Protein 6C5C (pdb70)

GO terms:
  GO:0015801 aromatic amino acid transport (P, IMP)
  GO:0071466 cellular response to xenobiotic stimulus (P, IMP)
  GO:0009073 aromatic amino acid family biosynthetic process (P, IMP)

Solvent-accessible surface area: 32038 Å² total; per-residue (Å²): 58,89,98,181,43,17,89,81,1,67,13,110,71,150,100,26,1,1,0,1,25,34,0,2,35,19,0,0,93,33,0,5,77,83,10,57,11,56,4,0,0,0,0,1,23,69,94,17,36,200,13,107,29,18,50,119,0,20,93,32,0,144,78,30,5,72,125,135,69,96,171,20,90,33,25,70,58,62,12,61,43,34,68,124,35,10,43,58,74,17,18,19,40,0,2,53,39,0,19,124,64,48,3,73,177,49,0,0,0,0,1,0,2,17,15,40,3,9,18,0,0,0,2,0,0,10,1,0,37,50,25,6,62,1,0,11,0,4,6,26,3,33,2,0,1,27,34,6,7,21,8,93,3,0,2,11,12,133,95,19,108,52,55,4,0,15,124,40,97,11,70,17,4,0,0,0,0,6,4,2,82,68,27,88,40,86,71,5,24,11,0,0,0,0,2,0,3,4,2,0,1,108,40,73,144,11,0,55,53,0,54,120,12,9,174,99,0,46,70,21,5,76,53,208,181,57,84,6,115,62,0,94,75,62,3,23,80,2,1,11,14,3,0,95,10,16,0,43,3,28,41,26,140,128,91,23,19,78,38,0,13,63,0,0,18,19,0,0,69,0,3,35,49,26,0,38,104,65,2,36,48,0,3,0,0,0,2,0,0,8,44,0,0,35,0,0,94,96,68,69,40,4,61,94,112,5,10,50,60,0,27,154,4,0,78,34,0,36,4,9,37,47,32,81,46,148,92,4,60,136,80,2,30,110,62,46,151,160,19,100,52,98,67,5,20,122,63,3,31,88,65,56,116,70,100,40,84,2,1,7,0,55,116,11,15,68,0,78,100,77,101,17,29,147,17,54,105,146,30,0,30,128,16,31,135,62,163,89,126,89,28,43,91,1,66,13,73,75,143,101,27,1,1,0,2,34,38,4,1,52,24,0,0,125,36,0,3,70,83,10,56,10,55,3,0,0,0,0,1,22,44,82,18,32,174,18,105,40,19,53,85,0,13,82,31,0,109,79,33,6,79,121,126,70,97,167,20,92,31,23,58,56,61,9,66,44,36,78,124,35,9,42,58,74,16,17,19,41,0,3,57,41,0,16,132,54,25,2,20,146,30,0,0,0,0,1,0,2,15,16,38,2,10,19,0,0,0,2,0,0,10,1,0,36,47,25,5,64,0,0,11,0,4,5,29,0,32,2,0,2,27,32,6,5,22,8,100,3,0,2,15,11,134,101,18,107,50,60,3,0,14,121,39,99,12,69,19,5,0,0,1,0,8,3,2,72,68,27,86,39,86,73,4,23,10,0,0,0,1,2,0,4,4,2,0,0,102,39,74,143,9,0,52,55,0,55,108,3,7,171,98,0,46,74,23,4,80,52,208,180,46,84,1,109,70,5,87,58,49,1,6,83,1,0,5,18,3,0,95,7,23,0,33,2,12,24,38,32,122,182,106,88,26,13,68,51,0,13,64,0,0,16,27,0,0,90,2,4,30,53,18,0,34,98,63,2,36,48,0,3,0,0,0,2,0,0,9,39,0,0,34,0,0,90,98,65,68,42,4,58,92,119,10,10,60,67,0,24,158,3,0,85,38,0,38,6,8,33,46,33,81,50,174,120,2,60,168,75,2,33,123,47,52,166,123,19,105,56,102,51,5,19,150,98,23,97,120,118,6,135,2,1,6,0,48,115,10,16,74,0,73,103,80,100,11,25,111,5,34,86,147,31,0,34,131,15,24,141

Secondary structure (DSSP, 8-state):
--GGG-EEEEETTEEEEEEESS-HHHHHHHHHHHS--SEEEEEEEHHHHTSHHHHHHHHHHHHHHHHH-TT-EEEEEEE--SGGGSSHHHHHHHHHHHHHTT--TT-EEEEEESHHHHHHHHHHHHHBTT--EEEEEE-SHHIIIIITSS-EEEEEETTEEEEEEEE---SEEEEEGGGGGGS-HHHHHHHHHHHHHHHHHH-HHHHHHHHHHHHHHHHHHTSSS--GGGGHHHHHHHHHHHHHHHHHHHT---TTHHHHTTTTHHHHHHHHHHHTTTS-HHHHHHHHHHHHHHHHHHTT-S-HHHHHHHHHHHHHTT--SSTT-HHHHHHHGGGGGG--HHHHHHHHHHHTS---EEEEEEETTEEEEEEEEE--HHHHHHHH-/--S-S-EEEEETTEEEEEEESS-HHHHHHHHHHHS--SEEEEEEEHHHHTSHHHHHHHHHHHHHHHHH-TT-EEEEEEEPPSGGG-SHHHHHHHHHHHHHTT--TT-EEEEEESHHHHHHHHHHHHHBTT--EEEEEE-SHHIIIIITSS-EEEE--SS-TT-EEEE---SEEEEEGGGGGGS-HHHHHHHHHHHHHHHHHH-HHHHHHHHHHHHHHHHHHTSSS--GGGGHHHHHHHHHHHHHHHHHHHHHTTTSTTSGGGGGTTHHHHHHHHHHHTTTS-HHHHHHHHHHHHHHHHHHTT-S-HHHHHHHHHHHHHTT--SSTT-HHHHHHHGGGGGG--HHHHHHHT---EEEEEEEETTEEEEEEEEEE-HHHHHHHH-

Organism: Candida albicans (strain SC5314 / ATCC MYA-2876) (NCBI:txid237561)

CATH classification: 3.40.50.1970 (+1 more: 1.20.1090.10)

Structure (mmCIF, N/CA/C/O backbone):
data_6C5C
#
_entry.id   6C5C
#
_cell.length_a   50.678
_cell.length_b   92.060
_cell.length_c   88.915
_cell.angle_alpha   90.00
_cell.angle_beta   97.57
_cell.angle_gamma   90.00
#
_symmetry.space_group_name_H-M   'P 1 21 1'
#
loop_
_entity.id
_entity.type
_entity.pdbx_description
1 polymer '3-dehydroquinate synthase'
2 non-polymer NICOTINAMIDE-ADENINE-DINUCLEOTIDE
3 non-polymer 1,2-ETHANEDIOL
4 non-polymer 'CHLORIDE ION'
5 water water
#
loop_
_atom_site.group_PDB
_atom_site.id
_atom_site.type_symbol
_atom_site.label_atom_id
_atom_site.label_alt_id
_atom_site.label_comp_id
_atom_site.label_asym_id
_atom_site.label_entity_id
_atom_site.label_seq_id
_atom_site.pdbx_PDB_ins_code
_atom_site.Cartn_x
_atom_site.Cartn_y
_atom_site.Cartn_z
_atom_site.occupancy
_atom_site.B_iso_or_equiv
_atom_site.auth_seq_id
_atom_site.auth_comp_id
_atom_site.auth_asym_id
_atom_site.auth_atom_id
_atom_site.pdbx_PDB_model_num
ATOM 1 N N . SER A 1 1 ? -36.777 -8.375 -17.764 1.00 52.06 -2 SER A N 1
ATOM 2 C CA . SER A 1 1 ? -36.562 -9.808 -18.083 1.00 51.35 -2 SER A CA 1
ATOM 3 C C . SER A 1 1 ? -37.342 -10.708 -17.075 1.00 53.62 -2 SER A C 1
ATOM 4 O O . SER A 1 1 ? -37.716 -10.270 -15.955 1.00 55.87 -2 SER A O 1
ATOM 7 N N . ASN A 1 2 ? -37.643 -11.939 -17.509 1.00 53.36 -1 ASN A N 1
ATOM 8 C CA . ASN A 1 2 ? -38.254 -12.968 -16.664 1.00 52.19 -1 ASN A CA 1
ATOM 9 C C . ASN A 1 2 ? -37.568 -14.346 -16.893 1.00 50.66 -1 ASN A C 1
ATOM 10 O O . ASN A 1 2 ? -36.481 -14.412 -17.471 1.00 47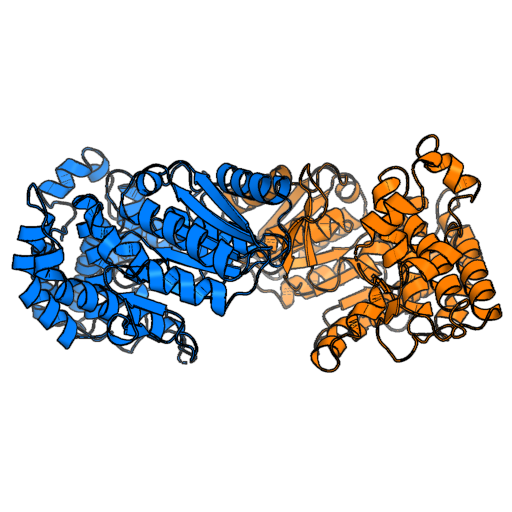.02 -1 ASN A O 1
ATOM 15 N N . ALA A 1 3 ? -38.212 -15.435 -16.438 1.00 52.28 0 ALA A N 1
ATOM 16 C CA . ALA A 1 3 ? -37.707 -16.827 -16.605 1.00 50.47 0 ALA A CA 1
ATOM 17 C C . ALA A 1 3 ? -37.350 -17.142 -18.066 1.00 49.15 0 ALA A C 1
ATOM 18 O O . ALA A 1 3 ? -36.330 -17.787 -18.335 1.00 46.22 0 ALA A O 1
ATOM 20 N N . MET A 1 4 ? -38.178 -16.643 -18.994 1.00 49.82 1 MET A N 1
ATOM 21 C CA . MET A 1 4 ? -38.005 -16.880 -20.430 1.00 51.09 1 MET A CA 1
ATOM 22 C C . MET A 1 4 ? -36.694 -16.274 -20.985 1.00 47.96 1 MET A C 1
ATOM 23 O O . MET A 1 4 ? -36.170 -16.738 -21.993 1.00 47.79 1 MET A O 1
ATOM 28 N N . SER A 1 5 ? -36.154 -15.259 -20.307 1.00 45.01 2 SER A N 1
ATOM 29 C CA . SER A 1 5 ? -34.978 -14.548 -20.754 1.00 42.56 2 SER A CA 1
ATOM 30 C C . SER A 1 5 ? -33.651 -15.254 -20.431 1.00 39.55 2 SER A C 1
ATOM 31 O O . SER A 1 5 ? -32.659 -14.822 -20.921 1.00 38.02 2 SER A O 1
ATOM 34 N N . ILE A 1 6 ? -33.670 -16.306 -19.628 1.00 39.28 3 ILE A N 1
ATOM 35 C CA . ILE A 1 6 ? -32.461 -16.793 -18.935 1.00 38.12 3 ILE A CA 1
ATOM 36 C C . ILE A 1 6 ? -32.195 -18.223 -19.324 1.00 37.92 3 ILE A C 1
ATOM 37 O O . ILE A 1 6 ? -33.090 -19.059 -19.229 1.00 39.16 3 ILE A O 1
ATOM 42 N N . GLU A 1 7 ? -30.975 -18.518 -19.764 1.00 37.01 4 GLU A N 1
ATOM 43 C CA . GLU A 1 7 ? -30.532 -19.906 -19.959 1.00 37.86 4 GLU A CA 1
ATOM 44 C C . GLU A 1 7 ? -29.566 -20.246 -18.891 1.00 36.12 4 GLU A C 1
ATOM 45 O O . GLU A 1 7 ? -28.573 -19.496 -18.690 1.00 33.49 4 GLU A O 1
ATOM 51 N N . LYS A 1 8 ? -29.762 -21.373 -18.210 1.00 36.02 5 LYS A N 1
ATOM 52 C CA . LYS A 1 8 ? -28.828 -21.707 -17.102 1.00 35.44 5 LYS A CA 1
ATOM 53 C C . LYS A 1 8 ? -27.893 -22.865 -17.436 1.00 35.20 5 LYS A C 1
ATOM 54 O O . LYS A 1 8 ? -28.270 -23.779 -18.163 1.00 36.15 5 LYS A O 1
ATOM 60 N N . VAL A 1 9 ? -26.701 -22.860 -16.867 1.00 34.12 6 VAL A N 1
ATOM 61 C CA . VAL A 1 9 ? -25.766 -23.929 -17.057 1.00 34.70 6 VAL A CA 1
ATOM 62 C C . VAL A 1 9 ? -25.324 -24.421 -15.674 1.00 34.70 6 VAL A C 1
ATOM 63 O O . VAL A 1 9 ? -24.991 -23.601 -14.815 1.00 32.53 6 VAL A O 1
ATOM 67 N N . PRO A 1 10 ? -25.298 -25.743 -15.468 1.00 36.85 7 PRO A N 1
ATOM 68 C CA . PRO A 1 10 ? -24.894 -26.219 -14.144 1.00 37.90 7 PRO A CA 1
ATOM 69 C C . PRO A 1 10 ? -23.382 -26.272 -13.969 1.00 37.90 7 PRO A C 1
ATOM 70 O O . PRO A 1 10 ? -22.670 -26.529 -14.927 1.00 38.32 7 PRO A O 1
ATOM 74 N N . ILE A 1 11 ? -22.953 -26.052 -12.735 1.00 37.19 8 ILE A N 1
ATOM 75 C CA . ILE A 1 11 ? -21.625 -26.293 -12.319 1.00 38.46 8 ILE A CA 1
ATOM 76 C C . ILE A 1 11 ? -21.710 -27.025 -10.966 1.00 38.71 8 ILE A C 1
ATOM 77 O O . ILE A 1 11 ? -22.417 -26.606 -10.019 1.00 36.92 8 ILE A O 1
ATOM 82 N N . LEU A 1 12 ? -21.041 -28.171 -10.916 1.00 41.10 9 LEU A N 1
ATOM 83 C CA . LEU A 1 12 ? -21.127 -29.115 -9.779 1.00 44.69 9 LEU A CA 1
ATOM 84 C C . LEU A 1 12 ? -22.560 -29.360 -9.319 1.00 46.24 9 LEU A C 1
ATOM 85 O O . LEU A 1 12 ? -22.879 -29.270 -8.135 1.00 49.42 9 LEU A O 1
ATOM 90 N N . GLY A 1 13 ? -23.433 -29.638 -10.281 1.00 45.56 10 GLY A N 1
ATOM 91 C CA . GLY A 1 13 ? -24.830 -29.919 -10.013 1.00 46.20 10 GLY A CA 1
ATOM 92 C C . GLY A 1 13 ? -25.737 -28.778 -9.573 1.00 44.66 10 GLY A C 1
ATOM 93 O O . GLY A 1 13 ? -26.859 -29.057 -9.191 1.00 47.05 10 GLY A O 1
ATOM 94 N N A LYS A 1 14 ? -25.299 -27.526 -9.633 0.50 41.41 11 LYS A N 1
ATOM 95 N N B LYS A 1 14 ? -25.280 -27.525 -9.645 0.50 41.25 11 LYS A N 1
ATOM 96 C CA A LYS A 1 14 ? -26.193 -26.401 -9.324 0.50 40.00 11 LYS A CA 1
ATOM 97 C CA B LYS A 1 14 ? -26.084 -26.339 -9.273 0.50 39.67 11 LYS A CA 1
ATOM 98 C C A LYS A 1 14 ? -26.117 -25.338 -10.400 0.50 37.47 11 LYS A C 1
ATOM 99 C C B LYS A 1 14 ? -26.102 -25.329 -10.411 0.50 37.33 11 LYS A C 1
ATOM 100 O O A LYS A 1 14 ? -25.037 -24.998 -10.876 0.50 35.57 11 LYS A O 1
ATOM 101 O O B LYS A 1 14 ? -25.045 -24.995 -10.938 0.50 35.46 11 LYS A O 1
ATOM 112 N N . GLU A 1 15 ? -27.270 -24.772 -10.730 1.00 36.85 12 GLU A N 1
ATOM 113 C CA . GLU A 1 15 ? -27.426 -23.833 -11.853 1.00 35.48 12 GLU A CA 1
ATOM 114 C C . GLU A 1 15 ? -27.027 -22.403 -11.553 1.00 33.81 12 GLU A C 1
ATOM 115 O O . GLU A 1 15 ? -27.858 -21.489 -11.519 1.00 34.19 12 GLU A O 1
ATOM 121 N N . THR A 1 16 ? -25.732 -22.172 -11.348 1.00 31.56 13 THR A N 1
ATOM 122 C CA . THR A 1 16 ? -25.261 -20.871 -10.959 1.00 30.11 13 THR A CA 1
ATOM 123 C C . THR A 1 16 ? -24.662 -20.027 -12.084 1.00 27.97 13 THR A C 1
ATOM 124 O O . THR A 1 16 ? -24.226 -18.917 -11.856 1.00 27.00 13 THR A O 1
ATOM 128 N N . ILE A 1 17 ? -24.618 -20.556 -13.292 1.00 27.56 14 ILE A N 1
ATOM 129 C CA . ILE A 1 17 ? -24.246 -19.801 -14.478 1.00 26.87 14 ILE A CA 1
ATOM 130 C C . ILE A 1 17 ? -25.486 -19.450 -15.288 1.00 27.32 14 ILE A C 1
ATOM 131 O O . ILE A 1 17 ? -26.200 -20.353 -15.776 1.00 28.79 14 ILE A O 1
ATOM 136 N N . HIS A 1 18 ? -25.762 -18.161 -15.424 1.00 26.99 15 HIS A N 1
ATOM 137 C CA . HIS A 1 18 ? -27.027 -17.668 -16.046 1.00 27.89 15 HIS A CA 1
ATOM 138 C C . HIS A 1 18 ? -26.624 -16.779 -17.226 1.00 28.26 15 HIS A C 1
ATOM 139 O O . HIS A 1 18 ? -25.809 -15.867 -17.056 1.00 27.77 15 HIS A O 1
ATOM 146 N N . VAL A 1 19 ? -27.256 -16.989 -18.393 1.00 29.36 16 VAL A N 1
ATOM 147 C CA . VAL A 1 19 ? -26.871 -16.333 -19.645 1.00 29.22 16 VAL A CA 1
ATOM 148 C C . VAL A 1 19 ? -28.119 -15.698 -20.215 1.00 30.33 16 VAL A C 1
ATOM 149 O O . VAL A 1 19 ? -29.142 -16.376 -20.298 1.00 31.73 16 VAL A O 1
ATOM 153 N N . GLY A 1 20 ? -28.014 -14.437 -20.635 1.00 29.75 17 GLY A N 1
ATOM 154 C CA . GLY A 1 20 ? -29.099 -13.777 -21.360 1.00 31.41 17 GLY A CA 1
ATOM 155 C C . GLY A 1 20 ? -28.595 -12.538 -22.073 1.00 31.36 17 GLY A C 1
ATOM 156 O O . GLY A 1 20 ? -27.364 -12.305 -22.178 1.00 30.74 17 GLY A O 1
ATOM 157 N N . TYR A 1 21 ? -29.533 -11.735 -22.569 1.00 32.66 18 TYR A N 1
ATOM 158 C CA . TYR A 1 21 ? -29.201 -10.498 -23.248 1.00 32.98 18 TYR A CA 1
ATOM 159 C C . TYR A 1 21 ? -30.109 -9.401 -22.649 1.00 33.83 18 TYR A C 1
ATOM 160 O O . TYR A 1 21 ? -31.280 -9.396 -22.907 1.00 33.55 18 TYR A O 1
ATOM 169 N N . GLY A 1 22 ? -29.547 -8.483 -21.869 1.00 32.87 19 GLY A N 1
ATOM 170 C CA . GLY A 1 22 ? -30.331 -7.398 -21.241 1.00 34.15 19 GLY A CA 1
ATOM 171 C C . GLY A 1 22 ? -31.051 -7.938 -20.027 1.00 34.20 19 GLY A C 1
ATOM 172 O O . GLY A 1 22 ? -32.282 -8.036 -19.985 1.00 34.56 19 GLY A O 1
ATOM 173 N N . ILE A 1 23 ? -30.240 -8.340 -19.069 1.00 33.13 20 ILE A N 1
ATOM 174 C CA . ILE A 1 23 ? -30.705 -9.020 -17.894 1.00 33.43 20 ILE A CA 1
ATOM 175 C C . ILE A 1 23 ? -30.242 -8.382 -16.592 1.00 32.60 20 ILE A C 1
ATOM 176 O O . ILE A 1 23 ? -30.213 -9.062 -15.549 1.00 32.09 20 ILE A O 1
ATOM 181 N N . ALA A 1 24 ? -29.895 -7.085 -16.598 1.00 32.38 21 ALA A N 1
ATOM 182 C CA . ALA A 1 24 ? -29.517 -6.442 -15.302 1.00 31.86 21 ALA A CA 1
ATOM 183 C C . ALA A 1 24 ? -30.535 -6.621 -14.149 1.00 32.43 21 ALA A C 1
ATOM 184 O O . ALA A 1 24 ? -30.161 -6.900 -13.034 1.00 32.94 21 ALA A O 1
ATOM 186 N N . ASP A 1 25 ? -31.806 -6.540 -14.435 1.00 33.41 22 ASP A N 1
ATOM 187 C CA . ASP A 1 25 ? -32.822 -6.730 -13.397 1.00 34.98 22 ASP A CA 1
ATOM 188 C C . ASP A 1 25 ? -32.810 -8.117 -12.767 1.00 34.07 22 ASP A C 1
ATOM 189 O O . ASP A 1 25 ? -33.020 -8.261 -11.567 1.00 33.89 22 ASP A O 1
ATOM 194 N N . HIS A 1 26 ? -32.554 -9.129 -13.591 1.00 33.25 23 HIS A N 1
ATOM 195 C CA . HIS A 1 26 ? -32.468 -10.494 -13.130 1.00 32.62 23 HIS A CA 1
ATOM 196 C C . HIS A 1 26 ? -31.274 -10.677 -12.187 1.00 31.42 23 HIS A C 1
ATOM 197 O O . HIS A 1 26 ? -31.406 -11.323 -11.167 1.00 31.22 23 HIS A O 1
ATOM 204 N N . ILE A 1 27 ? -30.127 -10.132 -12.593 1.00 30.14 24 ILE A N 1
ATOM 205 C CA . ILE A 1 27 ? -28.867 -10.208 -11.810 1.00 29.45 24 ILE A CA 1
ATOM 206 C C . ILE A 1 27 ? -29.085 -9.678 -10.395 1.00 30.05 24 ILE A C 1
ATOM 207 O O . ILE A 1 27 ? -28.778 -10.334 -9.409 1.00 30.09 24 ILE A O 1
ATOM 212 N N . VAL A 1 28 ? -29.719 -8.512 -10.361 1.00 31.13 25 VAL A N 1
ATOM 213 C CA . VAL A 1 28 ? -30.129 -7.809 -9.130 1.00 32.45 25 VAL A CA 1
ATOM 214 C C . VAL A 1 28 ? -31.076 -8.617 -8.274 1.00 33.74 25 VAL A C 1
ATOM 215 O O . VAL A 1 28 ? -30.792 -8.797 -7.102 1.00 34.53 25 VAL A O 1
ATOM 219 N N . ARG A 1 29 ? -32.222 -9.040 -8.835 1.00 33.71 26 ARG A N 1
ATOM 220 C CA . ARG A 1 29 ? -33.142 -9.895 -8.084 1.00 34.83 26 ARG A CA 1
ATOM 221 C C . ARG A 1 29 ? -32.449 -11.180 -7.534 1.00 33.80 26 ARG A C 1
ATOM 222 O O . ARG A 1 29 ? -32.661 -11.573 -6.355 1.00 34.14 26 ARG A O 1
ATOM 230 N N . GLU A 1 30 ? -31.724 -11.866 -8.420 1.00 31.82 27 GLU A N 1
ATOM 231 C CA . GLU A 1 30 ? -31.101 -13.158 -8.065 1.00 32.04 27 GLU A CA 1
ATOM 232 C C . GLU A 1 30 ? -30.099 -12.990 -6.904 1.00 31.40 27 GLU A C 1
ATOM 233 O O . GLU A 1 30 ? -30.115 -13.773 -5.965 1.00 31.67 27 GLU A O 1
ATOM 239 N N . VAL A 1 31 ? -29.307 -11.939 -6.949 1.00 31.15 28 VAL A N 1
ATOM 240 C CA . VAL A 1 31 ? -28.258 -11.708 -5.915 1.00 31.56 28 VAL A CA 1
ATOM 241 C C . VAL A 1 31 ? -28.887 -11.344 -4.581 1.00 34.16 28 VAL A C 1
ATOM 242 O O . VAL A 1 31 ? -28.627 -11.977 -3.557 1.00 34.92 28 VAL A O 1
ATOM 246 N N . ILE A 1 32 ? -29.752 -10.343 -4.605 1.00 35.73 29 ILE A N 1
ATOM 247 C CA . ILE A 1 32 ? -30.370 -9.803 -3.404 1.00 39.17 29 ILE A CA 1
ATOM 248 C C . ILE A 1 32 ? -31.250 -10.865 -2.700 1.00 41.18 29 ILE A C 1
ATOM 249 O O . ILE A 1 32 ? -31.319 -10.899 -1.445 1.00 44.09 29 ILE A O 1
ATOM 254 N N . ALA A 1 33 ? -31.904 -11.728 -3.484 1.00 40.58 30 ALA A N 1
ATOM 255 C CA . ALA A 1 33 ? -32.823 -12.744 -2.939 1.00 42.53 30 ALA A CA 1
ATOM 256 C C . ALA A 1 33 ? -32.080 -13.957 -2.350 1.00 42.21 30 ALA A C 1
ATOM 257 O O . ALA A 1 33 ? -32.471 -14.478 -1.311 1.00 44.18 30 ALA A O 1
ATOM 259 N N . ASN A 1 34 ? -31.031 -14.385 -3.032 1.00 39.81 31 ASN A N 1
ATOM 260 C CA . ASN A 1 34 ? -30.280 -15.594 -2.724 1.00 40.26 31 ASN A CA 1
ATOM 261 C C . ASN A 1 34 ? -29.060 -15.367 -1.837 1.00 39.15 31 ASN A C 1
ATOM 262 O O . ASN A 1 34 ? -28.691 -16.272 -1.109 1.00 40.33 31 ASN A O 1
ATOM 267 N N . LEU A 1 35 ? -28.458 -14.173 -1.901 1.00 37.16 32 LEU A N 1
ATOM 268 C CA . LEU A 1 35 ? -27.228 -13.856 -1.147 1.00 36.12 32 LEU A CA 1
ATOM 269 C C . LEU A 1 35 ? -27.500 -12.735 -0.166 1.00 36.99 32 LEU A C 1
ATOM 270 O O . LEU A 1 35 ? -27.173 -11.576 -0.421 1.00 36.25 32 LEU A O 1
ATOM 275 N N . ALA A 1 36 ? -28.094 -13.103 0.955 1.00 38.60 33 ALA A N 1
ATOM 276 C CA . ALA A 1 36 ? -28.536 -12.145 1.962 1.00 39.70 33 ALA A CA 1
ATOM 277 C C . ALA A 1 36 ? -27.292 -11.547 2.607 1.00 39.12 33 ALA A C 1
ATOM 278 O O . ALA A 1 36 ? -26.401 -12.281 3.023 1.00 38.95 33 ALA A O 1
ATOM 280 N N . SER A 1 37 ? -27.237 -10.216 2.655 1.00 38.62 34 SER A N 1
ATOM 281 C CA . SER A 1 37 ? -26.103 -9.488 3.209 1.00 38.08 34 SER A CA 1
ATOM 282 C C . SER A 1 37 ? -26.465 -8.053 3.655 1.00 39.20 34 SER A C 1
ATOM 283 O O . SER A 1 37 ? -27.424 -7.448 3.159 1.00 39.42 34 SER A O 1
ATOM 286 N N . SER A 1 38 ? -25.700 -7.519 4.604 1.00 39.58 35 SER A N 1
ATOM 287 C CA . SER A 1 38 ? -25.770 -6.100 4.944 1.00 40.69 35 SER A CA 1
ATOM 288 C C . SER A 1 38 ? -25.098 -5.218 3.884 1.00 39.36 35 SER A C 1
ATOM 289 O O . SER A 1 38 ? -25.371 -4.020 3.813 1.00 40.00 35 SER A O 1
ATOM 292 N N . THR A 1 39 ? -24.153 -5.786 3.112 1.00 37.15 36 THR A N 1
ATOM 293 C CA . THR A 1 39 ? -23.317 -4.986 2.245 1.00 35.63 36 THR A CA 1
ATOM 294 C C . THR A 1 39 ? -23.007 -5.671 0.914 1.00 34.05 36 THR A C 1
ATOM 295 O O . THR A 1 39 ? -22.375 -6.747 0.860 1.00 33.30 36 THR A O 1
ATOM 299 N N . TYR A 1 40 ? -23.425 -5.011 -0.179 1.00 33.21 37 TYR A N 1
ATOM 300 C CA . TYR A 1 40 ? -23.116 -5.439 -1.529 1.00 31.14 37 TYR A CA 1
ATOM 301 C C . TYR A 1 40 ? -22.156 -4.426 -2.102 1.00 31.26 37 TYR A C 1
ATOM 302 O O . TYR A 1 40 ? -22.315 -3.221 -1.887 1.00 32.45 37 TYR A O 1
ATOM 311 N N . VAL A 1 41 ? -21.121 -4.925 -2.776 1.00 30.49 38 VAL A N 1
ATOM 312 C CA . VAL A 1 41 ? -20.046 -4.083 -3.342 1.00 30.37 38 VAL A CA 1
ATOM 313 C C . VAL A 1 41 ? -19.913 -4.413 -4.813 1.00 29.66 38 VAL A C 1
ATOM 314 O O . VAL A 1 41 ? -19.579 -5.521 -5.175 1.00 29.78 38 VAL A O 1
ATOM 318 N N . ILE A 1 42 ? -20.120 -3.438 -5.668 1.00 29.23 39 ILE A N 1
ATOM 319 C CA . ILE A 1 42 ? -19.831 -3.609 -7.088 1.00 28.34 39 ILE A CA 1
ATOM 320 C C . ILE A 1 42 ? -18.475 -2.981 -7.445 1.00 28.63 39 ILE A C 1
ATOM 321 O O . ILE A 1 42 ? -18.283 -1.802 -7.241 1.00 29.25 39 ILE A O 1
ATOM 326 N N . VAL A 1 43 ? -17.575 -3.795 -8.006 1.00 28.42 40 VAL A N 1
ATOM 327 C CA . VAL A 1 43 ? -16.234 -3.355 -8.376 1.00 28.15 40 VAL A CA 1
ATOM 328 C C . VAL A 1 43 ? -16.098 -3.474 -9.884 1.00 28.28 40 VAL A C 1
ATOM 329 O O . VAL A 1 43 ? -16.516 -4.476 -10.490 1.00 27.23 40 VAL A O 1
ATOM 333 N N . THR A 1 44 ? -15.561 -2.432 -10.511 1.00 28.30 41 THR A N 1
ATOM 334 C CA . THR A 1 44 ? -15.396 -2.428 -11.962 1.00 28.59 41 THR A CA 1
ATOM 335 C C . THR A 1 44 ? -14.144 -1.631 -12.323 1.00 28.54 41 THR A C 1
ATOM 336 O O . THR A 1 44 ? -13.375 -1.277 -11.434 1.00 28.88 41 THR A O 1
ATOM 340 N N . ASP A 1 45 ? -13.919 -1.399 -13.614 1.00 28.74 42 ASP A N 1
ATOM 341 C CA . ASP A 1 45 ? -12.848 -0.521 -14.053 1.00 30.03 42 ASP A CA 1
ATOM 342 C C . ASP A 1 45 ? -13.371 0.709 -14.791 1.00 30.86 42 ASP A C 1
ATOM 343 O O . ASP A 1 45 ? -14.544 0.828 -15.048 1.00 29.91 42 ASP A O 1
ATOM 348 N N . THR A 1 46 ? -12.462 1.630 -15.066 1.00 31.50 43 THR A N 1
ATOM 349 C CA . THR A 1 46 ? -12.810 2.931 -15.654 1.00 33.65 43 THR A CA 1
ATOM 350 C C . THR A 1 46 ? -13.638 2.807 -16.953 1.00 34.16 43 THR A C 1
ATOM 351 O O . THR A 1 46 ? -14.588 3.581 -17.158 1.00 34.25 43 THR A O 1
ATOM 355 N N . ASN A 1 47 ? -13.246 1.857 -17.815 1.00 33.68 44 ASN A N 1
ATOM 356 C CA . ASN A 1 47 ? -13.871 1.741 -19.126 1.00 34.52 44 ASN A CA 1
ATOM 357 C C . ASN A 1 47 ? -15.317 1.275 -19.009 1.00 33.61 44 ASN A C 1
ATOM 358 O O . ASN A 1 47 ? -16.196 1.759 -19.745 1.00 34.46 44 ASN A O 1
ATOM 363 N N . MET A 1 48 ? -15.559 0.320 -18.120 1.00 31.92 45 MET A N 1
ATOM 364 C CA . MET A 1 48 ? -16.871 -0.267 -17.949 1.00 31.62 45 MET A CA 1
ATOM 365 C C . MET A 1 48 ? -17.783 0.697 -17.174 1.00 32.43 45 MET A C 1
ATOM 366 O O . MET A 1 48 ? -19.006 0.792 -17.482 1.00 32.22 45 MET A O 1
ATOM 371 N N . ALA A 1 49 ? -17.192 1.423 -16.219 1.00 32.12 46 ALA A N 1
ATOM 372 C CA . ALA A 1 49 ? -17.931 2.392 -15.389 1.00 32.92 46 ALA A CA 1
ATOM 373 C C . ALA A 1 49 ? -18.698 3.445 -16.161 1.00 34.87 46 ALA A C 1
ATOM 374 O O . ALA A 1 49 ? -19.722 3.971 -15.687 1.00 35.52 46 ALA A O 1
ATOM 376 N N . ARG A 1 50 ? -18.198 3.783 -17.326 1.00 35.64 47 ARG A N 1
ATOM 377 C CA . ARG A 1 50 ? -18.838 4.833 -18.079 1.00 38.15 47 ARG A CA 1
ATOM 378 C C . ARG A 1 50 ? -19.838 4.325 -19.126 1.00 37.32 47 ARG A C 1
ATOM 379 O O . ARG A 1 50 ? -20.376 5.137 -19.884 1.00 38.75 47 ARG A O 1
ATOM 387 N N . THR A 1 51 ? -20.122 3.017 -19.160 1.00 35.11 48 THR A N 1
ATOM 388 C CA . THR A 1 51 ? -21.043 2.488 -20.192 1.00 35.87 48 THR A CA 1
ATOM 389 C C . THR A 1 51 ? -22.493 2.561 -19.703 1.00 35.87 48 THR A C 1
ATOM 390 O O . THR A 1 51 ? -22.751 2.416 -18.505 1.00 34.58 48 THR A O 1
ATOM 394 N N . PRO A 1 52 ? -23.443 2.732 -20.644 1.00 37.06 49 PRO A N 1
ATOM 395 C CA . PRO A 1 52 ? -24.852 2.720 -20.213 1.00 37.62 49 PRO A CA 1
ATOM 396 C C . PRO A 1 52 ? -25.313 1.464 -19.442 1.00 36.12 49 PRO A C 1
ATOM 397 O O . PRO A 1 52 ? -26.045 1.582 -18.446 1.00 36.34 49 PRO A O 1
ATOM 401 N N . GLN A 1 53 ? -24.921 0.277 -19.890 1.00 35.35 50 GLN A N 1
ATOM 402 C CA . GLN A 1 53 ? -25.370 -0.959 -19.241 1.00 34.94 50 GLN A CA 1
ATOM 403 C C . GLN A 1 53 ? -24.823 -1.091 -17.800 1.00 33.85 50 GLN A C 1
ATOM 404 O O . GLN A 1 53 ? -25.490 -1.610 -16.897 1.00 33.55 50 GLN A O 1
ATOM 410 N N . TYR A 1 54 ? -23.608 -0.620 -17.569 1.00 33.16 51 TYR A N 1
ATOM 411 C CA . TYR A 1 54 ? -23.113 -0.563 -16.230 1.00 32.11 51 TYR A CA 1
ATOM 412 C C . TYR A 1 54 ? -24.027 0.305 -15.353 1.00 33.38 51 TYR A C 1
ATOM 413 O O . TYR A 1 54 ? -24.420 -0.115 -14.298 1.00 32.70 51 TYR A O 1
ATOM 422 N N . SER A 1 55 ? -24.383 1.502 -15.787 1.00 35.69 52 SER A N 1
ATOM 423 C CA . SER A 1 55 ? -25.274 2.348 -14.988 1.00 38.14 52 SER A CA 1
ATOM 424 C C . SER A 1 55 ? -26.630 1.715 -14.783 1.00 38.20 52 SER A C 1
ATOM 425 O O . SER A 1 55 ? -27.237 1.868 -13.729 1.00 38.34 52 SER A O 1
ATOM 428 N N . LYS A 1 56 ? -27.115 1.033 -15.803 1.00 38.20 53 LYS A N 1
ATOM 429 C CA . LYS A 1 56 ? -28.365 0.339 -15.672 1.00 38.66 53 LYS A CA 1
ATOM 430 C C . LYS A 1 56 ? -28.312 -0.688 -14.554 1.00 36.84 53 LYS A C 1
ATOM 431 O O . LYS A 1 56 ? -29.181 -0.699 -13.679 1.00 38.22 53 LYS A O 1
ATOM 437 N N . LEU A 1 57 ? -27.302 -1.545 -14.582 1.00 34.93 54 LEU A N 1
ATOM 438 C CA . LEU A 1 57 ? -27.069 -2.494 -13.521 1.00 33.88 54 LEU A CA 1
ATOM 439 C C . LEU A 1 57 ? -27.009 -1.816 -12.137 1.00 33.77 54 LEU A C 1
ATOM 440 O O . LEU A 1 57 ? -27.684 -2.256 -11.216 1.00 33.44 54 LEU A O 1
ATOM 445 N N . THR A 1 58 ? -26.194 -0.780 -11.976 1.00 33.84 55 THR A N 1
ATOM 446 C CA . THR A 1 58 ? -26.030 -0.174 -10.623 1.00 34.92 55 THR A CA 1
ATOM 447 C C . THR A 1 58 ? -27.277 0.598 -10.156 1.00 36.91 55 THR A C 1
ATOM 448 O O . THR A 1 58 ? -27.638 0.569 -8.976 1.00 37.77 55 THR A O 1
ATOM 452 N N . ASP A 1 59 ? -27.933 1.281 -11.073 1.00 38.79 56 ASP A N 1
ATOM 453 C CA . ASP A 1 59 ? -29.205 1.958 -10.750 1.00 41.55 56 ASP A CA 1
ATOM 454 C C . ASP A 1 59 ? -30.250 0.938 -10.282 1.00 41.10 56 ASP A C 1
ATOM 455 O O . ASP A 1 59 ? -30.915 1.120 -9.237 1.00 41.33 56 ASP A O 1
ATOM 460 N N . ASP A 1 60 ? -30.395 -0.119 -11.069 1.00 43.96 57 ASP A N 1
ATOM 461 C CA . ASP A 1 60 ? -31.313 -1.212 -10.750 1.00 45.12 57 ASP A CA 1
ATOM 462 C C . ASP A 1 60 ? -30.952 -1.835 -9.391 1.00 42.85 57 ASP A C 1
ATOM 463 O O . ASP A 1 60 ? -31.832 -2.027 -8.549 1.00 42.67 57 ASP A O 1
ATOM 468 N N . PHE A 1 61 ? -29.648 -2.098 -9.152 1.00 40.96 58 PHE A N 1
ATOM 469 C CA . PHE A 1 61 ? -29.218 -2.656 -7.879 1.00 39.63 58 PHE A CA 1
ATOM 470 C C . PHE A 1 61 ? -29.686 -1.774 -6.719 1.00 41.33 58 PHE A C 1
ATOM 471 O O . PHE A 1 61 ? -30.317 -2.263 -5.775 1.00 40.41 58 PHE A O 1
ATOM 479 N N . LYS A 1 62 ? -29.430 -0.470 -6.844 1.00 43.32 59 LYS A N 1
ATOM 480 C CA . LYS A 1 62 ? -29.762 0.524 -5.784 1.00 45.63 59 LYS A CA 1
ATOM 481 C C . LYS A 1 62 ? -31.245 0.573 -5.457 1.00 47.19 59 LYS A C 1
ATOM 482 O O . LYS A 1 62 ? -31.634 0.441 -4.292 1.00 47.96 59 LYS A O 1
ATOM 488 N N . THR A 1 63 ? -32.054 0.723 -6.498 1.00 46.98 60 THR A N 1
ATOM 489 C CA . THR A 1 63 ? -33.512 0.790 -6.397 1.00 48.84 60 THR A CA 1
ATOM 490 C C . THR A 1 63 ? -34.106 -0.446 -5.740 1.00 48.24 60 THR A C 1
ATOM 491 O O . THR A 1 63 ? -34.811 -0.324 -4.767 1.00 48.25 60 THR A O 1
ATOM 495 N N . ASN A 1 64 ? -33.772 -1.618 -6.259 1.00 47.08 61 ASN A N 1
ATOM 496 C CA . ASN A 1 64 ? -34.245 -2.877 -5.690 1.00 48.21 61 ASN A CA 1
ATOM 497 C C . ASN A 1 64 ? -33.784 -3.133 -4.256 1.00 46.60 61 ASN A C 1
ATOM 498 O O . ASN A 1 64 ? -34.566 -3.616 -3.440 1.00 46.23 61 ASN A O 1
ATOM 503 N N . LEU A 1 65 ? -32.556 -2.749 -3.940 1.00 44.05 62 LEU A N 1
ATOM 504 C CA . LEU A 1 65 ? -32.037 -2.994 -2.620 1.00 43.80 62 LEU A CA 1
ATOM 505 C C . LEU A 1 65 ? -32.722 -2.129 -1.587 1.00 46.34 62 LEU A C 1
ATOM 506 O O . LEU A 1 65 ? -33.076 -2.609 -0.517 1.00 47.47 62 LEU A O 1
ATOM 511 N N . SER A 1 66 ? -32.922 -0.858 -1.888 1.00 48.12 63 SER A N 1
ATOM 512 C CA . SER A 1 66 ? -33.558 0.020 -0.907 1.00 50.78 63 SER A CA 1
ATOM 513 C C . SER A 1 66 ? -35.028 -0.344 -0.690 1.00 53.25 63 SER A C 1
ATOM 514 O O . SER A 1 66 ? -35.565 -0.071 0.361 1.00 54.09 63 SER A O 1
ATOM 517 N N . GLU A 1 67 ? -35.654 -0.977 -1.683 1.00 53.91 64 GLU A N 1
ATOM 518 C CA . GLU A 1 67 ? -36.977 -1.579 -1.522 1.00 56.79 64 GLU A CA 1
ATOM 519 C C . GLU A 1 67 ? -36.947 -2.861 -0.697 1.00 55.63 64 GLU A C 1
ATOM 520 O O . GLU A 1 67 ? -37.714 -3.028 0.246 1.00 57.48 64 GLU A O 1
ATOM 526 N N . LYS A 1 68 ? -36.106 -3.792 -1.104 1.00 53.03 65 LYS A N 1
ATOM 527 C CA . LYS A 1 68 ? -36.154 -5.171 -0.603 1.00 52.82 65 LYS A CA 1
ATOM 528 C C . LYS A 1 68 ? -35.332 -5.414 0.644 1.00 51.26 65 LYS A C 1
ATOM 529 O O . LYS A 1 68 ? -35.699 -6.264 1.430 1.00 51.50 65 LYS A O 1
ATOM 535 N N . ARG A 1 69 ? -34.227 -4.682 0.808 1.00 48.99 66 ARG A N 1
ATOM 536 C CA . ARG A 1 69 ? -33.351 -4.774 1.983 1.00 48.19 66 ARG A CA 1
ATOM 537 C C . ARG A 1 69 ? -32.934 -3.349 2.412 1.00 48.08 66 ARG A C 1
ATOM 538 O O . ARG A 1 69 ? -31.770 -2.936 2.261 1.00 45.94 66 ARG A O 1
ATOM 546 N N . PRO A 1 70 ? -33.899 -2.572 2.938 1.00 50.93 67 PRO A N 1
ATOM 547 C CA . PRO A 1 70 ? -33.622 -1.156 3.252 1.00 51.87 67 PRO A CA 1
ATOM 548 C C . PRO A 1 70 ? -32.446 -0.904 4.196 1.00 51.40 67 PRO A C 1
ATOM 549 O O . PRO A 1 70 ? -31.843 0.171 4.112 1.00 51.73 67 PRO A O 1
ATOM 553 N N . GLU A 1 71 ? -32.129 -1.864 5.066 1.00 51.82 68 GLU A N 1
ATOM 554 C CA . GLU A 1 71 ? -31.002 -1.731 6.007 1.00 52.51 68 GLU A CA 1
ATOM 555 C C . GLU A 1 71 ? -29.639 -2.142 5.414 1.00 49.36 68 GLU A C 1
ATOM 556 O O . GLU A 1 71 ? -28.597 -1.915 6.034 1.00 48.55 68 GLU A O 1
ATOM 562 N N . SER A 1 72 ? -29.654 -2.739 4.220 1.00 46.58 69 SER A N 1
ATOM 563 C CA . SER A 1 72 ? -28.430 -3.029 3.499 1.00 44.01 69 SER A CA 1
ATOM 564 C C . SER A 1 72 ? -27.964 -1.851 2.690 1.00 42.89 69 SER A C 1
ATOM 565 O O . SER A 1 72 ? -28.692 -0.896 2.438 1.00 43.75 69 SER A O 1
ATOM 568 N N . ARG A 1 73 ? -26.725 -1.923 2.268 1.00 40.72 70 ARG A N 1
ATOM 569 C CA . ARG A 1 73 ? -26.202 -0.893 1.437 1.00 40.43 70 ARG A CA 1
ATOM 570 C C . ARG A 1 73 ? -25.487 -1.465 0.232 1.00 38.12 70 ARG A C 1
ATOM 571 O O . ARG A 1 73 ? -25.015 -2.631 0.233 1.00 36.56 70 ARG A O 1
ATOM 579 N N . LEU A 1 74 ? -25.413 -0.614 -0.788 1.00 37.50 71 LEU A N 1
ATOM 580 C CA . LEU A 1 74 ? -24.624 -0.861 -1.990 1.00 36.30 71 LEU A CA 1
ATOM 581 C C . LEU A 1 74 ? -23.445 0.118 -2.005 1.00 35.82 71 LEU A C 1
ATOM 582 O O . LEU A 1 74 ? -23.633 1.293 -1.916 1.00 35.68 71 LEU A O 1
ATOM 587 N N . LEU A 1 75 ? -22.243 -0.412 -2.086 1.00 34.76 72 LEU A N 1
ATOM 588 C CA . LEU A 1 75 ? -21.028 0.375 -2.328 1.00 35.15 72 LEU A CA 1
ATOM 589 C C . LEU A 1 75 ? -20.470 0.079 -3.723 1.00 33.40 72 LEU A C 1
ATOM 590 O O . LEU A 1 75 ? -20.721 -0.988 -4.307 1.00 32.26 72 LEU A O 1
ATOM 595 N N . THR A 1 76 ? -19.683 1.006 -4.229 1.00 33.33 73 THR A N 1
ATOM 596 C CA . THR A 1 76 ? -19.085 0.837 -5.540 1.00 33.25 73 THR A CA 1
ATOM 597 C C . THR A 1 76 ? -17.634 1.210 -5.426 1.00 32.98 73 THR A C 1
ATOM 598 O O . THR A 1 76 ? -17.280 2.065 -4.643 1.00 33.18 73 THR A O 1
ATOM 602 N N . TYR A 1 77 ? -16.789 0.550 -6.195 1.00 3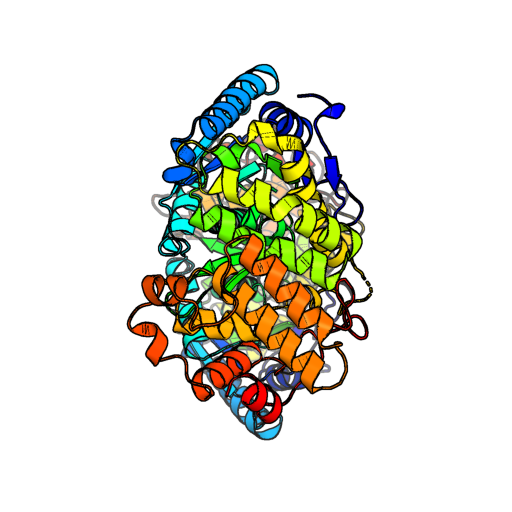2.06 74 TYR A N 1
ATOM 603 C CA . TYR A 1 77 ? -15.391 0.912 -6.251 1.00 32.19 74 TYR A CA 1
ATOM 604 C C . TYR A 1 77 ? -14.868 0.660 -7.673 1.00 31.45 74 TYR A C 1
ATOM 605 O O . TYR A 1 77 ? -15.281 -0.289 -8.330 1.00 29.50 74 TYR A O 1
ATOM 614 N N . CYS A 1 78 ? -13.981 1.538 -8.149 1.00 32.33 75 CYS A N 1
ATOM 615 C CA . CYS A 1 78 ? -13.481 1.501 -9.501 1.00 32.71 75 CYS A CA 1
ATOM 616 C C . CYS A 1 78 ? -11.963 1.464 -9.495 1.00 33.30 75 CYS A C 1
ATOM 617 O O . CYS A 1 78 ? -11.313 2.303 -8.858 1.00 33.13 75 CYS A O 1
ATOM 620 N N . VAL A 1 79 ? -11.411 0.534 -10.252 1.00 33.18 76 VAL A N 1
ATOM 621 C CA . VAL A 1 79 ? -9.958 0.472 -10.440 1.00 33.56 76 VAL A CA 1
ATOM 622 C C . VAL A 1 79 ? -9.644 0.879 -11.871 1.00 33.51 76 VAL A C 1
ATOM 623 O O . VAL A 1 79 ? -10.533 0.983 -12.733 1.00 32.55 76 VAL A O 1
ATOM 627 N N . SER A 1 80 ? -8.362 1.130 -12.110 1.00 33.50 77 SER A N 1
ATOM 628 C CA . SER A 1 80 ? -7.875 1.444 -13.468 1.00 34.69 77 SER A CA 1
ATOM 629 C C . SER A 1 80 ? -7.793 0.177 -14.342 1.00 33.02 77 SER A C 1
ATOM 630 O O . SER A 1 80 ? -7.356 -0.874 -13.855 1.00 31.64 77 SER A O 1
ATOM 633 N N . PRO A 1 81 ? -8.200 0.260 -15.623 1.00 34.11 78 PRO A N 1
ATOM 634 C CA . PRO A 1 81 ? -8.077 -0.902 -16.507 1.00 33.86 78 PRO A CA 1
ATOM 635 C C . PRO A 1 81 ? -6.644 -1.231 -16.860 1.00 34.34 78 PRO A C 1
ATOM 636 O O . PRO A 1 81 ? -5.747 -0.441 -16.595 1.00 34.72 78 PRO A O 1
ATOM 640 N N . GLY A 1 82 ? -6.454 -2.373 -17.512 1.00 33.86 79 GLY A N 1
ATOM 641 C CA . GLY A 1 82 ? -5.169 -2.783 -18.002 1.00 34.47 79 GLY A CA 1
ATOM 642 C C . GLY A 1 82 ? -4.582 -3.924 -17.197 1.00 33.26 79 GLY A C 1
ATOM 643 O O . GLY A 1 82 ? -4.696 -3.967 -15.994 1.00 32.90 79 GLY A O 1
ATOM 644 N N . GLU A 1 83 ? -3.886 -4.816 -17.879 1.00 34.51 80 GLU A N 1
ATOM 645 C CA . GLU A 1 83 ? -3.156 -5.897 -17.234 1.00 34.54 80 GLU A CA 1
ATOM 646 C C . GLU A 1 83 ? -2.084 -5.318 -16.305 1.00 34.41 80 GLU A C 1
ATOM 647 O O . GLU A 1 83 ? -1.734 -5.948 -15.282 1.00 32.71 80 GLU A O 1
ATOM 653 N N . ASN A 1 84 ? -1.553 -4.144 -16.656 1.00 34.70 81 ASN A N 1
ATOM 654 C CA . ASN A 1 84 ? -0.559 -3.488 -15.781 1.00 35.87 81 ASN A CA 1
ATOM 655 C C . ASN A 1 84 ? -1.103 -3.121 -14.406 1.00 34.19 81 ASN A C 1
ATOM 656 O O . ASN A 1 84 ? -0.316 -2.827 -13.516 1.00 34.91 81 ASN A O 1
ATOM 661 N N . ASN A 1 85 ? -2.422 -3.107 -14.221 1.00 32.89 82 ASN A N 1
ATOM 662 C CA . ASN A 1 85 ? -3.059 -2.859 -12.908 1.00 31.55 82 ASN A CA 1
ATOM 663 C C . ASN A 1 85 ? -3.594 -4.117 -12.223 1.00 29.81 82 ASN A C 1
ATOM 664 O O . ASN A 1 85 ? -4.283 -4.040 -11.195 1.00 28.72 82 ASN A O 1
ATOM 669 N N . LYS A 1 86 ? -3.293 -5.282 -12.788 1.00 28.55 83 LYS A N 1
ATOM 670 C CA . LYS A 1 86 ? -3.733 -6.536 -12.225 1.00 27.90 83 LYS A CA 1
ATOM 671 C C . LYS A 1 86 ? -2.619 -6.992 -11.269 1.00 27.57 83 LYS A C 1
ATOM 672 O O . LYS A 1 86 ? -1.870 -7.908 -11.584 1.00 27.03 83 LYS A O 1
ATOM 678 N N . ASN A 1 87 ? -2.544 -6.351 -10.129 1.00 27.13 84 ASN A N 1
ATOM 679 C CA . ASN A 1 87 ? -1.322 -6.420 -9.339 1.00 28.42 84 ASN A CA 1
ATOM 680 C C . ASN A 1 87 ? -1.647 -6.284 -7.837 1.00 28.24 84 ASN A C 1
ATOM 681 O O . ASN A 1 87 ? -2.795 -6.085 -7.416 1.00 27.03 84 ASN A O 1
ATOM 686 N N . ARG A 1 88 ? -0.610 -6.411 -7.046 1.00 28.47 85 ARG A N 1
ATOM 687 C CA . ARG A 1 88 ? -0.759 -6.317 -5.614 1.00 29.70 85 ARG A CA 1
ATOM 688 C C . ARG A 1 88 ? -1.262 -5.021 -5.080 1.00 30.65 85 ARG A C 1
ATOM 689 O O . ARG A 1 88 ? -1.983 -5.000 -4.118 1.00 30.56 85 ARG A O 1
ATOM 697 N N . ALA A 1 89 ? -0.856 -3.934 -5.706 1.00 31.82 86 ALA A N 1
ATOM 698 C CA . ALA A 1 89 ? -1.207 -2.607 -5.220 1.00 32.88 86 ALA A CA 1
ATOM 699 C C . ALA A 1 89 ? -2.709 -2.396 -5.427 1.00 31.39 86 ALA A C 1
ATOM 700 O O . ALA A 1 89 ? -3.409 -1.892 -4.523 1.00 30.67 86 ALA A O 1
ATOM 702 N N . THR A 1 90 ? -3.254 -2.855 -6.557 1.00 29.92 87 THR A N 1
ATOM 703 C CA . THR A 1 90 ? -4.678 -2.735 -6.770 1.00 29.29 87 THR A CA 1
ATOM 704 C C . THR A 1 90 ? -5.517 -3.610 -5.806 1.00 28.22 87 THR A C 1
ATOM 705 O O . THR A 1 90 ? -6.486 -3.162 -5.215 1.00 27.80 87 THR A O 1
ATOM 709 N N . LYS A 1 91 ? -5.128 -4.863 -5.659 1.00 28.28 88 LYS A N 1
ATOM 710 C CA . LYS A 1 91 ? -5.741 -5.770 -4.692 1.00 27.13 88 LYS A CA 1
ATOM 711 C C . LYS A 1 91 ? -5.791 -5.123 -3.310 1.00 27.42 88 LYS A C 1
ATOM 712 O O . LYS A 1 91 ? -6.832 -5.116 -2.696 1.00 27.46 88 LYS A O 1
ATOM 718 N N . ALA A 1 92 ? -4.674 -4.544 -2.855 1.00 27.84 89 ALA A N 1
ATOM 719 C CA . ALA A 1 92 ? -4.615 -3.850 -1.567 1.00 29.18 89 ALA A CA 1
ATOM 720 C C . ALA A 1 92 ? -5.495 -2.630 -1.486 1.00 29.78 89 ALA A C 1
ATOM 721 O O . ALA A 1 92 ? -6.116 -2.370 -0.442 1.00 30.04 89 ALA A O 1
ATOM 723 N N . ALA A 1 93 ? -5.536 -1.849 -2.561 1.00 30.14 90 ALA A N 1
ATOM 724 C CA . ALA A 1 93 ? -6.389 -0.692 -2.609 1.00 31.02 90 ALA A CA 1
ATOM 725 C C . ALA A 1 93 ? -7.852 -1.084 -2.470 1.00 30.09 90 ALA A C 1
ATOM 726 O O . ALA A 1 93 ? -8.629 -0.403 -1.766 1.00 31.04 90 ALA A O 1
ATOM 728 N N . VAL A 1 94 ? -8.248 -2.143 -3.153 1.00 29.24 91 VAL A N 1
ATOM 729 C CA . VAL A 1 94 ? -9.651 -2.586 -3.077 1.00 28.55 91 VAL A CA 1
ATOM 730 C C . VAL A 1 94 ? -9.956 -3.059 -1.636 1.00 29.48 91 VAL A C 1
ATOM 731 O O . VAL A 1 94 ? -10.971 -2.720 -1.039 1.00 30.16 91 VAL A O 1
ATOM 735 N N . GLU A 1 95 ? -9.038 -3.824 -1.059 1.00 29.71 92 GLU A N 1
ATOM 736 C CA . GLU A 1 95 ? -9.153 -4.297 0.344 1.00 30.32 92 GLU A CA 1
ATOM 737 C C . GLU A 1 95 ? -9.258 -3.161 1.336 1.00 31.68 92 GLU A C 1
ATOM 738 O O . GLU A 1 95 ? -10.132 -3.212 2.214 1.00 31.78 92 GLU A O 1
ATOM 744 N N . ASP A 1 96 ? -8.413 -2.136 1.179 1.00 32.27 93 ASP A N 1
ATOM 745 C CA . ASP A 1 96 ? -8.446 -0.964 2.068 1.00 34.22 93 ASP A CA 1
ATOM 746 C C . ASP A 1 96 ? -9.799 -0.231 1.989 1.00 33.97 93 ASP A C 1
ATOM 747 O O . ASP A 1 96 ? -10.332 0.190 2.995 1.00 34.87 93 ASP A O 1
ATOM 752 N N . PHE A 1 97 ? -10.350 -0.133 0.790 1.00 33.36 94 PHE A N 1
ATOM 753 C CA . PHE A 1 97 ? -11.664 0.454 0.619 1.00 33.53 94 PHE A CA 1
ATOM 754 C C . PHE A 1 97 ? -12.654 -0.364 1.450 1.00 33.77 94 PHE A C 1
ATOM 755 O O . PHE A 1 97 ? -13.346 0.192 2.286 1.00 34.81 94 PHE A O 1
ATOM 763 N N . LEU A 1 98 ? -12.651 -1.679 1.281 1.00 32.99 95 LEU A N 1
ATOM 764 C CA . LEU A 1 98 ? -13.607 -2.559 1.972 1.00 33.52 95 LEU A CA 1
ATOM 765 C C . LEU A 1 98 ? -13.515 -2.370 3.490 1.00 35.01 95 LEU A C 1
ATOM 766 O O . LEU A 1 98 ? -14.535 -2.245 4.192 1.00 36.18 95 LEU A O 1
ATOM 771 N N . LEU A 1 99 ? -12.291 -2.304 3.979 1.00 35.38 96 LEU A N 1
ATOM 772 C CA . LEU A 1 99 ? -12.030 -2.184 5.386 1.00 37.06 96 LEU A CA 1
ATOM 773 C C . LEU A 1 99 ? -12.421 -0.807 5.937 1.00 39.15 96 LEU A C 1
ATOM 774 O O . LEU A 1 99 ? -13.016 -0.697 7.013 1.00 40.11 96 LEU A O 1
ATOM 779 N N . GLN A 1 100 ? -12.073 0.233 5.194 1.00 39.89 97 GLN A N 1
ATOM 780 C CA . GLN A 1 100 ? -12.456 1.607 5.521 1.00 42.22 97 GLN A CA 1
ATOM 781 C C . GLN A 1 100 ? -13.983 1.752 5.601 1.00 41.03 97 GLN A C 1
ATOM 782 O O . GLN A 1 100 ? -14.475 2.456 6.443 1.00 41.66 97 GLN A O 1
ATOM 788 N N . GLN A 1 101 ? -14.718 1.035 4.763 1.00 38.22 98 GLN A N 1
ATOM 789 C CA . GLN A 1 101 ? -16.177 1.064 4.754 1.00 38.67 98 GL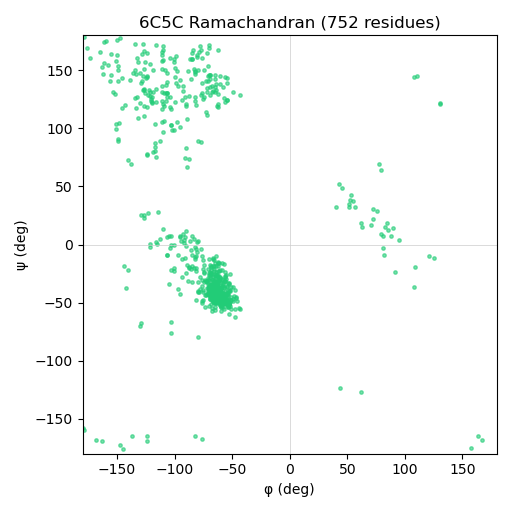N A CA 1
ATOM 790 C C . GLN A 1 101 ? -16.831 0.079 5.747 1.00 38.57 98 GLN A C 1
ATOM 791 O O . GLN A 1 101 ? -18.046 -0.091 5.729 1.00 38.63 98 GLN A O 1
ATOM 797 N N . GLY A 1 102 ? -16.031 -0.637 6.533 1.00 38.34 99 GLY A N 1
ATOM 798 C CA . GLY A 1 102 ? -16.550 -1.529 7.555 1.00 39.34 99 GLY A CA 1
ATOM 799 C C . GLY A 1 102 ? -17.125 -2.845 7.078 1.00 37.88 99 GLY A C 1
ATOM 800 O O . GLY A 1 102 ? -17.980 -3.434 7.749 1.00 38.90 99 GLY A O 1
ATOM 801 N N . CYS A 1 103 ? -16.630 -3.343 5.962 1.00 35.95 100 CYS A N 1
ATOM 802 C CA . CYS A 1 103 ? -17.118 -4.597 5.397 1.00 35.39 100 CYS A CA 1
ATOM 803 C C . CYS A 1 103 ? -16.626 -5.786 6.243 1.00 35.79 100 CYS A C 1
ATOM 804 O O . CYS A 1 103 ? -15.488 -5.794 6.726 1.00 35.25 100 CYS A O 1
ATOM 807 N N . THR A 1 104 ? -17.506 -6.766 6.418 1.00 35.68 101 THR A N 1
ATOM 808 C CA . THR A 1 104 ? -17.275 -7.915 7.301 1.00 37.22 101 THR A CA 1
ATOM 809 C C . THR A 1 104 ? -17.438 -9.228 6.494 1.00 36.52 101 THR A C 1
ATOM 810 O O . THR A 1 104 ? -17.490 -9.183 5.262 1.00 34.79 101 THR A O 1
ATOM 814 N N . ARG A 1 105 ? -17.582 -10.377 7.152 1.00 37.90 102 ARG A N 1
ATOM 815 C CA . ARG A 1 105 ? -17.639 -11.638 6.417 1.00 38.03 102 ARG A CA 1
ATOM 816 C C . ARG A 1 105 ? -18.901 -11.859 5.577 1.00 37.42 102 ARG A C 1
ATOM 817 O O . ARG A 1 105 ? -18.885 -12.723 4.706 1.00 35.79 102 ARG A O 1
ATOM 825 N N . ASP A 1 106 ? -19.975 -11.118 5.835 1.00 37.19 103 ASP A N 1
ATOM 826 C CA . ASP A 1 106 ? -21.191 -11.260 5.013 1.00 37.05 103 ASP A CA 1
ATOM 827 C C . ASP A 1 106 ? -21.158 -10.514 3.672 1.00 34.34 103 ASP A C 1
ATOM 828 O O . ASP A 1 106 ? -22.112 -10.623 2.872 1.00 34.32 103 ASP A O 1
ATOM 833 N N . THR A 1 107 ? -20.120 -9.727 3.441 1.00 32.93 104 THR A N 1
ATOM 834 C CA . THR A 1 107 ? -20.019 -8.905 2.258 1.00 31.74 104 THR A CA 1
ATOM 835 C C . THR A 1 107 ? -20.176 -9.763 0.992 1.00 30.85 104 THR A C 1
ATOM 836 O O . THR A 1 107 ? -19.647 -10.873 0.883 1.00 30.63 104 THR A O 1
ATOM 840 N N . VAL A 1 108 ? -20.915 -9.224 0.032 1.00 31.39 105 VAL A N 1
ATOM 841 C CA . VAL A 1 108 ? -21.102 -9.859 -1.255 1.00 30.37 105 VAL A CA 1
ATOM 842 C C . VAL A 1 108 ? -20.477 -8.924 -2.277 1.00 29.24 105 VAL A C 1
ATOM 843 O O . VAL A 1 108 ? -20.906 -7.759 -2.418 1.00 29.06 105 VAL A O 1
ATOM 847 N N . ILE A 1 109 ? -19.506 -9.441 -3.038 1.00 27.72 106 ILE A N 1
ATOM 848 C CA . ILE A 1 109 ? -18.801 -8.633 -4.033 1.00 27.30 106 ILE A CA 1
ATOM 849 C C . ILE A 1 109 ? -19.165 -9.078 -5.441 1.00 26.97 106 ILE A C 1
ATOM 850 O O . ILE A 1 109 ? -19.140 -10.258 -5.750 1.00 25.77 106 ILE A O 1
ATOM 855 N N . LEU A 1 110 ? -19.502 -8.118 -6.283 1.00 27.62 107 LEU A N 1
ATOM 856 C CA . LEU A 1 110 ? -19.763 -8.353 -7.693 1.00 27.49 107 LEU A CA 1
ATOM 857 C C . LEU A 1 110 ? -18.570 -7.783 -8.501 1.00 26.84 107 LEU A C 1
ATOM 858 O O . LEU A 1 110 ? -18.266 -6.598 -8.407 1.00 28.10 107 LEU A O 1
ATOM 863 N N . ALA A 1 111 ? -17.947 -8.627 -9.313 1.00 25.93 108 ALA A N 1
ATOM 864 C CA . ALA A 1 111 ? -16.813 -8.267 -10.162 1.00 24.78 108 ALA A CA 1
ATOM 865 C C . ALA A 1 111 ? -17.329 -8.054 -11.560 1.00 25.01 108 ALA A C 1
ATOM 866 O O . ALA A 1 111 ? -17.671 -9.055 -12.247 1.00 26.30 108 ALA A O 1
ATOM 868 N N . VAL A 1 112 ? -17.552 -6.782 -11.930 1.00 25.56 109 VAL A N 1
ATOM 869 C CA . VAL A 1 112 ? -18.161 -6.408 -13.199 1.00 25.70 109 VAL A CA 1
ATOM 870 C C . VAL A 1 112 ? -17.068 -5.911 -14.155 1.00 25.50 109 VAL A C 1
ATOM 871 O O . VAL A 1 112 ? -16.526 -4.842 -13.979 1.00 26.79 109 VAL A O 1
ATOM 875 N N . GLY A 1 113 ? -16.674 -6.747 -15.098 1.00 25.31 110 GLY A N 1
ATOM 876 C CA . GLY A 1 113 ? -15.575 -6.404 -15.996 1.00 25.66 110 GLY A CA 1
ATOM 877 C C . GLY A 1 113 ? -15.069 -7.586 -16.779 1.00 24.61 110 GLY A C 1
ATOM 878 O O . GLY A 1 113 ? -15.699 -8.600 -16.809 1.00 24.71 110 GLY A O 1
ATOM 879 N N . GLY A 1 114 ? -13.926 -7.408 -17.436 1.00 24.68 111 GLY A N 1
ATOM 880 C CA . GLY A 1 114 ? -13.291 -8.472 -18.183 1.00 24.65 111 GLY A CA 1
ATOM 881 C C . GLY A 1 114 ? -12.601 -9.456 -17.227 1.00 24.27 111 GLY A C 1
ATOM 882 O O . GLY A 1 114 ? -12.803 -9.427 -15.996 1.00 24.62 111 GLY A O 1
ATOM 883 N N . GLY A 1 115 ? -11.784 -10.315 -17.808 1.00 24.83 112 GLY A N 1
ATOM 884 C CA . GLY A 1 115 ? -11.026 -11.288 -17.035 1.00 24.28 112 GLY A CA 1
ATOM 885 C C . GLY A 1 115 ? -10.030 -10.677 -16.049 1.00 24.62 112 GLY A C 1
ATOM 886 O O . GLY A 1 115 ? -9.750 -11.296 -15.021 1.00 24.07 112 GLY A O 1
ATOM 887 N N . VAL A 1 116 ? -9.543 -9.482 -16.311 1.00 25.12 113 VAL A N 1
ATOM 888 C CA . VAL A 1 116 ? -8.631 -8.847 -15.351 1.00 26.44 113 VAL A CA 1
ATOM 889 C C . VAL A 1 116 ? -9.404 -8.595 -14.051 1.00 26.05 113 VAL A C 1
ATOM 890 O O . VAL A 1 116 ? -8.923 -8.946 -12.941 1.00 24.60 113 VAL A O 1
ATOM 894 N N . ILE A 1 117 ? -10.613 -8.037 -14.195 1.00 25.80 114 ILE A N 1
ATOM 895 C CA . ILE A 1 117 ? -11.471 -7.756 -13.028 1.00 26.17 114 ILE A CA 1
ATOM 896 C C . ILE A 1 117 ? -11.911 -9.064 -12.368 1.00 25.31 114 ILE A C 1
ATOM 897 O O . ILE A 1 117 ? -11.870 -9.193 -11.129 1.00 24.41 114 ILE A O 1
ATOM 902 N N . GLY A 1 118 ? -12.412 -10.006 -13.201 1.00 25.03 115 GLY A N 1
ATOM 903 C CA . GLY A 1 118 ? -12.891 -11.281 -12.716 1.00 24.78 115 GLY A CA 1
ATOM 904 C C . GLY A 1 118 ? -11.823 -11.998 -11.865 1.00 24.64 115 GLY A C 1
ATOM 905 O O . GLY A 1 118 ? -12.091 -12.437 -10.733 1.00 24.43 115 GLY A O 1
ATOM 906 N N . ASP A 1 119 ? -10.634 -12.167 -12.426 1.00 24.44 116 ASP A N 1
ATOM 907 C CA . ASP A 1 119 ? -9.592 -12.819 -11.680 1.00 24.75 116 ASP A CA 1
ATOM 908 C C . ASP A 1 119 ? -9.192 -12.019 -10.432 1.00 24.25 116 ASP A C 1
ATOM 909 O O . ASP A 1 119 ? -8.992 -12.622 -9.343 1.00 23.69 116 ASP A O 1
ATOM 914 N N . MET A 1 120 ? -8.981 -10.706 -10.590 1.00 24.33 117 MET A N 1
ATOM 915 C CA . MET A 1 120 ? -8.380 -9.911 -9.493 1.00 24.86 117 MET A CA 1
ATOM 916 C C . MET A 1 120 ? -9.353 -9.672 -8.363 1.00 25.00 117 MET A C 1
ATOM 917 O O . MET A 1 120 ? -9.020 -9.880 -7.230 1.00 24.07 117 MET A O 1
ATOM 922 N N . ILE A 1 121 ? -10.603 -9.326 -8.691 1.00 24.27 118 ILE A N 1
ATOM 923 C CA . ILE A 1 121 ? -11.623 -9.121 -7.688 1.00 24.03 118 ILE A CA 1
ATOM 924 C C . ILE A 1 121 ? -12.070 -10.465 -7.100 1.00 23.50 118 ILE A C 1
ATOM 925 O O . ILE A 1 121 ? -12.328 -10.609 -5.885 1.00 24.29 118 ILE A O 1
ATOM 930 N N . GLY A 1 122 ? -12.031 -11.509 -7.903 1.00 22.76 119 GLY A N 1
ATOM 931 C CA . GLY A 1 122 ? -12.214 -12.817 -7.342 1.00 23.07 119 GLY A CA 1
ATOM 932 C C . GLY A 1 122 ? -11.208 -13.149 -6.257 1.00 23.27 119 GLY A C 1
ATOM 933 O O . GLY A 1 122 ? -11.584 -13.728 -5.224 1.00 24.16 119 GLY A O 1
ATOM 934 N N . PHE A 1 123 ? -9.951 -12.774 -6.490 1.00 23.38 120 PHE A N 1
ATOM 935 C CA . PHE A 1 123 ? -8.880 -13.029 -5.502 1.00 23.54 120 PHE A CA 1
ATOM 936 C C . PHE A 1 123 ? -9.060 -12.131 -4.250 1.00 24.34 120 PHE A C 1
ATOM 937 O O . PHE A 1 123 ? -8.883 -12.601 -3.125 1.00 23.95 120 PHE A O 1
ATOM 945 N N . VAL A 1 124 ? -9.452 -10.859 -4.437 1.00 24.06 121 VAL A N 1
ATOM 946 C CA . VAL A 1 124 ? -9.811 -10.014 -3.334 1.00 24.39 121 VAL A CA 1
ATOM 947 C C . VAL A 1 124 ? -10.876 -10.732 -2.467 1.00 24.79 121 VAL A C 1
ATOM 948 O O . VAL A 1 124 ? -10.753 -10.780 -1.234 1.00 24.22 121 VAL A O 1
ATOM 952 N N . ALA A 1 125 ? -11.958 -11.228 -3.103 1.00 23.69 122 ALA A N 1
ATOM 953 C CA . ALA A 1 125 ? -12.963 -11.960 -2.331 1.00 24.51 122 ALA A CA 1
ATOM 954 C C . ALA A 1 125 ? -12.408 -13.183 -1.645 1.00 24.56 122 ALA A C 1
ATOM 955 O O . ALA A 1 125 ? -12.770 -13.460 -0.508 1.00 26.15 122 ALA A O 1
ATOM 957 N N . ALA A 1 126 ? -11.512 -13.912 -2.317 1.00 24.11 123 ALA A N 1
ATOM 958 C CA . ALA A 1 126 ? -10.973 -15.180 -1.747 1.00 23.65 123 ALA A CA 1
ATOM 959 C C . ALA A 1 126 ? -10.254 -14.996 -0.416 1.00 23.60 123 ALA A C 1
ATOM 960 O O . ALA A 1 126 ? -10.340 -15.869 0.438 1.00 22.44 123 ALA A O 1
ATOM 962 N N . THR A 1 127 ? -9.601 -13.845 -0.258 1.00 23.42 124 THR A N 1
ATOM 963 C CA . THR A 1 127 ? -8.772 -13.625 0.915 1.00 24.77 124 THR A CA 1
ATOM 964 C C . THR A 1 127 ? -9.394 -12.658 1.920 1.00 25.65 124 THR A C 1
ATOM 965 O O . THR A 1 127 ? -8.824 -12.450 3.015 1.00 26.35 124 THR A O 1
ATOM 969 N N . PHE A 1 128 ? -10.495 -12.003 1.549 1.00 25.39 125 PHE A N 1
ATOM 970 C CA . PHE A 1 128 ? -11.031 -10.959 2.422 1.00 27.12 125 PHE A CA 1
ATOM 971 C C . PHE A 1 128 ? -11.673 -11.628 3.630 1.00 28.98 125 PHE A C 1
ATOM 972 O O . PHE A 1 128 ? -12.631 -12.376 3.475 1.00 28.50 125 PHE A O 1
ATOM 980 N N . MET A 1 129 ? -11.097 -11.406 4.800 1.00 30.19 126 MET A N 1
ATOM 981 C CA . MET A 1 129 ? -11.469 -12.131 6.040 1.00 33.26 126 MET A CA 1
ATOM 982 C C . MET A 1 129 ? -11.462 -13.635 5.879 1.00 31.69 126 MET A C 1
ATOM 983 O O . MET A 1 129 ? -12.288 -14.362 6.460 1.00 31.21 126 MET A O 1
ATOM 988 N N . ARG A 1 130 ? -10.510 -14.085 5.050 1.00 29.88 127 ARG A N 1
ATOM 989 C CA . ARG A 1 130 ? -10.375 -15.497 4.669 1.00 29.98 127 ARG A CA 1
ATOM 990 C C . ARG A 1 130 ? -11.453 -16.036 3.760 1.00 29.55 127 ARG A C 1
ATOM 991 O O . ARG A 1 130 ? -11.544 -17.255 3.560 1.00 29.48 127 ARG A O 1
ATOM 999 N N . GLY A 1 131 ? -12.212 -15.150 3.121 1.00 28.63 128 GLY A N 1
ATOM 1000 C CA . GLY A 1 131 ? -13.132 -15.561 2.086 1.00 28.44 128 GLY A CA 1
ATOM 1001 C C . GLY A 1 131 ? -14.536 -15.000 2.265 1.00 28.56 128 GLY A C 1
ATOM 1002 O O . GLY A 1 131 ? -15.178 -15.247 3.304 1.00 30.13 128 GLY A O 1
ATOM 1003 N N . VAL A 1 132 ? -14.987 -14.265 1.262 1.00 27.49 129 VAL A N 1
ATOM 1004 C CA . VAL A 1 132 ? -16.381 -13.816 1.128 1.00 27.94 129 VAL A CA 1
ATOM 1005 C C . VAL A 1 132 ? -16.919 -14.161 -0.237 1.00 27.34 129 VAL A C 1
ATOM 1006 O O . VAL A 1 132 ? -16.164 -14.444 -1.212 1.00 26.79 129 VAL A O 1
ATOM 1010 N N . ARG A 1 133 ? -18.246 -14.098 -0.309 1.00 27.93 130 ARG A N 1
ATOM 1011 C CA . ARG A 1 133 ? -18.996 -14.478 -1.501 1.00 28.14 130 ARG A CA 1
ATOM 1012 C C . ARG A 1 133 ? -18.727 -13.537 -2.648 1.00 26.71 130 ARG A C 1
ATOM 1013 O O . ARG A 1 133 ? -18.782 -12.335 -2.463 1.00 28.10 130 ARG A O 1
ATOM 1021 N N . VAL A 1 134 ? -18.445 -14.093 -3.815 1.00 26.03 131 VAL A N 1
ATOM 1022 C CA . VAL A 1 134 ? -18.216 -13.317 -5.026 1.00 26.07 131 VAL A CA 1
ATOM 1023 C C . VAL A 1 134 ? -19.153 -13.737 -6.155 1.00 25.99 131 VAL A C 1
ATOM 1024 O O . VAL A 1 134 ? -19.532 -14.907 -6.232 1.00 25.87 131 VAL A O 1
ATOM 1028 N N . VAL A 1 135 ? -19.568 -12.750 -6.930 1.00 25.97 132 VAL A N 1
ATOM 1029 C CA . VAL A 1 135 ? -20.440 -12.919 -8.106 1.00 26.47 132 VAL A CA 1
ATOM 1030 C C . VAL A 1 135 ? -19.640 -12.399 -9.312 1.00 25.74 132 VAL A C 1
ATOM 1031 O O . VAL A 1 135 ? -19.178 -11.256 -9.310 1.00 25.20 132 VAL A O 1
ATOM 1035 N N . GLN A 1 136 ? -19.430 -13.258 -10.295 1.00 25.52 133 GLN A N 1
ATOM 1036 C CA . GLN A 1 136 ? -18.762 -12.845 -11.537 1.00 25.07 133 GLN A CA 1
ATOM 1037 C C . GLN A 1 136 ? -19.810 -12.294 -12.514 1.00 25.12 133 GLN A C 1
ATOM 1038 O O . GLN A 1 136 ? -20.803 -12.956 -12.793 1.00 25.28 133 GLN A O 1
ATOM 1044 N N . VAL A 1 137 ? -19.539 -11.101 -13.001 1.00 24.49 134 VAL A N 1
ATOM 1045 C CA . VAL A 1 137 ? -20.314 -10.442 -14.014 1.00 25.60 134 VAL A CA 1
ATOM 1046 C C . VAL A 1 137 ? -19.370 -10.099 -15.180 1.00 25.28 134 VAL A C 1
ATOM 1047 O O . VAL A 1 137 ? -18.954 -8.930 -15.347 1.00 25.38 134 VAL A O 1
ATOM 1051 N N . PRO A 1 138 ? -19.033 -11.117 -16.010 1.00 25.75 135 PRO A N 1
ATOM 1052 C CA . PRO A 1 138 ? -18.073 -10.880 -17.077 1.00 25.12 135 PRO A CA 1
ATOM 1053 C C . PRO A 1 138 ? -18.648 -9.990 -18.203 1.00 26.06 135 PRO A C 1
ATOM 1054 O O . PRO A 1 138 ? -19.794 -10.157 -18.588 1.00 26.07 135 PRO A O 1
ATOM 1058 N N . THR A 1 139 ? -17.820 -9.102 -18.727 1.00 25.83 136 THR A N 1
ATOM 1059 C CA . THR A 1 139 ? -18.202 -8.126 -19.726 1.00 26.18 136 THR A CA 1
ATOM 1060 C C . THR A 1 139 ? -17.408 -8.218 -21.023 1.00 26.71 136 THR A C 1
ATOM 1061 O O . THR A 1 139 ? -17.687 -7.467 -21.959 1.00 28.81 136 THR A O 1
ATOM 1065 N N . THR A 1 140 ? -16.472 -9.154 -21.144 1.00 25.84 137 THR A N 1
ATOM 1066 C CA . THR A 1 140 ? -15.883 -9.419 -22.450 1.00 26.69 137 THR A CA 1
ATOM 1067 C C . THR A 1 140 ? -16.336 -10.785 -22.905 1.00 26.58 137 THR A C 1
ATOM 1068 O O . THR A 1 140 ? -16.786 -11.570 -22.101 1.00 26.69 137 THR A O 1
ATOM 1072 N N . LEU A 1 141 ? -16.210 -11.075 -24.191 1.00 27.54 138 LEU A N 1
ATOM 1073 C CA . LEU A 1 141 ? -16.594 -12.411 -24.707 1.00 27.71 138 LEU A CA 1
ATOM 1074 C C . LEU A 1 141 ? -15.735 -13.479 -24.026 1.00 27.65 138 LEU A C 1
ATOM 1075 O O . LEU A 1 141 ? -16.254 -14.519 -23.553 1.00 27.29 138 LEU A O 1
ATOM 1080 N N . LEU A 1 142 ? -14.430 -13.222 -23.995 1.00 27.72 139 LEU A N 1
ATOM 1081 C CA . LEU A 1 142 ? -13.479 -14.123 -23.352 1.00 28.19 139 LEU A CA 1
ATOM 1082 C C . LEU A 1 142 ? -13.897 -14.408 -21.909 1.00 26.80 139 LEU A C 1
ATOM 1083 O O . LEU A 1 142 ? -13.894 -15.572 -21.474 1.00 26.80 139 LEU A O 1
ATOM 1088 N N . ALA A 1 143 ? -14.251 -13.375 -21.158 1.00 26.22 140 ALA A N 1
ATOM 1089 C CA . ALA A 1 143 ? -14.609 -13.586 -19.773 1.00 25.39 140 ALA A CA 1
ATOM 1090 C C . ALA A 1 143 ? -15.939 -14.337 -19.632 1.00 25.24 140 ALA A C 1
ATOM 1091 O O . ALA A 1 143 ? -16.064 -15.229 -18.748 1.00 24.67 140 ALA A O 1
ATOM 1093 N N . MET A 1 144 ? -16.893 -14.060 -20.542 1.00 25.78 141 MET A N 1
ATOM 1094 C CA . MET A 1 144 ? -18.194 -14.745 -20.497 1.00 26.06 141 MET A CA 1
ATOM 1095 C C . MET A 1 144 ? -18.118 -16.212 -20.763 1.00 27.10 141 MET A C 1
ATOM 1096 O O . MET A 1 144 ? -18.934 -16.974 -20.224 1.00 28.08 141 MET A O 1
ATOM 1101 N N . VAL A 1 145 ? -17.168 -16.658 -21.584 1.00 26.67 142 VAL A N 1
ATOM 1102 C CA . VAL A 1 145 ? -17.141 -18.069 -21.938 1.00 27.57 142 VAL A CA 1
ATOM 1103 C C . VAL A 1 145 ? -16.081 -18.885 -21.215 1.00 27.71 142 VAL A C 1
ATOM 1104 O O . VAL A 1 145 ? -16.242 -20.092 -21.134 1.00 28.00 142 VAL A O 1
ATOM 1108 N N . ASP A 1 146 ? -15.013 -18.248 -20.700 1.00 27.15 143 ASP A N 1
ATOM 1109 C CA . ASP A 1 146 ? -13.891 -18.966 -20.162 1.00 28.44 143 ASP A CA 1
ATOM 1110 C C . ASP A 1 146 ? -13.512 -18.453 -18.777 1.00 27.04 143 ASP A C 1
ATOM 1111 O O . ASP A 1 146 ? -13.749 -19.152 -17.822 1.00 26.22 143 ASP A O 1
ATOM 1116 N N . SER A 1 147 ? -12.959 -17.251 -18.661 1.00 26.61 144 SER A N 1
ATOM 1117 C CA . SER A 1 147 ? -12.305 -16.825 -17.423 1.00 25.71 144 SER A CA 1
ATOM 1118 C C . SER A 1 147 ? -13.219 -16.701 -16.219 1.00 25.24 144 SER A C 1
ATOM 1119 O O . SER A 1 147 ? -12.782 -16.957 -15.100 1.00 23.79 144 SER A O 1
ATOM 1122 N N . SER A 1 148 ? -14.505 -16.344 -16.403 1.00 24.25 145 SER A N 1
ATOM 1123 C CA . SER A 1 148 ? -15.402 -16.219 -15.263 1.00 24.16 145 SER A CA 1
ATOM 1124 C C . SER A 1 148 ? -15.749 -17.545 -14.553 1.00 24.33 145 SER A C 1
ATOM 1125 O O . SER A 1 148 ? -16.297 -17.504 -13.428 1.00 23.21 145 SER A O 1
ATOM 1128 N N . VAL A 1 149 ? -15.551 -18.672 -15.260 1.00 25.25 146 VAL A N 1
ATOM 1129 C CA . VAL A 1 149 ? -15.939 -19.980 -14.823 1.00 26.04 146 VAL A CA 1
ATOM 1130 C C . VAL A 1 149 ? -14.747 -20.814 -14.407 1.00 26.58 146 VAL A C 1
ATOM 1131 O O . VAL A 1 149 ? -13.748 -20.929 -15.132 1.00 27.48 146 VAL A O 1
ATOM 1135 N N . GLY A 1 150 ? -14.865 -21.402 -13.231 1.00 27.14 147 GLY A N 1
ATOM 1136 C CA . GLY A 1 150 ? -13.888 -22.384 -12.723 1.00 28.22 147 GLY A CA 1
ATOM 1137 C C . GLY A 1 150 ? -13.206 -22.068 -11.421 1.00 27.97 147 GLY A C 1
ATOM 1138 O O . GLY A 1 150 ? -12.503 -22.911 -10.884 1.00 28.87 147 GLY A O 1
ATOM 1139 N N . GLY A 1 151 ? -13.384 -20.862 -10.939 1.00 27.47 148 GLY A N 1
ATOM 1140 C CA . GLY A 1 151 ? -12.915 -20.466 -9.627 1.00 26.96 148 GLY A CA 1
ATOM 1141 C C . GLY A 1 151 ? -11.422 -20.127 -9.551 1.00 26.92 148 GLY A C 1
ATOM 1142 O O . GLY A 1 151 ? -10.896 -19.994 -8.452 1.00 26.98 148 GLY A O 1
ATOM 1143 N N . LYS A 1 152 ? -10.732 -20.046 -10.674 1.00 26.32 149 LYS A N 1
ATOM 1144 C CA . LYS A 1 152 ? -9.332 -19.653 -10.624 1.00 26.98 149 LYS A CA 1
ATOM 1145 C C . LYS A 1 152 ? -9.252 -18.152 -10.540 1.00 25.69 149 LYS A C 1
ATOM 1146 O O . LYS A 1 152 ? -9.731 -17.446 -11.443 1.00 25.22 149 LYS A O 1
ATOM 1152 N N . THR A 1 153 ? -8.588 -17.651 -9.511 1.00 24.89 150 THR A N 1
ATOM 1153 C CA . THR A 1 153 ? -8.367 -16.240 -9.271 1.00 23.95 150 THR A CA 1
ATOM 1154 C C . THR A 1 153 ? -6.836 -16.009 -9.075 1.00 23.84 150 THR A C 1
ATOM 1155 O O . THR A 1 153 ? -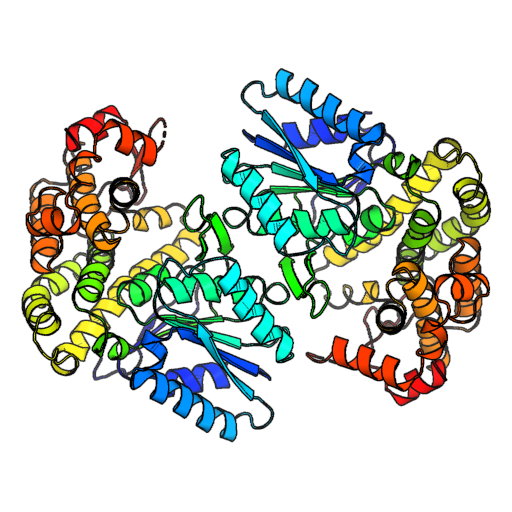6.158 -16.919 -8.698 1.00 22.85 150 THR A O 1
ATOM 1159 N N . ALA A 1 154 ? -6.358 -14.816 -9.429 1.00 23.50 151 ALA A N 1
ATOM 1160 C CA . ALA A 1 154 ? -4.940 -14.457 -9.418 1.00 24.62 151 ALA A CA 1
ATOM 1161 C C . ALA A 1 154 ? -4.726 -12.989 -9.724 1.00 24.84 151 ALA A C 1
ATOM 1162 O O . ALA A 1 154 ? -5.628 -12.309 -10.235 1.00 24.52 151 ALA A O 1
ATOM 1164 N N . ILE A 1 155 ? -3.541 -12.517 -9.345 1.00 25.55 152 ILE A N 1
ATOM 1165 C CA . ILE A 1 155 ? -2.958 -11.267 -9.848 1.00 27.02 152 ILE A CA 1
ATOM 1166 C C . ILE A 1 155 ? -1.557 -11.566 -10.369 1.00 28.06 152 ILE A C 1
ATOM 1167 O O . ILE A 1 155 ? -1.090 -12.697 -10.253 1.00 27.81 152 ILE A O 1
ATOM 1172 N N . ASP A 1 156 ? -0.928 -10.580 -11.011 1.00 29.18 153 ASP A N 1
ATOM 1173 C CA . ASP A 1 156 ? 0.334 -10.741 -11.667 1.00 31.82 153 ASP A CA 1
ATOM 1174 C C . ASP A 1 156 ? 1.400 -10.115 -10.792 1.00 32.52 153 ASP A C 1
ATOM 1175 O O . ASP A 1 156 ? 1.081 -9.345 -9.902 1.00 32.88 153 ASP A O 1
ATOM 1180 N N . THR A 1 157 ? 2.635 -10.501 -11.020 1.00 34.08 154 THR A N 1
ATOM 1181 C CA . THR A 1 157 ? 3.769 -9.828 -10.380 1.00 35.95 154 THR A CA 1
ATOM 1182 C C . THR A 1 157 ? 4.705 -9.432 -11.512 1.00 37.56 154 THR A C 1
ATOM 1183 O O . THR A 1 157 ? 4.559 -9.930 -12.635 1.00 36.76 154 THR A O 1
ATOM 1187 N N . PRO A 1 158 ? 5.687 -8.551 -11.228 1.00 40.03 155 PRO A N 1
ATOM 1188 C CA . PRO A 1 158 ? 6.690 -8.247 -12.268 1.00 42.74 155 PRO A CA 1
ATOM 1189 C C . PRO A 1 158 ? 7.426 -9.475 -12.842 1.00 44.23 155 PRO A C 1
ATOM 1190 O O . PRO A 1 158 ? 7.855 -9.422 -13.977 1.00 46.44 155 PRO A O 1
ATOM 1194 N N . LEU A 1 159 ? 7.552 -10.570 -12.090 1.00 44.13 156 LEU A N 1
ATOM 1195 C CA . LEU A 1 159 ? 8.161 -11.818 -12.643 1.00 46.31 156 LEU A CA 1
ATOM 1196 C C . LEU A 1 159 ? 7.235 -12.742 -13.474 1.00 45.61 156 LEU A C 1
ATOM 1197 O O . LEU A 1 159 ? 7.724 -13.688 -14.141 1.00 47.76 156 LEU A O 1
ATOM 1202 N N . GLY A 1 160 ? 5.940 -12.471 -13.451 1.00 42.77 157 GLY A N 1
ATOM 1203 C CA . GLY A 1 160 ? 5.026 -13.119 -14.390 1.00 42.28 157 GLY A CA 1
ATOM 1204 C C . GLY A 1 160 ? 3.599 -13.149 -13.924 1.00 39.35 157 GLY A C 1
ATOM 1205 O O . GLY A 1 160 ? 3.265 -12.687 -12.834 1.00 38.28 157 GLY A O 1
ATOM 1206 N N . LYS A 1 161 ? 2.794 -13.826 -14.726 1.00 39.45 158 LYS A N 1
ATOM 1207 C CA . LYS A 1 161 ? 1.390 -13.668 -14.660 1.00 38.87 158 LYS A CA 1
ATOM 1208 C C . LYS A 1 161 ? 0.760 -14.791 -13.866 1.00 36.41 158 LYS A C 1
ATOM 1209 O O . LYS A 1 161 ? 1.242 -15.915 -13.911 1.00 35.18 158 LYS A O 1
ATOM 1215 N N . ASN A 1 162 ? -0.291 -14.430 -13.123 1.00 35.29 159 ASN A N 1
ATOM 1216 C CA . ASN A 1 162 ? -1.144 -15.336 -12.416 1.00 34.82 159 ASN A CA 1
ATOM 1217 C C . ASN A 1 162 ? -0.423 -16.294 -11.447 1.00 34.66 159 ASN A C 1
ATOM 1218 O O . ASN A 1 162 ? -0.804 -17.433 -11.256 1.00 36.44 159 ASN A O 1
ATOM 1223 N N . PHE A 1 163 ? 0.600 -15.778 -10.802 1.00 33.95 160 PHE A N 1
ATOM 1224 C CA . PHE A 1 163 ? 1.451 -16.563 -9.903 1.00 34.80 160 PHE A CA 1
ATOM 1225 C C . PHE A 1 163 ? 0.929 -16.552 -8.447 1.00 32.10 160 PHE A C 1
ATOM 1226 O O . PHE A 1 163 ? 1.361 -17.399 -7.645 1.00 33.37 160 PHE A O 1
ATOM 1234 N N . ILE A 1 164 ? 0.171 -15.538 -8.086 1.00 29.00 161 ILE A N 1
ATOM 1235 C CA . ILE A 1 164 ? -0.351 -15.379 -6.734 1.00 27.62 161 ILE A CA 1
ATOM 1236 C C . ILE A 1 164 ? -1.854 -15.364 -6.874 1.00 26.82 161 ILE A C 1
ATOM 1237 O O . ILE A 1 164 ? -2.404 -14.542 -7.639 1.00 26.86 161 ILE A O 1
ATOM 1242 N N . GLY A 1 165 ? -2.530 -16.277 -6.173 1.00 26.04 162 GLY A N 1
ATOM 1243 C CA . GLY A 1 165 ? -3.975 -16.395 -6.307 1.00 24.52 162 GLY A CA 1
ATOM 1244 C C . GLY A 1 165 ? -4.610 -17.446 -5.427 1.00 24.42 162 GLY A C 1
ATOM 1245 O O . GLY A 1 165 ? -4.005 -17.956 -4.487 1.00 24.12 162 GLY A O 1
ATOM 1246 N N . ALA A 1 166 ? -5.811 -17.869 -5.814 1.00 23.08 163 ALA A N 1
ATOM 1247 C CA . ALA A 1 166 ? -6.570 -18.769 -5.003 1.00 23.54 163 ALA A CA 1
ATOM 1248 C C . ALA A 1 166 ? -7.689 -19.402 -5.864 1.00 23.85 163 ALA A C 1
ATOM 1249 O O . ALA A 1 166 ? -8.167 -18.787 -6.818 1.00 23.59 163 ALA A O 1
ATOM 1251 N N . PHE A 1 167 ? -8.089 -20.593 -5.465 1.00 25.09 164 PHE A N 1
ATOM 1252 C CA . PHE A 1 167 ? -9.242 -21.244 -6.041 1.00 26.49 164 PHE A CA 1
ATOM 1253 C C . PHE A 1 167 ? -10.425 -20.775 -5.153 1.00 26.40 164 PHE A C 1
ATOM 1254 O O . PHE A 1 167 ? -10.414 -20.941 -3.914 1.00 25.29 164 PHE A O 1
ATOM 1262 N N . HIS A 1 168 ? -11.391 -20.140 -5.771 1.00 25.54 165 HIS A N 1
ATOM 1263 C CA . HIS A 1 168 ? -12.488 -19.541 -5.034 1.00 26.32 165 HIS A CA 1
ATOM 1264 C C . HIS A 1 168 ? -13.681 -19.555 -5.951 1.00 25.64 165 HIS A C 1
ATOM 1265 O O . HIS A 1 168 ? -13.809 -18.669 -6.836 1.00 25.48 165 HIS A O 1
ATOM 1272 N N . GLN A 1 169 ? -14.545 -20.528 -5.764 1.00 25.79 166 GLN A N 1
ATOM 1273 C CA . GLN A 1 169 ? -15.750 -20.689 -6.654 1.00 26.73 166 GLN A CA 1
ATOM 1274 C C . GLN A 1 169 ? -16.687 -19.535 -6.443 1.00 26.09 166 GLN A C 1
ATOM 1275 O O . GLN A 1 169 ? -16.982 -19.206 -5.306 1.00 26.20 166 GLN A O 1
ATOM 1281 N N . PRO A 1 170 ? -17.153 -18.904 -7.526 1.00 25.29 167 PRO A N 1
ATOM 1282 C CA . PRO A 1 170 ? -18.158 -17.864 -7.380 1.00 25.99 167 PRO A CA 1
ATOM 1283 C C . PRO A 1 170 ? -19.546 -18.415 -7.071 1.00 26.65 167 PRO A C 1
ATOM 1284 O O . PRO A 1 170 ? -19.835 -19.548 -7.448 1.00 27.06 167 PRO A O 1
ATOM 1288 N N . GLU A 1 171 ? -20.363 -17.647 -6.349 1.00 27.77 168 GLU A N 1
ATOM 1289 C CA . GLU A 1 171 ? -21.751 -18.041 -6.046 1.00 29.32 168 GLU A CA 1
ATOM 1290 C C . GLU A 1 171 ? -22.564 -18.099 -7.323 1.00 28.88 168 GLU A C 1
ATOM 1291 O O . GLU A 1 171 ? -23.475 -18.947 -7.469 1.00 31.21 168 GLU A O 1
ATOM 1297 N N . TYR A 1 172 ? -22.272 -17.166 -8.220 1.00 27.22 169 TYR A N 1
ATOM 1298 C CA . TYR A 1 172 ? -22.958 -17.041 -9.483 1.00 27.25 169 TYR A CA 1
ATOM 1299 C C . TYR A 1 172 ? -22.032 -16.486 -10.524 1.00 25.50 169 TYR A C 1
ATOM 1300 O O . TYR A 1 172 ? -21.128 -15.711 -10.233 1.00 24.70 169 TYR A O 1
ATOM 1309 N N . VAL A 1 173 ? -22.279 -16.877 -11.752 1.00 24.80 170 VAL A N 1
ATOM 1310 C CA . VAL A 1 173 ? -21.725 -16.181 -12.908 1.00 24.53 170 VAL A CA 1
ATOM 1311 C C . VAL A 1 173 ? -22.897 -15.677 -13.749 1.00 24.97 170 VAL A C 1
ATOM 1312 O O . VAL A 1 173 ? -23.725 -16.521 -14.126 1.00 26.67 170 VAL A O 1
ATOM 1316 N N . PHE A 1 174 ? -22.995 -14.364 -14.006 1.00 24.68 171 PHE A N 1
ATOM 1317 C CA . PHE A 1 174 ? -24.081 -13.838 -14.895 1.00 25.49 171 PHE A CA 1
ATOM 1318 C C . PHE A 1 174 ? -23.441 -13.332 -16.189 1.00 25.09 171 PHE A C 1
ATOM 1319 O O . PHE A 1 174 ? -22.582 -12.413 -16.144 1.00 25.55 171 PHE A O 1
ATOM 1327 N N . CYS A 1 175 ? -23.774 -13.945 -17.321 1.00 26.72 172 CYS A N 1
ATOM 1328 C CA . CYS A 1 175 ? -23.300 -13.473 -18.608 1.00 26.52 172 CYS A CA 1
ATOM 1329 C C . CYS A 1 175 ? -24.369 -12.699 -19.352 1.00 27.89 172 CYS A C 1
ATOM 1330 O O . CYS A 1 175 ? -25.262 -13.321 -19.934 1.00 28.39 172 CYS A O 1
ATOM 1333 N N . ASP A 1 176 ? -24.309 -11.373 -19.268 1.00 27.81 173 ASP A N 1
ATOM 1334 C CA . ASP A 1 176 ? -25.253 -10.517 -19.933 1.00 29.46 173 ASP A CA 1
ATOM 1335 C C . ASP A 1 176 ? -24.607 -10.053 -21.220 1.00 29.52 173 ASP A C 1
ATOM 1336 O O . ASP A 1 176 ? -23.735 -9.194 -21.220 1.00 28.45 173 ASP A O 1
ATOM 1341 N N . VAL A 1 177 ? -25.079 -10.626 -22.315 1.00 30.48 174 VAL A N 1
ATOM 1342 C CA . VAL A 1 177 ? -24.510 -10.430 -23.627 1.00 31.38 174 VAL A CA 1
ATOM 1343 C C . VAL A 1 177 ? -24.645 -8.989 -24.119 1.00 32.05 174 VAL A C 1
ATOM 1344 O O . VAL A 1 177 ? -23.910 -8.573 -25.018 1.00 32.83 174 VAL A O 1
ATOM 1348 N N . SER A 1 178 ? -25.515 -8.201 -23.488 1.00 32.04 175 SER A N 1
ATOM 1349 C CA . SER A 1 178 ? -25.679 -6.813 -23.848 1.00 32.61 175 SER A CA 1
ATOM 1350 C C . SER A 1 178 ? -24.452 -5.977 -23.514 1.00 31.62 175 SER A C 1
ATOM 1351 O O . SER A 1 178 ? -24.250 -4.955 -24.129 1.00 31.71 175 SER A O 1
ATOM 1354 N N . PHE A 1 179 ? -23.649 -6.387 -22.547 1.00 29.85 176 PHE A N 1
ATOM 1355 C CA . PHE A 1 179 ? -22.380 -5.684 -22.296 1.00 29.79 176 PHE A CA 1
ATOM 1356 C C . PHE A 1 179 ? -21.458 -5.612 -23.533 1.00 30.27 176 PHE A C 1
ATOM 1357 O O . PHE A 1 179 ? -20.577 -4.707 -23.640 1.00 30.49 176 PHE A O 1
ATOM 1365 N N . LEU A 1 180 ? -21.597 -6.601 -24.416 1.00 30.95 177 LEU A N 1
ATOM 1366 C CA . LEU A 1 180 ? -20.794 -6.673 -25.654 1.00 31.98 177 LEU A CA 1
ATOM 1367 C C . LEU A 1 180 ? -21.091 -5.500 -26.593 1.00 33.44 177 LEU A C 1
ATOM 1368 O O . LEU A 1 180 ? -20.331 -5.273 -27.530 1.00 34.47 177 LEU A O 1
ATOM 1373 N N . GLU A 1 181 ? -22.127 -4.704 -26.307 1.00 33.49 178 GLU A N 1
ATOM 1374 C CA . GLU A 1 181 ? -22.458 -3.569 -27.199 1.00 35.68 178 GLU A CA 1
ATOM 1375 C C . GLU A 1 181 ? -21.394 -2.487 -27.221 1.00 35.55 178 GLU A C 1
ATOM 1376 O O . GLU A 1 181 ? -21.286 -1.778 -28.197 1.00 36.45 178 GLU A O 1
ATOM 1382 N N . THR A 1 182 ? -20.580 -2.412 -26.175 1.00 33.55 179 THR A N 1
ATOM 1383 C CA . THR A 1 182 ? -19.535 -1.398 -26.066 1.00 34.11 179 THR A CA 1
ATOM 1384 C C . THR A 1 182 ? -18.108 -1.993 -26.134 1.00 33.28 179 THR A C 1
ATOM 1385 O O . THR A 1 182 ? -17.141 -1.255 -25.981 1.00 33.35 179 THR A O 1
ATOM 1389 N N . LEU A 1 183 ? -17.985 -3.303 -26.376 1.00 32.24 180 LEU A N 1
ATOM 1390 C CA . LEU A 1 183 ? -16.670 -3.966 -26.424 1.00 32.28 180 LEU A CA 1
ATOM 1391 C C . LEU A 1 183 ? -15.994 -3.614 -27.733 1.00 33.85 180 LEU A C 1
ATOM 1392 O O . LEU A 1 183 ? -16.578 -3.839 -28.785 1.00 34.27 180 LEU A O 1
ATOM 1397 N N . PRO A 1 184 ? -14.756 -3.068 -27.690 1.00 35.24 181 PRO A N 1
ATOM 1398 C CA . PRO A 1 184 ? -14.062 -2.817 -28.970 1.00 36.59 181 PRO A CA 1
ATOM 1399 C C . PRO A 1 184 ? -13.963 -4.086 -29.843 1.00 36.15 181 PRO A C 1
ATOM 1400 O O . PRO A 1 184 ? -13.811 -5.190 -29.304 1.00 35.12 181 PRO A O 1
ATOM 1404 N N . ALA A 1 185 ? -14.080 -3.931 -31.156 1.00 37.05 182 ALA A N 1
ATOM 1405 C CA . ALA A 1 185 ? -14.029 -5.055 -32.105 1.00 36.96 182 ALA A CA 1
ATOM 1406 C C . ALA A 1 185 ? -12.857 -6.009 -31.892 1.00 35.55 182 ALA A C 1
ATOM 1407 O O . ALA A 1 185 ? -13.019 -7.218 -31.987 1.00 33.62 182 ALA A O 1
ATOM 1409 N N . ARG A 1 186 ? -11.660 -5.463 -31.674 1.00 36.02 183 ARG A N 1
ATOM 1410 C CA . ARG A 1 186 ? -10.487 -6.335 -31.550 1.00 35.63 183 ARG A CA 1
ATOM 1411 C C . ARG A 1 186 ? -10.658 -7.294 -30.357 1.00 33.56 183 ARG A C 1
ATOM 1412 O O . ARG A 1 186 ? -10.361 -8.483 -30.464 1.00 32.63 183 ARG A O 1
ATOM 1420 N N . GLN A 1 187 ? -11.185 -6.796 -29.254 1.00 33.45 184 GLN A N 1
ATOM 1421 C CA . GLN A 1 187 ? -11.438 -7.650 -28.055 1.00 32.48 184 GLN A CA 1
ATOM 1422 C C . GLN A 1 187 ? -12.578 -8.653 -28.294 1.00 31.78 184 GLN A C 1
ATOM 1423 O O . GLN A 1 187 ? -12.509 -9.787 -27.847 1.00 30.65 184 GLN A O 1
ATOM 1429 N N . PHE A 1 188 ? -13.617 -8.210 -29.001 1.00 32.56 185 PHE A N 1
ATOM 1430 C CA . PHE A 1 188 ? -14.754 -9.053 -29.331 1.00 32.23 185 PHE A CA 1
ATOM 1431 C C . PHE A 1 188 ? -14.253 -10.248 -30.156 1.00 32.02 185 PHE A C 1
ATOM 1432 O O . PHE A 1 188 ? -14.524 -11.401 -29.833 1.00 32.51 185 PHE A O 1
ATOM 1440 N N . ILE A 1 189 ? -13.488 -9.978 -31.182 1.00 32.44 186 ILE A N 1
ATOM 1441 C CA . ILE A 1 189 ? -12.872 -11.013 -32.007 1.00 33.10 186 ILE A CA 1
ATOM 1442 C C . ILE A 1 189 ? -11.918 -11.933 -31.208 1.00 32.08 186 ILE A C 1
ATOM 1443 O O . ILE A 1 189 ? -11.904 -13.151 -31.406 1.00 32.54 186 ILE A O 1
ATOM 1448 N N . ASN A 1 190 ? -11.149 -11.337 -30.300 1.00 31.60 187 ASN A N 1
ATOM 1449 C CA . ASN A 1 190 ? -10.192 -12.038 -29.426 1.00 31.02 187 ASN A CA 1
ATOM 1450 C C . ASN A 1 190 ? -10.894 -13.179 -28.668 1.00 30.07 187 ASN A C 1
ATOM 1451 O O . ASN A 1 190 ? -10.404 -14.303 -28.611 1.00 29.24 187 ASN A O 1
ATOM 1456 N N . GLY A 1 191 ? -12.083 -12.886 -28.167 1.00 30.28 188 GLY A N 1
ATOM 1457 C CA . GLY A 1 191 ? -12.881 -13.841 -27.420 1.00 29.58 188 GLY A CA 1
ATOM 1458 C C . GLY A 1 191 ? -13.326 -15.042 -28.208 1.00 29.61 188 GLY A C 1
ATOM 1459 O O . GLY A 1 191 ? -13.547 -16.103 -27.643 1.00 28.69 188 GLY A O 1
ATOM 1460 N N . MET A 1 192 ? -13.482 -14.868 -29.525 1.00 30.88 189 MET A N 1
ATOM 1461 C CA . MET A 1 192 ? -13.841 -15.964 -30.406 1.00 31.34 189 MET A CA 1
ATOM 1462 C C . MET A 1 192 ? -12.805 -17.094 -30.440 1.00 31.31 189 MET A C 1
ATOM 1463 O O . MET A 1 192 ? -13.159 -18.212 -30.790 1.00 31.98 189 MET A O 1
ATOM 1468 N N . ALA A 1 193 ? -11.564 -16.867 -30.007 1.00 30.86 190 ALA A N 1
ATOM 1469 C CA . ALA A 1 193 ? -10.606 -17.987 -30.013 1.00 30.69 190 ALA A CA 1
ATOM 1470 C C . ALA A 1 193 ? -11.109 -19.108 -29.093 1.00 30.06 190 ALA A C 1
ATOM 1471 O O . ALA A 1 193 ? -11.128 -20.263 -29.480 1.00 31.24 190 ALA A O 1
ATOM 1473 N N . GLU A 1 194 ? -11.536 -18.779 -27.884 1.00 30.05 191 GLU A N 1
ATOM 1474 C CA . GLU A 1 194 ? -11.978 -19.784 -26.914 1.00 30.18 191 GLU A CA 1
ATOM 1475 C C . GLU A 1 194 ? -13.326 -20.446 -27.330 1.00 30.04 191 GLU A C 1
ATOM 1476 O O . GLU A 1 194 ? -13.599 -21.601 -27.010 1.00 29.55 191 GLU A O 1
ATOM 1482 N N . VAL A 1 195 ? -14.158 -19.672 -28.021 1.00 29.98 192 VAL A N 1
ATOM 1483 C CA . VAL A 1 195 ? -15.442 -20.162 -28.523 1.00 30.13 192 VAL A CA 1
ATOM 1484 C C . VAL A 1 195 ? -15.212 -21.212 -29.598 1.00 30.43 192 VAL A C 1
ATOM 1485 O O . VAL A 1 195 ? -15.779 -22.301 -29.537 1.00 31.85 192 VAL A O 1
ATOM 1489 N N . VAL A 1 196 ? -14.358 -20.899 -30.555 1.00 30.49 193 VAL A N 1
ATOM 1490 C CA . VAL A 1 196 ? -13.957 -21.890 -31.553 1.00 31.15 193 VAL A CA 1
ATOM 1491 C C . VAL A 1 196 ? -13.267 -23.097 -30.883 1.00 31.31 193 VAL A C 1
ATOM 1492 O O . VAL A 1 196 ? -13.559 -24.247 -31.220 1.00 31.95 193 VAL A O 1
ATOM 1496 N N . LYS A 1 197 ? -12.417 -22.837 -29.894 1.00 30.76 194 LYS A N 1
ATOM 1497 C CA . LYS A 1 197 ? -11.732 -23.910 -29.177 1.00 30.46 194 LYS A CA 1
ATOM 1498 C C . LYS A 1 197 ? -12.721 -24.883 -28.535 1.00 30.50 194 LYS A C 1
ATOM 1499 O O . LYS A 1 197 ? -12.584 -26.103 -28.678 1.00 30.02 194 LYS A O 1
ATOM 1505 N N . THR A 1 198 ? -13.738 -24.371 -27.851 1.00 30.28 195 THR A N 1
ATOM 1506 C CA . THR A 1 198 ? -14.689 -25.296 -27.155 1.00 30.79 195 THR A CA 1
ATOM 1507 C C . THR A 1 198 ? -15.483 -26.144 -28.114 1.00 31.77 195 THR A C 1
ATOM 1508 O O . THR A 1 198 ? -15.766 -27.324 -27.840 1.00 33.08 195 THR A O 1
ATOM 1512 N N . ALA A 1 199 ? -15.807 -25.578 -29.269 1.00 32.01 196 ALA A N 1
ATOM 1513 C CA . ALA A 1 199 ? -16.561 -26.319 -30.261 1.00 32.54 196 ALA A CA 1
ATOM 1514 C C . ALA A 1 199 ? -15.639 -27.383 -30.865 1.00 32.92 196 ALA A C 1
ATOM 1515 O O . ALA A 1 199 ? -16.019 -28.557 -31.010 1.00 33.38 196 ALA A O 1
ATOM 1517 N N . ALA A 1 200 ? -14.402 -26.984 -31.137 1.00 32.59 197 ALA A N 1
ATOM 1518 C CA . ALA A 1 200 ? -13.417 -27.890 -31.727 1.00 33.21 197 ALA A CA 1
ATOM 1519 C C . ALA A 1 200 ? -13.055 -29.107 -30.847 1.00 33.59 197 ALA A C 1
ATOM 1520 O O . ALA A 1 200 ? -12.836 -30.218 -31.367 1.00 33.95 197 ALA A O 1
ATOM 1522 N N . ILE A 1 201 ? -12.993 -28.914 -29.533 1.00 32.83 198 ILE A N 1
ATOM 1523 C CA . ILE A 1 201 ? -12.681 -30.023 -28.618 1.00 33.56 198 ILE A CA 1
ATOM 1524 C C . ILE A 1 201 ? -13.893 -30.906 -28.251 1.00 34.82 198 ILE A C 1
ATOM 1525 O O . ILE A 1 201 ? -13.707 -32.051 -27.803 1.00 36.17 198 ILE A O 1
ATOM 1530 N N . TRP A 1 202 ? -15.115 -30.404 -28.413 1.00 35.01 199 TRP A N 1
ATOM 1531 C CA . TRP A 1 202 ? -16.257 -31.057 -27.827 1.00 36.53 199 TRP A CA 1
ATOM 1532 C C . TRP A 1 202 ? -17.570 -31.144 -28.617 1.00 36.96 199 TRP A C 1
ATOM 1533 O O . TRP A 1 202 ? -18.386 -31.987 -28.291 1.00 38.45 199 TRP A O 1
ATOM 1544 N N . ASN A 1 203 ? -17.805 -30.286 -29.600 1.00 36.19 200 ASN A N 1
ATOM 1545 C CA . ASN A 1 203 ? -19.166 -30.122 -30.152 1.00 36.84 200 ASN A CA 1
ATOM 1546 C C . ASN A 1 203 ? -19.121 -29.734 -31.632 1.00 37.68 200 ASN A C 1
ATOM 1547 O O . ASN A 1 203 ? -19.109 -28.531 -31.968 1.00 37.00 200 ASN A O 1
ATOM 1552 N N . GLU A 1 204 ? -19.101 -30.757 -32.497 1.00 39.20 201 GLU A N 1
ATOM 1553 C CA . GLU A 1 204 ? -19.010 -30.553 -33.932 1.00 40.28 201 GLU A CA 1
ATOM 1554 C C . GLU A 1 204 ? -20.279 -29.872 -34.465 1.00 40.90 201 GLU A C 1
ATOM 1555 O O . GLU A 1 204 ? -20.193 -29.077 -35.384 1.00 40.07 201 GLU A O 1
ATOM 1561 N N . GLU A 1 205 ? -21.445 -30.165 -33.889 1.00 42.86 202 GLU A N 1
ATOM 1562 C CA . GLU A 1 205 ? -22.698 -29.474 -34.286 1.00 44.25 202 GLU A CA 1
ATOM 1563 C C . GLU A 1 205 ? -22.575 -27.957 -34.042 1.00 42.22 202 GLU A C 1
ATOM 1564 O O . GLU A 1 205 ? -22.974 -27.164 -34.895 1.00 42.71 202 GLU A O 1
ATOM 1570 N N . GLU A 1 206 ? -21.998 -27.550 -32.902 1.00 39.71 203 GLU A N 1
ATOM 1571 C CA . GLU A 1 206 ? -21.845 -26.148 -32.614 1.00 38.10 203 GLU A CA 1
ATOM 1572 C C . GLU A 1 206 ? -20.818 -25.560 -33.557 1.00 37.21 203 GLU A C 1
ATOM 1573 O O . GLU A 1 206 ? -20.957 -24.436 -33.989 1.00 36.78 203 GLU A O 1
ATOM 1579 N N . PHE A 1 207 ? -19.772 -26.320 -33.876 1.00 36.96 204 PHE A N 1
ATOM 1580 C CA . PHE A 1 207 ? -18.769 -25.857 -34.833 1.00 36.63 204 PHE A CA 1
ATOM 1581 C C . PHE A 1 207 ? -19.467 -25.543 -36.170 1.00 38.16 204 PHE A C 1
ATOM 1582 O O . PHE A 1 207 ? -19.168 -24.523 -36.809 1.00 38.33 204 PHE A O 1
ATOM 1590 N N . THR A 1 208 ? -20.398 -26.406 -36.581 1.00 38.94 205 THR A N 1
ATOM 1591 C CA . THR A 1 208 ? -21.143 -26.173 -37.841 1.00 40.65 205 THR A CA 1
ATOM 1592 C C . THR A 1 208 ? -21.946 -24.850 -37.740 1.00 40.78 205 THR A C 1
ATOM 1593 O O . THR A 1 208 ? -21.880 -23.994 -38.664 1.00 41.49 205 THR A O 1
ATOM 1597 N N . ARG A 1 209 ? -22.649 -24.667 -36.618 1.00 39.60 206 ARG A N 1
ATOM 1598 C CA . ARG A 1 209 ? -23.392 -23.440 -36.381 1.00 40.10 206 ARG A CA 1
ATOM 1599 C C . ARG A 1 209 ? -22.490 -22.217 -36.449 1.00 38.92 206 ARG A C 1
ATOM 1600 O O . ARG A 1 209 ? -22.836 -21.216 -37.059 1.00 39.37 206 ARG A O 1
ATOM 1608 N N . LEU A 1 210 ? -21.318 -22.293 -35.823 1.00 37.01 207 LEU A N 1
ATOM 1609 C CA . LEU A 1 210 ? -20.375 -21.202 -35.868 1.00 36.53 207 LEU A CA 1
ATOM 1610 C C . LEU A 1 210 ? -19.859 -20.897 -37.276 1.00 37.75 207 LEU A C 1
ATOM 1611 O O . LEU A 1 210 ? -19.736 -19.746 -37.634 1.00 37.69 207 LEU A O 1
ATOM 1616 N N . GLU A 1 211 ? -19.603 -21.920 -38.087 1.00 39.46 208 GLU A N 1
ATOM 1617 C CA . GLU A 1 211 ? -19.289 -21.712 -39.500 1.00 41.36 208 GLU A CA 1
ATOM 1618 C C . GLU A 1 211 ? -20.394 -20.914 -40.232 1.00 44.07 208 GLU A C 1
ATOM 1619 O O . GLU A 1 211 ? -20.096 -19.915 -40.905 1.00 44.80 208 GLU A O 1
ATOM 1625 N N . ASN A 1 212 ? -21.648 -21.329 -40.049 1.00 45.55 209 ASN A N 1
ATOM 1626 C CA . ASN A 1 212 ? -22.804 -20.685 -40.696 1.00 48.38 209 ASN A CA 1
ATOM 1627 C C . ASN A 1 212 ? -23.033 -19.257 -40.192 1.00 47.67 209 ASN A C 1
ATOM 1628 O O . ASN A 1 212 ? -23.517 -18.420 -40.929 1.00 48.55 209 ASN A O 1
ATOM 1633 N N . PHE A 1 213 ? -22.632 -18.975 -38.950 1.00 44.69 210 PHE A N 1
ATOM 1634 C CA . PHE A 1 213 ? -22.839 -17.663 -38.327 1.00 44.55 210 PHE A CA 1
ATOM 1635 C C . PHE A 1 213 ? -21.705 -16.681 -38.638 1.00 44.49 210 PHE A C 1
ATOM 1636 O O . PHE A 1 213 ? -21.872 -15.474 -38.472 1.00 44.63 210 PHE A O 1
ATOM 1644 N N . SER A 1 214 ? -20.542 -17.190 -39.060 1.00 44.14 211 SER A N 1
ATOM 1645 C CA . SER A 1 214 ? -19.304 -16.394 -39.120 1.00 43.70 211 SER A CA 1
ATOM 1646 C C . SER A 1 214 ? -19.380 -15.110 -39.986 1.00 46.11 211 SER A C 1
ATOM 1647 O O . SER A 1 214 ? -19.030 -14.024 -39.523 1.00 45.44 211 SER A O 1
ATOM 1650 N N . LYS A 1 215 ? -19.853 -15.237 -41.219 1.00 49.25 212 LYS A N 1
ATOM 1651 C CA . LYS A 1 215 ? -19.944 -14.088 -42.165 1.00 52.29 212 LYS A CA 1
ATOM 1652 C C . LYS A 1 215 ? -20.696 -12.922 -41.544 1.00 52.51 212 LYS A C 1
ATOM 1653 O O . LYS A 1 215 ? -20.203 -11.784 -41.526 1.00 51.95 212 LYS A O 1
ATOM 1659 N N . LYS A 1 216 ? -21.871 -13.255 -41.003 1.00 52.57 213 LYS A N 1
ATOM 1660 C CA . LYS A 1 216 ? -22.776 -12.296 -40.383 1.00 52.82 213 LYS A CA 1
ATOM 1661 C C . LYS A 1 216 ? -22.192 -11.692 -39.100 1.00 49.90 213 LYS A C 1
ATOM 1662 O O . LYS A 1 216 ? -22.213 -10.466 -38.899 1.00 49.86 213 LYS A O 1
ATOM 1668 N N . PHE A 1 217 ? -21.652 -12.554 -38.242 1.00 46.64 214 PHE A N 1
ATOM 1669 C CA . PHE A 1 217 ? -21.042 -12.094 -37.013 1.00 44.29 214 PHE A CA 1
ATOM 1670 C C . PHE A 1 217 ? -19.971 -11.060 -37.341 1.00 44.22 214 PHE A C 1
ATOM 1671 O O . PHE A 1 217 ? -19.961 -9.967 -36.755 1.00 43.64 214 PHE A O 1
ATOM 1679 N N . LEU A 1 218 ? -19.067 -11.414 -38.261 1.00 44.91 215 LEU A N 1
ATOM 1680 C CA . LEU A 1 218 ? -17.935 -10.543 -38.583 1.00 45.65 215 LEU A CA 1
ATOM 1681 C C . LEU A 1 218 ? -18.405 -9.253 -39.236 1.00 47.58 215 LEU A C 1
ATOM 1682 O O . LEU A 1 218 ? -17.886 -8.198 -38.915 1.00 47.11 215 LEU A O 1
ATOM 1687 N N . SER A 1 219 ? -19.397 -9.292 -40.122 1.00 50.68 216 SER A N 1
ATOM 1688 C CA . SER A 1 219 ? -19.798 -8.026 -40.782 1.00 53.29 216 SER A CA 1
ATOM 1689 C C . SER A 1 219 ? -20.418 -7.070 -39.747 1.00 52.16 216 SER A C 1
ATOM 1690 O O . SER A 1 219 ? -20.189 -5.866 -39.819 1.00 53.46 216 SER A O 1
ATOM 1693 N N . VAL A 1 220 ? -21.154 -7.610 -38.772 1.00 49.71 217 VAL A N 1
ATOM 1694 C CA . VAL A 1 220 ? -21.793 -6.796 -37.715 1.00 48.95 217 VAL A CA 1
ATOM 1695 C C . VAL A 1 220 ? -20.729 -6.191 -36.787 1.00 47.69 217 VAL A C 1
ATOM 1696 O O . VAL A 1 220 ? -20.709 -4.985 -36.572 1.00 48.95 217 VAL A O 1
ATOM 1700 N N . VAL A 1 221 ? -19.832 -7.038 -36.282 1.00 45.80 218 VAL A N 1
ATOM 1701 C CA . VAL A 1 221 ? -18.839 -6.639 -35.258 1.00 44.66 218 VAL A CA 1
ATOM 1702 C C . VAL A 1 221 ? -17.817 -5.633 -35.804 1.00 46.47 218 VAL A C 1
ATOM 1703 O O . VAL A 1 221 ? -17.347 -4.769 -35.066 1.00 46.90 218 VAL A O 1
ATOM 1707 N N . THR A 1 222 ? -17.454 -5.754 -37.073 1.00 48.00 219 THR A N 1
ATOM 1708 C CA . THR A 1 222 ? -16.475 -4.845 -37.670 1.00 50.24 219 THR A CA 1
ATOM 1709 C C . THR A 1 222 ? -17.090 -3.654 -38.391 1.00 53.59 219 THR A C 1
ATOM 1710 O O . THR A 1 222 ? -16.346 -2.878 -38.979 1.00 56.24 219 THR A O 1
ATOM 1714 N N . SER A 1 223 ? -18.415 -3.497 -38.376 1.00 54.70 220 SER A N 1
ATOM 1715 C CA . SER A 1 223 ? -19.044 -2.264 -38.927 1.00 58.09 220 SER A CA 1
ATOM 1716 C C . SER A 1 223 ? -18.763 -1.033 -38.046 1.00 58.75 220 SER A C 1
ATOM 1717 O O . SER A 1 223 ? -18.250 -1.158 -36.927 1.00 55.31 220 SER A O 1
ATOM 1720 N N . LYS A 1 224 ? -19.083 0.150 -38.563 1.00 62.94 221 LYS A N 1
ATOM 1721 C CA . LYS A 1 224 ? -18.869 1.414 -37.827 1.00 64.71 221 LYS A CA 1
ATOM 1722 C C . LYS A 1 224 ? -19.779 1.518 -36.636 1.00 63.34 221 LYS A C 1
ATOM 1723 O O . LYS A 1 224 ? -19.336 1.877 -35.552 1.00 63.22 221 LYS A O 1
ATOM 1729 N N . LYS A 1 225 ? -21.060 1.222 -36.863 1.00 72.07 222 LYS A N 1
ATOM 1730 C CA . LYS A 1 225 ? -22.089 1.201 -35.826 1.00 70.54 222 LYS A CA 1
ATOM 1731 C C . LYS A 1 225 ? -22.633 -0.218 -35.695 1.00 66.18 222 LYS A C 1
ATOM 1732 O O . LYS A 1 225 ? -23.649 -0.551 -36.307 1.00 66.95 222 LYS A O 1
ATOM 1738 N N . PRO A 1 226 ? -21.955 -1.070 -34.915 1.00 61.71 223 PRO A N 1
ATOM 1739 C CA . PRO A 1 226 ? -22.480 -2.432 -34.748 1.00 58.27 223 PRO A CA 1
ATOM 1740 C C . PRO A 1 226 ? -23.897 -2.468 -34.181 1.00 57.37 223 PRO A C 1
ATOM 1741 O O . PRO A 1 226 ? -24.183 -1.746 -33.243 1.00 58.97 223 PRO A O 1
ATOM 1745 N N . ASP A 1 227 ? -24.755 -3.304 -34.758 1.00 55.35 224 ASP A N 1
ATOM 1746 C CA . ASP A 1 227 ? -26.113 -3.512 -34.283 1.00 54.98 224 ASP A CA 1
ATOM 1747 C C . ASP A 1 227 ? -26.156 -4.945 -33.767 1.00 51.47 224 ASP A C 1
ATOM 1748 O O . ASP A 1 227 ? -26.451 -5.895 -34.518 1.00 50.33 224 ASP A O 1
ATOM 1753 N N . LEU A 1 228 ? -25.825 -5.125 -32.484 1.00 49.29 225 LEU A N 1
ATOM 1754 C CA . LEU A 1 228 ? -25.797 -6.482 -31.924 1.00 46.99 225 LEU A CA 1
ATOM 1755 C C . LEU A 1 228 ? -27.158 -7.113 -31.704 1.00 48.48 225 LEU A C 1
ATOM 1756 O O . LEU A 1 228 ? -27.260 -8.335 -31.787 1.00 46.71 225 LEU A O 1
ATOM 1761 N N . GLN A 1 229 ? -28.171 -6.297 -31.409 1.00 52.29 226 GLN A N 1
ATOM 1762 C CA . GLN A 1 229 ? -29.563 -6.761 -31.309 1.00 55.18 226 GLN A CA 1
ATOM 1763 C C . GLN A 1 229 ? -30.057 -7.546 -32.539 1.00 55.88 226 GLN A C 1
ATOM 1764 O O . GLN A 1 229 ? -30.844 -8.469 -32.392 1.00 57.12 226 GLN A O 1
ATOM 1770 N N . SER A 1 230 ? -29.589 -7.207 -33.732 1.00 55.89 227 SER A N 1
ATOM 1771 C CA . SER A 1 230 ? -29.964 -7.977 -34.914 1.00 57.33 227 SER A CA 1
ATOM 1772 C C . SER A 1 230 ? -29.426 -9.431 -34.934 1.00 55.63 227 SER A C 1
ATOM 1773 O O . SER A 1 230 ? -29.953 -10.243 -35.698 1.00 57.16 227 SER A O 1
ATOM 1776 N N . ILE A 1 231 ? -28.392 -9.741 -34.126 1.00 51.04 228 ILE A N 1
ATOM 1777 C CA . ILE A 1 231 ? -27.854 -11.115 -33.989 1.00 49.65 228 ILE A CA 1
ATOM 1778 C C . ILE A 1 231 ? -27.887 -11.601 -32.525 1.00 47.71 228 ILE A C 1
ATOM 1779 O O . ILE A 1 231 ? -27.097 -12.466 -32.119 1.00 45.33 228 ILE A O 1
ATOM 1784 N N . LYS A 1 232 ? -28.833 -11.059 -31.765 1.00 49.16 229 LYS A N 1
ATOM 1785 C CA . LYS A 1 232 ? -28.974 -11.295 -30.332 1.00 49.12 229 LYS A CA 1
ATOM 1786 C C . LYS A 1 232 ? -29.011 -12.779 -29.993 1.00 47.96 229 LYS A C 1
ATOM 1787 O O . LYS A 1 232 ? -28.157 -13.286 -29.265 1.00 44.98 229 LYS A O 1
ATOM 1793 N N . ALA A 1 233 ? -29.990 -13.461 -30.557 1.00 49.91 230 ALA A N 1
ATOM 1794 C CA . ALA A 1 233 ? -30.199 -14.879 -30.331 1.00 50.04 230 ALA A CA 1
ATOM 1795 C C . ALA A 1 233 ? -28.951 -15.725 -30.637 1.00 46.95 230 ALA A C 1
ATOM 1796 O O . ALA A 1 233 ? -28.605 -16.647 -29.882 1.00 45.62 230 ALA A O 1
ATOM 1798 N N . GLU A 1 234 ? -28.270 -15.389 -31.725 1.00 46.27 231 GLU A N 1
ATOM 1799 C CA . GLU A 1 234 ? -27.130 -16.169 -32.169 1.00 45.05 231 GLU A CA 1
ATOM 1800 C C . GLU A 1 234 ? -25.900 -15.890 -31.294 1.00 41.44 231 GLU A C 1
ATOM 1801 O O . GLU A 1 234 ? -25.074 -16.785 -31.116 1.00 39.80 231 GLU A O 1
ATOM 1807 N N . LEU A 1 235 ? -25.803 -14.668 -30.751 1.00 40.14 232 LEU A N 1
ATOM 1808 C CA . LEU A 1 235 ? -24.749 -14.342 -29.792 1.00 37.79 232 LEU A CA 1
ATOM 1809 C C . LEU A 1 235 ? -24.972 -15.031 -28.455 1.00 36.42 232 LEU A C 1
ATOM 1810 O O . LEU A 1 235 ? -24.006 -15.519 -27.856 1.00 34.50 232 LEU A O 1
ATOM 1815 N N . VAL A 1 236 ? -26.205 -15.072 -27.973 1.00 36.68 233 VAL A N 1
ATOM 1816 C CA . VAL A 1 236 ? -26.507 -15.766 -26.733 1.00 36.37 233 VAL A CA 1
ATOM 1817 C C . VAL A 1 236 ? -26.139 -17.238 -26.866 1.00 36.13 233 VAL A C 1
ATOM 1818 O O . VAL A 1 236 ? -25.528 -17.803 -25.976 1.00 34.08 233 VAL A O 1
ATOM 1822 N N . LYS A 1 237 ? -26.482 -17.838 -28.001 1.00 38.77 234 LYS A N 1
ATOM 1823 C CA . LYS A 1 237 ? -26.196 -19.242 -28.267 1.00 39.94 234 LYS A CA 1
ATOM 1824 C C . LYS A 1 237 ? -24.692 -19.482 -28.292 1.00 37.50 234 LYS A C 1
ATOM 1825 O O . LYS A 1 237 ? -24.222 -20.515 -27.768 1.00 36.34 234 LYS A O 1
ATOM 1831 N N . THR A 1 238 ? -23.967 -18.538 -28.909 1.00 35.80 235 THR A N 1
ATOM 1832 C CA . THR A 1 238 ? -22.527 -18.558 -28.972 1.00 35.29 235 THR A CA 1
ATOM 1833 C C . THR A 1 238 ? -21.902 -18.628 -27.573 1.00 33.03 235 THR A C 1
ATOM 1834 O O . THR A 1 238 ? -21.104 -19.502 -27.333 1.00 34.16 235 THR A O 1
ATOM 1838 N N . VAL A 1 239 ? -22.333 -17.756 -26.671 1.00 32.14 236 VAL A N 1
ATOM 1839 C CA . VAL A 1 239 ? -21.871 -17.724 -25.314 1.00 31.34 236 VAL A CA 1
ATOM 1840 C C . VAL A 1 239 ? -22.242 -19.002 -24.575 1.00 31.12 236 VAL A C 1
ATOM 1841 O O . VAL A 1 239 ? -21.372 -19.700 -24.020 1.00 29.25 236 VAL A O 1
ATOM 1845 N N . LEU A 1 240 ? -23.516 -19.345 -24.677 1.00 31.47 237 LEU A N 1
ATOM 1846 C CA . LEU A 1 240 ? -24.092 -20.473 -23.984 1.00 31.85 237 LEU A CA 1
ATOM 1847 C C . LEU A 1 240 ? -23.362 -21.750 -24.335 1.00 31.71 237 LEU A C 1
ATOM 1848 O O . LEU A 1 240 ? -23.067 -22.543 -23.441 1.00 30.94 237 LEU A O 1
ATOM 1853 N N . GLU A 1 241 ? -23.134 -22.017 -25.638 1.00 32.03 238 GLU A N 1
ATOM 1854 C CA . GLU A 1 241 ? -22.535 -23.300 -25.989 1.00 33.10 238 GLU A CA 1
ATOM 1855 C C . GLU A 1 241 ? -21.069 -23.417 -25.687 1.00 31.63 238 GLU A C 1
ATOM 1856 O O . GLU A 1 241 ? -20.577 -24.543 -25.572 1.00 33.07 238 GLU A O 1
ATOM 1862 N N . SER A 1 242 ? -20.346 -22.303 -25.625 1.00 30.41 239 SER A N 1
ATOM 1863 C CA . SER A 1 242 ? -18.938 -22.352 -25.209 1.00 29.79 239 SER A CA 1
ATOM 1864 C C . SER A 1 242 ? -18.834 -22.550 -23.684 1.00 29.35 239 SER A C 1
ATOM 1865 O O . SER A 1 242 ? -18.049 -23.390 -23.190 1.00 29.93 239 SER A O 1
ATOM 1868 N N . VAL A 1 243 ? -19.599 -21.760 -22.935 1.00 28.87 240 VAL A N 1
ATOM 1869 C CA . VAL A 1 243 ? -19.567 -21.838 -21.444 1.00 29.35 240 VAL A CA 1
ATOM 1870 C C . VAL A 1 243 ? -20.126 -23.185 -20.968 1.00 30.22 240 VAL A C 1
ATOM 1871 O O . VAL A 1 243 ? -19.655 -23.739 -19.975 1.00 29.43 240 VAL A O 1
ATOM 1875 N N . ARG A 1 244 ? -21.066 -23.772 -21.723 1.00 31.16 241 ARG A N 1
ATOM 1876 C CA . ARG A 1 244 ? -21.492 -25.139 -21.411 1.00 33.38 241 ARG A CA 1
ATOM 1877 C C . ARG A 1 244 ? -20.334 -26.173 -21.338 1.00 33.12 241 ARG A C 1
ATOM 1878 O O . ARG A 1 244 ? -20.305 -27.074 -20.464 1.00 33.68 241 ARG A O 1
ATOM 1886 N N . VAL A 1 245 ? -19.407 -26.045 -22.282 1.00 31.58 242 VAL A N 1
ATOM 1887 C CA . VAL A 1 245 ? -18.323 -26.994 -22.448 1.00 32.20 242 VAL A CA 1
ATOM 1888 C C . VAL A 1 245 ? -17.363 -26.752 -21.295 1.00 31.59 242 VAL A C 1
ATOM 1889 O O . VAL A 1 245 ? -16.964 -27.704 -20.647 1.00 33.24 242 VAL A O 1
ATOM 1893 N N . LYS A 1 246 ? -17.072 -25.492 -20.974 1.00 30.22 243 LYS A N 1
ATOM 1894 C CA . LYS A 1 246 ? -16.179 -25.179 -19.849 1.00 30.05 243 LYS A CA 1
ATOM 1895 C C . LYS A 1 246 ? -16.774 -25.696 -18.543 1.00 30.67 243 LYS A C 1
ATOM 1896 O O . LYS A 1 246 ? -16.092 -26.381 -17.775 1.00 31.33 243 LYS A O 1
ATOM 1902 N N . ALA A 1 247 ? -18.042 -25.404 -18.314 1.00 30.30 244 ALA A N 1
ATOM 1903 C CA . ALA A 1 247 ? -18.700 -25.855 -17.114 1.00 32.02 244 ALA A CA 1
ATOM 1904 C C . ALA A 1 247 ? -18.768 -27.376 -16.963 1.00 33.80 244 ALA A C 1
ATOM 1905 O O . ALA A 1 247 ? -18.579 -27.888 -15.855 1.00 34.57 244 ALA A O 1
ATOM 1907 N N . GLY A 1 248 ? -18.996 -28.095 -18.055 1.00 34.21 245 GLY A N 1
ATOM 1908 C CA . GLY A 1 248 ? -19.075 -29.551 -18.000 1.00 36.66 245 GLY A CA 1
ATOM 1909 C C . GLY A 1 248 ? -17.736 -30.155 -17.623 1.00 37.31 245 GLY A C 1
ATOM 1910 O O . GLY A 1 248 ? -17.677 -31.119 -16.874 1.00 38.59 245 GLY A O 1
ATOM 1911 N N . VAL A 1 249 ? -16.667 -29.568 -18.139 1.00 36.13 246 VAL A N 1
ATOM 1912 C CA . VAL A 1 249 ? -15.313 -30.031 -17.843 1.00 37.76 246 VAL A CA 1
ATOM 1913 C C . VAL A 1 249 ? -14.963 -29.741 -16.377 1.00 36.86 246 VAL A C 1
ATOM 1914 O O . VAL A 1 249 ? -14.499 -30.649 -15.670 1.00 39.68 246 VAL A O 1
ATOM 1918 N N . VAL A 1 250 ? -15.234 -28.539 -15.898 1.00 52.09 247 VAL A N 1
ATOM 1919 C CA . VAL A 1 250 ? -15.017 -28.223 -14.500 1.00 51.96 247 VAL A CA 1
ATOM 1920 C C . VAL A 1 250 ? -15.805 -29.137 -13.532 1.00 52.64 247 VAL A C 1
ATOM 1921 O O . VAL A 1 250 ? -15.332 -29.436 -12.437 1.00 52.77 247 VAL A O 1
ATOM 1925 N N . SER A 1 251 ? -17.002 -29.552 -13.944 1.00 52.90 248 SER A N 1
ATOM 1926 C CA . SER A 1 251 ? -17.872 -30.431 -13.147 1.00 54.40 248 SER A CA 1
ATOM 1927 C C . SER A 1 251 ? -17.475 -31.909 -13.102 1.00 56.64 248 SER A C 1
ATOM 1928 O O . SER A 1 251 ? -18.042 -32.653 -12.329 1.00 58.05 248 SER A O 1
ATOM 1931 N N . SER A 1 252 ? -16.526 -32.325 -13.930 1.00 57.94 249 SER A N 1
ATOM 1932 C CA . SER A 1 252 ? -16.024 -33.709 -13.965 1.00 61.32 249 SER A CA 1
ATOM 1933 C C . SER A 1 252 ? -15.354 -34.141 -12.631 1.00 63.32 249 SER A C 1
ATOM 1934 O O . SER A 1 252 ? -14.967 -33.295 -11.791 1.00 62.23 249 SER A O 1
ATOM 1937 N N . ASP A 1 253 ? -15.115 -35.451 -12.519 1.00 67.04 250 ASP A N 1
ATOM 1938 C CA . ASP A 1 253 ? -14.887 -36.178 -11.234 1.00 69.65 250 ASP A CA 1
ATOM 1939 C C . ASP A 1 253 ? -13.467 -36.029 -10.661 1.00 70.50 250 ASP A C 1
ATOM 1940 O O . ASP A 1 253 ? -12.798 -35.009 -10.897 1.00 68.93 250 ASP A O 1
ATOM 1945 N N . GLU A 1 256 ? -12.763 -39.263 -13.867 1.00 85.01 253 GLU A N 1
ATOM 1946 C CA . GLU A 1 256 ? -12.690 -38.461 -15.103 1.00 82.36 253 GLU A CA 1
ATOM 1947 C C . GLU A 1 256 ? -11.929 -37.107 -15.028 1.00 77.76 253 GLU A C 1
ATOM 1948 O O . GLU A 1 256 ? -12.261 -36.165 -15.754 1.00 74.54 253 GLU A O 1
ATOM 1954 N N . ALA A 1 257 ? -10.895 -37.018 -14.185 1.00 78.03 254 ALA A N 1
ATOM 1955 C CA . ALA A 1 257 ? -9.855 -35.965 -14.325 1.00 75.53 254 ALA A CA 1
ATOM 1956 C C . ALA A 1 257 ? -8.999 -36.287 -15.576 1.00 76.51 254 ALA A C 1
ATOM 1957 O O . ALA A 1 257 ? -8.908 -37.452 -15.976 1.00 80.93 254 ALA A O 1
ATOM 1959 N N . GLY A 1 258 ? -8.387 -35.281 -16.200 1.00 72.75 255 GLY A N 1
ATOM 1960 C CA . GLY A 1 258 ? -7.825 -35.452 -17.549 1.00 72.63 255 GLY A CA 1
ATOM 1961 C C . GLY A 1 258 ? -8.671 -34.722 -18.594 1.00 68.24 255 GLY A C 1
ATOM 1962 O O . GLY A 1 258 ? -8.131 -34.170 -19.557 1.00 67.07 255 GLY A O 1
ATOM 1963 N N . LEU A 1 259 ? -9.994 -34.707 -18.426 1.00 65.53 256 LEU A N 1
ATOM 1964 C CA . LEU A 1 259 ? -10.837 -33.849 -19.261 1.00 62.06 256 LEU A CA 1
ATOM 1965 C C . LEU A 1 259 ? -10.435 -32.382 -19.121 1.00 58.22 256 LEU A C 1
ATOM 1966 O O . LEU A 1 259 ? -10.455 -31.660 -20.107 1.00 55.99 256 LEU A O 1
ATOM 1971 N N A ARG A 1 260 ? -10.063 -31.959 -17.911 0.50 57.67 257 ARG A N 1
ATOM 1972 N N B ARG A 1 260 ? -10.087 -31.970 -17.900 0.50 57.53 257 ARG A N 1
ATOM 1973 C CA A ARG A 1 260 ? -9.655 -30.575 -17.655 0.50 55.69 257 ARG A CA 1
ATOM 1974 C CA B ARG A 1 260 ? -9.604 -30.620 -17.603 0.50 55.60 257 ARG A CA 1
ATOM 1975 C C A ARG A 1 260 ? -8.570 -30.080 -18.616 0.50 55.74 257 ARG A C 1
ATOM 1976 C C B ARG A 1 260 ? -8.575 -30.097 -18.605 0.50 55.63 257 ARG A C 1
ATOM 1977 O O A ARG A 1 260 ? -8.604 -28.935 -19.029 0.50 52.95 257 ARG A O 1
ATOM 1978 O O B ARG A 1 260 ? -8.650 -28.959 -19.032 0.50 52.81 257 ARG A O 1
ATOM 1993 N N . ASN A 1 261 ? -7.635 -30.955 -18.993 1.00 36.04 258 ASN A N 1
ATOM 1994 C CA . ASN A 1 261 ? -6.568 -30.568 -19.895 1.00 36.28 258 ASN A CA 1
ATOM 1995 C C . ASN A 1 261 ? -7.050 -30.294 -21.303 1.00 34.65 258 ASN A C 1
ATOM 1996 O O . ASN A 1 261 ? -6.385 -29.546 -22.011 1.00 33.91 258 ASN A O 1
ATOM 2001 N N . LEU A 1 262 ? -8.208 -30.826 -21.713 1.00 34.10 259 LEU A N 1
ATOM 2002 C CA . LEU A 1 262 ? -8.714 -30.594 -23.081 1.00 33.52 259 LEU A CA 1
ATOM 2003 C C . LEU A 1 262 ? -9.009 -29.130 -23.341 1.00 32.00 259 LEU A C 1
ATOM 2004 O O . LEU A 1 262 ? -8.900 -28.664 -24.459 1.00 31.44 259 LEU A O 1
ATOM 2009 N N . LEU A 1 263 ? -9.328 -28.400 -22.282 1.00 31.82 260 LEU A N 1
ATOM 2010 C CA . LEU A 1 263 ? -9.468 -26.945 -22.328 1.00 32.04 260 LEU A CA 1
ATOM 2011 C C . LEU A 1 263 ? -8.188 -26.191 -22.719 1.00 31.42 260 LEU A C 1
ATOM 2012 O O . LEU A 1 263 ? -8.259 -25.020 -23.079 1.00 31.72 260 LEU A O 1
ATOM 2017 N N . ASN A 1 264 ? -7.034 -26.858 -22.665 1.00 31.83 261 ASN A N 1
ATOM 2018 C CA . AS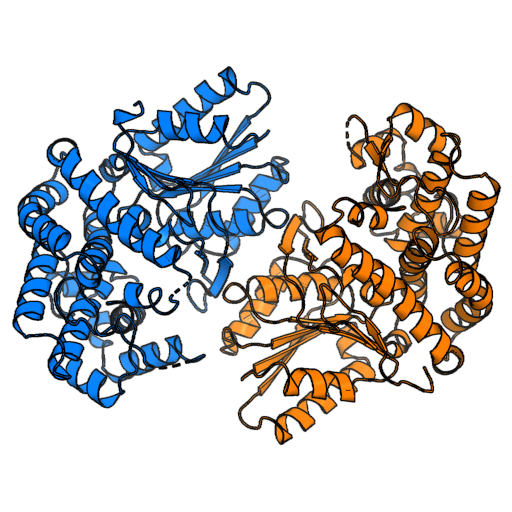N A 1 264 ? -5.773 -26.276 -23.052 1.00 31.62 261 ASN A CA 1
ATOM 2019 C C . ASN A 1 264 ? -5.472 -26.362 -24.553 1.00 31.27 261 ASN A C 1
ATOM 2020 O O . ASN A 1 264 ? -4.367 -25.975 -24.980 1.00 31.07 261 ASN A O 1
ATOM 2025 N N . PHE A 1 265 ? -6.435 -26.823 -25.373 1.00 31.30 262 PHE A N 1
ATOM 2026 C CA . PHE A 1 265 ? -6.211 -26.908 -26.797 1.00 31.28 262 PHE A CA 1
ATOM 2027 C C . PHE A 1 265 ? -5.831 -25.495 -27.348 1.00 31.15 262 PHE A C 1
ATOM 2028 O O . PHE A 1 265 ? -6.519 -24.498 -27.109 1.00 29.00 262 PHE A O 1
ATOM 2036 N N . GLY A 1 266 ? -4.704 -25.424 -28.044 1.00 31.03 263 GLY A N 1
ATOM 2037 C CA . GLY A 1 266 ? -4.252 -24.160 -28.604 1.00 31.76 263 GLY A CA 1
ATOM 2038 C C . GLY A 1 266 ? -3.323 -23.397 -27.660 1.00 32.32 263 GLY A C 1
ATOM 2039 O O . GLY A 1 266 ? -2.538 -22.536 -28.108 1.00 31.98 263 GLY A O 1
ATOM 2040 N N . HIS A 1 267 ? -3.447 -23.685 -26.370 1.00 32.09 264 HIS A N 1
ATOM 2041 C CA . HIS A 1 267 ? -2.715 -22.969 -25.330 1.00 33.29 264 HIS A CA 1
ATOM 2042 C C . HIS A 1 267 ? -1.264 -23.446 -25.136 1.00 34.10 264 HIS A C 1
ATOM 2043 O O . HIS A 1 267 ? -0.467 -22.686 -24.616 1.00 34.98 264 HIS A O 1
ATOM 2050 N N . THR A 1 268 ? -0.890 -24.668 -25.507 1.00 35.11 265 THR A N 1
ATOM 2051 C CA . THR A 1 268 ? 0.505 -25.104 -25.314 1.00 36.14 265 THR A CA 1
ATOM 2052 C C . THR A 1 268 ? 1.426 -24.255 -26.195 1.00 36.08 265 THR A C 1
ATOM 2053 O O . THR A 1 268 ? 2.353 -23.561 -25.704 1.00 36.14 265 THR A O 1
ATOM 2057 N N . ILE A 1 269 ? 1.139 -24.261 -27.491 1.00 34.54 266 ILE A N 1
ATOM 2058 C CA . ILE A 1 269 ? 1.898 -23.433 -28.430 1.00 34.48 266 ILE A CA 1
ATOM 2059 C C . ILE A 1 269 ? 1.478 -21.959 -28.313 1.00 34.10 266 ILE A C 1
ATOM 2060 O O . ILE A 1 269 ? 2.309 -21.068 -28.358 1.00 34.05 266 ILE A O 1
ATOM 2065 N N . GLY A 1 270 ? 0.183 -21.705 -28.128 1.00 32.77 267 GLY A N 1
ATOM 2066 C CA . GLY A 1 270 ? -0.302 -20.340 -28.026 1.00 33.13 267 GLY A CA 1
ATOM 2067 C C . GLY A 1 270 ? 0.293 -19.499 -26.897 1.00 34.17 267 GLY A C 1
ATOM 2068 O O . GLY A 1 270 ? 0.633 -18.333 -27.118 1.00 34.31 267 GLY A O 1
ATOM 2069 N N . HIS A 1 271 ? 0.462 -20.088 -25.712 1.00 35.48 268 HIS A N 1
ATOM 2070 C CA . HIS A 1 271 ? 1.037 -19.341 -24.575 1.00 37.75 268 HIS A CA 1
ATOM 2071 C C . HIS A 1 271 ? 2.527 -19.018 -24.824 1.00 38.50 268 HIS A C 1
ATOM 2072 O O . HIS A 1 271 ? 3.033 -17.985 -24.375 1.00 39.70 268 HIS A O 1
ATOM 2079 N N . ALA A 1 272 ? 3.238 -19.924 -25.498 1.00 37.82 269 ALA A N 1
ATOM 2080 C CA . ALA A 1 272 ? 4.610 -19.689 -25.878 1.00 38.76 269 ALA A CA 1
ATOM 2081 C C . ALA A 1 272 ? 4.721 -18.481 -26.859 1.00 39.36 269 ALA A C 1
ATOM 2082 O O . ALA A 1 272 ? 5.560 -17.578 -26.680 1.00 39.80 269 ALA A O 1
ATOM 2084 N N . ILE A 1 273 ? 3.839 -18.464 -27.866 1.00 38.41 270 ILE A N 1
ATOM 2085 C CA . ILE A 1 273 ? 3.784 -17.351 -28.833 1.00 39.32 270 ILE A CA 1
ATOM 2086 C C . ILE A 1 273 ? 3.450 -16.035 -28.124 1.00 39.43 270 ILE A C 1
ATOM 2087 O O . ILE A 1 273 ? 4.124 -15.022 -28.343 1.00 40.28 270 ILE A O 1
ATOM 2092 N N . GLU A 1 274 ? 2.443 -16.073 -27.247 1.00 38.92 271 GLU A N 1
ATOM 2093 C CA . GLU A 1 274 ? 2.059 -14.919 -26.462 1.00 39.45 271 GLU A CA 1
ATOM 2094 C C . GLU A 1 274 ? 3.167 -14.361 -25.559 1.00 39.98 271 GLU A C 1
ATOM 2095 O O . GLU A 1 274 ? 3.268 -13.164 -25.386 1.00 39.78 271 GLU A O 1
ATOM 2101 N N . ALA A 1 275 ? 3.980 -15.225 -24.983 1.00 39.81 272 ALA A N 1
ATOM 2102 C CA . ALA A 1 275 ? 5.063 -14.760 -24.105 1.00 41.15 272 ALA A CA 1
ATOM 2103 C C . ALA A 1 275 ? 6.070 -13.906 -24.876 1.00 42.49 272 ALA A C 1
ATOM 2104 O O . ALA A 1 275 ? 6.653 -12.982 -24.293 1.00 43.20 272 ALA A O 1
ATOM 2106 N N . VAL A 1 276 ? 6.300 -14.244 -26.148 1.00 42.20 273 VAL A N 1
ATOM 2107 C CA . VAL A 1 276 ? 7.230 -13.470 -26.972 1.00 44.24 273 VAL A CA 1
ATOM 2108 C C . VAL A 1 276 ? 6.571 -12.198 -27.493 1.00 44.32 273 VAL A C 1
ATOM 2109 O O . VAL A 1 276 ? 7.217 -11.160 -27.525 1.00 46.00 273 VAL A O 1
ATOM 2113 N N . LEU A 1 277 ? 5.302 -12.297 -27.903 1.00 42.88 274 LEU A N 1
ATOM 2114 C CA . LEU A 1 277 ? 4.602 -11.233 -28.612 1.00 43.16 274 LEU A CA 1
ATOM 2115 C C . LEU A 1 277 ? 3.708 -10.322 -27.783 1.00 43.42 274 LEU A C 1
ATOM 2116 O O . LEU A 1 277 ? 3.251 -9.298 -28.300 1.00 43.62 274 LEU A O 1
ATOM 2121 N N . THR A 1 278 ? 3.472 -10.656 -26.505 1.00 43.56 275 THR A N 1
ATOM 2122 C CA . THR A 1 278 ? 2.710 -9.784 -25.596 1.00 43.31 275 THR A CA 1
ATOM 2123 C C . THR A 1 278 ? 3.533 -8.531 -25.276 1.00 44.51 275 THR A C 1
ATOM 2124 O O . THR A 1 278 ? 4.764 -8.615 -25.231 1.00 45.25 275 THR A O 1
ATOM 2128 N N . PRO A 1 279 ? 2.914 -7.358 -25.086 1.00 44.69 276 PRO A N 1
ATOM 2129 C CA . PRO A 1 279 ? 1.462 -7.117 -25.140 1.00 43.26 276 PRO A CA 1
ATOM 2130 C C . PRO A 1 279 ? 0.862 -6.721 -26.523 1.00 42.79 276 PRO A C 1
ATOM 2131 O O . PRO A 1 279 ? -0.344 -6.531 -26.637 1.00 41.18 276 PRO A O 1
ATOM 2135 N N . GLU A 1 280 ? 1.674 -6.604 -27.555 1.00 43.04 277 GLU A N 1
ATOM 2136 C CA . GLU A 1 280 ? 1.160 -6.222 -28.862 1.00 43.54 277 GLU A CA 1
ATOM 2137 C C . GLU A 1 280 ? 0.162 -7.249 -29.452 1.00 41.58 277 GLU A C 1
ATOM 2138 O O . GLU A 1 280 ? -0.726 -6.872 -30.200 1.00 41.40 277 GLU A O 1
ATOM 2144 N N . ALA A 1 281 ? 0.359 -8.528 -29.158 1.00 39.83 278 ALA A N 1
ATOM 2145 C CA . ALA A 1 281 ? -0.584 -9.561 -29.542 1.00 38.44 278 ALA A CA 1
ATOM 2146 C C . ALA A 1 281 ? -1.461 -9.892 -28.349 1.00 37.48 278 ALA A C 1
ATOM 2147 O O . ALA A 1 281 ? -0.949 -10.049 -27.234 1.00 37.46 278 ALA A O 1
ATOM 2149 N N . LEU A 1 282 ? -2.752 -10.077 -28.607 1.00 36.58 279 LEU A N 1
ATOM 2150 C CA . LEU A 1 282 ? -3.656 -10.523 -27.561 1.00 36.21 279 LEU A CA 1
ATOM 2151 C C . LEU A 1 282 ? -3.631 -12.047 -27.435 1.00 34.84 279 LEU A C 1
ATOM 2152 O O . LEU A 1 282 ? -3.207 -12.772 -28.351 1.00 33.50 279 LEU A O 1
ATOM 2157 N N . HIS A 1 283 ? -4.081 -12.511 -26.271 1.00 34.90 280 HIS A N 1
ATOM 2158 C CA . HIS A 1 283 ? -4.128 -13.933 -25.931 1.00 34.84 280 HIS A CA 1
ATOM 2159 C C . HIS A 1 283 ? -4.904 -14.829 -26.919 1.00 33.57 280 HIS A C 1
ATOM 2160 O O . HIS A 1 283 ? -4.405 -15.858 -27.366 1.00 32.90 280 HIS A O 1
ATOM 2167 N N . GLY A 1 284 ? -6.131 -14.440 -27.239 1.00 32.84 281 GLY A N 1
ATOM 2168 C CA . GLY A 1 284 ? -6.946 -15.186 -28.228 1.00 32.89 281 GLY A CA 1
ATOM 2169 C C . GLY A 1 284 ? -6.354 -15.210 -29.639 1.00 33.24 281 GLY A C 1
ATOM 2170 O O . GLY A 1 284 ? -6.438 -16.209 -30.367 1.00 33.27 281 GLY A O 1
ATOM 2171 N N . GLU A 1 285 ? -5.708 -14.122 -30.033 1.00 33.62 282 GLU A N 1
ATOM 2172 C CA . GLU A 1 285 ? -5.013 -14.109 -31.298 1.00 33.73 282 GLU A CA 1
ATOM 2173 C C . GLU A 1 285 ? -3.885 -15.168 -31.326 1.00 33.31 282 GLU A C 1
ATOM 2174 O O . GLU A 1 285 ? -3.733 -15.869 -32.324 1.00 32.66 282 GLU A O 1
ATOM 2180 N N . CYS A 1 286 ? -3.123 -15.278 -30.226 1.00 32.65 283 CYS A N 1
ATOM 2181 C CA . CYS A 1 286 ? -2.068 -16.291 -30.124 1.00 32.79 283 CYS A CA 1
ATOM 2182 C C . CYS A 1 286 ? -2.646 -17.721 -30.002 1.00 31.96 283 CYS A C 1
ATOM 2183 O O . CYS A 1 286 ? -2.074 -18.663 -30.549 1.00 31.32 283 CYS A O 1
ATOM 2186 N N . VAL A 1 287 ? -3.772 -17.867 -29.290 1.00 31.35 284 VAL A N 1
ATOM 2187 C CA . VAL A 1 287 ? -4.399 -19.167 -29.120 1.00 30.94 284 VAL A CA 1
ATOM 2188 C C . VAL A 1 287 ? -4.951 -19.642 -30.459 1.00 31.11 284 VAL A C 1
ATOM 2189 O O . VAL A 1 287 ? -4.980 -20.833 -30.700 1.00 31.23 284 VAL A O 1
ATOM 2193 N N . SER A 1 288 ? -5.454 -18.730 -31.291 1.00 31.01 285 SER A N 1
ATOM 2194 C CA . SER A 1 288 ? -5.908 -19.102 -32.635 1.00 31.03 285 SER A CA 1
ATOM 2195 C C . SER A 1 288 ? -4.805 -19.772 -33.446 1.00 30.91 285 SER A C 1
ATOM 2196 O O . SER A 1 288 ? -4.970 -20.860 -33.980 1.00 30.46 285 SER A O 1
ATOM 2199 N N . ILE A 1 289 ? -3.659 -19.120 -33.473 1.00 31.45 286 ILE A N 1
ATOM 2200 C CA . ILE A 1 289 ? -2.485 -19.631 -34.163 1.00 32.98 286 ILE A CA 1
ATOM 2201 C C . ILE A 1 289 ? -2.039 -20.939 -33.520 1.00 33.35 286 ILE A C 1
ATOM 2202 O O . ILE A 1 289 ? -1.597 -21.897 -34.215 1.00 33.90 286 ILE A O 1
ATOM 2207 N N . GLY A 1 290 ? -2.105 -20.959 -32.190 1.00 32.83 287 GLY A N 1
ATOM 2208 C CA . GLY A 1 290 ? -1.700 -22.115 -31.405 1.00 33.26 287 GLY A CA 1
ATOM 2209 C C . GLY A 1 290 ? -2.526 -23.345 -31.738 1.00 32.82 287 GLY A C 1
ATOM 2210 O O . GLY A 1 290 ? -1.975 -24.434 -31.882 1.00 32.54 287 GLY A O 1
ATOM 2211 N N . MET A 1 291 ? -3.820 -23.137 -31.898 1.00 32.18 288 MET A N 1
ATOM 2212 C CA . MET A 1 291 ? -4.769 -24.221 -32.262 1.00 32.54 288 MET A CA 1
ATOM 2213 C C . MET A 1 291 ? -4.423 -24.813 -33.607 1.00 33.47 288 MET A C 1
ATOM 2214 O O . MET A 1 291 ? -4.436 -26.017 -33.756 1.00 33.87 288 MET A O 1
ATOM 2219 N N . ILE A 1 292 ? -4.106 -23.945 -34.571 1.00 34.16 289 ILE A N 1
ATOM 2220 C CA . ILE A 1 292 ? -3.664 -24.372 -35.887 1.00 35.14 289 ILE A CA 1
ATOM 2221 C C . ILE A 1 292 ? -2.395 -25.206 -35.794 1.00 36.04 289 ILE A C 1
ATOM 2222 O O . ILE A 1 292 ? -2.360 -26.315 -36.340 1.00 36.21 289 ILE A O 1
ATOM 2227 N N . LYS A 1 293 ? -1.372 -24.729 -35.093 1.00 36.25 290 LYS A N 1
ATOM 2228 C CA . LYS A 1 293 ? -0.141 -25.503 -34.995 1.00 38.00 290 LYS A CA 1
ATOM 2229 C C . LYS A 1 293 ? -0.342 -26.809 -34.256 1.00 37.30 290 LYS A C 1
ATOM 2230 O O . LYS A 1 293 ? 0.275 -27.808 -34.633 1.00 37.95 290 LYS A O 1
ATOM 2236 N N . GLU A 1 294 ? -1.183 -26.823 -33.211 1.00 35.79 291 GLU A N 1
ATOM 2237 C CA . GLU A 1 294 ? -1.415 -28.072 -32.463 1.00 36.10 291 GLU A CA 1
ATOM 2238 C C . GLU A 1 294 ? -2.209 -29.064 -33.311 1.00 36.04 291 GLU A C 1
ATOM 2239 O O . GLU A 1 294 ? -1.958 -30.272 -33.243 1.00 36.20 291 GLU A O 1
ATOM 2245 N N . ALA A 1 295 ? -3.154 -28.550 -34.105 1.00 35.71 292 ALA A N 1
ATOM 2246 C CA . ALA A 1 295 ? -3.866 -29.370 -35.089 1.00 36.86 292 ALA A CA 1
ATOM 2247 C C . ALA A 1 295 ? -2.908 -29.977 -36.146 1.00 38.43 292 ALA A C 1
ATOM 2248 O O . ALA A 1 295 ? -2.983 -31.185 -36.447 1.00 39.07 292 ALA A O 1
ATOM 2250 N N . GLU A 1 296 ? -1.992 -29.159 -36.664 1.00 39.14 293 GLU A N 1
ATOM 2251 C CA . GLU A 1 296 ? -0.969 -29.653 -37.600 1.00 41.05 293 GLU A CA 1
ATOM 2252 C C . GLU A 1 296 ? -0.111 -30.737 -36.962 1.00 41.68 293 GLU A C 1
ATOM 2253 O O . GLU A 1 296 ? 0.231 -31.712 -37.620 1.00 41.96 293 GLU A O 1
ATOM 2259 N N . LEU A 1 297 ? 0.191 -30.567 -35.670 1.00 40.47 294 LEU A N 1
ATOM 2260 C CA . LEU A 1 297 ? 0.918 -31.580 -34.890 1.00 41.54 294 LEU A CA 1
ATOM 2261 C C . LEU A 1 297 ? 0.163 -32.917 -34.804 1.00 41.55 294 LEU A C 1
ATOM 2262 O O . LEU A 1 297 ? 0.751 -33.994 -35.035 1.00 42.16 294 LEU A O 1
ATOM 2267 N N . SER A 1 298 ? -1.117 -32.853 -34.468 1.00 40.49 295 SER A N 1
ATOM 2268 C CA . SER A 1 298 ? -1.942 -34.049 -34.419 1.00 41.23 295 SER A CA 1
ATOM 2269 C C . SER A 1 298 ? -1.996 -34.714 -35.809 1.00 43.13 295 SER A C 1
ATOM 2270 O O . SER A 1 298 ? -1.878 -35.925 -35.936 1.00 44.11 295 SER A O 1
ATOM 2273 N N . ARG A 1 299 ? -2.159 -33.906 -36.848 1.00 43.77 296 ARG A N 1
ATOM 2274 C CA . ARG A 1 299 ? -2.152 -34.413 -38.217 1.00 45.15 296 ARG A CA 1
ATOM 2275 C C . ARG A 1 299 ? -0.812 -35.064 -38.545 1.00 46.34 296 ARG A C 1
ATOM 2276 O O . ARG A 1 299 ? -0.800 -36.185 -39.028 1.00 47.99 296 ARG A O 1
ATOM 2284 N N . TYR A 1 300 ? 0.297 -34.390 -38.241 1.00 45.69 297 TYR A N 1
ATOM 2285 C CA . TYR A 1 300 ? 1.638 -34.982 -38.397 1.00 47.10 297 TYR A CA 1
ATOM 2286 C C . TYR A 1 300 ? 1.810 -36.325 -37.683 1.00 47.63 297 TYR A C 1
ATOM 2287 O O . TYR A 1 300 ? 2.441 -37.208 -38.216 1.00 48.99 297 TYR A O 1
ATOM 2296 N N . LEU A 1 301 ? 1.253 -36.466 -36.491 1.00 46.27 298 LEU A N 1
ATOM 2297 C CA . LEU A 1 301 ? 1.307 -37.719 -35.752 1.00 47.61 298 LEU A CA 1
ATOM 2298 C C . LEU A 1 301 ? 0.300 -38.784 -36.207 1.00 48.53 298 LEU A C 1
ATOM 2299 O O . LEU A 1 301 ? 0.228 -39.851 -35.590 1.00 49.48 298 LEU A O 1
ATOM 2304 N N . GLY A 1 302 ? -0.484 -38.512 -37.251 1.00 48.43 299 GLY A N 1
ATOM 2305 C CA . GLY A 1 302 ? -1.305 -39.541 -37.886 1.00 49.70 299 GLY A CA 1
ATOM 2306 C C . GLY A 1 302 ? -2.687 -39.682 -37.292 1.00 48.74 299 GLY A C 1
ATOM 2307 O O . GLY A 1 302 ? -3.394 -40.621 -37.583 1.00 49.26 299 GLY A O 1
ATOM 2308 N N . ILE A 1 303 ? -3.087 -38.694 -36.500 1.00 47.91 300 ILE A N 1
ATOM 2309 C CA . ILE A 1 303 ? -4.299 -38.755 -35.715 1.00 47.36 300 ILE A CA 1
ATOM 2310 C C . ILE A 1 303 ? -5.315 -37.898 -36.448 1.00 46.79 300 ILE A C 1
ATOM 2311 O O . ILE A 1 303 ? -6.246 -38.422 -36.991 1.00 49.00 300 ILE A O 1
ATOM 2316 N N . LEU A 1 304 ? -5.104 -36.596 -36.523 1.00 44.94 301 LEU A N 1
ATOM 2317 C CA . LEU A 1 304 ? -6.095 -35.700 -37.102 1.00 43.86 301 LEU A CA 1
ATOM 2318 C C . LEU A 1 304 ? -6.101 -35.769 -38.636 1.00 45.19 301 LEU A C 1
ATOM 2319 O O . LEU A 1 304 ? -5.052 -35.650 -39.230 1.00 46.12 301 LEU A O 1
ATOM 2324 N N . PRO A 1 305 ? -7.275 -35.963 -39.280 1.00 45.61 302 PRO A N 1
ATOM 2325 C CA . PRO A 1 305 ? -7.236 -35.937 -40.763 1.00 47.51 302 PRO A CA 1
ATOM 2326 C C . PRO A 1 305 ? -6.984 -34.512 -41.314 1.00 46.57 302 PRO A C 1
ATOM 2327 O O . PRO A 1 305 ? -7.465 -33.548 -40.728 1.00 44.88 302 PRO A O 1
ATOM 2331 N N . PRO A 1 306 ? -6.242 -34.388 -42.434 1.00 48.14 303 PRO A N 1
ATOM 2332 C CA . PRO A 1 306 ? -5.864 -33.098 -43.048 1.00 47.71 303 PRO A CA 1
ATOM 2333 C C . PRO A 1 306 ? -7.012 -32.141 -43.229 1.00 46.88 303 PRO A C 1
ATOM 2334 O O . PRO A 1 306 ? -6.838 -30.934 -43.004 1.00 45.60 303 PRO A O 1
ATOM 2338 N N . VAL A 1 307 ? -8.183 -32.673 -43.566 1.00 47.90 304 VAL A N 1
ATOM 2339 C CA . VAL A 1 307 ? -9.386 -31.853 -43.796 1.00 47.89 304 VAL A CA 1
ATOM 2340 C C . VAL A 1 307 ? -9.806 -31.065 -42.564 1.00 45.58 304 VAL A C 1
ATOM 2341 O O . VAL A 1 307 ? -10.352 -29.943 -42.669 1.00 45.04 304 VAL A O 1
ATOM 2345 N N . ALA A 1 308 ? -9.530 -31.606 -41.383 1.00 44.53 305 ALA A N 1
ATOM 2346 C CA . ALA A 1 308 ? -9.854 -30.889 -40.156 1.00 42.06 305 ALA A CA 1
ATOM 2347 C C . ALA A 1 308 ? -9.031 -29.621 -40.013 1.00 40.91 305 ALA A C 1
ATOM 2348 O O . ALA A 1 308 ? -9.532 -28.591 -39.505 1.00 38.60 305 ALA A O 1
ATOM 2350 N N . VAL A 1 309 ? -7.764 -29.692 -40.434 1.00 41.39 306 VAL A N 1
ATOM 2351 C CA . VAL A 1 309 ? -6.887 -28.539 -40.297 1.00 40.87 306 VAL A CA 1
ATOM 2352 C C . VAL A 1 309 ? -7.385 -27.438 -41.247 1.00 41.33 306 VAL A C 1
ATOM 2353 O O . VAL A 1 309 ? -7.483 -26.266 -40.849 1.00 40.93 306 VAL A O 1
ATOM 2357 N N . ALA A 1 310 ? -7.761 -27.819 -42.459 1.00 42.32 307 ALA A N 1
ATOM 2358 C CA . ALA A 1 310 ? -8.319 -26.857 -43.417 1.00 42.86 307 ALA A CA 1
ATOM 2359 C C . ALA A 1 310 ? -9.594 -26.223 -42.836 1.00 41.41 307 ALA A C 1
ATOM 2360 O O . ALA A 1 310 ? -9.772 -25.014 -42.858 1.00 40.13 307 ALA A O 1
ATOM 2362 N N . ARG A 1 311 ? -10.449 -27.065 -42.279 1.00 41.14 308 ARG A N 1
ATOM 2363 C CA . ARG A 1 311 ? -11.739 -26.612 -41.761 1.00 40.69 308 ARG A CA 1
ATOM 2364 C C . ARG A 1 311 ? -11.596 -25.623 -40.601 1.00 39.16 308 ARG A C 1
ATOM 2365 O O . ARG A 1 311 ? -12.251 -24.583 -40.574 1.00 39.37 308 ARG A O 1
ATOM 2373 N N . LEU A 1 312 ? -10.760 -25.993 -39.640 1.00 37.84 309 LEU A N 1
ATOM 2374 C CA . LEU A 1 312 ? -10.481 -25.181 -38.470 1.00 37.34 309 LEU A CA 1
ATOM 2375 C C . LEU A 1 312 ? -9.968 -23.815 -38.915 1.00 37.81 309 LEU A C 1
ATOM 2376 O O . LEU A 1 312 ? -10.487 -22.797 -38.461 1.00 37.89 309 LEU A O 1
ATOM 2381 N N . SER A 1 313 ? -8.998 -23.841 -39.846 1.00 38.73 310 SER A N 1
ATOM 2382 C CA . SER A 1 313 ? -8.337 -22.635 -40.354 1.00 38.86 310 SER A CA 1
ATOM 2383 C C . SER A 1 313 ? -9.296 -21.704 -41.019 1.00 38.50 310 SER A C 1
ATOM 2384 O O . SER A 1 313 ? -9.204 -20.488 -40.801 1.00 38.67 310 SER A O 1
ATOM 2387 N N . LYS A 1 314 ? -10.227 -22.251 -41.801 1.00 39.11 311 LYS A N 1
ATOM 2388 C CA . LYS A 1 314 ? -11.249 -21.417 -42.445 1.00 39.50 311 LYS A CA 1
ATOM 2389 C C . LYS A 1 314 ? -12.160 -20.753 -41.425 1.00 38.50 311 LYS A C 1
ATOM 2390 O O . LYS A 1 314 ? -12.545 -19.585 -41.577 1.00 38.96 311 LYS A O 1
ATOM 2396 N N . CYS A 1 315 ? -12.559 -21.509 -40.415 1.00 37.61 312 CYS A N 1
ATOM 2397 C CA . CYS A 1 315 ? -13.499 -20.984 -39.439 1.00 37.12 312 CYS A CA 1
ATOM 2398 C C . CYS A 1 315 ? -12.844 -19.854 -38.614 1.00 36.30 312 CYS A C 1
ATOM 2399 O O . CYS A 1 315 ? -13.453 -18.802 -38.408 1.00 36.38 312 CYS A O 1
ATOM 2402 N N . LEU A 1 316 ? -11.607 -20.070 -38.167 1.00 35.41 313 LEU A N 1
ATOM 2403 C CA . LEU A 1 316 ? -10.886 -19.039 -37.430 1.00 34.77 313 LEU A CA 1
ATOM 2404 C C . LEU A 1 316 ? -10.724 -17.725 -38.207 1.00 35.62 313 LEU A C 1
ATOM 2405 O O . LEU A 1 316 ? -11.053 -16.663 -37.681 1.00 35.48 313 LEU A O 1
ATOM 2410 N N . VAL A 1 317 ? -10.303 -17.789 -39.463 1.00 36.39 314 VAL A N 1
ATOM 2411 C CA . VAL A 1 317 ? -10.195 -16.603 -40.277 1.00 37.85 314 VAL A CA 1
ATOM 2412 C C . VAL A 1 317 ? -11.540 -15.930 -40.553 1.00 38.69 314 VAL A C 1
ATOM 2413 O O . VAL A 1 317 ? -11.594 -14.713 -40.731 1.00 39.54 314 VAL A O 1
ATOM 2417 N N . ALA A 1 318 ? -12.622 -16.696 -40.630 1.00 38.56 315 ALA A N 1
ATOM 2418 C CA . ALA A 1 318 ? -13.945 -16.116 -40.884 1.00 38.92 315 ALA A CA 1
ATOM 2419 C C . ALA A 1 318 ? -14.441 -15.292 -39.687 1.00 38.09 315 ALA A C 1
ATOM 2420 O O . ALA A 1 318 ? -15.360 -14.461 -39.835 1.00 37.67 315 ALA A O 1
ATOM 2422 N N . TYR A 1 319 ? -13.897 -15.607 -38.499 1.00 36.47 316 TYR A N 1
ATOM 2423 C CA . TYR A 1 319 ? -14.101 -14.824 -37.273 1.00 36.20 316 TYR A CA 1
ATOM 2424 C C . TYR A 1 319 ? -13.016 -13.756 -37.029 1.00 36.62 316 TYR A C 1
ATOM 2425 O O . TYR A 1 319 ? -13.020 -13.113 -35.967 1.00 36.15 316 TYR A O 1
ATOM 2434 N N . GLY A 1 320 ? -12.129 -13.513 -38.010 1.00 37.20 317 GLY A N 1
ATOM 2435 C CA . GLY A 1 320 ? -11.217 -12.374 -37.938 1.00 37.47 317 GLY A CA 1
ATOM 2436 C C . GLY A 1 320 ? -9.937 -12.618 -37.170 1.00 36.94 317 GLY A C 1
ATOM 2437 O O . GLY A 1 320 ? -9.176 -11.678 -36.894 1.00 37.33 317 GLY A O 1
ATOM 2438 N N . LEU A 1 321 ? -9.686 -13.884 -36.882 1.00 36.17 318 LEU A N 1
ATOM 2439 C CA . LEU A 1 321 ? -8.533 -14.330 -36.127 1.00 35.88 318 LEU A CA 1
ATOM 2440 C C . LEU A 1 321 ? -7.429 -14.817 -37.066 1.00 37.41 318 LEU A C 1
ATOM 2441 O O . LEU A 1 321 ? -7.713 -15.335 -38.136 1.00 37.84 318 LEU A O 1
ATOM 2446 N N . PRO A 1 322 ? -6.154 -14.668 -36.661 1.00 38.03 319 PRO A N 1
ATOM 2447 C CA . PRO A 1 322 ? -5.026 -15.079 -37.527 1.00 38.95 319 PRO A CA 1
ATOM 2448 C C . PRO A 1 322 ? -4.767 -16.571 -37.392 1.00 38.64 319 PRO A C 1
ATOM 2449 O O . PRO A 1 322 ? -5.044 -17.159 -36.329 1.00 37.26 319 PRO A O 1
ATOM 2453 N N . VAL A 1 323 ? -4.251 -17.180 -38.454 1.00 39.43 320 VAL A N 1
ATOM 2454 C CA . VAL A 1 323 ? -3.890 -18.593 -38.415 1.00 39.20 320 VAL A CA 1
ATOM 2455 C C . VAL A 1 323 ? -2.405 -18.874 -38.595 1.00 40.10 320 VAL A C 1
ATOM 2456 O O . VAL A 1 323 ? -1.988 -20.043 -38.554 1.00 39.13 320 VAL A O 1
ATOM 2460 N N . SER A 1 324 ? -1.601 -17.813 -38.713 1.00 40.19 321 SER A N 1
ATOM 2461 C CA . SER A 1 324 ? -0.168 -17.949 -38.706 1.00 41.42 321 SER A CA 1
ATOM 2462 C C . SER A 1 324 ? 0.448 -16.658 -38.133 1.00 41.27 321 SER A C 1
ATOM 2463 O O . SER A 1 324 ? -0.167 -15.596 -38.174 1.00 41.23 321 SER A O 1
ATOM 2466 N N . ILE A 1 325 ? 1.670 -16.756 -37.645 1.00 41.88 322 ILE A N 1
ATOM 2467 C CA . ILE A 1 325 ? 2.409 -15.555 -37.197 1.00 43.32 322 ILE A CA 1
ATOM 2468 C C . ILE A 1 325 ? 2.771 -14.582 -38.337 1.00 45.42 322 ILE A C 1
ATOM 2469 O O . ILE A 1 325 ? 3.199 -13.474 -38.068 1.00 45.81 322 ILE A O 1
ATOM 2474 N N . ASP A 1 326 ? 2.609 -15.005 -39.598 1.00 46.94 323 ASP A N 1
ATOM 2475 C CA . ASP A 1 326 ? 2.857 -14.156 -40.749 1.00 49.38 323 ASP A CA 1
ATOM 2476 C C . ASP A 1 326 ? 1.584 -13.646 -41.425 1.00 49.53 323 ASP A C 1
ATOM 2477 O O . ASP A 1 326 ? 1.672 -13.045 -42.489 1.00 49.70 323 ASP A O 1
ATOM 2482 N N . ASP A 1 327 ? 0.415 -13.893 -40.812 1.00 48.17 324 ASP A N 1
ATOM 2483 C CA . ASP A 1 327 ? -0.807 -13.143 -41.134 1.00 48.58 324 ASP A CA 1
ATOM 2484 C C . ASP A 1 327 ? -0.500 -11.633 -41.275 1.00 49.53 324 ASP A C 1
ATOM 2485 O O . ASP A 1 327 ? 0.120 -11.019 -40.393 1.00 48.58 324 ASP A O 1
ATOM 2490 N N . LYS A 1 328 ? -0.944 -11.050 -42.388 1.00 58.03 325 LYS A N 1
ATOM 2491 C CA . LYS A 1 328 ? -0.656 -9.641 -42.733 1.00 59.99 325 LYS A CA 1
ATOM 2492 C C . LYS A 1 328 ? -1.017 -8.679 -41.595 1.00 58.38 325 LYS A C 1
ATOM 2493 O O . LYS A 1 328 ? -0.172 -7.887 -41.154 1.00 58.43 325 LYS A O 1
ATOM 2499 N N . GLU A 1 329 ? -2.254 -8.762 -41.108 1.00 57.09 326 GLU A N 1
ATOM 2500 C CA . GLU A 1 329 ? -2.726 -7.836 -40.073 1.00 56.85 326 GLU A CA 1
ATOM 2501 C C . GLU A 1 329 ? -2.076 -8.084 -38.720 1.00 53.70 326 GLU A C 1
ATOM 2502 O O . GLU A 1 329 ? -1.880 -7.145 -37.947 1.00 54.00 326 GLU A O 1
ATOM 2508 N N . PHE A 1 330 ? -1.731 -9.339 -38.451 1.00 50.81 327 PHE A N 1
ATOM 2509 C CA . PHE A 1 330 ? -1.046 -9.702 -37.214 1.00 48.54 327 PHE A CA 1
ATOM 2510 C C . PHE A 1 330 ? 0.346 -9.102 -37.156 1.00 49.29 327 PHE A C 1
ATOM 2511 O O . PHE A 1 330 ? 0.755 -8.590 -36.105 1.00 48.90 327 PHE A O 1
ATOM 2519 N N . LEU A 1 331 ? 1.067 -9.154 -38.286 1.00 50.66 328 LEU A N 1
ATOM 2520 C CA . LEU A 1 331 ? 2.390 -8.536 -38.379 1.00 52.23 328 LEU A CA 1
ATOM 2521 C C . LEU A 1 331 ? 2.340 -7.026 -38.090 1.00 54.64 328 LEU A C 1
ATOM 2522 O O . LEU A 1 331 ? 3.281 -6.475 -37.503 1.00 56.09 328 LEU A O 1
ATOM 2527 N N . LYS A 1 332 ? 1.267 -6.353 -38.508 1.00 56.30 329 LYS A N 1
ATOM 2528 C CA . LYS A 1 332 ? 1.102 -4.912 -38.197 1.00 59.06 329 LYS A CA 1
ATOM 2529 C C . LYS A 1 332 ? 0.953 -4.690 -36.706 1.00 57.89 329 LYS A C 1
ATOM 2530 O O . LYS A 1 332 ? 1.569 -3.811 -36.162 1.00 59.17 329 LYS A O 1
ATOM 2536 N N . LYS A 1 333 ? 0.141 -5.510 -36.040 1.00 55.98 330 LYS A N 1
ATOM 2537 C CA . LYS A 1 333 ? -0.017 -5.383 -34.589 1.00 55.23 330 LYS A CA 1
ATOM 2538 C C . LYS A 1 333 ? 1.303 -5.628 -33.842 1.00 54.41 330 LYS A C 1
ATOM 2539 O O . LYS A 1 333 ? 1.665 -4.828 -32.986 1.00 55.80 330 LYS A O 1
ATOM 2545 N N . VAL A 1 334 ? 2.042 -6.686 -34.200 1.00 52.51 331 VAL A N 1
ATOM 2546 C CA . VAL A 1 334 ? 3.271 -7.070 -33.437 1.00 52.76 331 VAL A CA 1
ATOM 2547 C C . VAL A 1 334 ? 4.568 -6.348 -33.812 1.00 55.43 331 VAL A C 1
ATOM 2548 O O . VAL A 1 334 ? 5.448 -6.165 -32.953 1.00 57.33 331 VAL A O 1
ATOM 2552 N N . GLY A 1 335 ? 4.710 -5.981 -35.086 1.00 56.90 332 GLY A N 1
ATOM 2553 C CA . GLY A 1 335 ? 5.853 -5.190 -35.544 1.00 60.47 332 GLY A CA 1
ATOM 2554 C C . GLY A 1 335 ? 7.193 -5.895 -35.344 1.00 60.93 332 GLY A C 1
ATOM 2555 O O . GLY A 1 335 ? 7.361 -7.053 -35.771 1.00 59.45 332 GLY A O 1
ATOM 2556 N N . PRO A 1 336 ? 8.149 -5.222 -34.681 1.00 63.71 333 PRO A N 1
ATOM 2557 C CA . PRO A 1 336 ? 9.489 -5.812 -34.568 1.00 65.16 333 PRO A CA 1
ATOM 2558 C C . PRO A 1 336 ? 9.580 -7.075 -33.679 1.00 62.13 333 PRO A C 1
ATOM 2559 O O . PRO A 1 336 ? 10.525 -7.848 -33.806 1.00 62.42 333 PRO A O 1
ATOM 2563 N N . LYS A 1 337 ? 8.598 -7.316 -32.813 1.00 59.62 334 LYS A N 1
ATOM 2564 C CA . LYS A 1 337 ? 8.618 -8.541 -31.995 1.00 57.39 334 LYS A CA 1
ATOM 2565 C C . LYS A 1 337 ? 8.483 -9.835 -32.787 1.00 55.01 334 LYS A C 1
ATOM 2566 O O . LYS A 1 337 ? 8.972 -10.876 -32.338 1.00 54.63 334 LYS A O 1
ATOM 2572 N N . ARG A 1 338 ? 7.873 -9.775 -33.971 1.00 53.94 335 ARG A N 1
ATOM 2573 C CA . ARG A 1 338 ? 7.793 -10.945 -34.829 1.00 53.11 335 ARG A CA 1
ATOM 2574 C C . ARG A 1 338 ? 9.159 -11.664 -34.989 1.00 56.05 335 ARG A C 1
ATOM 2575 O O . ARG A 1 338 ? 9.228 -12.903 -35.009 1.00 54.98 335 ARG A O 1
ATOM 2583 N N . HIS A 1 339 ? 10.236 -10.885 -35.104 1.00 60.04 336 HIS A N 1
ATOM 2584 C CA . HIS A 1 339 ? 11.542 -11.434 -35.472 1.00 63.99 336 HIS A CA 1
ATOM 2585 C C . HIS A 1 339 ? 12.220 -12.189 -34.322 1.00 64.17 336 HIS A C 1
ATOM 2586 O O . HIS A 1 339 ? 13.156 -12.942 -34.550 1.00 66.52 336 HIS A O 1
ATOM 2593 N N . TYR A 1 340 ? 11.695 -12.023 -33.109 1.00 62.34 337 TYR A N 1
ATOM 2594 C CA . TYR A 1 340 ? 12.073 -12.836 -31.946 1.00 62.43 337 TYR A CA 1
ATOM 2595 C C . TYR A 1 340 ? 11.310 -14.176 -31.780 1.00 59.25 337 TYR A C 1
ATOM 2596 O O . TYR A 1 340 ? 11.646 -14.959 -30.912 1.00 59.54 337 TYR A O 1
ATOM 2605 N N . VAL A 1 341 ? 10.318 -14.463 -32.622 1.00 56.48 338 VAL A N 1
ATOM 2606 C CA . VAL A 1 341 ? 9.670 -15.789 -32.603 1.00 55.04 338 VAL A CA 1
ATOM 2607 C C . VAL A 1 341 ? 10.540 -16.816 -33.345 1.00 57.37 338 VAL A C 1
ATOM 2608 O O . VAL A 1 341 ? 10.422 -16.985 -34.570 1.00 57.85 338 VAL A O 1
ATOM 2612 N N . GLU A 1 342 ? 11.442 -17.452 -32.592 1.00 60.02 339 GLU A N 1
ATOM 2613 C CA . GLU A 1 342 ? 12.305 -18.540 -33.078 1.00 62.80 339 GLU A CA 1
ATOM 2614 C C . GLU A 1 342 ? 11.829 -19.828 -32.368 1.00 62.14 339 GLU A C 1
ATOM 2615 O O . GLU A 1 342 ? 11.138 -19.772 -31.378 1.00 60.65 339 GLU A O 1
ATOM 2621 N N . ILE A 1 343 ? 12.259 -20.976 -32.851 1.00 54.26 340 ILE A N 1
ATOM 2622 C CA . ILE A 1 343 ? 11.791 -22.277 -32.382 1.00 52.85 340 ILE A CA 1
ATOM 2623 C C . ILE A 1 343 ? 12.310 -22.553 -30.979 1.00 52.07 340 ILE A C 1
ATOM 2624 O O . ILE A 1 343 ? 11.590 -23.119 -30.155 1.00 50.33 340 ILE A O 1
ATOM 2629 N N . ASP A 1 344 ? 13.555 -22.160 -30.694 1.00 52.94 341 ASP A N 1
ATOM 2630 C CA . ASP A 1 344 ? 14.147 -22.447 -29.381 1.00 53.00 341 ASP A CA 1
ATOM 2631 C C . ASP A 1 344 ? 13.534 -21.728 -28.188 1.00 50.25 341 ASP A C 1
ATOM 2632 O O . ASP A 1 344 ? 13.470 -22.297 -27.102 1.00 49.62 341 ASP A O 1
ATOM 2637 N N . ILE A 1 345 ? 13.120 -20.486 -28.372 1.00 49.31 342 ILE A N 1
ATOM 2638 C CA . ILE A 1 345 ? 12.482 -19.742 -27.289 1.00 48.03 342 ILE A CA 1
ATOM 2639 C C . ILE A 1 345 ? 11.041 -20.272 -27.074 1.00 45.05 342 ILE A C 1
ATOM 2640 O O . ILE A 1 345 ? 10.532 -20.276 -25.940 1.00 43.94 342 ILE A O 1
ATOM 2645 N N . LEU A 1 346 ? 10.387 -20.720 -28.140 1.00 44.04 343 LEU A N 1
ATOM 2646 C CA . LEU A 1 346 ? 9.041 -21.315 -27.990 1.00 42.63 343 LEU A CA 1
ATOM 2647 C C . LEU A 1 346 ? 9.147 -22.609 -27.169 1.00 42.06 343 LEU A C 1
ATOM 2648 O O . LEU A 1 346 ? 8.415 -22.805 -26.190 1.00 40.05 343 LEU A O 1
ATOM 2653 N N . LEU A 1 347 ? 10.094 -23.466 -27.567 1.00 43.00 344 LEU A N 1
ATOM 2654 C CA . LEU A 1 347 ? 10.389 -24.699 -26.834 1.00 43.75 344 LEU A CA 1
ATOM 2655 C C . LEU A 1 347 ? 10.751 -24.391 -25.369 1.00 43.38 344 LEU A C 1
ATOM 2656 O O . LEU A 1 347 ? 10.244 -25.065 -24.458 1.00 43.52 344 LEU A O 1
ATOM 2661 N N . LYS A 1 348 ? 11.567 -23.361 -25.132 1.00 43.21 345 LYS A N 1
ATOM 2662 C CA . LYS A 1 348 ? 11.996 -23.036 -23.762 1.00 43.56 345 LYS A CA 1
ATOM 2663 C C . LYS A 1 348 ? 10.789 -22.658 -22.911 1.00 42.01 345 LYS A C 1
ATOM 2664 O O . LYS A 1 348 ? 10.612 -23.144 -21.801 1.00 41.74 345 LYS A O 1
ATOM 2670 N N . LYS A 1 349 ? 9.934 -21.810 -23.464 1.00 41.08 346 LYS A N 1
ATOM 2671 C CA . LYS A 1 349 ? 8.706 -21.417 -22.771 1.00 40.46 346 LYS A CA 1
ATOM 2672 C C . LYS A 1 349 ? 7.745 -22.588 -22.537 1.00 40.03 346 LYS A C 1
ATOM 2673 O O . LYS A 1 349 ? 7.194 -22.696 -21.452 1.00 40.23 346 LYS A O 1
ATOM 2679 N N . MET A 1 350 ? 7.524 -23.452 -23.523 1.00 40.00 347 MET A N 1
ATOM 2680 C CA . MET A 1 350 ? 6.607 -24.583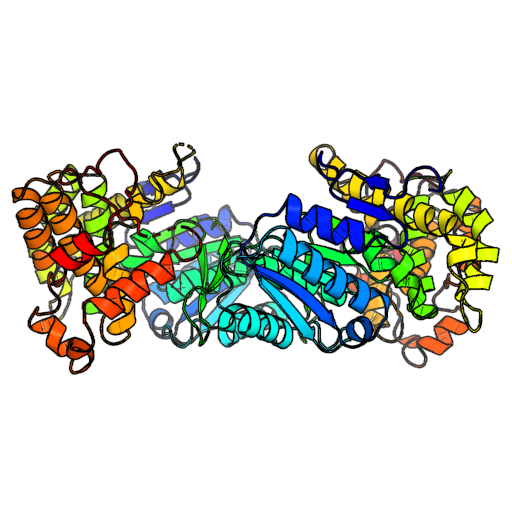 -23.338 1.00 41.14 347 MET A CA 1
ATOM 2681 C C . MET A 1 350 ? 7.121 -25.495 -22.209 1.00 42.66 347 MET A C 1
ATOM 2682 O O . MET A 1 350 ? 6.357 -26.005 -21.384 1.00 42.79 347 MET A O 1
ATOM 2687 N N . ALA A 1 351 ? 8.435 -25.663 -22.169 1.00 44.00 348 ALA A N 1
ATOM 2688 C CA . ALA A 1 351 ? 9.108 -26.447 -21.110 1.00 46.42 348 ALA A CA 1
ATOM 2689 C C . ALA A 1 351 ? 9.031 -25.802 -19.707 1.00 47.96 348 ALA A C 1
ATOM 2690 O O . ALA A 1 351 ? 8.830 -26.520 -18.703 1.00 49.39 348 ALA A O 1
ATOM 2692 N N . ILE A 1 352 ? 9.245 -24.478 -19.640 1.00 48.27 349 ILE A N 1
ATOM 2693 C CA . ILE A 1 352 ? 9.103 -23.672 -18.371 1.00 50.09 349 ILE A CA 1
ATOM 2694 C C . ILE A 1 352 ? 7.672 -23.794 -17.832 1.00 50.12 349 ILE A C 1
ATOM 2695 O O . ILE A 1 352 ? 7.466 -23.908 -16.634 1.00 50.78 349 ILE A O 1
ATOM 2700 N N . ASP A 1 353 ? 6.687 -23.737 -18.729 1.00 49.76 350 ASP A N 1
ATOM 2701 C CA . ASP A 1 353 ? 5.260 -23.891 -18.336 1.00 51.98 350 ASP A CA 1
ATOM 2702 C C . ASP A 1 353 ? 4.896 -25.278 -17.716 1.00 53.93 350 ASP A C 1
ATOM 2703 O O . ASP A 1 353 ? 3.919 -25.370 -16.975 1.00 55.86 350 ASP A O 1
ATOM 2708 N N . LYS A 1 354 ? 5.696 -26.314 -18.015 1.00 54.80 351 LYS A N 1
ATOM 2709 C CA . LYS A 1 354 ? 5.605 -27.675 -17.454 1.00 57.78 351 LYS A CA 1
ATOM 2710 C C . LYS A 1 354 ? 6.825 -28.080 -16.571 1.00 59.28 351 LYS A C 1
ATOM 2711 O O . LYS A 1 354 ? 7.153 -29.292 -16.469 1.00 61.09 351 LYS A O 1
ATOM 2717 N N . LYS A 1 355 ? 7.498 -27.111 -15.936 1.00 58.44 352 LYS A N 1
ATOM 2718 C CA . LYS A 1 355 ? 8.707 -27.413 -15.124 1.00 61.54 352 LYS A CA 1
ATOM 2719 C C . LYS A 1 355 ? 8.381 -28.276 -13.900 1.00 65.73 352 LYS A C 1
ATOM 2720 O O . LYS A 1 355 ? 9.247 -29.024 -13.390 1.00 67.84 352 LYS A O 1
ATOM 2726 N N . ASN A 1 356 ? 7.143 -28.162 -13.415 1.00 66.74 353 ASN A N 1
ATOM 2727 C CA . ASN A 1 356 ? 6.645 -29.105 -12.403 1.00 71.38 353 ASN A CA 1
ATOM 2728 C C . ASN A 1 356 ? 6.588 -30.572 -12.922 1.00 74.47 353 ASN A C 1
ATOM 2729 O O . ASN A 1 356 ? 7.045 -31.504 -12.232 1.00 77.36 353 ASN A O 1
ATOM 2734 N N . ASP A 1 357 ? 6.050 -30.744 -14.141 1.00 74.42 354 ASP A N 1
ATOM 2735 C CA . ASP A 1 357 ? 5.448 -32.014 -14.596 1.00 78.36 354 ASP A CA 1
ATOM 2736 C C . ASP A 1 357 ? 5.712 -32.345 -16.064 1.00 77.19 354 ASP A C 1
ATOM 2737 O O . ASP A 1 357 ? 5.755 -33.522 -16.429 1.00 80.52 354 ASP A O 1
ATOM 2742 N N . ILE A 1 361 ? 6.531 -31.981 -21.857 1.00 58.99 358 ILE A N 1
ATOM 2743 C CA . ILE A 1 361 ? 5.614 -31.122 -22.636 1.00 56.79 358 ILE A CA 1
ATOM 2744 C C . ILE A 1 361 ? 4.361 -31.835 -23.145 1.00 58.75 358 ILE A C 1
ATOM 2745 O O . ILE A 1 361 ? 4.417 -32.608 -24.087 1.00 59.99 358 ILE A O 1
ATOM 2750 N N . ARG A 1 362 ? 3.217 -31.525 -22.554 1.00 59.27 359 ARG A N 1
ATOM 2751 C CA . ARG A 1 362 ? 1.963 -32.134 -22.956 1.00 62.42 359 ARG A CA 1
ATOM 2752 C C . ARG A 1 362 ? 1.133 -31.228 -23.859 1.00 60.84 359 ARG A C 1
ATOM 2753 O O . ARG A 1 362 ? 1.281 -30.019 -23.870 1.00 57.17 359 ARG A O 1
ATOM 2761 N N . CYS A 1 363 ? 0.254 -31.853 -24.625 1.00 44.95 360 CYS A N 1
ATOM 2762 C CA . CYS A 1 363 ? -0.472 -31.179 -25.665 1.00 43.65 360 CYS A CA 1
ATOM 2763 C C . CYS A 1 363 ? -1.793 -31.898 -25.987 1.00 41.83 360 CYS A C 1
ATOM 2764 O O . CYS A 1 363 ? -1.833 -33.137 -26.049 1.00 41.39 360 CYS A O 1
ATOM 2767 N N . VAL A 1 364 ? -2.855 -31.132 -26.230 1.00 39.34 361 VAL A N 1
ATOM 2768 C CA . VAL A 1 364 ? -4.087 -31.705 -26.724 1.00 39.17 361 VAL A CA 1
ATOM 2769 C C . VAL A 1 364 ? -3.914 -32.119 -28.181 1.00 39.32 361 VAL A C 1
ATOM 2770 O O . VAL A 1 364 ? -3.400 -31.343 -28.987 1.00 39.85 361 VAL A O 1
ATOM 2774 N N . LEU A 1 365 ? -4.377 -33.318 -28.520 1.00 39.23 362 LEU A N 1
ATOM 2775 C CA . LEU A 1 365 ? -4.302 -33.836 -29.887 1.00 39.66 362 LEU A CA 1
ATOM 2776 C C . LEU A 1 365 ? -5.718 -34.051 -30.412 1.00 39.57 362 LEU A C 1
ATOM 2777 O O . LEU A 1 365 ? -6.435 -34.958 -29.979 1.00 39.74 362 LEU A O 1
ATOM 2782 N N . LEU A 1 366 ? -6.146 -33.143 -31.268 1.00 38.92 363 LEU A N 1
ATOM 2783 C CA . LEU A 1 366 ? -7.457 -33.226 -31.841 1.00 39.66 363 LEU A CA 1
ATOM 2784 C C . LEU A 1 366 ? -7.572 -34.480 -32.720 1.00 41.20 363 LEU A C 1
ATOM 2785 O O . LEU A 1 366 ? -6.658 -34.792 -33.462 1.00 41.83 363 LEU A O 1
ATOM 2790 N N . GLU A 1 367 ? -8.678 -35.212 -32.604 1.00 42.10 364 GLU A N 1
ATOM 2791 C CA . GLU A 1 367 ? -8.936 -36.417 -33.400 1.00 43.87 364 GLU A CA 1
ATOM 2792 C C . GLU A 1 367 ? -9.816 -36.131 -34.613 1.00 44.01 364 GLU A C 1
ATOM 2793 O O . GLU A 1 367 ? -9.668 -36.737 -35.668 1.00 44.77 364 GLU A O 1
ATOM 2799 N N . LYS A 1 368 ? -10.789 -35.261 -34.419 1.00 42.74 365 LYS A N 1
ATOM 2800 C CA . LYS A 1 368 ? -11.539 -34.657 -35.508 1.00 43.68 365 LYS A CA 1
ATOM 2801 C C . LYS A 1 368 ? -12.194 -33.409 -34.930 1.00 41.62 365 LYS A C 1
ATOM 2802 O O . LYS A 1 368 ? -12.090 -33.151 -33.731 1.00 40.07 365 LYS A O 1
ATOM 2808 N N . ILE A 1 369 ? -12.839 -32.620 -35.769 1.00 41.20 366 ILE A N 1
ATOM 2809 C CA . ILE A 1 369 ? -13.583 -31.495 -35.257 1.00 40.06 366 ILE A CA 1
ATOM 2810 C C . ILE A 1 369 ? -14.586 -32.015 -34.238 1.00 39.64 366 ILE A C 1
ATOM 2811 O O . ILE A 1 369 ? -15.356 -32.882 -34.544 1.00 40.40 366 ILE A O 1
ATOM 2816 N N . GLY A 1 370 ? -14.515 -31.507 -33.011 1.00 38.31 367 GLY A N 1
ATOM 2817 C CA . GLY A 1 370 ? -15.420 -31.915 -31.956 1.00 38.97 367 GLY A CA 1
ATOM 2818 C C . GLY A 1 370 ? -15.068 -33.117 -31.081 1.00 39.41 367 GLY A C 1
ATOM 2819 O O . GLY A 1 370 ? -15.873 -33.534 -30.267 1.00 38.94 367 GLY A O 1
ATOM 2820 N N . LYS A 1 371 ? -13.858 -33.641 -31.243 1.00 40.01 368 LYS A N 1
ATOM 2821 C CA . LYS A 1 371 ? -13.400 -34.775 -30.486 1.00 41.89 368 LYS A CA 1
ATOM 2822 C C . LYS A 1 371 ? -11.862 -34.758 -30.316 1.00 40.62 368 LYS A C 1
ATOM 2823 O O . LYS A 1 371 ? -11.126 -34.603 -31.295 1.00 40.86 368 LYS A O 1
ATOM 2829 N N . CYS A 1 372 ? -11.409 -34.914 -29.074 1.00 39.87 369 CYS A N 1
ATOM 2830 C CA . CYS A 1 372 ? -9.987 -35.063 -28.720 1.00 38.90 369 CYS A CA 1
ATOM 2831 C C . CYS A 1 372 ? -9.584 -36.521 -28.543 1.00 39.79 369 CYS A C 1
ATOM 2832 O O . CYS A 1 372 ? -10.265 -37.321 -27.874 1.00 40.51 369 CYS A O 1
ATOM 2835 N N . TYR A 1 373 ? -8.424 -36.857 -29.089 1.00 39.69 370 TYR A N 1
ATOM 2836 C CA . TYR A 1 373 ? -7.942 -38.239 -29.079 1.00 41.10 370 TYR A CA 1
ATOM 2837 C C . TYR A 1 373 ? -7.713 -38.735 -27.649 1.00 41.82 370 TYR A C 1
ATOM 2838 O O . TYR A 1 373 ? -6.915 -38.148 -26.902 1.00 40.55 370 TYR A O 1
ATOM 2847 N N . GLN A 1 374 ? -8.470 -39.788 -27.311 1.00 43.44 371 GLN A N 1
ATOM 2848 C CA . GLN A 1 374 ? -8.472 -40.455 -26.011 1.00 45.25 371 GLN A CA 1
ATOM 2849 C C . GLN A 1 374 ? -8.920 -39.598 -24.839 1.00 44.97 371 GLN A C 1
ATOM 2850 O O . GLN A 1 374 ? -8.709 -39.980 -23.693 1.00 45.79 371 GLN A O 1
ATOM 2856 N N . LEU A 1 375 ? -9.542 -38.454 -25.115 1.00 43.59 372 LEU A N 1
ATOM 2857 C CA . LEU A 1 375 ? -10.081 -37.590 -24.066 1.00 43.69 372 LEU A CA 1
ATOM 2858 C C . LEU A 1 375 ? -9.060 -37.135 -23.019 1.00 43.37 372 LEU A C 1
ATOM 2859 O O . LEU A 1 375 ? -9.382 -36.962 -21.846 1.00 45.00 372 LEU A O 1
ATOM 2864 N N . LYS A 1 376 ? -7.829 -36.968 -23.445 1.00 42.44 373 LYS A N 1
ATOM 2865 C CA . LYS A 1 376 ? -6.764 -36.532 -22.574 1.00 42.72 373 LYS A CA 1
ATOM 2866 C C . LYS A 1 376 ? -5.698 -35.876 -23.430 1.00 41.67 373 LYS A C 1
ATOM 2867 O O . LYS A 1 376 ? -5.704 -36.035 -24.651 1.00 42.02 373 LYS A O 1
ATOM 2873 N N . ALA A 1 377 ? -4.814 -35.141 -22.773 1.00 41.47 374 ALA A N 1
ATOM 2874 C CA . ALA A 1 377 ? -3.608 -34.565 -23.382 1.00 41.23 374 ALA A CA 1
ATOM 2875 C C . ALA A 1 377 ? -2.538 -35.668 -23.504 1.00 42.43 374 ALA A C 1
ATOM 2876 O O . ALA A 1 377 ? -2.668 -36.751 -22.894 1.00 43.12 374 ALA A O 1
ATOM 2878 N N . HIS A 1 378 ? -1.503 -35.402 -24.298 1.00 41.66 375 HIS A N 1
ATOM 2879 C CA . HIS A 1 378 ? -0.519 -36.412 -24.645 1.00 43.26 375 HIS A CA 1
ATOM 2880 C C . HIS A 1 378 ? 0.850 -35.770 -24.593 1.00 44.14 375 HIS A C 1
ATOM 2881 O O . HIS A 1 378 ? 0.999 -34.596 -24.972 1.00 43.05 375 HIS A O 1
ATOM 2888 N N . GLN A 1 379 ? 1.838 -36.522 -24.106 1.00 46.25 376 GLN A N 1
ATOM 2889 C CA . GLN A 1 379 ? 3.228 -36.072 -24.164 1.00 47.84 376 GLN A CA 1
ATOM 2890 C C . GLN A 1 379 ? 3.690 -36.048 -25.626 1.00 47.78 376 GLN A C 1
ATOM 2891 O O . GLN A 1 379 ? 3.406 -36.986 -26.395 1.00 48.71 376 GLN A O 1
ATOM 2897 N N . VAL A 1 380 ? 4.383 -34.983 -26.011 1.00 46.94 377 VAL A N 1
ATOM 2898 C CA . VAL A 1 380 ? 4.940 -34.842 -27.359 1.00 47.51 377 VAL A CA 1
ATOM 2899 C C . VAL A 1 380 ? 6.390 -34.335 -27.251 1.00 48.85 377 VAL A C 1
ATOM 2900 O O . VAL A 1 380 ? 6.726 -33.623 -26.316 1.00 49.10 377 VAL A O 1
ATOM 2904 N N . SER A 1 381 ? 7.231 -34.698 -28.213 1.00 50.38 378 SER A N 1
ATOM 2905 C CA . SER A 1 381 ? 8.678 -34.455 -28.114 1.00 52.48 378 SER A CA 1
ATOM 2906 C C . SER A 1 381 ? 9.043 -33.060 -28.594 1.00 52.96 378 SER A C 1
ATOM 2907 O O . SER A 1 381 ? 8.281 -32.441 -29.329 1.00 51.65 378 SER A O 1
ATOM 2910 N N . LYS A 1 382 ? 10.219 -32.582 -28.173 1.00 54.89 379 LYS A N 1
ATOM 2911 C CA . LYS A 1 382 ? 10.759 -31.319 -28.676 1.00 55.75 379 LYS A CA 1
ATOM 2912 C C . LYS A 1 382 ? 11.032 -31.396 -30.179 1.00 56.14 379 LYS A C 1
ATOM 2913 O O . LYS A 1 382 ? 10.881 -30.394 -30.859 1.00 55.78 379 LYS A O 1
ATOM 2919 N N . GLN A 1 383 ? 11.421 -32.573 -30.685 1.00 56.49 380 GLN A N 1
ATOM 2920 C CA . GLN A 1 383 ? 11.622 -32.786 -32.133 1.00 57.40 380 GLN A CA 1
ATOM 2921 C C . GLN A 1 383 ? 10.344 -32.584 -32.964 1.00 54.98 380 GLN A C 1
ATOM 2922 O O . GLN A 1 383 ? 10.367 -31.910 -33.990 1.00 54.84 380 GLN A O 1
ATOM 2928 N N . ASP A 1 384 ? 9.248 -33.203 -32.533 1.00 52.96 381 ASP A N 1
ATOM 2929 C CA . ASP A 1 384 ? 7.993 -33.140 -33.277 1.00 51.30 381 ASP A CA 1
ATOM 2930 C C . ASP A 1 384 ? 7.385 -31.728 -33.207 1.00 49.96 381 ASP A C 1
ATOM 2931 O O . ASP A 1 384 ? 6.832 -31.251 -34.208 1.00 49.42 381 ASP A O 1
ATOM 2936 N N . LEU A 1 385 ? 7.482 -31.068 -32.041 1.00 49.12 382 LEU A N 1
ATOM 2937 C CA . LEU A 1 385 ? 7.073 -29.664 -31.952 1.00 48.43 382 LEU A CA 1
ATOM 2938 C C . LEU A 1 385 ? 7.923 -28.783 -32.863 1.00 49.97 382 LEU A C 1
ATOM 2939 O O . LEU A 1 385 ? 7.401 -27.929 -33.592 1.00 49.14 382 LEU A O 1
ATOM 2944 N N . SER A 1 386 ? 9.234 -29.018 -32.824 1.00 51.85 383 SER A N 1
ATOM 2945 C CA . SER A 1 386 ? 10.161 -28.326 -33.704 1.00 54.27 383 SER A CA 1
ATOM 2946 C C . SER A 1 386 ? 9.833 -28.549 -35.181 1.00 54.68 383 SER A C 1
ATOM 2947 O O . SER A 1 386 ? 9.798 -27.600 -35.959 1.00 54.81 383 SER A O 1
ATOM 2950 N N . PHE A 1 387 ? 9.542 -29.790 -35.547 1.00 54.87 384 PHE A N 1
ATOM 2951 C CA . PHE A 1 387 ? 9.126 -30.100 -36.915 1.00 56.26 384 PHE A CA 1
ATOM 2952 C C . PHE A 1 387 ? 7.941 -29.227 -37.386 1.00 55.12 384 PHE A C 1
ATOM 2953 O O . PHE A 1 387 ? 7.992 -28.594 -38.434 1.00 55.96 384 PHE A O 1
ATOM 2961 N N . VAL A 1 388 ? 6.892 -29.177 -36.579 1.00 53.09 385 VAL A N 1
ATOM 2962 C CA . VAL A 1 388 ? 5.690 -28.402 -36.900 1.00 52.12 385 VAL A CA 1
ATOM 2963 C C . VAL A 1 388 ? 5.906 -26.886 -36.849 1.00 52.44 385 VAL A C 1
ATOM 2964 O O . VAL A 1 388 ? 5.201 -26.150 -37.540 1.00 52.18 385 VAL A O 1
ATOM 2968 N N . LEU A 1 389 ? 6.836 -26.410 -36.018 1.00 52.50 386 LEU A N 1
ATOM 2969 C CA . LEU A 1 389 ? 7.080 -24.955 -35.882 1.00 53.97 386 LEU A CA 1
ATOM 2970 C C . LEU A 1 389 ? 8.186 -24.415 -36.785 1.00 57.05 386 LEU A C 1
ATOM 2971 O O . LEU A 1 389 ? 8.315 -23.201 -36.944 1.00 58.34 386 LEU A O 1
ATOM 2976 N N . THR A 1 390 ? 8.964 -25.307 -37.383 1.00 58.66 387 THR A N 1
ATOM 2977 C CA . THR A 1 390 ? 10.104 -24.903 -38.207 1.00 62.60 387 THR A CA 1
ATOM 2978 C C . THR A 1 390 ? 9.592 -24.390 -39.529 1.00 63.75 387 THR A C 1
ATOM 2979 O O . THR A 1 390 ? 8.533 -24.773 -40.004 1.00 62.97 387 THR A O 1
ATOM 2984 N N . SER B 1 1 ? 8.137 -38.323 25.717 1.00 66.10 -2 SER B N 1
ATOM 2985 C CA . SER B 1 1 ? 8.599 -39.094 26.945 1.00 67.39 -2 SER B CA 1
ATOM 2986 C C . SER B 1 1 ? 9.997 -39.717 26.790 1.00 67.92 -2 SER B C 1
ATOM 2987 O O . SER B 1 1 ? 10.571 -39.751 25.680 1.00 68.27 -2 SER B O 1
ATOM 2990 N N . ASN B 1 2 ? 10.538 -40.213 27.906 1.00 69.00 -1 ASN B N 1
ATOM 2991 C CA . ASN B 1 2 ? 11.724 -41.097 27.873 1.00 68.95 -1 ASN B CA 1
ATOM 2992 C C . ASN B 1 2 ? 11.525 -42.207 26.810 1.00 66.35 -1 ASN B C 1
ATOM 2993 O O . ASN B 1 2 ? 12.261 -42.246 25.801 1.00 66.89 -1 ASN B O 1
ATOM 2998 N N . ALA B 1 3 ? 10.494 -43.038 27.044 1.00 63.93 0 ALA B N 1
ATOM 2999 C CA . ALA B 1 3 ? 10.029 -44.162 26.167 1.00 61.76 0 ALA B CA 1
ATOM 3000 C C . ALA B 1 3 ? 9.627 -43.829 24.696 1.00 58.70 0 ALA B C 1
ATOM 3001 O O . ALA B 1 3 ? 9.523 -44.745 23.883 1.00 58.36 0 ALA B O 1
ATOM 3003 N N . MET B 1 4 ? 9.374 -42.563 24.357 1.00 55.21 1 MET B N 1
ATOM 3004 C CA . MET B 1 4 ? 8.932 -42.195 22.997 1.00 51.91 1 MET B CA 1
ATOM 3005 C C . MET B 1 4 ? 9.443 -40.813 22.641 1.00 49.78 1 MET B C 1
ATOM 3006 O O . MET B 1 4 ? 8.924 -39.806 23.114 1.00 50.06 1 MET B O 1
ATOM 3011 N N . SER B 1 5 ? 10.464 -40.763 21.800 1.00 48.61 2 SER B N 1
ATOM 3012 C CA . SER B 1 5 ? 11.071 -39.489 21.461 1.00 48.62 2 SER B CA 1
ATOM 3013 C C . SER B 1 5 ? 10.094 -38.538 20.721 1.00 45.78 2 SER B C 1
ATOM 3014 O O . SER B 1 5 ? 10.242 -37.326 20.806 1.00 46.15 2 SER B O 1
ATOM 3017 N N . ILE B 1 6 ? 9.106 -39.096 20.034 1.00 42.60 3 ILE B N 1
ATOM 3018 C CA . ILE B 1 6 ? 8.147 -38.308 19.276 1.00 41.27 3 ILE B CA 1
ATOM 3019 C C . ILE B 1 6 ? 6.772 -38.810 19.695 1.00 39.30 3 ILE B C 1
ATOM 3020 O O . ILE B 1 6 ? 6.489 -39.997 19.559 1.00 38.50 3 ILE B O 1
ATOM 3025 N N . GLU B 1 7 ? 5.924 -37.916 20.212 1.00 38.73 4 GLU B N 1
ATOM 3026 C CA . GLU B 1 7 ? 4.515 -38.233 20.412 1.00 38.63 4 GLU B CA 1
ATOM 3027 C C . GLU B 1 7 ? 3.612 -37.516 19.406 1.00 36.30 4 GLU B C 1
ATOM 3028 O O . GLU B 1 7 ? 3.838 -36.370 19.117 1.00 35.58 4 GLU B O 1
ATOM 3034 N N . LYS B 1 8 ? 2.631 -38.224 18.863 1.00 34.65 5 LYS B N 1
ATOM 3035 C CA . LYS B 1 8 ? 1.802 -37.714 17.758 1.00 33.75 5 LYS B CA 1
ATOM 3036 C C . LYS B 1 8 ? 0.367 -37.435 18.207 1.00 33.58 5 LYS B C 1
ATOM 3037 O O . LYS B 1 8 ? -0.145 -38.081 19.104 1.00 33.00 5 LYS B O 1
ATOM 3043 N N . VAL B 1 9 ? -0.295 -36.481 17.558 1.00 33.56 6 VAL B N 1
ATOM 3044 C CA . VAL B 1 9 ? -1.670 -36.174 17.831 1.00 33.88 6 VAL B CA 1
ATOM 3045 C C . VAL B 1 9 ? -2.387 -36.185 16.474 1.00 33.66 6 VAL B C 1
ATOM 3046 O O . VAL B 1 9 ? -1.864 -35.630 15.494 1.00 32.61 6 VAL B O 1
ATOM 3050 N N . PRO B 1 10 ? -3.598 -36.752 16.423 1.00 34.90 7 PRO B N 1
ATOM 3051 C CA . PRO B 1 10 ? -4.305 -36.787 15.154 1.00 35.11 7 PRO B CA 1
ATOM 3052 C C . PRO B 1 10 ? -5.003 -35.492 14.894 1.00 35.48 7 PRO B C 1
ATOM 3053 O O . PRO B 1 10 ? -5.509 -34.846 15.831 1.00 35.50 7 PRO B O 1
ATOM 3057 N N . ILE B 1 11 ? -5.069 -35.134 13.624 1.00 35.76 8 ILE B N 1
ATOM 3058 C CA . ILE B 1 11 ? -5.917 -34.083 13.195 1.00 38.14 8 ILE B CA 1
ATOM 3059 C C . ILE B 1 11 ? -6.657 -34.593 11.972 1.00 38.34 8 ILE B C 1
ATOM 3060 O O . ILE B 1 11 ? -6.058 -35.133 11.003 1.00 36.84 8 ILE B O 1
ATOM 3065 N N . LEU B 1 12 ? -7.982 -34.484 12.028 1.00 40.50 9 LEU B N 1
ATOM 3066 C CA . LEU B 1 12 ? -8.864 -35.039 10.968 1.00 41.64 9 LEU B CA 1
ATOM 3067 C C . LEU B 1 12 ? -8.427 -36.442 10.501 1.00 41.20 9 LEU B C 1
ATOM 3068 O O . LEU B 1 12 ? -8.174 -36.668 9.331 1.00 42.53 9 LEU B O 1
ATOM 3073 N N . GLY B 1 13 ? -8.241 -37.354 11.442 1.00 40.64 10 GLY B N 1
ATOM 3074 C CA . GLY B 1 13 ? -7.878 -38.724 11.134 1.00 40.85 10 GLY B CA 1
ATOM 3075 C C . GLY B 1 13 ? -6.418 -39.051 10.826 1.00 40.56 10 GLY B C 1
ATOM 3076 O O . GLY B 1 13 ? -6.106 -40.218 10.606 1.00 40.30 10 GLY B O 1
ATOM 3077 N N . LYS B 1 14 ? -5.521 -38.055 10.789 1.00 39.08 11 LYS B N 1
ATOM 3078 C CA . LYS B 1 14 ? -4.143 -38.292 10.412 1.00 39.61 11 LYS B CA 1
ATOM 3079 C C . LYS B 1 14 ? -3.185 -37.713 11.460 1.00 38.25 11 LYS B C 1
ATOM 3080 O O . LYS B 1 14 ? -3.416 -36.616 11.964 1.00 37.34 11 LYS B O 1
ATOM 3086 N N . GLU B 1 15 ? -2.116 -38.444 11.738 1.00 36.33 12 GLU B N 1
ATOM 3087 C CA . GLU B 1 15 ? -1.166 -38.117 12.816 1.00 36.85 12 GLU B CA 1
ATOM 3088 C C . GLU B 1 15 ? -0.053 -37.208 12.358 1.00 34.42 12 GLU B C 1
ATOM 3089 O O . GLU B 1 15 ? 1.124 -37.583 12.351 1.00 36.91 12 GLU B O 1
ATOM 3095 N N . THR B 1 16 ? -0.415 -35.994 12.019 1.00 32.63 13 THR B N 1
ATOM 3096 C CA . THR B 1 16 ? 0.527 -35.077 11.413 1.00 31.62 13 THR B CA 1
ATOM 3097 C C . THR B 1 16 ? 0.997 -33.951 12.347 1.00 30.26 13 THR B C 1
ATOM 3098 O O . THR B 1 16 ? 1.765 -33.089 11.923 1.00 27.47 13 THR B O 1
ATOM 3102 N N . ILE B 1 17 ? 0.588 -34.034 13.628 1.00 29.81 14 ILE B N 1
ATOM 3103 C CA . ILE B 1 17 ? 1.139 -33.175 14.675 1.00 28.88 14 ILE B CA 1
ATOM 3104 C C . ILE B 1 17 ? 2.102 -33.999 15.494 1.00 29.18 14 ILE B C 1
ATOM 3105 O O . ILE B 1 17 ? 1.678 -35.011 16.065 1.00 29.93 14 ILE B O 1
ATOM 3110 N N . HIS B 1 18 ? 3.382 -33.612 15.520 1.00 28.69 15 HIS B N 1
ATOM 3111 C CA . HIS B 1 18 ? 4.441 -34.424 16.161 1.00 29.74 15 HIS B CA 1
ATOM 3112 C C . HIS B 1 18 ? 5.081 -33.589 17.218 1.00 30.24 15 HIS B C 1
ATOM 3113 O O . HIS B 1 18 ? 5.428 -32.463 16.937 1.00 29.35 15 HIS B O 1
ATOM 3120 N N . VAL B 1 19 ? 5.244 -34.132 18.424 1.00 31.15 16 VAL B N 1
ATOM 3121 C CA . VAL B 1 19 ? 5.787 -33.364 19.563 1.00 32.07 16 VAL B CA 1
ATOM 3122 C C . VAL B 1 19 ? 6.966 -34.109 20.165 1.00 33.80 16 VAL B C 1
ATOM 3123 O O . VAL B 1 19 ? 6.905 -35.313 20.361 1.00 34.88 16 VAL B O 1
ATOM 3127 N N . GLY B 1 20 ? 8.067 -33.391 20.409 1.00 34.71 17 GLY B N 1
ATOM 3128 C CA . GLY B 1 20 ? 9.202 -33.938 21.166 1.00 35.75 17 GLY B CA 1
ATOM 3129 C C . GLY B 1 20 ? 10.195 -32.852 21.553 1.00 36.27 17 GLY B C 1
ATOM 3130 O O . GLY B 1 20 ? 9.887 -31.676 21.447 1.00 35.52 17 GLY B O 1
ATOM 3131 N N . TY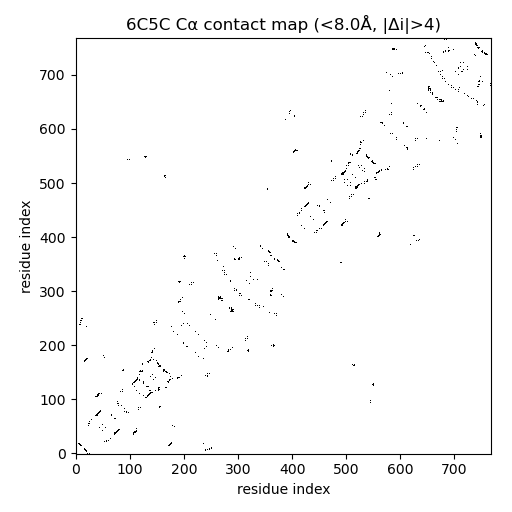R B 1 21 ? 11.378 -33.266 22.022 1.00 37.14 18 TYR B N 1
ATOM 3132 C CA . TYR B 1 21 ? 12.417 -32.356 22.489 1.00 38.07 18 TYR B CA 1
ATOM 3133 C C . TYR B 1 21 ? 13.708 -32.668 21.770 1.00 38.56 18 TYR B C 1
ATOM 3134 O O . TYR B 1 21 ? 14.305 -33.705 22.017 1.00 38.85 18 TYR B O 1
ATOM 3143 N N . GLY B 1 22 ? 14.159 -31.780 20.886 1.00 38.34 19 GLY B N 1
ATOM 3144 C CA . GLY B 1 22 ? 15.417 -31.995 20.159 1.00 39.52 19 GLY B CA 1
ATOM 3145 C C . GLY B 1 22 ? 15.169 -32.992 19.049 1.00 38.71 19 GLY B C 1
ATOM 3146 O O . GLY B 1 22 ? 15.665 -34.107 19.092 1.00 39.22 19 GLY B O 1
ATOM 3147 N N . ILE B 1 23 ? 14.410 -32.559 18.048 1.00 37.01 20 ILE B N 1
ATOM 3148 C CA . ILE B 1 23 ? 13.895 -33.443 17.020 1.00 36.56 20 ILE B CA 1
ATOM 3149 C C . ILE B 1 23 ? 14.174 -32.922 15.627 1.00 36.00 20 ILE B C 1
ATOM 3150 O O . ILE B 1 23 ? 13.499 -33.322 14.682 1.00 34.44 20 ILE B O 1
ATOM 3155 N N . ALA B 1 24 ? 15.224 -32.111 15.458 1.00 37.20 21 ALA B N 1
ATOM 3156 C CA . ALA B 1 24 ? 15.505 -31.568 14.104 1.00 37.35 21 ALA B CA 1
ATOM 3157 C C . ALA B 1 24 ? 15.670 -32.689 13.062 1.00 37.99 21 ALA B C 1
ATOM 3158 O O . ALA B 1 24 ? 15.068 -32.666 11.970 1.00 36.12 21 ALA B O 1
ATOM 3160 N N . ASP B 1 25 ? 16.469 -33.680 13.467 1.00 40.23 22 ASP B N 1
ATOM 3161 C CA . ASP B 1 25 ? 16.670 -34.942 12.740 1.00 42.23 22 ASP B CA 1
ATOM 3162 C C . ASP B 1 25 ? 15.382 -35.556 12.181 1.00 39.07 22 ASP B C 1
ATOM 3163 O O . ASP B 1 25 ? 15.264 -35.831 10.974 1.00 38.58 22 ASP B O 1
ATOM 3168 N N . HIS B 1 26 ? 14.426 -35.759 13.082 1.00 37.36 23 HIS B N 1
ATOM 3169 C CA . HIS B 1 26 ? 13.136 -36.347 12.746 1.00 36.21 23 HIS B CA 1
ATOM 3170 C C . HIS B 1 26 ? 12.352 -35.450 11.817 1.00 34.81 23 HIS B C 1
ATOM 3171 O O . HIS B 1 26 ? 11.721 -35.930 10.837 1.00 34.94 23 HIS B O 1
ATOM 3178 N N . ILE B 1 27 ? 12.364 -34.157 12.120 1.00 34.15 24 ILE B N 1
ATOM 3179 C CA . ILE B 1 27 ? 11.647 -33.193 11.264 1.00 33.19 24 ILE B CA 1
ATOM 3180 C C . ILE B 1 27 ? 12.095 -33.334 9.808 1.00 33.34 24 ILE B C 1
ATOM 3181 O O . ILE B 1 27 ? 11.290 -33.499 8.864 1.00 32.69 24 ILE B O 1
ATOM 3186 N N . VAL B 1 28 ? 13.403 -33.252 9.634 1.00 35.10 25 VAL B N 1
ATOM 3187 C CA . VAL B 1 28 ? 14.032 -33.325 8.348 1.00 36.34 25 VAL B CA 1
ATOM 3188 C C . VAL B 1 28 ? 13.703 -34.639 7.634 1.00 36.31 25 VAL B C 1
ATOM 3189 O O . VAL B 1 28 ? 13.286 -34.606 6.501 1.00 35.89 25 VAL B O 1
ATOM 3193 N N . ARG B 1 29 ? 13.866 -35.791 8.280 1.00 36.58 26 ARG B N 1
ATOM 3194 C CA . ARG B 1 29 ? 13.590 -37.087 7.597 1.00 37.47 26 ARG B CA 1
ATOM 3195 C C . ARG B 1 29 ? 12.130 -37.248 7.199 1.00 36.18 26 ARG B C 1
ATOM 3196 O O . ARG B 1 29 ? 11.821 -37.787 6.147 1.00 35.47 26 ARG B O 1
ATOM 3204 N N . GLU B 1 30 ? 11.238 -36.806 8.077 1.00 36.06 27 GLU B N 1
ATOM 3205 C CA . GLU B 1 30 ? 9.799 -36.954 7.854 1.00 35.74 27 GLU B CA 1
ATOM 3206 C C . GLU B 1 30 ? 9.346 -36.130 6.639 1.00 34.03 27 GLU B C 1
ATOM 3207 O O . GLU B 1 30 ? 8.675 -36.656 5.725 1.00 34.16 27 GLU B O 1
ATOM 3213 N N . VAL B 1 31 ? 9.782 -34.871 6.604 1.00 32.42 28 VAL B N 1
ATOM 3214 C CA . VAL B 1 31 ? 9.517 -33.968 5.504 1.00 31.59 28 VAL B CA 1
ATOM 3215 C C . VAL B 1 31 ? 10.057 -34.478 4.165 1.00 32.57 28 VAL B C 1
ATOM 3216 O O . VAL B 1 31 ? 9.292 -34.566 3.169 1.00 31.71 28 VAL B O 1
ATOM 3220 N N . ILE B 1 32 ? 11.353 -34.803 4.130 1.00 33.34 29 ILE B N 1
ATOM 3221 C CA . ILE B 1 32 ? 11.974 -35.233 2.890 1.00 34.77 29 ILE B CA 1
ATOM 3222 C C . ILE B 1 32 ? 11.367 -36.551 2.417 1.00 36.06 29 ILE B C 1
ATOM 3223 O O . ILE B 1 32 ? 11.106 -36.731 1.216 1.00 36.90 29 ILE B O 1
ATOM 3228 N N . ALA B 1 33 ? 11.119 -37.482 3.332 1.00 36.56 30 ALA B N 1
ATOM 3229 C CA . ALA B 1 33 ? 10.568 -38.776 2.933 1.00 38.19 30 ALA B CA 1
ATOM 3230 C C . ALA B 1 33 ? 9.126 -38.718 2.428 1.00 36.94 30 ALA B C 1
ATOM 3231 O O . ALA B 1 33 ? 8.793 -39.388 1.465 1.00 37.64 30 ALA B O 1
ATOM 3233 N N . ASN B 1 34 ? 8.296 -37.921 3.071 1.00 35.38 31 ASN B N 1
ATOM 3234 C CA . ASN B 1 34 ? 6.851 -37.958 2.814 1.00 34.74 31 ASN B CA 1
ATOM 3235 C C . ASN B 1 34 ? 6.328 -36.855 1.892 1.00 33.59 31 ASN B C 1
ATOM 3236 O O . ASN B 1 34 ? 5.222 -36.996 1.332 1.00 32.76 31 ASN B O 1
ATOM 3241 N N . LEU B 1 35 ? 7.085 -35.761 1.751 1.00 31.74 32 LEU B N 1
ATOM 3242 C CA . LEU B 1 35 ? 6.678 -34.628 0.936 1.00 31.18 32 LEU B CA 1
ATOM 3243 C C . LEU B 1 35 ? 7.725 -34.475 -0.173 1.00 31.20 32 LEU B C 1
ATOM 3244 O O . LEU B 1 35 ? 8.621 -33.655 -0.079 1.00 30.68 32 LEU B O 1
ATOM 3249 N N . ALA B 1 36 ? 7.603 -35.313 -1.201 1.00 32.45 33 ALA B N 1
ATOM 3250 C CA . ALA B 1 36 ? 8.552 -35.319 -2.324 1.00 33.22 33 ALA B CA 1
ATOM 3251 C C . ALA B 1 36 ? 8.477 -34.004 -3.075 1.00 32.52 33 ALA B C 1
ATOM 3252 O O . ALA B 1 36 ? 7.391 -33.563 -3.456 1.00 30.58 33 ALA B O 1
ATOM 3254 N N . SER B 1 37 ? 9.631 -33.399 -3.330 1.00 33.29 34 SER B N 1
ATOM 3255 C CA . SER B 1 37 ? 9.681 -32.081 -3.958 1.00 33.37 34 SER B CA 1
ATOM 3256 C C . SER B 1 37 ? 11.030 -31.756 -4.553 1.00 34.57 34 SER B C 1
ATOM 3257 O O . SER B 1 37 ? 12.029 -32.155 -4.009 1.00 35.70 34 SER B O 1
ATOM 3260 N N . SER B 1 38 ? 11.036 -30.993 -5.658 1.00 34.85 35 SER B N 1
ATOM 3261 C CA . SER B 1 38 ? 12.257 -30.419 -6.216 1.00 36.10 35 SER B CA 1
ATOM 3262 C C . SER B 1 38 ? 12.874 -29.327 -5.334 1.00 36.03 35 SER B C 1
ATOM 3263 O O . SER B 1 38 ? 14.115 -29.119 -5.385 1.00 37.74 35 SER B O 1
ATOM 3266 N N . THR B 1 39 ? 12.040 -28.669 -4.511 1.00 34.62 36 THR B N 1
ATOM 3267 C CA . THR B 1 39 ? 12.426 -27.478 -3.787 1.00 34.08 36 THR B CA 1
ATOM 3268 C C . THR B 1 39 ? 11.768 -27.377 -2.399 1.00 33.41 36 THR B C 1
ATOM 3269 O O . THR B 1 39 ? 10.531 -27.242 -2.255 1.00 30.81 36 THR B O 1
ATOM 3273 N N . TYR B 1 40 ? 12.625 -27.389 -1.382 1.00 33.89 37 TYR B N 1
ATOM 3274 C CA . TYR B 1 40 ? 12.184 -27.144 0.009 1.00 32.76 37 TYR B CA 1
ATOM 3275 C C . TYR B 1 40 ? 12.655 -25.744 0.436 1.00 32.88 37 TYR B C 1
ATOM 3276 O O . TYR B 1 40 ? 13.793 -25.330 0.108 1.00 33.71 37 TYR B O 1
ATOM 3285 N N . VAL B 1 41 ? 11.809 -25.020 1.165 1.00 31.51 38 VAL B N 1
ATOM 3286 C CA . VAL B 1 41 ? 12.150 -23.652 1.541 1.00 32.03 38 VAL B CA 1
ATOM 3287 C C . VAL B 1 41 ? 11.864 -23.463 3.005 1.00 31.87 38 VAL B C 1
ATOM 3288 O O . VAL B 1 41 ? 10.711 -23.567 3.439 1.00 30.83 38 VAL B O 1
ATOM 3292 N N . ILE B 1 42 ? 12.909 -23.182 3.770 1.00 33.59 39 ILE B N 1
ATOM 3293 C CA . ILE B 1 42 ? 12.761 -22.796 5.177 1.00 33.29 39 ILE B CA 1
ATOM 3294 C C . ILE B 1 42 ? 12.705 -21.265 5.285 1.00 33.48 39 ILE B C 1
ATOM 3295 O O . ILE B 1 42 ? 13.578 -20.555 4.783 1.00 34.28 39 ILE B O 1
ATOM 3300 N N . VAL B 1 43 ? 11.634 -20.782 5.903 1.00 33.10 40 VAL B N 1
ATOM 3301 C CA . VAL B 1 43 ? 11.403 -19.355 6.140 1.00 34.39 40 VAL B CA 1
ATOM 3302 C C . VAL B 1 43 ? 11.311 -19.053 7.619 1.00 34.29 40 VAL B C 1
ATOM 3303 O O . VAL B 1 43 ? 10.595 -19.713 8.363 1.00 33.04 40 VAL B O 1
ATOM 3307 N N . THR B 1 44 ? 12.051 -18.046 8.044 1.00 35.78 41 THR B N 1
ATOM 3308 C CA . THR B 1 44 ? 12.123 -17.691 9.469 1.00 35.87 41 THR B CA 1
ATOM 3309 C C . THR B 1 44 ? 12.248 -16.179 9.643 1.00 36.76 41 THR B C 1
ATOM 3310 O O . THR B 1 44 ? 12.235 -15.429 8.664 1.00 36.60 41 THR B O 1
ATOM 3314 N N . ASP B 1 45 ? 12.408 -15.737 10.886 1.00 38.20 42 ASP B N 1
ATOM 3315 C CA . ASP B 1 45 ? 12.783 -14.364 11.177 1.00 40.31 42 ASP B CA 1
ATOM 3316 C C . ASP B 1 45 ? 14.239 -14.257 11.730 1.00 42.51 42 ASP B C 1
ATOM 3317 O O . ASP B 1 45 ? 14.874 -15.260 12.020 1.00 40.72 42 ASP B O 1
ATOM 3322 N N . THR B 1 46 ? 14.730 -13.032 11.844 1.00 45.29 43 THR B N 1
ATOM 3323 C CA . THR B 1 46 ? 16.115 -12.760 12.337 1.00 49.21 43 THR B CA 1
ATOM 3324 C C . THR B 1 46 ? 16.483 -13.314 13.708 1.00 49.95 43 THR B C 1
ATOM 3325 O O . THR B 1 46 ? 17.629 -13.760 13.934 1.00 52.85 43 THR B O 1
ATOM 3329 N N . ASN B 1 47 ? 15.555 -13.161 14.649 1.00 49.50 44 ASN B N 1
ATOM 3330 C CA . ASN B 1 47 ? 15.731 -13.686 16.011 1.00 50.16 44 ASN B CA 1
ATOM 3331 C C . ASN B 1 47 ? 15.900 -15.186 15.959 1.00 48.96 44 ASN B C 1
ATOM 3332 O O . ASN B 1 47 ? 16.850 -15.732 16.530 1.00 49.58 44 ASN B O 1
ATOM 3337 N N . MET B 1 48 ? 14.972 -15.878 15.289 1.00 46.04 45 MET B N 1
ATOM 3338 C CA . MET B 1 48 ? 15.064 -17.331 15.194 1.00 45.03 45 MET B CA 1
ATOM 3339 C C . MET B 1 48 ? 16.303 -17.774 14.388 1.00 45.63 45 MET B C 1
ATOM 3340 O O . MET B 1 48 ? 16.995 -18.729 14.776 1.00 46.12 45 MET B O 1
ATOM 3345 N N . ALA B 1 49 ? 16.632 -17.026 13.334 1.00 45.75 46 ALA B N 1
ATOM 3346 C CA . ALA B 1 49 ? 17.779 -17.327 12.477 1.00 47.09 46 ALA B CA 1
ATOM 3347 C C . ALA B 1 49 ? 19.125 -17.420 13.234 1.00 49.97 46 ALA B C 1
ATOM 3348 O O . ALA B 1 49 ? 19.983 -18.178 12.804 1.00 49.60 46 ALA B O 1
ATOM 3350 N N . ARG B 1 50 ? 19.258 -16.646 14.313 1.00 54.49 47 ARG B N 1
ATOM 3351 C CA . ARG B 1 50 ? 20.485 -16.603 15.160 1.00 58.72 47 ARG B CA 1
ATOM 3352 C C . ARG B 1 50 ? 20.628 -17.698 16.206 1.00 58.32 47 ARG B C 1
ATOM 3353 O O . ARG B 1 50 ? 21.690 -17.818 16.814 1.00 60.08 47 ARG B O 1
ATOM 3361 N N . THR B 1 51 ? 19.562 -18.456 16.470 1.00 54.89 48 THR B N 1
ATOM 3362 C CA . THR B 1 51 ? 19.597 -19.467 17.518 1.00 55.39 48 THR B CA 1
ATOM 3363 C C . THR B 1 51 ? 20.302 -20.742 17.030 1.00 55.33 48 THR B C 1
ATOM 3364 O O . THR B 1 51 ? 20.302 -21.041 15.854 1.00 53.69 48 THR B O 1
ATOM 3368 N N . PRO B 1 52 ? 20.950 -21.474 17.939 1.00 57.17 49 PRO B N 1
ATOM 3369 C CA . PRO B 1 52 ? 21.617 -22.740 17.569 1.00 57.78 49 PRO B CA 1
ATOM 3370 C C . PRO B 1 52 ? 20.693 -23.845 17.047 1.00 54.95 49 PRO B C 1
ATOM 3371 O O . PRO B 1 52 ? 21.046 -24.594 16.116 1.00 54.20 49 PRO B O 1
ATOM 3375 N N . GLN B 1 53 ? 19.526 -23.969 17.657 1.00 54.00 50 GLN B N 1
ATOM 3376 C CA . GLN B 1 53 ? 18.540 -24.955 17.174 1.00 51.51 50 GLN B CA 1
ATOM 3377 C C . GLN B 1 53 ? 18.096 -24.729 15.718 1.00 49.10 50 GLN B C 1
ATOM 3378 O O . GLN B 1 53 ? 17.929 -25.709 14.969 1.00 47.39 50 GLN B O 1
ATOM 3384 N N . TYR B 1 54 ? 17.949 -23.466 15.300 1.00 48.46 51 TYR B N 1
ATOM 3385 C CA . TYR B 1 54 ? 17.636 -23.179 13.906 1.00 47.38 51 TYR B CA 1
ATOM 3386 C C . TYR B 1 54 ? 18.747 -23.667 12.957 1.00 48.63 51 TYR B C 1
ATOM 3387 O O . TYR B 1 54 ? 18.460 -24.265 11.915 1.00 47.11 51 TYR B O 1
ATOM 3396 N N . SER B 1 55 ? 20.003 -23.392 13.301 1.00 52.44 52 SER B N 1
ATOM 3397 C CA . SER B 1 55 ? 21.141 -23.824 12.473 1.00 54.77 52 SER B CA 1
ATOM 3398 C C . SER B 1 55 ? 21.252 -25.326 12.375 1.00 55.36 52 SER B C 1
ATOM 3399 O O . SER B 1 55 ? 21.635 -25.852 11.333 1.00 55.53 52 SER B O 1
ATOM 3402 N N . LYS B 1 56 ? 20.951 -26.001 13.486 1.00 56.19 53 LYS B N 1
ATOM 3403 C CA . LYS B 1 56 ? 20.930 -27.463 13.551 1.00 56.19 53 LYS B CA 1
ATOM 3404 C C . LYS B 1 56 ? 19.904 -28.003 12.550 1.00 52.20 53 LYS B C 1
ATOM 3405 O O . LYS B 1 56 ? 20.190 -28.929 11.797 1.00 51.98 53 LYS B O 1
ATOM 3411 N N . LEU B 1 57 ? 18.709 -27.403 12.520 1.00 48.75 54 LEU B N 1
ATOM 3412 C CA . LEU B 1 57 ? 17.676 -27.818 11.593 1.00 45.54 54 LEU B CA 1
ATOM 3413 C C . LEU B 1 57 ? 18.084 -27.690 10.123 1.00 45.46 54 LEU B C 1
ATOM 3414 O O . LEU B 1 57 ? 17.918 -28.645 9.336 1.00 44.40 54 LEU B O 1
ATOM 3419 N N . THR B 1 58 ? 18.620 -26.521 9.753 1.00 45.83 55 THR B N 1
ATOM 3420 C CA . THR B 1 58 ? 18.984 -26.259 8.350 1.00 46.10 55 THR B CA 1
ATOM 3421 C C . THR B 1 58 ? 20.154 -27.113 7.908 1.00 48.72 55 THR B C 1
ATOM 3422 O O . THR B 1 58 ? 20.164 -27.649 6.823 1.00 48.99 55 THR B O 1
ATOM 3426 N N . ASP B 1 59 ? 21.133 -27.251 8.780 1.00 51.15 56 ASP B N 1
ATOM 3427 C CA . ASP B 1 59 ? 22.252 -28.177 8.577 1.00 54.36 56 ASP B CA 1
ATOM 3428 C C . ASP B 1 59 ? 21.779 -29.594 8.359 1.00 53.21 56 ASP B C 1
ATOM 3429 O O . ASP B 1 59 ? 22.255 -30.275 7.445 1.00 54.15 56 ASP B O 1
ATOM 3434 N N . ASP B 1 60 ? 20.912 -30.065 9.263 1.00 51.08 57 ASP B N 1
ATOM 3435 C CA . ASP B 1 60 ? 20.367 -31.406 9.156 1.00 50.85 57 ASP B CA 1
ATOM 3436 C C . ASP B 1 60 ? 19.587 -31.477 7.847 1.00 47.61 57 ASP B C 1
ATOM 3437 O O . ASP B 1 60 ? 19.689 -32.473 7.128 1.00 47.35 57 ASP B O 1
ATOM 3442 N N . PHE B 1 61 ? 18.795 -30.435 7.543 1.00 44.73 58 PHE B N 1
ATOM 3443 C CA . PHE B 1 61 ? 18.002 -30.474 6.333 1.00 42.92 58 PHE B CA 1
ATOM 3444 C C . PHE B 1 61 ? 18.887 -30.605 5.095 1.00 44.77 58 PHE B C 1
ATOM 3445 O O . PHE B 1 61 ? 18.719 -31.517 4.308 1.00 44.34 58 PHE B O 1
ATOM 3453 N N . LYS B 1 62 ? 19.874 -29.726 4.994 1.00 48.57 59 LYS B N 1
ATOM 3454 C CA . LYS B 1 62 ? 20.912 -29.758 3.932 1.00 51.83 59 LYS B CA 1
ATOM 3455 C C . LYS B 1 62 ? 21.550 -31.122 3.704 1.00 53.40 59 LYS B C 1
ATOM 3456 O O . LYS B 1 62 ? 21.586 -31.616 2.576 1.00 53.66 59 LYS B O 1
ATOM 3462 N N . THR B 1 63 ? 22.097 -31.711 4.772 1.00 54.04 60 THR B N 1
ATOM 3463 C CA . THR B 1 63 ? 22.806 -32.978 4.670 1.00 55.57 60 THR B CA 1
ATOM 3464 C C . THR B 1 63 ? 21.923 -34.141 4.225 1.00 54.32 60 THR B C 1
ATOM 3465 O O . THR B 1 63 ? 22.332 -34.936 3.365 1.00 55.09 60 THR B O 1
ATOM 3469 N N . ASN B 1 64 ? 20.722 -34.244 4.797 1.00 51.79 61 ASN B N 1
ATOM 3470 C CA . ASN B 1 64 ? 19.834 -35.340 4.459 1.00 51.27 61 ASN B CA 1
ATOM 3471 C C . ASN B 1 64 ? 19.324 -35.188 3.042 1.00 49.23 61 ASN B C 1
ATOM 3472 O O . ASN B 1 64 ? 19.231 -36.177 2.296 1.00 49.94 61 ASN B O 1
ATOM 3477 N N . LEU B 1 65 ? 19.006 -33.954 2.662 1.00 46.69 62 LEU B N 1
ATOM 3478 C CA . LEU B 1 65 ? 18.548 -33.701 1.306 1.00 45.57 62 LEU B CA 1
ATOM 3479 C C . LEU B 1 65 ? 19.601 -34.065 0.242 1.00 47.86 62 LEU B C 1
ATOM 3480 O O . LEU B 1 65 ? 19.281 -34.714 -0.758 1.00 47.37 62 LEU B O 1
ATOM 3485 N N . SER B 1 66 ? 20.862 -33.695 0.495 1.00 50.69 63 SER B N 1
ATOM 3486 C CA . SER B 1 66 ? 21.988 -34.117 -0.330 1.00 54.17 63 SER B CA 1
ATOM 3487 C C . SER B 1 66 ? 22.081 -35.618 -0.479 1.00 55.15 63 SER B C 1
ATOM 3488 O O . SER B 1 66 ? 22.462 -36.083 -1.530 1.00 56.38 63 SER B O 1
ATOM 3491 N N . GLU B 1 67 ? 21.757 -36.378 0.554 1.00 54.96 64 GLU B N 1
ATOM 3492 C CA . GLU B 1 67 ? 21.806 -37.841 0.442 1.00 57.16 64 GLU B CA 1
ATOM 3493 C C . GLU B 1 67 ? 20.580 -38.442 -0.229 1.00 54.82 64 GLU B C 1
ATOM 3494 O O . GLU B 1 67 ? 20.713 -39.274 -1.145 1.00 56.26 64 GLU B O 1
ATOM 3500 N N . LYS B 1 68 ? 19.405 -37.998 0.220 1.00 50.60 65 LYS B N 1
ATOM 3501 C CA . LYS B 1 68 ? 18.124 -38.586 -0.155 1.00 48.97 65 LYS B CA 1
ATOM 3502 C C . LYS B 1 68 ? 17.577 -38.159 -1.535 1.00 46.93 65 LYS B C 1
ATOM 3503 O O . LYS B 1 68 ? 17.000 -38.974 -2.279 1.00 46.36 65 LYS B O 1
ATOM 3509 N N . ARG B 1 69 ? 17.748 -36.884 -1.844 1.00 45.16 66 ARG B N 1
ATOM 3510 C CA . ARG B 1 69 ? 17.168 -36.272 -3.053 1.00 44.50 66 ARG B CA 1
ATOM 3511 C C . ARG B 1 69 ? 18.208 -35.316 -3.636 1.00 45.96 66 ARG B C 1
ATOM 3512 O O . ARG B 1 69 ? 18.095 -34.090 -3.507 1.00 44.30 66 ARG B O 1
ATOM 3520 N N . PRO B 1 70 ? 19.265 -35.888 -4.236 1.00 49.52 67 PRO B N 1
ATOM 3521 C CA . PRO B 1 70 ? 20.311 -35.079 -4.835 1.00 51.65 67 PRO B CA 1
ATOM 3522 C C . PRO B 1 70 ? 19.859 -34.018 -5.831 1.00 51.22 67 PRO B C 1
ATOM 3523 O O . PRO B 1 70 ? 20.484 -32.978 -5.879 1.00 51.62 67 PRO B O 1
ATOM 3527 N N . GLU B 1 71 ? 18.792 -34.266 -6.605 1.00 51.48 68 GLU B N 1
ATOM 3528 C CA . GLU B 1 71 ? 18.308 -33.286 -7.616 1.00 51.83 68 GLU B CA 1
ATOM 3529 C C . GLU B 1 71 ? 17.560 -32.118 -6.972 1.00 48.59 68 GLU B C 1
ATOM 3530 O O . GLU B 1 71 ? 17.397 -31.060 -7.584 1.00 47.84 68 GLU B O 1
ATOM 3536 N N . SER B 1 72 ? 17.077 -32.321 -5.752 1.00 45.28 69 SER B N 1
ATOM 3537 C CA . SER B 1 72 ? 16.286 -31.302 -5.055 1.00 42.40 69 SER B CA 1
ATOM 3538 C C . SER B 1 72 ? 17.184 -30.275 -4.434 1.00 42.19 69 SER B C 1
ATOM 3539 O O . SER B 1 72 ? 18.350 -30.541 -4.244 1.00 42.96 69 SER B O 1
ATOM 3542 N N . ARG B 1 73 ? 16.610 -29.132 -4.087 1.00 40.43 70 ARG B N 1
ATOM 3543 C CA . ARG B 1 73 ? 17.304 -27.961 -3.544 1.00 41.67 70 ARG B CA 1
ATOM 3544 C C . ARG B 1 73 ? 16.668 -27.594 -2.220 1.00 39.93 70 ARG B C 1
ATOM 3545 O O . ARG B 1 73 ? 15.433 -27.717 -2.050 1.00 37.25 70 ARG B O 1
ATOM 3553 N N . LEU B 1 74 ? 17.494 -27.113 -1.289 1.00 40.72 71 LEU B N 1
ATOM 3554 C CA . LEU B 1 74 ? 17.009 -26.423 -0.076 1.00 39.67 71 LEU B CA 1
ATOM 3555 C C . LEU B 1 74 ? 17.289 -24.943 -0.227 1.00 40.13 71 LEU B C 1
ATOM 3556 O O . LEU B 1 74 ? 18.436 -24.585 -0.507 1.00 41.65 71 LEU B O 1
ATOM 3561 N N . LEU B 1 75 ? 16.282 -24.105 0.013 1.00 38.33 72 LEU B N 1
ATOM 3562 C CA . LEU B 1 75 ? 16.386 -22.623 0.001 1.00 39.01 72 LEU B CA 1
ATOM 3563 C C . LEU B 1 75 ? 16.020 -22.096 1.416 1.00 38.98 72 LEU B C 1
ATOM 3564 O O . LEU B 1 75 ? 15.238 -22.720 2.129 1.00 37.67 72 LEU B O 1
ATOM 3569 N N . THR B 1 76 ? 16.592 -20.967 1.818 1.00 40.54 73 THR B N 1
ATOM 3570 C CA . THR B 1 76 ? 16.274 -20.364 3.089 1.00 40.22 73 THR B CA 1
ATOM 3571 C C . THR B 1 76 ? 16.120 -18.874 2.866 1.00 40.74 73 THR B C 1
ATOM 3572 O O . THR B 1 76 ? 16.688 -18.313 1.958 1.00 41.57 73 THR B O 1
ATOM 3576 N N . TYR B 1 77 ? 15.236 -18.272 3.642 1.00 40.56 74 TYR B N 1
ATOM 3577 C CA . TYR B 1 77 ? 14.914 -16.876 3.535 1.00 42.13 74 TYR B CA 1
ATOM 3578 C C . TYR B 1 77 ? 14.546 -16.391 4.929 1.00 41.81 74 TYR B C 1
ATOM 3579 O O . TYR B 1 77 ? 13.854 -17.099 5.682 1.00 40.99 74 TYR B O 1
ATOM 3588 N N . CYS B 1 78 ? 14.980 -15.182 5.262 1.00 42.50 75 CYS B N 1
ATOM 3589 C CA . CYS B 1 78 ? 14.733 -14.569 6.542 1.00 43.57 75 CYS B CA 1
ATOM 3590 C C . CYS B 1 78 ? 14.024 -13.221 6.418 1.00 44.29 75 CYS B C 1
ATOM 3591 O O . CYS B 1 78 ? 14.435 -12.350 5.623 1.00 45.05 75 CYS B O 1
ATOM 3594 N N . VAL B 1 79 ? 12.926 -13.064 7.159 1.00 44.15 76 VAL B N 1
ATOM 3595 C CA . VAL B 1 79 ? 12.241 -11.764 7.277 1.00 45.70 76 VAL B CA 1
ATOM 3596 C C . VAL B 1 79 ? 12.718 -11.152 8.588 1.00 47.77 76 VAL B C 1
ATOM 3597 O O . VAL B 1 79 ? 13.180 -11.861 9.460 1.00 46.67 76 VAL B O 1
ATOM 3601 N N . SER B 1 80 ? 12.534 -9.848 8.729 1.00 49.59 77 SER B N 1
ATOM 3602 C CA . SER B 1 80 ? 12.602 -9.184 10.044 1.00 51.55 77 SER B CA 1
ATOM 3603 C C . SER B 1 80 ? 11.490 -9.599 11.051 1.00 50.53 77 SER B C 1
ATOM 3604 O O . SER B 1 80 ? 10.317 -9.806 10.660 1.00 48.69 77 SER B O 1
ATOM 3607 N N . PRO B 1 81 ? 11.822 -9.641 12.352 1.00 50.86 78 PRO B N 1
ATOM 3608 C CA . PRO B 1 81 ? 10.837 -10.027 13.378 1.00 50.30 78 PRO B CA 1
ATOM 3609 C C . PRO B 1 81 ? 9.823 -8.927 13.744 1.00 51.63 78 PRO B C 1
ATOM 3610 O O . PRO B 1 81 ? 10.020 -7.767 13.370 1.00 52.99 78 PRO B O 1
ATOM 3614 N N . GLY B 1 82 ? 8.755 -9.295 14.462 1.00 51.06 79 GLY B N 1
ATOM 3615 C CA . GLY B 1 82 ? 7.778 -8.326 15.015 1.00 53.10 79 GLY B CA 1
ATOM 3616 C C . GLY B 1 82 ? 6.412 -8.397 14.316 1.00 52.78 79 GLY B C 1
ATOM 3617 O O . GLY B 1 82 ? 6.363 -8.637 13.113 1.00 51.46 79 GLY B O 1
ATOM 3618 N N . GLU B 1 83 ? 5.326 -8.186 15.074 1.00 54.00 80 GLU B N 1
ATOM 3619 C CA . GLU B 1 83 ? 3.947 -8.024 14.537 1.00 55.21 80 GLU B CA 1
ATOM 3620 C C . GLU B 1 83 ? 3.884 -6.904 13.458 1.00 56.12 80 GLU B C 1
ATOM 3621 O O . GLU B 1 83 ? 3.090 -6.991 12.520 1.00 54.86 80 GLU B O 1
ATOM 3627 N N . ASN B 1 84 ? 4.712 -5.858 13.614 1.00 46.91 81 ASN B N 1
ATOM 3628 C CA . ASN B 1 84 ? 4.783 -4.749 12.625 1.00 48.02 81 ASN B CA 1
ATOM 3629 C C . ASN B 1 84 ? 5.230 -5.179 11.230 1.00 45.58 81 ASN B C 1
ATOM 3630 O O . ASN B 1 84 ? 4.907 -4.512 10.273 1.00 47.54 81 ASN B O 1
ATOM 3635 N N . ASN B 1 85 ? 5.925 -6.303 11.100 1.00 43.69 82 ASN B N 1
ATOM 3636 C CA . ASN B 1 85 ? 6.248 -6.882 9.802 1.00 41.70 82 ASN B CA 1
ATOM 3637 C C . ASN B 1 85 ? 5.272 -7.978 9.287 1.00 37.71 82 ASN B C 1
ATOM 3638 O O . ASN B 1 85 ? 5.553 -8.617 8.289 1.00 35.60 82 ASN B O 1
ATOM 3643 N N . LYS B 1 86 ? 4.162 -8.192 9.982 1.00 37.05 83 LYS B N 1
ATOM 3644 C CA . LYS B 1 86 ? 3.155 -9.198 9.599 1.00 35.03 83 LYS B CA 1
ATOM 3645 C C . LYS B 1 86 ? 2.225 -8.496 8.645 1.00 34.24 83 LYS B C 1
ATOM 3646 O O . LYS B 1 86 ? 1.136 -8.099 9.029 1.00 35.29 83 LYS B O 1
ATOM 3652 N N . ASN B 1 87 ? 2.694 -8.261 7.438 1.00 34.29 84 ASN B N 1
ATOM 3653 C CA . ASN B 1 87 ? 2.005 -7.341 6.517 1.00 34.67 84 ASN B CA 1
ATOM 3654 C C . ASN B 1 87 ? 2.126 -7.714 5.030 1.00 33.59 84 ASN B C 1
ATOM 3655 O O . ASN B 1 87 ? 2.806 -8.668 4.654 1.00 32.01 84 ASN B O 1
ATOM 3660 N N . ARG B 1 88 ? 1.473 -6.924 4.177 1.00 34.38 85 ARG B N 1
ATOM 3661 C CA . ARG B 1 88 ? 1.499 -7.198 2.738 1.00 33.83 85 ARG B CA 1
ATOM 3662 C C . ARG B 1 88 ? 2.854 -7.098 2.144 1.00 34.37 85 ARG B C 1
ATOM 3663 O O . ARG B 1 88 ? 3.185 -7.869 1.270 1.00 33.62 85 ARG B O 1
ATOM 3671 N N . ALA B 1 89 ? 3.669 -6.155 2.623 1.00 36.57 86 ALA B N 1
ATOM 3672 C CA . ALA B 1 89 ? 5.027 -5.970 2.030 1.00 37.50 86 ALA B CA 1
ATOM 3673 C C . ALA B 1 89 ? 5.877 -7.183 2.272 1.00 36.09 86 ALA B C 1
ATOM 3674 O O . ALA B 1 89 ? 6.575 -7.635 1.369 1.00 35.93 86 ALA B O 1
ATOM 3676 N N . THR B 1 90 ? 5.808 -7.733 3.483 1.00 35.65 87 THR B N 1
ATOM 3677 C CA . THR B 1 90 ? 6.580 -8.923 3.813 1.00 34.68 87 THR B CA 1
ATOM 3678 C C . THR B 1 90 ? 6.086 -10.133 3.060 1.00 32.32 87 THR B C 1
ATOM 3679 O O . THR B 1 90 ? 6.878 -10.871 2.485 1.00 31.42 87 THR B O 1
ATOM 3683 N N . LYS B 1 91 ? 4.765 -10.316 2.995 1.00 31.37 88 LYS B N 1
ATOM 3684 C CA . LYS B 1 91 ? 4.252 -11.379 2.196 1.00 29.84 88 LYS B CA 1
ATOM 3685 C C . LYS B 1 91 ? 4.775 -11.296 0.761 1.00 30.04 88 LYS B C 1
ATOM 3686 O O . LYS B 1 91 ? 5.215 -12.309 0.189 1.00 29.70 88 LYS B O 1
ATOM 3692 N N . ALA B 1 92 ? 4.700 -10.111 0.192 1.00 30.77 89 ALA B N 1
ATOM 3693 C CA . ALA B 1 92 ? 5.150 -9.903 -1.209 1.00 31.78 89 ALA B CA 1
ATOM 3694 C C . ALA B 1 92 ? 6.654 -10.149 -1.392 1.00 32.60 89 ALA B C 1
ATOM 3695 O O . ALA B 1 92 ? 7.108 -10.684 -2.413 1.00 32.18 89 ALA B O 1
ATOM 3697 N N . ALA B 1 93 ? 7.426 -9.802 -0.368 1.00 33.50 90 ALA B N 1
ATOM 3698 C CA . ALA B 1 93 ? 8.884 -10.017 -0.414 1.00 34.78 90 ALA B CA 1
ATOM 3699 C C . ALA B 1 93 ? 9.187 -11.511 -0.409 1.00 33.76 90 ALA B C 1
ATOM 3700 O O . ALA B 1 93 ? 10.019 -11.970 -1.202 1.00 33.11 90 ALA B O 1
ATOM 3702 N N . VAL B 1 94 ? 8.457 -12.296 0.401 1.00 32.33 91 VAL B N 1
ATOM 3703 C CA . VAL B 1 94 ? 8.696 -13.722 0.420 1.00 31.89 91 VAL B CA 1
ATOM 3704 C C . VAL B 1 94 ? 8.327 -14.328 -0.933 1.00 30.95 91 VAL B C 1
ATOM 3705 O O . VAL B 1 94 ? 9.046 -15.175 -1.458 1.00 30.74 91 VAL B O 1
ATOM 3709 N N . GLU B 1 95 ? 7.194 -13.892 -1.480 1.00 29.78 92 GLU B N 1
ATOM 3710 C CA . GLU B 1 95 ? 6.756 -14.380 -2.790 1.00 29.49 92 GLU B CA 1
ATOM 3711 C C . GLU B 1 95 ? 7.777 -14.076 -3.907 1.00 29.89 92 GLU B C 1
ATOM 3712 O O . GLU B 1 95 ? 8.040 -14.949 -4.749 1.00 29.52 92 GLU B O 1
ATOM 3718 N N . ASP B 1 96 ? 8.315 -12.856 -3.876 1.00 30.50 93 ASP B N 1
ATOM 3719 C CA . ASP B 1 96 ? 9.246 -12.358 -4.926 1.00 32.38 93 ASP B CA 1
ATOM 3720 C C . ASP B 1 96 ? 10.537 -13.213 -4.872 1.00 32.96 93 ASP B C 1
ATOM 3721 O O . ASP B 1 96 ? 11.134 -13.563 -5.900 1.00 33.42 93 ASP B O 1
ATOM 3726 N N . PHE B 1 97 ? 10.933 -13.574 -3.663 1.00 32.72 94 PHE B N 1
ATOM 3727 C CA . PHE B 1 97 ? 12.013 -14.557 -3.457 1.00 33.57 94 PHE B CA 1
ATOM 3728 C C . PHE B 1 97 ? 11.709 -15.931 -4.066 1.00 32.70 94 PHE B C 1
ATOM 3729 O O . PHE B 1 97 ? 12.527 -16.446 -4.819 1.00 33.33 94 PHE B O 1
ATOM 3737 N N . LEU B 1 98 ? 10.533 -16.482 -3.768 1.00 31.41 95 LEU B N 1
ATOM 3738 C CA . LEU B 1 98 ? 10.140 -17.800 -4.302 1.00 30.79 95 LEU B CA 1
ATOM 3739 C C . LEU B 1 98 ? 10.097 -17.765 -5.842 1.00 30.43 95 LEU B C 1
ATOM 3740 O O . LEU B 1 98 ? 10.583 -18.682 -6.502 1.00 29.43 95 LEU B O 1
ATOM 3745 N N . LEU B 1 99 ? 9.571 -16.670 -6.405 1.00 30.36 96 LEU B N 1
ATOM 3746 C CA . LEU B 1 99 ? 9.482 -16.539 -7.863 1.00 31.23 96 LEU B CA 1
ATOM 3747 C C . LEU B 1 99 ? 10.844 -16.386 -8.531 1.00 32.41 96 LEU B C 1
ATOM 3748 O O . LEU B 1 99 ? 11.122 -17.005 -9.549 1.00 32.62 96 LEU B O 1
ATOM 3753 N N . GLN B 1 100 ? 11.696 -15.543 -7.975 1.00 33.53 97 GLN B N 1
ATOM 3754 C CA . GLN B 1 100 ? 13.071 -15.411 -8.489 1.00 35.25 97 GLN B CA 1
ATOM 3755 C C . GLN B 1 100 ? 13.800 -16.754 -8.538 1.00 35.89 97 GLN B C 1
ATOM 3756 O O . GLN B 1 100 ? 14.604 -17.003 -9.417 1.00 37.44 97 GLN B O 1
ATOM 3762 N N . GLN B 1 101 ? 13.513 -17.591 -7.557 1.00 36.06 98 GLN B N 1
ATOM 3763 C CA . GLN B 1 101 ? 14.105 -18.913 -7.436 1.00 37.38 98 GLN B CA 1
ATOM 3764 C C . GLN B 1 101 ? 13.446 -19.990 -8.310 1.00 36.45 98 GLN B C 1
ATOM 3765 O O . GLN B 1 101 ? 13.899 -21.161 -8.303 1.00 36.07 98 GLN B O 1
ATOM 3771 N N . GLY B 1 102 ? 12.356 -19.620 -9.018 1.00 35.03 99 GLY B N 1
ATOM 3772 C CA . GLY B 1 102 ? 11.724 -20.540 -9.934 1.00 34.10 99 GLY B CA 1
ATOM 3773 C C . GLY B 1 102 ? 10.979 -21.628 -9.180 1.00 32.36 99 GLY B C 1
ATOM 3774 O O . GLY B 1 102 ? 10.849 -22.728 -9.694 1.00 33.15 99 GLY B O 1
ATOM 3775 N N . CYS B 1 103 ? 10.466 -21.315 -7.990 1.00 30.81 100 CYS B N 1
ATOM 3776 C CA . CYS B 1 103 ? 9.629 -22.248 -7.234 1.00 30.51 100 CYS B CA 1
ATOM 3777 C C . CYS B 1 103 ? 8.354 -22.486 -8.022 1.00 30.23 100 CYS B C 1
ATOM 3778 O O . CYS B 1 103 ? 7.817 -21.545 -8.611 1.00 30.45 100 CYS B O 1
ATOM 3781 N N . THR B 1 104 ? 7.871 -23.719 -7.985 1.00 30.96 101 THR B N 1
ATOM 3782 C CA . THR B 1 104 ? 6.646 -24.110 -8.689 1.00 30.82 101 THR B CA 1
ATOM 3783 C C . THR B 1 104 ? 5.648 -24.727 -7.697 1.00 30.89 101 THR B C 1
ATOM 3784 O O . THR B 1 104 ? 5.858 -24.691 -6.458 1.00 29.84 101 THR B O 1
ATOM 3788 N N . ARG B 1 105 ? 4.580 -25.326 -8.227 1.00 30.80 102 ARG B N 1
ATOM 3789 C CA . ARG B 1 105 ? 3.562 -25.917 -7.392 1.00 31.49 102 ARG B CA 1
ATOM 3790 C C . ARG B 1 105 ? 4.021 -27.023 -6.443 1.00 30.54 102 ARG B C 1
ATOM 3791 O O . ARG B 1 105 ? 3.347 -27.273 -5.473 1.00 28.76 102 ARG B O 1
ATOM 3799 N N . ASP B 1 106 ? 5.162 -27.668 -6.734 1.00 30.26 103 ASP B N 1
ATOM 3800 C CA . ASP B 1 106 ? 5.632 -28.743 -5.877 1.00 30.47 103 ASP B CA 1
ATOM 3801 C C . ASP B 1 106 ? 6.399 -28.244 -4.650 1.00 29.23 103 ASP B C 1
ATOM 3802 O O . ASP B 1 106 ? 6.820 -29.062 -3.814 1.00 29.27 103 ASP B O 1
ATOM 3807 N N . THR B 1 107 ? 6.596 -26.925 -4.527 1.00 29.08 104 THR B N 1
ATOM 3808 C CA . THR B 1 107 ? 7.463 -26.368 -3.447 1.00 28.77 104 THR B CA 1
ATOM 3809 C C . THR B 1 107 ? 6.887 -26.745 -2.088 1.00 27.98 104 THR B C 1
ATOM 3810 O O . THR B 1 107 ? 5.657 -26.715 -1.891 1.00 26.61 104 THR B O 1
ATOM 3814 N N . VAL B 1 108 ? 7.770 -27.131 -1.159 1.00 28.35 105 VAL B N 1
ATOM 3815 C CA . VAL B 1 108 ? 7.392 -27.369 0.207 1.00 28.40 105 VAL B CA 1
ATOM 3816 C C . VAL B 1 108 ? 7.989 -26.279 1.078 1.00 28.31 105 VAL B C 1
ATOM 3817 O O . VAL B 1 108 ? 9.210 -26.101 1.057 1.00 29.71 105 VAL B O 1
ATOM 3821 N N . ILE B 1 109 ? 7.168 -25.524 1.785 1.00 27.66 106 ILE B N 1
ATOM 3822 C CA . ILE B 1 109 ? 7.604 -24.394 2.626 1.00 28.73 106 ILE B CA 1
ATOM 3823 C C . ILE B 1 109 ? 7.507 -24.776 4.098 1.00 29.23 106 ILE B C 1
ATOM 3824 O O . ILE B 1 109 ? 6.466 -25.287 4.560 1.00 28.06 106 ILE B O 1
ATOM 3829 N N . LEU B 1 110 ? 8.616 -24.597 4.839 1.00 28.51 107 LEU B N 1
ATOM 3830 C CA . LEU B 1 110 ? 8.605 -24.786 6.291 1.00 29.06 107 LEU B CA 1
ATOM 3831 C C . LEU B 1 110 ? 8.603 -23.409 6.961 1.00 29.58 107 LEU B C 1
ATOM 3832 O O . LEU B 1 110 ? 9.447 -22.562 6.663 1.00 32.32 107 LEU B O 1
ATOM 3837 N N . ALA B 1 111 ? 7.653 -23.190 7.852 1.00 29.23 108 ALA B N 1
ATOM 3838 C CA . ALA B 1 111 ? 7.468 -21.905 8.565 1.00 29.03 108 ALA B CA 1
ATOM 3839 C C . ALA B 1 111 ? 8.014 -22.103 9.962 1.00 30.25 108 ALA B C 1
ATOM 3840 O O . ALA B 1 111 ? 7.372 -22.735 10.811 1.00 29.75 108 ALA B O 1
ATOM 3842 N N . VAL B 1 112 ? 9.212 -21.577 10.201 1.00 30.65 109 VAL B N 1
ATOM 3843 C CA . VAL B 1 112 ? 9.941 -21.817 11.452 1.00 31.58 109 VAL B CA 1
ATOM 3844 C C . VAL B 1 112 ? 9.923 -20.512 12.241 1.00 31.11 109 VAL B C 1
ATOM 3845 O O . VAL B 1 112 ? 10.614 -19.528 11.869 1.00 32.11 109 VAL B O 1
ATOM 3849 N N . GLY B 1 113 ? 9.124 -20.467 13.282 1.00 30.05 110 GLY B N 1
ATOM 3850 C CA . GLY B 1 113 ? 9.010 -19.220 14.091 1.00 31.37 110 GLY B CA 1
ATOM 3851 C C . GLY B 1 113 ? 7.778 -19.232 14.963 1.00 30.77 110 GLY B C 1
ATOM 3852 O O . GLY B 1 113 ? 7.142 -20.270 15.098 1.00 30.05 110 GLY B O 1
ATOM 3853 N N . GLY B 1 114 ? 7.395 -18.074 15.490 1.00 31.67 111 GLY B N 1
ATOM 3854 C CA . GLY B 1 114 ? 6.187 -17.962 16.325 1.00 31.74 111 GLY B CA 1
ATOM 3855 C C . GLY B 1 114 ? 4.949 -17.829 15.467 1.00 30.58 111 GLY B C 1
ATOM 3856 O O . GLY B 1 114 ? 4.999 -18.125 14.299 1.00 30.56 111 GLY B O 1
ATOM 3857 N N . GLY B 1 115 ? 3.832 -17.415 16.059 1.00 31.06 112 GLY B N 1
ATOM 3858 C CA . GLY B 1 115 ? 2.575 -17.252 15.336 1.00 30.14 112 GLY B CA 1
ATOM 3859 C C . GLY B 1 115 ? 2.637 -16.247 14.215 1.00 30.11 112 GLY B C 1
ATOM 3860 O O . GLY B 1 115 ? 1.902 -16.397 13.232 1.00 29.17 112 GLY B O 1
ATOM 3861 N N . VAL B 1 116 ? 3.512 -15.223 14.334 1.00 30.81 113 VAL B N 1
ATOM 3862 C CA . VAL B 1 116 ? 3.642 -14.259 13.266 1.00 31.90 113 VAL B CA 1
ATOM 3863 C C . VAL B 1 116 ? 4.061 -14.959 11.975 1.00 30.52 113 VAL B C 1
ATOM 3864 O O . VAL B 1 116 ? 3.397 -14.828 10.939 1.00 28.17 113 VAL B O 1
ATOM 3868 N N . ILE B 1 117 ? 5.151 -15.697 12.080 1.00 30.38 114 ILE B N 1
ATOM 3869 C CA . ILE B 1 117 ? 5.677 -16.485 10.994 1.00 29.74 114 ILE B CA 1
ATOM 3870 C C . ILE B 1 117 ? 4.707 -17.551 10.567 1.00 28.27 114 ILE B C 1
ATOM 3871 O O . ILE B 1 117 ? 4.531 -17.740 9.365 1.00 27.11 114 ILE B O 1
ATOM 3876 N N . GLY B 1 118 ? 4.105 -18.253 11.521 1.00 28.19 115 GLY B N 1
ATOM 3877 C CA . GLY B 1 118 ? 3.215 -19.350 11.205 1.00 27.02 115 GLY B CA 1
ATOM 3878 C C . GLY B 1 118 ? 2.010 -18.885 10.377 1.00 26.29 115 GLY B C 1
ATOM 3879 O O . GLY B 1 118 ? 1.731 -19.436 9.312 1.00 25.48 115 GLY B O 1
ATOM 3880 N N . ASP B 1 119 ? 1.373 -17.811 10.829 1.00 27.07 116 ASP B N 1
ATOM 3881 C CA . ASP B 1 119 ? 0.249 -17.205 10.123 1.00 27.32 116 ASP B CA 1
ATOM 3882 C C . ASP B 1 119 ? 0.685 -16.637 8.762 1.00 27.09 116 ASP B C 1
ATOM 3883 O O . ASP B 1 119 ? 0.048 -16.904 7.743 1.00 25.53 116 ASP B O 1
ATOM 3888 N N . MET B 1 120 ? 1.755 -15.842 8.763 1.00 27.94 117 MET B N 1
ATOM 3889 C CA . MET B 1 120 ? 2.153 -15.110 7.537 1.00 28.29 117 MET B CA 1
ATOM 3890 C C . MET B 1 120 ? 2.701 -16.004 6.410 1.00 27.45 117 MET B C 1
ATOM 3891 O O . MET B 1 120 ? 2.367 -15.852 5.225 1.00 26.44 117 MET B O 1
ATOM 3896 N N . ILE B 1 121 ? 3.560 -16.915 6.778 1.00 26.49 118 ILE B N 1
ATOM 3897 C CA . ILE B 1 121 ? 4.142 -17.856 5.826 1.00 26.74 118 ILE B CA 1
ATOM 3898 C C . ILE B 1 121 ? 3.149 -18.960 5.490 1.00 25.13 118 ILE B C 1
ATOM 3899 O O . ILE B 1 121 ? 3.126 -19.489 4.352 1.00 27.01 118 ILE B O 1
ATOM 3904 N N . GLY B 1 122 ? 2.258 -19.274 6.403 1.00 24.40 119 GLY B N 1
ATOM 3905 C CA . GLY B 1 122 ? 1.108 -20.114 6.045 1.00 23.87 119 GLY B CA 1
ATOM 3906 C C . GLY B 1 122 ? 0.284 -19.488 4.916 1.00 23.77 119 GLY B C 1
ATOM 3907 O O . GLY B 1 122 ? -0.147 -20.169 3.974 1.00 23.68 119 GLY B O 1
ATOM 3908 N N . PHE B 1 123 ? 0.069 -18.190 5.022 1.00 24.13 120 PHE B N 1
ATOM 3909 C CA . PHE B 1 123 ? -0.666 -17.421 4.023 1.00 24.45 120 PHE B CA 1
ATOM 3910 C C . PHE B 1 123 ? 0.105 -17.301 2.697 1.00 24.73 120 PHE B C 1
ATOM 3911 O O . PHE B 1 123 ? -0.465 -17.453 1.636 1.00 23.73 120 PHE B O 1
ATOM 3919 N N . VAL B 1 124 ? 1.418 -17.063 2.766 1.00 24.70 121 VAL B N 1
ATOM 3920 C CA . VAL B 1 124 ? 2.233 -17.166 1.577 1.00 25.07 121 VAL B CA 1
ATOM 3921 C C . VAL B 1 124 ? 2.020 -18.518 0.890 1.00 25.10 121 VAL B C 1
ATOM 3922 O O . VAL B 1 124 ? 1.829 -18.542 -0.329 1.00 27.16 121 VAL B O 1
ATOM 3926 N N . ALA B 1 125 ? 2.107 -19.629 1.626 1.00 24.20 122 ALA B N 1
ATOM 3927 C CA . ALA B 1 125 ? 1.948 -20.938 1.008 1.00 24.08 122 ALA B CA 1
ATOM 3928 C C . ALA B 1 125 ? 0.518 -21.109 0.433 1.00 23.88 122 ALA B C 1
ATOM 3929 O O . ALA B 1 125 ? 0.354 -21.683 -0.641 1.00 24.90 122 ALA B O 1
ATOM 3931 N N . ALA B 1 126 ? -0.466 -20.531 1.106 1.00 23.51 123 ALA B N 1
ATOM 3932 C CA . ALA B 1 126 ? -1.842 -20.658 0.690 1.00 23.85 123 ALA B CA 1
ATOM 3933 C C . ALA B 1 126 ? -2.132 -20.061 -0.705 1.00 24.16 123 ALA B C 1
ATOM 3934 O O . ALA B 1 126 ? -2.948 -20.596 -1.396 1.00 24.14 123 ALA B O 1
ATOM 3936 N N . THR B 1 127 ? -1.514 -18.945 -1.055 1.00 23.79 124 THR B N 1
ATOM 3937 C CA . THR B 1 127 ? -1.717 -18.298 -2.319 1.00 24.79 124 THR B CA 1
ATOM 3938 C C . THR B 1 127 ? -0.594 -18.470 -3.346 1.00 24.74 124 THR B C 1
ATOM 3939 O O . THR B 1 127 ? -0.786 -18.061 -4.492 1.00 24.45 124 THR B O 1
ATOM 3943 N N . PHE B 1 128 ? 0.511 -19.148 -2.998 1.00 24.66 125 PHE B N 1
ATOM 3944 C CA . PHE B 1 128 ? 1.611 -19.310 -3.935 1.00 25.44 125 PHE B CA 1
ATOM 3945 C C . PHE B 1 128 ? 1.187 -20.300 -5.016 1.00 25.69 125 PHE B C 1
ATOM 3946 O O . PHE B 1 128 ? 0.955 -21.435 -4.701 1.00 25.56 125 PHE B O 1
ATOM 3954 N N . MET B 1 129 ? 1.018 -19.816 -6.245 1.00 26.37 126 MET B N 1
ATOM 3955 C CA . MET B 1 129 ? 0.479 -20.576 -7.368 1.00 28.80 126 MET B CA 1
ATOM 3956 C C . MET B 1 129 ? -0.857 -21.250 -6.994 1.00 27.30 126 MET B C 1
ATOM 3957 O O . MET B 1 129 ? -1.155 -22.336 -7.450 1.00 27.76 126 MET B O 1
ATOM 3962 N N . ARG B 1 130 ? -1.595 -20.553 -6.120 1.00 26.29 127 ARG B N 1
ATOM 3963 C CA . ARG B 1 130 ? -2.908 -20.938 -5.604 1.00 25.83 127 ARG B CA 1
ATOM 3964 C C . ARG B 1 130 ? -2.851 -22.073 -4.624 1.00 25.86 127 ARG B C 1
ATOM 3965 O O . ARG B 1 130 ? -3.871 -22.629 -4.258 1.00 25.98 127 ARG B O 1
ATOM 3973 N N . GLY B 1 131 ? -1.670 -22.292 -4.005 1.00 25.41 128 GLY B N 1
ATOM 3974 C CA . GLY B 1 131 ? -1.572 -23.245 -2.940 1.00 25.69 128 GLY B CA 1
ATOM 3975 C C . GLY B 1 131 ? -0.406 -24.243 -3.115 1.00 26.04 128 GLY B C 1
ATOM 3976 O O . GLY B 1 131 ? -0.365 -25.066 -4.093 1.00 26.55 128 GLY B O 1
ATOM 3977 N N . VAL B 1 132 ? 0.483 -24.221 -2.126 1.00 26.04 129 VAL B N 1
ATOM 3978 C CA . VAL B 1 132 ? 1.540 -25.223 -2.004 1.00 26.64 129 VAL B CA 1
ATOM 3979 C C . VAL B 1 132 ? 1.622 -25.760 -0.585 1.00 25.88 129 VAL B C 1
ATOM 3980 O O . VAL B 1 132 ? 1.193 -25.136 0.367 1.00 25.70 129 VAL B O 1
ATOM 3984 N N . ARG B 1 133 ? 2.241 -26.911 -0.437 1.00 26.34 130 ARG B N 1
ATOM 3985 C CA . ARG B 1 133 ? 2.365 -27.573 0.851 1.00 26.04 130 ARG B CA 1
ATOM 3986 C C . ARG B 1 133 ? 3.184 -26.770 1.860 1.00 25.69 130 ARG B C 1
ATOM 3987 O O . ARG B 1 133 ? 4.278 -26.238 1.507 1.00 26.48 130 ARG B O 1
ATOM 3995 N N . VAL B 1 134 ? 2.670 -26.634 3.083 1.00 25.01 131 VAL B N 1
ATOM 3996 C CA . VAL B 1 134 ? 3.379 -25.917 4.170 1.00 25.66 131 VAL B CA 1
ATOM 3997 C C . VAL B 1 134 ? 3.435 -26.828 5.369 1.00 26.01 131 VAL B C 1
ATOM 3998 O O . VAL B 1 134 ? 2.535 -27.691 5.578 1.00 25.36 131 VAL B O 1
ATOM 4002 N N . VAL B 1 135 ? 4.555 -26.714 6.080 1.00 26.00 132 VAL B N 1
ATOM 4003 C CA . VAL B 1 135 ? 4.830 -27.414 7.291 1.00 26.74 132 VAL B CA 1
ATOM 4004 C C . VAL B 1 135 ? 5.032 -26.354 8.367 1.00 26.32 132 VAL B C 1
ATOM 4005 O O . VAL B 1 135 ? 5.874 -25.437 8.189 1.00 28.10 132 VAL B O 1
ATOM 4009 N N . GLN B 1 136 ? 4.302 -26.479 9.462 1.00 25.30 133 GLN B N 1
ATOM 4010 C CA . GLN B 1 136 ? 4.391 -25.505 10.555 1.00 25.30 133 GLN B CA 1
ATOM 4011 C C . GLN B 1 136 ? 5.475 -26.030 11.501 1.00 25.70 133 GLN B C 1
ATOM 4012 O O . GLN B 1 136 ? 5.392 -27.185 11.941 1.00 25.25 133 GLN B O 1
ATOM 4018 N N . VAL B 1 137 ? 6.438 -25.174 11.802 1.00 26.03 134 VAL B N 1
ATOM 4019 C CA . VAL B 1 137 ? 7.493 -25.505 12.797 1.00 28.00 134 VAL B CA 1
ATOM 4020 C C . VAL B 1 137 ? 7.474 -24.397 13.896 1.00 28.49 134 VAL B C 1
ATOM 4021 O O . VAL B 1 137 ? 8.336 -23.504 13.909 1.00 28.82 134 VAL B O 1
ATOM 4025 N N . PRO B 1 138 ? 6.478 -24.469 14.807 1.00 27.69 135 PRO B N 1
ATOM 4026 C CA . PRO B 1 138 ? 6.331 -23.400 15.792 1.00 28.80 135 PRO B CA 1
ATOM 4027 C C . PRO B 1 138 ? 7.435 -23.350 16.817 1.00 30.35 135 PRO B C 1
ATOM 4028 O O . PRO B 1 138 ? 7.835 -24.386 17.317 1.00 30.02 135 PRO B O 1
ATOM 4032 N N . THR B 1 139 ? 7.830 -22.146 17.187 1.00 31.30 136 THR B N 1
ATOM 4033 C CA . THR B 1 139 ? 8.959 -21.959 18.074 1.00 33.16 136 THR B CA 1
ATOM 4034 C C . THR B 1 139 ? 8.628 -21.199 19.365 1.00 33.81 136 THR B C 1
ATOM 4035 O O . THR B 1 139 ? 9.521 -21.012 20.171 1.00 35.17 136 THR B O 1
ATOM 4039 N N . THR B 1 140 ? 7.377 -20.743 19.554 1.00 32.86 137 THR B N 1
ATOM 4040 C CA . THR B 1 140 ? 6.914 -20.147 20.808 1.00 34.03 137 THR B CA 1
ATOM 4041 C C . THR B 1 140 ? 5.954 -21.103 21.451 1.00 33.19 137 THR B C 1
ATOM 4042 O O . THR B 1 140 ? 5.379 -21.931 20.766 1.00 32.47 137 THR B O 1
ATOM 4046 N N . LEU B 1 141 ? 5.730 -20.997 22.758 1.00 33.85 138 LEU B N 1
ATOM 4047 C CA . LEU B 1 141 ? 4.743 -21.879 23.424 1.00 33.61 138 LEU B CA 1
ATOM 4048 C C . LEU B 1 141 ? 3.315 -21.714 22.837 1.00 32.80 138 LEU B C 1
ATOM 4049 O O . LEU B 1 141 ? 2.637 -22.706 22.530 1.00 31.1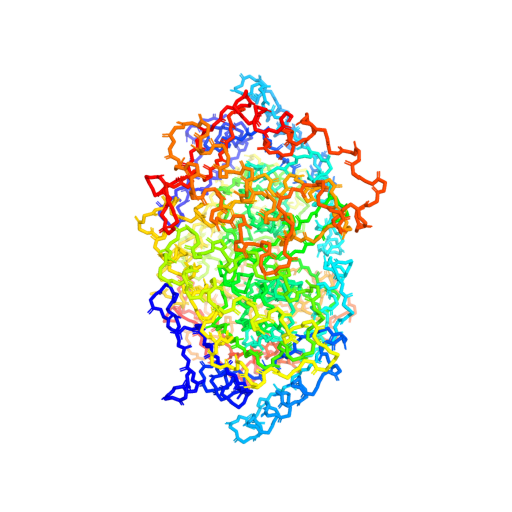1 138 LEU B O 1
ATOM 4054 N N . LEU B 1 142 ? 2.886 -20.465 22.721 1.00 34.13 139 LEU B N 1
ATOM 4055 C CA . LEU B 1 142 ? 1.602 -20.127 22.082 1.00 34.97 139 LEU B CA 1
ATOM 4056 C C . LEU B 1 142 ? 1.475 -20.822 20.715 1.00 32.67 139 LEU B C 1
ATOM 4057 O O . LEU B 1 142 ? 0.428 -21.378 20.392 1.00 32.52 139 LEU B O 1
ATOM 4062 N N . ALA B 1 143 ? 2.519 -20.746 19.895 1.00 31.54 140 ALA B N 1
ATOM 4063 C CA . ALA B 1 143 ? 2.418 -21.248 18.529 1.00 30.45 140 ALA B CA 1
ATOM 4064 C C . ALA B 1 143 ? 2.366 -22.787 18.532 1.00 29.32 140 ALA B C 1
ATOM 4065 O O . ALA B 1 143 ? 1.612 -23.399 17.776 1.00 28.04 140 ALA B O 1
ATOM 4067 N N . MET B 1 144 ? 3.170 -23.388 19.407 1.00 30.09 141 MET B N 1
ATOM 4068 C CA . MET B 1 144 ? 3.147 -24.835 19.610 1.00 29.73 141 MET B CA 1
ATOM 4069 C C . MET B 1 144 ? 1.816 -25.439 20.018 1.00 29.59 141 MET B C 1
ATOM 4070 O O . MET B 1 144 ? 1.532 -26.557 19.586 1.00 30.33 141 MET B O 1
ATOM 4075 N N . VAL B 1 145 ? 1.041 -24.755 20.849 1.00 29.59 142 VAL B N 1
ATOM 4076 C CA . VAL B 1 145 ? -0.210 -25.333 21.352 1.00 30.31 142 VAL B CA 1
ATOM 4077 C C . VAL B 1 145 ? -1.462 -24.831 20.643 1.00 30.50 142 VAL B C 1
ATOM 4078 O O . VAL B 1 145 ? -2.474 -25.495 20.696 1.00 30.41 142 VAL B O 1
ATOM 4082 N N . ASP B 1 146 ? -1.387 -23.658 20.025 1.00 30.84 143 ASP B N 1
ATOM 4083 C CA . ASP B 1 146 ? -2.557 -23.040 19.465 1.00 31.74 143 ASP B CA 1
ATOM 4084 C C . ASP B 1 146 ? -2.407 -22.600 18.036 1.00 30.34 143 ASP B C 1
ATOM 4085 O O . ASP B 1 146 ? -3.101 -23.149 17.175 1.00 29.17 143 ASP B O 1
ATOM 4090 N N . SER B 1 147 ? -1.579 -21.599 17.744 1.00 29.63 144 SER B N 1
ATOM 4091 C CA . SER B 1 147 ? -1.682 -20.956 16.416 1.00 29.21 144 SER B CA 1
ATOM 4092 C C . SER B 1 147 ? -1.230 -21.841 15.266 1.00 27.48 144 SER B C 1
ATOM 4093 O O . SER B 1 147 ? -1.685 -21.647 14.138 1.00 27.29 144 SER B O 1
ATOM 4096 N N . SER B 1 148 ? -0.347 -22.795 15.512 1.00 26.82 145 SER B N 1
ATOM 4097 C CA . SER B 1 148 ? 0.144 -23.646 14.445 1.00 26.20 145 SER B CA 1
ATOM 4098 C C . SER B 1 148 ? -0.892 -24.628 13.915 1.00 26.11 145 SER B C 1
ATOM 4099 O O . SER B 1 148 ? -0.675 -25.187 12.826 1.00 26.68 145 SER B O 1
ATOM 4102 N N . VAL B 1 149 ? -1.914 -24.915 14.703 1.00 26.81 146 VAL B N 1
ATOM 4103 C CA . VAL B 1 149 ? -2.899 -25.925 14.416 1.00 26.92 146 VAL B CA 1
ATOM 4104 C C . VAL B 1 149 ? -4.252 -25.270 14.063 1.00 27.87 146 VAL B C 1
ATOM 4105 O O . VAL B 1 149 ? -4.765 -24.420 14.788 1.00 30.04 146 VAL B O 1
ATOM 4109 N N . GLY B 1 150 ? -4.821 -25.704 12.957 1.00 26.87 147 GLY B N 1
ATOM 4110 C CA . GLY B 1 150 ? -6.194 -25.327 12.571 1.00 28.17 147 GLY B CA 1
ATOM 4111 C C . GLY B 1 150 ? -6.305 -24.706 11.187 1.00 28.23 147 GLY B C 1
ATOM 4112 O O . GLY B 1 150 ? -7.427 -24.501 10.676 1.00 30.25 147 GLY B O 1
ATOM 4113 N N . GLY B 1 151 ? -5.165 -24.367 10.602 1.00 26.88 148 GLY B N 1
ATOM 4114 C CA . GLY B 1 151 ? -5.146 -23.851 9.258 1.00 27.89 148 GLY B CA 1
ATOM 4115 C C . GLY B 1 151 ? -5.478 -22.375 9.039 1.00 27.75 148 GLY B C 1
ATOM 4116 O O . GLY B 1 151 ? -5.499 -21.938 7.894 1.00 26.78 148 GLY B O 1
ATOM 4117 N N . LYS B 1 152 ? -5.630 -21.590 10.100 1.00 28.74 149 LYS B N 1
ATOM 4118 C CA . LYS B 1 152 ? -5.921 -20.174 9.949 1.00 29.89 149 LYS B CA 1
ATOM 4119 C C . LYS B 1 152 ? -4.618 -19.453 9.683 1.00 29.11 149 LYS B C 1
ATOM 4120 O O . LYS B 1 152 ? -3.645 -19.565 10.475 1.00 29.38 149 LYS B O 1
ATOM 4126 N N . THR B 1 153 ? -4.568 -18.799 8.532 1.00 27.32 150 THR B N 1
ATOM 4127 C CA . THR B 1 153 ? -3.474 -17.954 8.123 1.00 26.42 150 THR B CA 1
ATOM 4128 C C . THR B 1 153 ? -3.983 -16.520 7.857 1.00 27.37 150 THR B C 1
ATOM 4129 O O . THR B 1 153 ? -5.157 -16.277 7.509 1.00 27.30 150 THR B O 1
ATOM 4133 N N . ALA B 1 154 ? -3.086 -15.553 7.981 1.00 27.55 151 ALA B N 1
ATOM 4134 C CA . ALA B 1 154 ? -3.436 -14.171 7.764 1.00 28.97 151 ALA B CA 1
ATOM 4135 C C . ALA B 1 154 ? -2.245 -13.258 7.867 1.00 29.79 151 ALA B C 1
ATOM 4136 O O . ALA B 1 154 ? -1.164 -13.636 8.405 1.00 30.18 151 ALA B O 1
ATOM 4138 N N . ILE B 1 155 ? -2.494 -12.019 7.442 1.00 30.75 152 ILE B N 1
ATOM 4139 C CA . ILE B 1 155 ? -1.614 -10.874 7.785 1.00 31.26 152 ILE B CA 1
ATOM 4140 C C . ILE B 1 155 ? -2.445 -9.709 8.223 1.00 32.76 152 ILE B C 1
ATOM 4141 O O . ILE B 1 155 ? -3.671 -9.774 8.168 1.00 32.11 152 ILE B O 1
ATOM 4146 N N . ASP B 1 156 ? -1.785 -8.651 8.716 1.00 35.03 153 ASP B N 1
ATOM 4147 C CA . ASP B 1 156 ? -2.456 -7.443 9.203 1.00 38.07 153 ASP B CA 1
ATOM 4148 C C . ASP B 1 156 ? -2.389 -6.374 8.178 1.00 38.78 153 ASP B C 1
ATOM 4149 O O . ASP B 1 156 ? -1.577 -6.440 7.290 1.00 38.62 153 ASP B O 1
ATOM 4154 N N . THR B 1 157 ? -3.291 -5.405 8.296 1.00 41.09 154 THR B N 1
ATOM 4155 C CA . THR B 1 157 ? -3.264 -4.169 7.541 1.00 42.64 154 THR B CA 1
ATOM 4156 C C . THR B 1 157 ? -3.261 -3.023 8.562 1.00 45.71 154 THR B C 1
ATOM 4157 O O . THR B 1 157 ? -3.553 -3.244 9.738 1.00 45.43 154 THR B O 1
ATOM 4161 N N . PRO B 1 158 ? -2.930 -1.815 8.117 1.00 48.37 155 PRO B N 1
ATOM 4162 C CA . PRO B 1 158 ? -2.977 -0.679 9.056 1.00 52.18 155 PRO B CA 1
ATOM 4163 C C . PRO B 1 158 ? -4.353 -0.476 9.735 1.00 54.83 155 PRO B C 1
ATOM 4164 O O . PRO B 1 158 ? -4.408 0.103 10.812 1.00 56.86 155 PRO B O 1
ATOM 4168 N N . LEU B 1 159 ? -5.451 -0.957 9.121 1.00 55.13 156 LEU B N 1
ATOM 4169 C CA . LEU B 1 159 ? -6.780 -0.901 9.773 1.00 57.48 156 LEU B CA 1
ATOM 4170 C C . LEU B 1 159 ? -7.039 -1.992 10.822 1.00 57.02 156 LEU B C 1
ATOM 4171 O O . LEU B 1 159 ? -7.685 -1.730 11.813 1.00 60.25 156 LEU B O 1
ATOM 4176 N N . GLY B 1 160 ? -6.501 -3.187 10.676 1.00 54.43 157 GLY B N 1
ATOM 4177 C CA . GLY B 1 160 ? -6.610 -4.142 11.788 1.00 54.00 157 GLY B CA 1
ATOM 4178 C C . GLY B 1 160 ? -5.948 -5.461 11.549 1.00 50.60 157 GLY B C 1
ATOM 4179 O O . GLY B 1 160 ? -5.428 -5.705 10.482 1.00 50.55 157 GLY B O 1
ATOM 4180 N N . LYS B 1 161 ? -6.012 -6.328 12.547 1.00 50.39 158 LYS B N 1
ATOM 4181 C CA . LYS B 1 161 ? -5.269 -7.566 12.557 1.00 48.48 158 LYS B CA 1
ATOM 4182 C C . LYS B 1 161 ? -5.993 -8.709 11.837 1.00 45.08 158 LYS B C 1
ATOM 4183 O O . LYS B 1 161 ? -7.211 -8.829 11.904 1.00 45.16 158 LYS B O 1
ATOM 4189 N N . ASN B 1 162 ? -5.213 -9.514 11.139 1.00 41.93 159 ASN B N 1
ATOM 4190 C CA . ASN B 1 162 ? -5.669 -10.754 10.532 1.00 40.16 159 ASN B CA 1
ATOM 4191 C C . ASN B 1 162 ? -6.932 -10.566 9.639 1.00 39.29 159 ASN B C 1
ATOM 4192 O O . ASN B 1 162 ? -7.808 -11.402 9.653 1.00 39.29 159 ASN B O 1
ATOM 4197 N N . PHE B 1 163 ? -7.009 -9.464 8.908 1.00 38.94 160 PHE B N 1
ATOM 4198 C CA . PHE B 1 163 ? -8.151 -9.191 8.033 1.00 38.69 160 PHE B CA 1
ATOM 4199 C C . PHE B 1 163 ? -8.048 -9.809 6.626 1.00 35.87 160 PHE B C 1
ATOM 4200 O O . PHE B 1 163 ? -9.072 -9.900 5.917 1.00 36.53 160 PHE B O 1
ATOM 4208 N N . ILE B 1 164 ? -6.842 -10.119 6.205 1.00 33.05 161 ILE B N 1
ATOM 4209 C CA . ILE B 1 164 ? -6.585 -10.719 4.894 1.00 31.14 161 ILE B CA 1
ATOM 4210 C C . ILE B 1 164 ? -5.908 -12.036 5.136 1.00 29.33 161 ILE B C 1
ATOM 4211 O O . ILE B 1 164 ? -4.874 -12.107 5.829 1.00 28.44 161 ILE B O 1
ATOM 4216 N N . GLY B 1 165 ? -6.464 -13.112 4.594 1.00 27.29 162 GLY B N 1
ATOM 4217 C CA . GLY B 1 165 ? -5.858 -14.394 4.808 1.00 26.51 162 GLY B CA 1
ATOM 4218 C C . GLY B 1 165 ? -6.567 -15.545 4.145 1.00 26.26 162 GLY B C 1
ATOM 4219 O O . GLY B 1 165 ? -7.324 -15.315 3.242 1.00 26.09 162 GLY B O 1
ATOM 4220 N N . ALA B 1 166 ? -6.347 -16.757 4.643 1.00 26.04 163 ALA B N 1
ATOM 4221 C CA . ALA B 1 166 ? -6.878 -17.978 4.026 1.00 25.85 163 ALA B CA 1
ATOM 4222 C C . ALA B 1 166 ? -6.869 -19.127 4.997 1.00 26.40 163 ALA B C 1
ATOM 4223 O O . ALA B 1 166 ? -5.994 -19.226 5.867 1.00 25.96 163 ALA B O 1
ATOM 4225 N N . PHE B 1 167 ? -7.743 -20.071 4.718 1.00 25.47 164 PHE B N 1
ATOM 4226 C CA . PHE B 1 167 ? -7.712 -21.370 5.405 1.00 26.69 164 PHE B CA 1
ATOM 4227 C C . PHE B 1 167 ? -6.831 -22.304 4.628 1.00 26.08 164 PHE B C 1
ATOM 4228 O O . PHE B 1 167 ? -7.024 -22.481 3.438 1.00 25.51 164 PHE B O 1
ATOM 4236 N N . HIS B 1 168 ? -5.764 -22.784 5.241 1.00 24.56 165 HIS B N 1
ATOM 4237 C CA . HIS B 1 168 ? -4.803 -23.618 4.504 1.00 25.02 165 HIS B CA 1
ATOM 4238 C C . HIS B 1 168 ? -4.139 -24.585 5.502 1.00 25.46 165 HIS B C 1
ATOM 4239 O O . HIS B 1 168 ? -3.328 -24.150 6.340 1.00 23.23 165 HIS B O 1
ATOM 4246 N N . GLN B 1 169 ? -4.569 -25.849 5.463 1.00 25.08 166 GLN B N 1
ATOM 4247 C CA . GLN B 1 169 ? -4.130 -26.851 6.452 1.00 25.70 166 GLN B CA 1
ATOM 4248 C C . GLN B 1 169 ? -2.649 -27.225 6.189 1.00 25.37 166 GLN B C 1
ATOM 4249 O O . GLN B 1 169 ? -2.263 -27.487 5.064 1.00 25.60 166 GLN B O 1
ATOM 4255 N N . PRO B 1 170 ? -1.817 -27.222 7.241 1.00 25.38 167 PRO B N 1
ATOM 4256 C CA . PRO B 1 170 ? -0.482 -27.713 7.080 1.00 25.35 167 PRO B CA 1
ATOM 4257 C C . PRO B 1 170 ? -0.435 -29.216 6.867 1.00 25.15 167 PRO B C 1
ATOM 4258 O O . PRO B 1 170 ? -1.253 -29.984 7.423 1.00 24.76 167 PRO B O 1
ATOM 4262 N N . GLU B 1 171 ? 0.527 -29.649 6.066 1.00 25.38 168 GLU B N 1
ATOM 4263 C CA . GLU B 1 171 ? 0.833 -31.077 5.912 1.00 26.28 168 GLU B CA 1
ATOM 4264 C C . GLU B 1 171 ? 1.332 -31.688 7.205 1.00 26.49 168 GLU B C 1
ATOM 4265 O O . GLU B 1 171 ? 1.058 -32.865 7.470 1.00 26.42 168 GLU B O 1
ATOM 4271 N N . TYR B 1 172 ? 2.089 -30.892 7.985 1.00 25.64 169 TYR B N 1
ATOM 4272 C CA . TYR B 1 172 ? 2.582 -31.307 9.263 1.00 26.13 169 TYR B CA 1
ATOM 4273 C C . TYR B 1 172 ? 2.707 -30.133 10.214 1.00 25.67 169 TYR B C 1
ATOM 4274 O O . TYR B 1 172 ? 2.929 -29.012 9.769 1.00 25.43 169 TYR B O 1
ATOM 4283 N N . VAL B 1 173 ? 2.615 -30.420 11.514 1.00 25.70 170 VAL B N 1
ATOM 4284 C CA . VAL B 1 173 ? 3.004 -29.489 12.561 1.00 26.06 170 VAL B CA 1
ATOM 4285 C C . VAL B 1 173 ? 4.045 -30.221 13.435 1.00 26.29 170 VAL B C 1
ATOM 4286 O O . VAL B 1 173 ? 3.747 -31.276 14.021 1.00 27.02 170 VAL B O 1
ATOM 4290 N N . PHE B 1 174 ? 5.242 -29.684 13.484 1.00 26.89 171 PHE B N 1
ATOM 4291 C CA . PHE B 1 174 ? 6.309 -30.208 14.366 1.00 27.64 171 PHE B CA 1
ATOM 4292 C C . PHE B 1 174 ? 6.601 -29.242 15.526 1.00 28.26 171 PHE B C 1
ATOM 4293 O O . PHE B 1 174 ? 7.018 -28.094 15.296 1.00 28.37 171 PHE B O 1
ATOM 4301 N N . CYS B 1 175 ? 6.407 -29.714 16.761 1.00 28.48 172 CYS B N 1
ATOM 4302 C CA . CYS B 1 175 ? 6.618 -28.931 17.979 1.00 29.58 172 CYS B CA 1
ATOM 4303 C C . CYS B 1 175 ? 7.825 -29.499 18.661 1.00 30.20 172 CYS B C 1
ATOM 4304 O O . CYS B 1 175 ? 7.731 -30.530 19.351 1.00 30.08 172 CYS B O 1
ATOM 4307 N N . ASP B 1 176 ? 8.939 -28.846 18.393 1.00 32.81 173 ASP B N 1
ATOM 4308 C CA . ASP B 1 176 ? 10.239 -29.194 18.985 1.00 34.54 173 ASP B CA 1
ATOM 4309 C C . ASP B 1 176 ? 10.388 -28.288 20.178 1.00 35.30 173 ASP B C 1
ATOM 4310 O O . ASP B 1 176 ? 10.726 -27.125 20.062 1.00 35.18 173 ASP B O 1
ATOM 4315 N N . VAL B 1 177 ? 10.130 -28.849 21.338 1.00 37.03 174 VAL B N 1
ATOM 4316 C CA . VAL B 1 177 ? 10.145 -28.113 22.604 1.00 37.60 174 VAL B CA 1
ATOM 4317 C C . VAL B 1 177 ? 11.499 -27.493 22.941 1.00 38.61 174 VAL B C 1
ATOM 4318 O O . VAL B 1 177 ? 11.556 -26.513 23.647 1.00 39.39 174 VAL B O 1
ATOM 4322 N N . SER B 1 178 ? 12.582 -28.004 22.369 1.00 38.75 175 SER B N 1
ATOM 4323 C CA . SER B 1 178 ? 13.904 -27.455 22.624 1.00 39.32 175 SER B CA 1
ATOM 4324 C C . SER B 1 178 ? 14.082 -26.014 22.088 1.00 38.47 175 SER B C 1
ATOM 4325 O O . SER B 1 178 ? 14.954 -25.260 22.561 1.00 38.88 175 SER B O 1
ATOM 4328 N N . PHE B 1 179 ? 13.249 -25.601 21.135 1.00 36.14 176 PHE B N 1
ATOM 4329 C CA . PHE B 1 179 ? 13.230 -24.203 20.688 1.00 35.42 176 PHE B CA 1
ATOM 4330 C C . PHE B 1 179 ? 12.921 -23.244 21.825 1.00 35.64 176 PHE B C 1
ATOM 4331 O O . PHE B 1 179 ? 13.346 -22.113 21.764 1.00 36.35 176 PHE B O 1
ATOM 4339 N N . LEU B 1 180 ? 12.157 -23.684 22.827 1.00 35.33 177 LEU B N 1
ATOM 4340 C CA . LEU B 1 180 ? 11.794 -22.839 23.965 1.00 36.86 177 LEU B CA 1
ATOM 4341 C C . LEU B 1 180 ? 12.997 -22.456 24.856 1.00 39.22 177 LEU B C 1
ATOM 4342 O O . LEU B 1 180 ? 12.907 -21.535 25.726 1.00 39.53 177 LEU B O 1
ATOM 4347 N N . GLU B 1 181 ? 14.113 -23.124 24.642 1.00 40.46 178 GLU B N 1
ATOM 4348 C CA . GLU B 1 181 ? 15.354 -22.738 25.369 1.00 43.59 178 GLU B CA 1
ATOM 4349 C C . GLU B 1 181 ? 15.767 -21.262 25.178 1.00 44.66 178 GLU B C 1
ATOM 4350 O O . GLU B 1 181 ? 16.395 -20.675 26.065 1.00 46.36 178 GLU B O 1
ATOM 4356 N N . THR B 1 182 ? 15.463 -20.674 24.019 1.00 43.51 179 THR B N 1
ATOM 4357 C CA . THR B 1 182 ? 15.854 -19.273 23.737 1.00 44.51 179 THR B CA 1
ATOM 4358 C C . THR B 1 182 ? 14.676 -18.285 23.865 1.00 44.20 179 THR B C 1
ATOM 4359 O O . THR B 1 182 ? 14.830 -17.087 23.660 1.00 44.55 179 THR B O 1
ATOM 4363 N N . LEU B 1 183 ? 13.492 -18.786 24.186 1.00 42.46 180 LEU B N 1
ATOM 4364 C CA . LEU B 1 183 ? 12.316 -17.924 24.245 1.00 42.69 180 LEU B CA 1
ATOM 4365 C C . LEU B 1 183 ? 12.341 -17.050 25.503 1.00 44.31 180 LEU B C 1
ATOM 4366 O O . LEU B 1 183 ? 12.492 -17.582 26.629 1.00 43.83 180 LEU B O 1
ATOM 4371 N N . PRO B 1 184 ? 12.194 -15.717 25.329 1.00 45.05 181 PRO B N 1
ATOM 4372 C CA . PRO B 1 184 ? 12.111 -14.825 26.502 1.00 46.75 181 PRO B CA 1
ATOM 4373 C C . PRO B 1 184 ? 10.988 -15.187 27.476 1.00 45.90 181 PRO B C 1
ATOM 4374 O O . PRO B 1 184 ? 9.868 -15.610 27.063 1.00 44.15 181 PRO B O 1
ATOM 4378 N N . ALA B 1 185 ? 11.279 -14.989 28.753 1.00 46.91 182 ALA B N 1
ATOM 4379 C CA . ALA B 1 185 ? 10.415 -15.465 29.830 1.00 46.36 182 ALA B CA 1
ATOM 4380 C C . ALA B 1 185 ? 8.979 -14.992 29.714 1.00 44.97 182 ALA B C 1
ATOM 4381 O O . ALA B 1 185 ? 8.056 -15.783 29.955 1.00 43.06 182 ALA B O 1
ATOM 4383 N N . ARG B 1 186 ? 8.803 -13.707 29.377 1.00 45.48 183 ARG B N 1
ATOM 4384 C CA . ARG B 1 186 ? 7.477 -13.119 29.314 1.00 45.46 183 ARG B CA 1
ATOM 4385 C C . ARG B 1 186 ? 6.646 -13.870 28.223 1.00 42.60 183 ARG B C 1
ATOM 4386 O O . ARG B 1 186 ? 5.466 -14.118 28.428 1.00 40.69 183 ARG B O 1
ATOM 4394 N N . GLN B 1 187 ? 7.294 -14.210 27.100 1.00 42.11 184 GLN B N 1
ATOM 4395 C CA . GLN B 1 187 ? 6.618 -14.897 25.989 1.00 40.65 184 GLN B CA 1
ATOM 4396 C C . GLN B 1 187 ? 6.258 -16.329 26.371 1.00 39.61 184 GLN B C 1
ATOM 4397 O O . GLN B 1 187 ? 5.192 -16.843 26.010 1.00 38.58 184 GLN B O 1
ATOM 4403 N N . PHE B 1 188 ? 7.119 -16.938 27.167 1.00 40.63 185 PHE B N 1
ATOM 4404 C CA . PHE B 1 188 ? 6.932 -18.280 27.665 1.00 39.97 185 PHE B CA 1
ATOM 4405 C C . PHE B 1 188 ? 5.696 -18.341 28.586 1.00 40.01 185 PHE B C 1
ATOM 4406 O O . PHE B 1 188 ? 4.781 -19.179 28.383 1.00 38.61 185 PHE B O 1
ATOM 4414 N N . ILE B 1 189 ? 5.635 -17.409 29.546 1.00 41.61 186 ILE B N 1
ATOM 4415 C CA . ILE B 1 189 ? 4.480 -17.255 30.434 1.00 41.63 186 ILE B CA 1
ATOM 4416 C C . ILE B 1 189 ? 3.177 -16.944 29.645 1.00 40.46 186 ILE B C 1
ATOM 4417 O O . ILE B 1 189 ? 2.132 -17.502 29.958 1.00 39.53 186 ILE B O 1
ATOM 4422 N N . ASN B 1 190 ? 3.259 -16.040 28.654 1.00 39.98 187 ASN B N 1
ATOM 4423 C CA . ASN B 1 190 ? 2.136 -15.651 27.772 1.00 39.09 187 ASN B CA 1
ATOM 4424 C C . ASN B 1 190 ? 1.465 -16.915 27.228 1.00 37.00 187 ASN B C 1
ATOM 4425 O O . ASN B 1 190 ? 0.233 -17.032 27.279 1.00 36.26 187 ASN B O 1
ATOM 4430 N N . GLY B 1 191 ? 2.282 -17.833 26.720 1.00 35.55 188 GLY B N 1
ATOM 4431 C CA . GLY B 1 191 ? 1.835 -19.078 26.128 1.00 34.22 188 GLY B CA 1
ATOM 4432 C C . GLY B 1 191 ? 1.063 -19.995 27.056 1.00 34.08 188 GLY B C 1
ATOM 4433 O O . GLY B 1 191 ? 0.260 -20.810 26.611 1.00 32.07 188 GLY B O 1
ATOM 4434 N N . MET B 1 192 ? 1.345 -19.908 28.356 1.00 35.41 189 MET B N 1
ATOM 4435 C CA . MET B 1 192 ? 0.622 -20.707 29.346 1.00 35.97 189 MET B CA 1
ATOM 4436 C C . MET B 1 192 ? -0.846 -20.357 29.491 1.00 35.99 189 MET B C 1
ATOM 4437 O O . MET B 1 192 ? -1.624 -21.172 29.979 1.00 36.63 189 MET B O 1
ATOM 4442 N N . ALA B 1 193 ? -1.257 -19.185 29.030 1.00 36.65 190 ALA B N 1
ATOM 4443 C CA . ALA B 1 193 ? -2.666 -18.853 29.095 1.00 36.82 190 ALA B CA 1
ATOM 4444 C C . ALA B 1 193 ? -3.499 -19.851 28.275 1.00 35.72 190 ALA B C 1
ATOM 4445 O O . ALA B 1 193 ? -4.532 -20.338 28.757 1.00 34.76 190 ALA B O 1
ATOM 4447 N N . GLU B 1 194 ? -3.033 -20.200 27.077 1.00 35.46 191 GLU B N 1
ATOM 4448 C CA . GLU B 1 194 ? -3.786 -21.139 26.227 1.00 35.29 191 GLU B CA 1
ATOM 4449 C C . GLU B 1 194 ? -3.721 -22.573 26.781 1.00 34.25 191 GLU B C 1
ATOM 4450 O O . GLU B 1 194 ? -4.659 -23.367 26.599 1.00 33.70 191 GLU B O 1
ATOM 4456 N N . VAL B 1 195 ? -2.598 -22.894 27.403 1.00 33.76 192 VAL B N 1
ATOM 4457 C CA . VAL B 1 195 ? -2.393 -24.202 28.067 1.00 33.52 192 VAL B CA 1
ATOM 4458 C C . VAL B 1 195 ? -3.373 -24.390 29.217 1.00 33.86 192 VAL B C 1
ATOM 4459 O O . VAL B 1 195 ? -4.073 -25.426 29.292 1.00 33.84 192 VAL B O 1
ATOM 4463 N N . VAL B 1 196 ? -3.453 -23.382 30.091 1.00 34.01 193 VAL B N 1
ATOM 4464 C CA . VAL B 1 196 ? -4.447 -23.415 31.177 1.00 34.47 193 VAL B CA 1
ATOM 4465 C C . VAL B 1 196 ? -5.872 -23.481 30.625 1.00 34.27 193 VAL B C 1
ATOM 4466 O O . VAL B 1 196 ? -6.672 -24.267 31.133 1.00 33.72 193 VAL B O 1
ATOM 4470 N N . LYS B 1 197 ? -6.164 -22.710 29.555 1.00 33.53 194 LYS B N 1
ATOM 4471 C CA . LYS B 1 197 ? -7.490 -22.727 28.886 1.00 33.22 194 LYS B CA 1
ATOM 4472 C C . LYS B 1 197 ? -7.924 -24.119 28.422 1.00 32.57 194 LYS B C 1
ATOM 4473 O O . LYS B 1 197 ? -9.039 -24.567 28.725 1.00 32.41 194 LYS B O 1
ATOM 4479 N N . THR B 1 198 ? -7.042 -24.803 27.700 1.00 31.90 195 THR B N 1
ATOM 4480 C CA . THR B 1 198 ? -7.376 -26.104 27.179 1.00 31.62 195 THR B CA 1
ATOM 4481 C C . THR B 1 198 ? -7.626 -27.096 28.304 1.00 32.43 195 THR B C 1
ATOM 4482 O O . THR B 1 198 ? -8.543 -27.892 28.229 1.00 33.03 195 THR B O 1
ATOM 4486 N N . ALA B 1 199 ? -6.824 -27.057 29.357 1.00 32.61 196 ALA B N 1
ATOM 4487 C CA . ALA B 1 199 ? -7.121 -27.911 30.497 1.00 33.19 196 ALA B CA 1
ATOM 4488 C C . ALA B 1 199 ? -8.469 -27.496 31.140 1.00 33.73 196 ALA B C 1
ATOM 4489 O O . ALA B 1 199 ? -9.322 -28.358 31.462 1.00 34.07 196 ALA B O 1
ATOM 4491 N N . ALA B 1 200 ? -8.662 -26.204 31.359 1.00 33.40 197 ALA B N 1
ATOM 4492 C CA . ALA B 1 200 ? -9.944 -25.741 31.941 1.00 34.60 197 ALA B CA 1
ATOM 4493 C C . ALA B 1 200 ? -11.207 -26.136 31.132 1.00 35.01 197 ALA B C 1
ATOM 4494 O O . ALA B 1 200 ? -12.262 -26.415 31.701 1.00 35.89 197 ALA B O 1
ATOM 4496 N N . ILE B 1 201 ? -11.133 -26.132 29.819 1.00 34.58 198 ILE B N 1
ATOM 4497 C CA . ILE B 1 201 ? -12.356 -26.438 29.026 1.00 35.07 198 ILE B CA 1
ATOM 4498 C C . ILE B 1 201 ? -12.574 -27.944 28.820 1.00 36.39 198 ILE B C 1
ATOM 4499 O O . ILE B 1 201 ? -13.681 -28.343 28.489 1.00 37.91 198 ILE B O 1
ATOM 4504 N N . TRP B 1 202 ? -11.529 -28.769 29.012 1.00 36.88 199 TRP B N 1
ATOM 4505 C CA . TRP B 1 202 ? -11.569 -30.161 28.571 1.00 37.83 199 TRP B CA 1
ATOM 4506 C C . TRP B 1 202 ? -10.872 -31.263 29.418 1.00 37.73 199 TRP B C 1
ATOM 4507 O O . TRP B 1 202 ? -11.152 -32.446 29.215 1.00 38.44 199 TRP B O 1
ATOM 4518 N N . ASN B 1 203 ? -9.952 -30.919 30.308 1.00 36.66 200 ASN B N 1
ATOM 4519 C CA . ASN B 1 203 ? -9.141 -31.956 30.940 1.00 37.12 200 ASN B CA 1
ATOM 4520 C C . ASN B 1 203 ? -8.725 -31.554 32.362 1.00 37.30 200 ASN B C 1
ATOM 4521 O O . ASN B 1 203 ? -7.667 -30.964 32.575 1.00 36.82 200 ASN B O 1
ATOM 4526 N N . GLU B 1 204 ? -9.554 -31.932 33.339 1.00 38.64 201 GLU B N 1
ATOM 4527 C CA . GLU B 1 204 ? -9.264 -31.664 34.761 1.00 39.46 201 GLU B CA 1
ATOM 4528 C C . GLU B 1 204 ? -7.981 -32.354 35.276 1.00 40.43 201 GLU B C 1
ATOM 4529 O O . GLU B 1 204 ? -7.233 -31.764 36.068 1.00 40.88 201 GLU B O 1
ATOM 4535 N N A GLU B 1 205 ? -7.720 -33.576 34.799 0.50 40.60 202 GLU B N 1
ATOM 4536 N N B GLU B 1 205 ? -7.709 -33.566 34.807 0.50 40.58 202 GLU B N 1
ATOM 4537 C CA A GLU B 1 205 ? -6.532 -34.339 35.196 0.50 41.36 202 GLU B CA 1
ATOM 4538 C CA B GLU B 1 205 ? -6.541 -34.294 35.269 0.50 41.37 202 GLU B CA 1
ATOM 4539 C C A GLU B 1 205 ? -5.256 -33.592 34.814 0.50 40.14 202 GLU B C 1
ATOM 4540 C C B GLU B 1 205 ? -5.243 -33.601 34.815 0.50 40.13 202 GLU B C 1
ATOM 4541 O O A GLU B 1 205 ? -4.294 -33.494 35.618 0.50 39.82 202 GLU B O 1
ATOM 4542 O O B GLU B 1 205 ? -4.250 -33.541 35.584 0.50 39.78 202 GLU B O 1
ATOM 4553 N N . GLU B 1 206 ? -5.262 -33.033 33.598 1.00 38.21 203 GLU B N 1
ATOM 4554 C CA . GLU B 1 206 ? -4.135 -32.229 33.118 1.00 37.38 203 GLU B CA 1
ATOM 4555 C C . GLU B 1 206 ? -4.067 -30.920 33.911 1.00 36.66 203 GLU B C 1
ATOM 4556 O O . GLU B 1 206 ? -2.949 -30.446 34.243 1.00 36.16 203 GLU B O 1
ATOM 4562 N N . PHE B 1 207 ? -5.243 -30.366 34.243 1.00 36.17 204 PHE B N 1
ATOM 4563 C CA . PHE B 1 207 ? -5.313 -29.179 35.072 1.00 36.74 204 PHE B CA 1
ATOM 4564 C C . PHE B 1 207 ? -4.593 -29.413 36.416 1.00 37.78 204 PHE B C 1
ATOM 4565 O O . PHE B 1 207 ? -3.824 -28.575 36.849 1.00 38.56 204 PHE B O 1
ATOM 4573 N N . THR B 1 208 ? -4.813 -30.570 37.025 1.00 38.75 205 THR B N 1
ATOM 4574 C CA . THR B 1 208 ? -4.138 -30.944 38.260 1.00 39.93 205 THR B CA 1
ATOM 4575 C C . THR B 1 208 ? -2.632 -31.055 38.087 1.00 40.22 205 THR B C 1
ATOM 4576 O O . THR B 1 208 ? -1.865 -30.559 38.929 1.00 40.97 205 THR B O 1
ATOM 4580 N N . ARG B 1 209 ? -2.199 -31.729 37.031 1.00 39.36 206 ARG B N 1
ATOM 4581 C CA . ARG B 1 209 ? -0.762 -31.827 36.740 1.00 40.31 206 ARG B CA 1
ATOM 4582 C C . ARG B 1 209 ? -0.143 -30.429 36.547 1.00 39.34 206 ARG B C 1
ATOM 4583 O O . ARG B 1 209 ? 0.919 -30.148 37.088 1.00 40.39 206 ARG B O 1
ATOM 4591 N N . LEU B 1 210 ? -0.817 -29.545 35.824 1.00 38.34 207 LEU B N 1
ATOM 4592 C CA . LEU B 1 210 ? -0.348 -28.168 35.661 1.00 38.30 207 LEU B CA 1
ATOM 4593 C C . LEU B 1 210 ? -0.192 -27.424 36.998 1.00 40.28 207 LEU B C 1
ATOM 4594 O O . LEU B 1 210 ? 0.807 -26.740 37.227 1.00 41.37 207 LEU B O 1
ATOM 4599 N N . GLU B 1 211 ? -1.175 -27.554 37.884 1.00 41.04 208 GLU B N 1
ATOM 4600 C CA . GLU B 1 211 ? -1.060 -26.977 39.217 1.00 43.73 208 GLU B CA 1
ATOM 4601 C C . GLU B 1 211 ? 0.218 -27.494 39.934 1.00 45.62 208 GLU B C 1
ATOM 4602 O O . GLU B 1 211 ? 0.970 -26.707 40.499 1.00 46.53 208 GLU B O 1
ATOM 4608 N N . ASN B 1 212 ? 0.478 -28.797 39.844 1.00 46.51 209 ASN B N 1
ATOM 4609 C CA . ASN B 1 212 ? 1.621 -29.422 40.551 1.00 49.28 209 ASN B CA 1
ATOM 4610 C C . ASN B 1 212 ? 2.968 -29.035 39.933 1.00 49.15 209 ASN B C 1
ATOM 4611 O O . ASN B 1 212 ? 3.961 -28.945 40.650 1.00 51.34 209 ASN B O 1
ATOM 4616 N N . PHE B 1 213 ? 2.957 -28.758 38.622 1.00 46.80 210 PHE B N 1
ATOM 4617 C CA . PHE B 1 213 ? 4.147 -28.332 37.863 1.00 46.54 210 PHE B CA 1
ATOM 4618 C C . PHE B 1 213 ? 4.440 -26.831 38.016 1.00 46.46 210 PHE B C 1
ATOM 4619 O O . PHE B 1 213 ? 5.562 -26.400 37.796 1.00 47.51 210 PHE B O 1
ATOM 4627 N N . SER B 1 214 ? 3.461 -26.023 38.417 1.00 46.16 211 SER B N 1
ATOM 4628 C CA . SER B 1 214 ? 3.606 -24.568 38.280 1.00 46.41 211 SER B CA 1
ATOM 4629 C C . SER B 1 214 ? 4.848 -23.995 38.963 1.00 48.50 211 SER B C 1
ATOM 4630 O O . SER B 1 214 ? 5.621 -23.275 38.318 1.00 47.30 211 SER B O 1
ATOM 4633 N N . LYS B 1 215 ? 5.066 -24.349 40.234 1.00 51.37 212 LYS B N 1
ATOM 4634 C CA . LYS B 1 215 ? 6.214 -23.797 40.949 1.00 54.62 212 LYS B CA 1
ATOM 4635 C C . LYS B 1 215 ? 7.574 -24.086 40.323 1.00 54.99 212 LYS B C 1
ATOM 4636 O O . LYS B 1 215 ? 8.384 -23.164 40.207 1.00 56.23 212 LYS B O 1
ATOM 4642 N N . LYS B 1 216 ? 7.850 -25.332 39.941 1.00 54.95 213 LYS B N 1
ATOM 4643 C CA . LYS B 1 216 ? 9.142 -25.623 39.290 1.00 55.99 213 LYS B CA 1
ATOM 4644 C C . LYS B 1 216 ? 9.234 -25.049 37.860 1.00 53.22 213 LYS B C 1
ATOM 4645 O O . LYS B 1 216 ? 10.313 -24.634 37.434 1.00 53.29 213 LYS B O 1
ATOM 4651 N N . PHE B 1 217 ? 8.115 -25.023 37.122 1.00 50.51 214 PHE B N 1
ATOM 4652 C CA . PHE B 1 217 ? 8.075 -24.326 35.843 1.00 48.92 214 PHE B CA 1
ATOM 4653 C C . PHE B 1 217 ? 8.454 -22.852 35.999 1.00 49.85 214 PHE B C 1
ATOM 4654 O O . PHE B 1 217 ? 9.342 -22.357 35.306 1.00 49.37 214 PHE B O 1
ATOM 4662 N N . LEU B 1 218 ? 7.735 -22.156 36.871 1.00 50.56 215 LEU B N 1
ATOM 4663 C CA . LEU B 1 218 ? 7.911 -20.725 36.993 1.00 52.40 215 LEU B CA 1
ATOM 4664 C C . LEU B 1 218 ? 9.322 -20.404 37.540 1.00 55.14 215 LEU B C 1
ATOM 4665 O O . LEU B 1 218 ? 9.930 -19.413 37.147 1.00 56.25 215 LEU B O 1
ATOM 4670 N N . SER B 1 219 ? 9.847 -21.275 38.388 1.00 56.86 216 SER B N 1
ATOM 4671 C CA . SER B 1 219 ? 11.212 -21.151 38.933 1.00 59.94 216 SER B CA 1
ATOM 4672 C C . SER B 1 219 ? 12.332 -21.341 37.863 1.00 59.77 216 SER B C 1
ATOM 4673 O O . SER B 1 219 ? 13.392 -20.691 37.914 1.00 62.13 216 SER B O 1
ATOM 4676 N N . VAL B 1 220 ? 12.123 -22.256 36.926 1.00 57.23 217 VAL B N 1
ATOM 4677 C CA . VAL B 1 220 ? 13.096 -22.474 35.846 1.00 56.53 217 VAL B CA 1
ATOM 4678 C C . VAL B 1 220 ? 13.000 -21.353 34.810 1.00 55.09 217 VAL B C 1
ATOM 4679 O O . VAL B 1 220 ? 13.992 -20.751 34.453 1.00 55.64 217 VAL B O 1
ATOM 4683 N N . VAL B 1 221 ? 11.795 -21.068 34.346 1.00 53.78 218 VAL B N 1
ATOM 4684 C CA . VAL B 1 221 ? 11.582 -20.129 33.250 1.00 52.53 218 VAL B CA 1
ATOM 4685 C C . VAL B 1 221 ? 12.022 -18.716 33.628 1.00 55.34 218 VAL B C 1
ATOM 4686 O O . VAL B 1 221 ? 12.534 -18.001 32.791 1.00 56.43 218 VAL B O 1
ATOM 4690 N N . THR B 1 222 ? 11.876 -18.326 34.892 1.00 57.14 219 THR B N 1
ATOM 4691 C CA . THR B 1 222 ? 12.360 -17.006 35.367 1.00 60.21 219 THR B CA 1
ATOM 4692 C C . THR B 1 222 ? 13.797 -16.965 35.927 1.00 63.29 219 THR B C 1
ATOM 4693 O O . THR B 1 222 ? 14.216 -15.933 36.476 1.00 67.62 219 THR B O 1
ATOM 4697 N N . SER B 1 223 ? 14.559 -18.056 35.827 1.00 63.00 220 SER B N 1
ATOM 4698 C CA . SER B 1 223 ? 15.947 -18.051 36.303 1.00 66.40 220 SER B CA 1
ATOM 4699 C C . SER B 1 223 ? 16.842 -17.341 35.276 1.00 66.99 220 SER B C 1
ATOM 4700 O O . SER B 1 223 ? 16.425 -17.020 34.164 1.00 64.43 220 SER B O 1
ATOM 4703 N N . LYS B 1 224 ? 18.078 -17.099 35.660 1.00 70.82 221 LYS B N 1
ATOM 4704 C CA . LYS B 1 224 ? 18.993 -16.300 34.850 1.00 72.71 221 LYS B CA 1
ATOM 4705 C C . LYS B 1 224 ? 19.313 -16.987 33.521 1.00 70.78 221 LYS B C 1
ATOM 4706 O O . LYS B 1 224 ? 19.128 -16.415 32.458 1.00 69.37 221 LYS B O 1
ATOM 4712 N N . LYS B 1 225 ? 19.766 -18.230 33.605 1.00 70.94 222 LYS B N 1
ATOM 4713 C CA . LYS B 1 225 ? 20.019 -19.087 32.448 1.00 68.88 222 LYS B CA 1
ATOM 4714 C C . LYS B 1 225 ? 19.062 -20.279 32.590 1.00 65.66 222 LYS B C 1
ATOM 4715 O O . LYS B 1 225 ? 19.434 -21.259 33.199 1.00 66.29 222 LYS B O 1
ATOM 4721 N N . PRO B 1 226 ? 17.812 -20.186 32.081 1.00 63.14 223 PRO B N 1
ATOM 4722 C CA . PRO B 1 226 ? 16.889 -21.335 32.277 1.00 60.62 223 PRO B CA 1
ATOM 4723 C C . PRO B 1 226 ? 17.452 -22.671 31.780 1.00 59.80 223 PRO B C 1
ATOM 4724 O O . PRO B 1 226 ? 17.853 -22.765 30.618 1.00 58.23 223 PRO B O 1
ATOM 4728 N N . ASP B 1 227 ? 17.493 -23.660 32.679 1.00 59.82 224 ASP B N 1
ATOM 4729 C CA . ASP B 1 227 ? 17.875 -25.055 32.386 1.00 59.91 224 ASP B CA 1
ATOM 4730 C C . ASP B 1 227 ? 16.638 -25.891 31.984 1.00 56.59 224 ASP B C 1
ATOM 4731 O O . ASP B 1 227 ? 16.044 -26.588 32.809 1.00 56.13 224 ASP B O 1
ATOM 4736 N N . LEU B 1 228 ? 16.238 -25.824 30.718 1.00 54.66 225 LEU B N 1
ATOM 4737 C CA . LEU B 1 228 ? 15.024 -26.526 30.274 1.00 51.95 225 LEU B CA 1
ATOM 4738 C C . LEU B 1 228 ? 15.110 -28.044 30.282 1.00 52.21 225 LEU B C 1
ATOM 4739 O O . LEU B 1 228 ? 14.090 -28.691 30.512 1.00 51.03 225 LEU B O 1
ATOM 4744 N N . GLN B 1 229 ? 16.304 -28.602 30.033 1.00 56.66 226 GLN B N 1
ATOM 4745 C CA . GLN B 1 229 ? 16.531 -30.057 30.116 1.00 57.40 226 GLN B CA 1
ATOM 4746 C C . GLN B 1 229 ? 16.060 -30.691 31.433 1.00 56.21 226 GLN B C 1
ATOM 4747 O O . GLN B 1 229 ? 15.525 -31.802 31.444 1.00 55.97 226 GLN B O 1
ATOM 4753 N N . SER B 1 230 ? 16.220 -29.971 32.535 1.00 56.57 227 SER B N 1
ATOM 4754 C CA . SER B 1 230 ? 15.768 -30.452 33.848 1.00 56.03 227 SER B CA 1
ATOM 4755 C C . SER B 1 230 ? 14.229 -30.633 33.979 1.00 53.06 227 SER B C 1
ATOM 4756 O O . SER B 1 230 ? 13.764 -31.355 34.855 1.00 52.82 227 SER B O 1
ATOM 4759 N N . ILE B 1 231 ? 13.435 -30.014 33.099 1.00 50.07 228 ILE B N 1
ATOM 4760 C CA . ILE B 1 231 ? 11.980 -30.214 33.115 1.00 47.92 228 ILE B CA 1
ATOM 4761 C C . ILE B 1 231 ? 11.440 -30.644 31.721 1.00 45.87 228 ILE B C 1
ATOM 4762 O O . ILE B 1 231 ? 10.286 -30.430 31.397 1.00 43.35 228 ILE B O 1
ATOM 4767 N N . LYS B 1 232 ? 12.316 -31.248 30.933 1.00 47.06 229 LYS B N 1
ATOM 4768 C CA . LYS B 1 232 ? 12.054 -31.655 29.552 1.00 46.51 229 LYS B CA 1
ATOM 4769 C C . LYS B 1 232 ? 10.767 -32.478 29.399 1.00 44.36 229 LYS B C 1
ATOM 4770 O O . LYS B 1 232 ? 9.886 -32.104 28.619 1.00 41.83 229 LYS B O 1
ATOM 4776 N N . ALA B 1 233 ? 10.649 -33.581 30.155 1.00 45.06 230 ALA B N 1
ATOM 4777 C CA . ALA B 1 233 ? 9.459 -34.477 30.089 1.00 44.13 230 ALA B CA 1
ATOM 4778 C C . ALA B 1 233 ? 8.186 -33.715 30.378 1.00 42.24 230 ALA B C 1
ATOM 4779 O O . ALA B 1 233 ? 7.159 -33.860 29.669 1.00 40.33 230 ALA B O 1
ATOM 4781 N N . GLU B 1 234 ? 8.253 -32.882 31.411 1.00 42.10 231 GLU B N 1
ATOM 4782 C CA . GLU B 1 234 ? 7.094 -32.131 31.835 1.00 41.78 231 GLU B CA 1
ATOM 4783 C C . GLU B 1 234 ? 6.680 -31.050 30.811 1.00 39.30 231 GLU B C 1
ATOM 4784 O O . GLU B 1 234 ? 5.512 -30.751 30.711 1.00 38.55 231 GLU B O 1
ATOM 4790 N N . LEU B 1 235 ? 7.639 -30.449 30.112 1.00 39.12 232 LEU B N 1
ATOM 4791 C CA . LEU B 1 235 ? 7.317 -29.480 29.071 1.00 38.30 232 LEU B CA 1
ATOM 4792 C C . LEU B 1 235 ? 6.684 -30.138 27.853 1.00 36.08 232 LEU B C 1
ATOM 4793 O O . LEU B 1 235 ? 5.756 -29.591 27.305 1.00 35.02 232 LEU B O 1
ATOM 4798 N N . VAL B 1 236 ? 7.205 -31.298 27.450 1.00 36.66 233 VAL B N 1
ATOM 4799 C CA . VAL B 1 236 ? 6.712 -32.073 26.312 1.00 36.36 233 VAL B CA 1
ATOM 4800 C C . VAL B 1 236 ? 5.254 -32.420 26.591 1.00 35.88 233 VAL B C 1
ATOM 4801 O O . VAL B 1 236 ? 4.372 -32.207 25.761 1.00 34.56 233 VAL B O 1
ATOM 4805 N N . LYS B 1 237 ? 4.987 -32.864 27.807 1.00 36.55 234 LYS B N 1
ATOM 4806 C CA . LYS B 1 237 ? 3.641 -33.229 28.210 1.00 37.23 234 LYS B CA 1
ATOM 4807 C C . LYS B 1 237 ? 2.713 -32.026 28.197 1.00 36.20 234 LYS B C 1
ATOM 4808 O O . LYS B 1 237 ? 1.524 -32.146 27.846 1.00 35.62 234 LYS B O 1
ATOM 4814 N N . THR B 1 238 ? 3.231 -30.872 28.624 1.00 35.78 235 THR B N 1
ATOM 4815 C CA . THR B 1 238 ? 2.450 -29.641 28.612 1.00 34.71 235 THR B CA 1
ATOM 4816 C C . THR B 1 238 ? 1.967 -29.264 27.195 1.00 33.47 235 THR B C 1
ATOM 4817 O O . THR B 1 238 ? 0.779 -29.038 26.999 1.00 33.41 235 THR B O 1
ATOM 4821 N N . VAL B 1 239 ? 2.892 -29.238 26.254 1.00 33.11 236 VAL B N 1
ATOM 4822 C CA . VAL B 1 239 ? 2.585 -28.947 24.846 1.00 32.85 236 VAL B CA 1
ATOM 4823 C C . VAL B 1 239 ? 1.632 -30.031 24.313 1.00 33.47 236 VAL B C 1
ATOM 4824 O O . VAL B 1 239 ? 0.553 -29.718 23.805 1.00 32.59 236 VAL B O 1
ATOM 4828 N N . LEU B 1 240 ? 1.980 -31.303 24.537 1.00 33.79 237 LEU B N 1
ATOM 4829 C CA . LEU B 1 240 ? 1.195 -32.405 24.058 1.00 35.00 237 LEU B CA 1
ATOM 4830 C C . LEU B 1 240 ? -0.274 -32.331 24.481 1.00 34.84 237 LEU B C 1
ATOM 4831 O O . LEU B 1 240 ? -1.162 -32.418 23.610 1.00 33.16 237 LEU B O 1
ATOM 4836 N N . GLU B 1 241 ? -0.540 -32.169 25.785 1.00 34.81 238 GLU B N 1
ATOM 4837 C CA . GLU B 1 241 ? -1.932 -32.183 26.272 1.00 35.62 238 GLU B CA 1
ATOM 4838 C C . GLU B 1 241 ? -2.772 -30.971 25.876 1.00 34.55 238 GLU B C 1
ATOM 4839 O O . GLU B 1 241 ? -3.994 -31.089 25.756 1.00 35.81 238 GLU B O 1
ATOM 4845 N N . SER B 1 242 ? -2.126 -29.826 25.636 1.00 33.78 239 SER B N 1
ATOM 4846 C CA . SER B 1 242 ? -2.837 -28.641 25.155 1.00 33.30 239 SER B CA 1
ATOM 4847 C C . SER B 1 242 ? -3.160 -28.796 23.656 1.00 32.64 239 SER B C 1
ATOM 4848 O O . SER B 1 242 ? -4.286 -28.582 23.240 1.00 32.30 239 SER B O 1
ATOM 4851 N N . VAL B 1 243 ? -2.163 -29.186 22.869 1.00 31.96 240 VAL B N 1
ATOM 4852 C CA . VAL B 1 243 ? -2.369 -29.284 21.403 1.00 32.93 240 VAL B CA 1
ATOM 4853 C C . VAL B 1 243 ? -3.346 -30.424 21.093 1.00 32.97 240 VAL B C 1
ATOM 4854 O O . VAL B 1 243 ? -4.125 -30.318 20.183 1.00 32.79 240 VAL B O 1
ATOM 4858 N N . ARG B 1 244 ? -3.370 -31.456 21.941 1.00 33.55 241 ARG B N 1
ATOM 4859 C CA . ARG B 1 244 ? -4.337 -32.532 21.822 1.00 34.77 241 ARG B CA 1
ATOM 4860 C C . ARG B 1 244 ? -5.768 -32.038 21.862 1.00 34.08 241 ARG B C 1
ATOM 4861 O O . ARG B 1 244 ? -6.621 -32.509 21.093 1.00 35.38 241 ARG B O 1
ATOM 4869 N N . VAL B 1 245 ? -6.041 -31.114 22.782 1.00 32.83 242 VAL B N 1
ATOM 4870 C CA . VAL B 1 245 ? -7.365 -30.521 22.909 1.00 33.08 242 VAL B CA 1
ATOM 4871 C C . VAL B 1 245 ? -7.690 -29.705 21.657 1.00 32.70 242 VAL B C 1
ATOM 4872 O O . VAL B 1 245 ? -8.789 -29.838 21.104 1.00 33.48 242 VAL B O 1
ATOM 4876 N N . LYS B 1 246 ? -6.786 -28.827 21.236 1.00 31.29 243 LYS B N 1
ATOM 4877 C CA . LYS B 1 246 ? -7.028 -27.991 20.067 1.00 32.13 243 LYS B CA 1
ATOM 4878 C C . LYS B 1 246 ? -7.290 -28.893 18.854 1.00 32.63 243 LYS B C 1
ATOM 4879 O O . LYS B 1 246 ? -8.313 -28.726 18.160 1.00 34.12 243 LYS B O 1
ATOM 4885 N N . ALA B 1 247 ? -6.401 -29.869 18.625 1.00 32.28 244 ALA B N 1
ATOM 4886 C CA . ALA B 1 247 ? -6.570 -30.774 17.500 1.00 33.69 244 ALA B CA 1
ATOM 4887 C C . ALA B 1 247 ? -7.890 -31.611 17.576 1.00 35.43 244 ALA B C 1
ATOM 4888 O O . ALA B 1 247 ? -8.582 -31.794 16.557 1.00 35.82 244 ALA B O 1
ATOM 4890 N N . GLY B 1 248 ? -8.249 -32.082 18.781 1.00 35.85 245 GLY B N 1
ATOM 4891 C CA . GLY B 1 248 ? -9.437 -32.910 18.982 1.00 38.25 245 GLY B CA 1
ATOM 4892 C C . GLY B 1 248 ? -10.688 -32.135 18.676 1.00 39.83 245 GLY B C 1
ATOM 4893 O O . GLY B 1 248 ? -11.586 -32.620 18.028 1.00 41.43 245 GLY B O 1
ATOM 4894 N N . VAL B 1 249 ? -10.727 -30.901 19.152 1.00 40.09 246 VAL B N 1
ATOM 4895 C CA . VAL B 1 249 ? -11.884 -30.044 18.985 1.00 41.88 246 VAL B CA 1
ATOM 4896 C C . VAL B 1 249 ? -12.011 -29.655 17.504 1.00 42.65 246 VAL B C 1
ATOM 4897 O O . VAL B 1 249 ? -13.087 -29.782 16.904 1.00 44.75 246 VAL B O 1
ATOM 4901 N N . VAL B 1 250 ? -10.912 -29.246 16.881 1.00 42.00 247 VAL B N 1
ATOM 4902 C CA . VAL B 1 250 ? -10.919 -28.978 15.429 1.00 43.32 247 VAL B CA 1
ATOM 4903 C C . VAL B 1 250 ? -11.475 -30.190 14.628 1.00 45.84 247 VAL B C 1
ATOM 4904 O O . VAL B 1 250 ? -12.349 -30.041 13.740 1.00 47.54 247 VAL B O 1
ATOM 4908 N N . SER B 1 251 ? -10.998 -31.387 14.960 1.00 45.30 248 SER B N 1
ATOM 4909 C CA . SER B 1 251 ? -11.430 -32.601 14.282 1.00 48.55 248 SER B CA 1
ATOM 4910 C C . SER B 1 251 ? -12.908 -32.953 14.566 1.00 51.29 248 SER B C 1
ATOM 4911 O O . SER B 1 251 ? -13.614 -33.350 13.680 1.00 54.36 248 SER B O 1
ATOM 4914 N N . SER B 1 252 ? -13.332 -32.800 15.822 1.00 53.02 249 SER B N 1
ATOM 4915 C CA . SER B 1 252 ? -14.708 -33.132 16.275 1.00 56.91 249 SER B CA 1
ATOM 4916 C C . SER B 1 252 ? -15.756 -32.179 15.746 1.00 58.97 249 SER B C 1
ATOM 4917 O O . SER B 1 252 ? -16.883 -32.606 15.478 1.00 61.69 249 SER B O 1
ATOM 4920 N N . ASP B 1 253 ? -15.385 -30.896 15.611 1.00 66.61 250 ASP B N 1
ATOM 4921 C CA . ASP B 1 253 ? -16.242 -29.864 14.992 1.00 68.20 250 ASP B CA 1
ATOM 4922 C C . ASP B 1 253 ? -16.771 -30.262 13.602 1.00 71.07 250 ASP B C 1
ATOM 4923 O O . ASP B 1 253 ? -17.820 -29.754 13.162 1.00 72.24 250 ASP B O 1
ATOM 4928 N N . GLU B 1 254 ? -16.052 -31.147 12.907 1.00 73.14 251 GLU B N 1
ATOM 4929 C CA . GLU B 1 254 ? -16.587 -31.823 11.696 1.00 75.17 251 GLU B CA 1
ATOM 4930 C C . GLU B 1 254 ? -18.038 -32.323 11.846 1.00 75.88 251 GLU B C 1
ATOM 4931 O O . GLU B 1 254 ? -18.921 -31.964 11.072 1.00 77.88 251 GLU B O 1
ATOM 4937 N N . LYS B 1 255 ? -18.253 -33.118 12.890 1.00 76.70 252 LYS B N 1
ATOM 4938 C CA . LYS B 1 255 ? -19.473 -33.930 13.096 1.00 77.41 252 LYS B CA 1
ATOM 4939 C C . LYS B 1 255 ? -20.389 -33.303 14.175 1.00 77.81 252 LYS B C 1
ATOM 4940 O O . LYS B 1 255 ? -21.615 -33.402 14.071 1.00 79.29 252 LYS B O 1
ATOM 4946 N N . GLU B 1 256 ? -19.789 -32.674 15.196 1.00 76.32 253 GLU B N 1
ATOM 4947 C CA . GLU B 1 256 ? -20.492 -31.897 16.237 1.00 76.03 253 GLU B CA 1
ATOM 4948 C C . GLU B 1 256 ? -20.069 -30.414 16.155 1.00 73.84 253 GLU B C 1
ATOM 4949 O O . GLU B 1 256 ? -19.279 -29.943 16.978 1.00 72.94 253 GLU B O 1
ATOM 4955 N N . ALA B 1 257 ? -20.583 -29.690 15.156 1.00 73.26 254 ALA B N 1
ATOM 4956 C CA . ALA B 1 257 ? -20.153 -28.293 14.875 1.00 72.17 254 ALA B CA 1
ATOM 4957 C C . ALA B 1 257 ? -20.607 -27.317 15.979 1.00 70.90 254 ALA B C 1
ATOM 4958 O O . ALA B 1 257 ? -21.748 -27.394 16.422 1.00 72.48 254 ALA B O 1
ATOM 4960 N N . GLY B 1 258 ? -19.726 -26.419 16.428 1.00 67.26 255 GLY B N 1
ATOM 4961 C CA . GLY B 1 258 ? -20.017 -25.578 17.607 1.00 65.14 255 GLY B CA 1
ATOM 4962 C C . GLY B 1 258 ? -19.179 -25.969 18.820 1.00 61.81 255 GLY B C 1
ATOM 4963 O O . GLY B 1 258 ? -19.036 -25.186 19.769 1.00 60.84 255 GLY B O 1
ATOM 4964 N N . LEU B 1 259 ? -18.636 -27.184 18.803 1.00 58.78 256 LEU B N 1
ATOM 4965 C CA . LEU B 1 259 ? -17.604 -27.573 19.768 1.00 56.92 256 LEU B CA 1
ATOM 4966 C C . LEU B 1 259 ? -16.351 -26.696 19.606 1.00 56.06 256 LEU B C 1
ATOM 4967 O O . LEU B 1 259 ? -15.626 -26.468 20.561 1.00 53.82 256 LEU B O 1
ATOM 4972 N N . ARG B 1 260 ? -16.107 -26.223 18.383 1.00 46.14 257 ARG B N 1
ATOM 4973 C CA . ARG B 1 260 ? -14.947 -25.368 18.097 1.00 46.00 257 ARG B CA 1
ATOM 4974 C C . ARG B 1 260 ? -14.960 -24.075 18.900 1.00 43.62 257 ARG B C 1
ATOM 4975 O O . ARG B 1 260 ? -13.889 -23.596 19.300 1.00 41.65 257 ARG B O 1
ATOM 4983 N N . ASN B 1 261 ? -16.156 -23.552 19.180 1.00 42.92 258 ASN B N 1
ATOM 4984 C CA . ASN B 1 261 ? -16.289 -22.306 19.938 1.00 42.47 258 ASN B CA 1
ATOM 4985 C C . ASN B 1 261 ? -15.766 -22.406 21.357 1.00 40.05 258 ASN B C 1
ATOM 4986 O O . ASN B 1 261 ? -15.346 -21.407 21.900 1.00 39.26 258 ASN B O 1
ATOM 4991 N N . LEU B 1 262 ? -15.752 -23.605 21.935 1.00 38.74 259 LEU B N 1
ATOM 4992 C CA . LEU B 1 262 ? -15.222 -23.794 23.267 1.00 37.48 259 LEU B CA 1
ATOM 4993 C C . LEU B 1 262 ? -13.742 -23.344 23.407 1.00 35.84 259 LEU B C 1
ATOM 4994 O O . LEU B 1 262 ? -13.326 -22.909 24.472 1.00 34.38 259 LEU B O 1
ATOM 4999 N N . LEU B 1 263 ? -12.974 -23.450 22.316 1.00 35.71 260 LEU B N 1
ATOM 5000 C CA . LEU B 1 263 ? -11.624 -22.892 22.248 1.00 35.26 260 LEU B CA 1
ATOM 5001 C C . LEU B 1 263 ? -11.567 -21.377 22.476 1.00 35.09 260 LEU B C 1
ATOM 5002 O O . LEU B 1 263 ? -10.505 -20.838 22.737 1.00 34.28 260 LEU B O 1
ATOM 5007 N N . ASN B 1 264 ? -12.707 -20.694 22.386 1.00 35.75 261 ASN B N 1
ATOM 5008 C CA . ASN B 1 264 ? -12.774 -19.266 22.669 1.00 35.70 261 ASN B CA 1
ATOM 5009 C C . ASN B 1 264 ? -12.903 -18.897 24.145 1.00 35.17 261 ASN B C 1
ATOM 5010 O O . ASN B 1 264 ? -13.060 -17.700 24.446 1.00 35.31 261 ASN B O 1
ATOM 5015 N N . PHE B 1 265 ? -12.852 -19.871 25.066 1.00 34.47 262 PHE B N 1
ATOM 5016 C CA . PHE B 1 265 ? -12.921 -19.568 26.485 1.00 34.45 262 PHE B CA 1
ATOM 5017 C C . PHE B 1 265 ? -11.822 -18.545 26.841 1.00 34.50 262 PHE B C 1
ATOM 5018 O O . PHE B 1 265 ? -10.635 -18.732 26.520 1.00 33.53 262 PHE B O 1
ATOM 5026 N N . GLY B 1 266 ? -12.280 -17.437 27.423 1.00 34.78 263 GLY B N 1
ATOM 5027 C CA . GLY B 1 266 ? -11.459 -16.316 27.772 1.00 35.37 263 GLY B CA 1
ATOM 5028 C C . GLY B 1 266 ? -11.139 -15.326 26.673 1.00 36.49 263 GLY B C 1
ATOM 5029 O O . GLY B 1 266 ? -10.614 -14.254 26.965 1.00 37.00 263 GLY B O 1
ATOM 5030 N N . HIS B 1 267 ? -11.484 -15.650 25.428 1.00 36.70 264 HIS B N 1
ATOM 5031 C CA . HIS B 1 267 ? -11.194 -14.798 24.288 1.00 38.49 264 HIS B CA 1
ATOM 5032 C C . HIS B 1 267 ? -12.308 -13.778 24.002 1.00 38.75 264 HIS B C 1
ATOM 5033 O O . HIS B 1 267 ? -12.079 -12.823 23.296 1.00 39.40 264 HIS B O 1
ATOM 5040 N N . THR B 1 268 ? -13.513 -13.970 24.524 1.00 38.98 265 THR B N 1
ATOM 5041 C CA . THR B 1 268 ? -14.584 -13.021 24.267 1.00 40.21 265 THR B CA 1
ATOM 5042 C C . THR B 1 268 ? -14.233 -11.717 24.963 1.00 40.52 265 THR B C 1
ATOM 5043 O O . THR B 1 268 ? -14.102 -10.657 24.342 1.00 40.48 265 THR B O 1
ATOM 5047 N N . ILE B 1 269 ? -14.027 -11.823 26.257 1.00 40.07 266 ILE B N 1
ATOM 5048 C CA . ILE B 1 269 ? -13.622 -10.677 27.055 1.00 40.88 266 ILE B CA 1
ATOM 5049 C C . ILE B 1 269 ? -12.144 -10.349 26.811 1.00 40.16 266 ILE B C 1
ATOM 5050 O O . ILE B 1 269 ? -11.791 -9.173 26.675 1.00 40.93 266 ILE B O 1
ATOM 5055 N N . GLY B 1 270 ? -11.283 -11.366 26.720 1.00 38.61 267 GLY B N 1
ATOM 5056 C CA . GLY B 1 270 ? -9.871 -11.120 26.525 1.00 38.77 267 GLY B CA 1
ATOM 5057 C C . GLY B 1 270 ? -9.513 -10.362 25.237 1.00 40.06 267 GLY B C 1
ATOM 5058 O O . GLY B 1 270 ? -8.622 -9.507 25.271 1.00 40.25 267 GLY B O 1
ATOM 5059 N N . HIS B 1 271 ? -10.177 -10.672 24.119 1.00 40.84 268 HIS B N 1
ATOM 5060 C CA . HIS B 1 271 ? -9.929 -9.959 22.847 1.00 42.99 268 HIS B CA 1
ATOM 5061 C C . HIS B 1 271 ? -10.377 -8.521 22.936 1.00 43.05 268 HIS B C 1
ATOM 5062 O O . HIS B 1 271 ? -9.745 -7.655 22.377 1.00 43.11 268 HIS B O 1
ATOM 5069 N N . ALA B 1 272 ? -11.479 -8.289 23.632 1.00 42.81 269 ALA B N 1
ATOM 5070 C CA . ALA B 1 272 ? -11.980 -6.930 23.852 1.00 44.59 269 ALA B CA 1
ATOM 5071 C C . ALA B 1 272 ? -10.957 -6.098 24.653 1.00 44.26 269 ALA B C 1
ATOM 5072 O O . ALA B 1 272 ? -10.621 -4.995 24.277 1.00 45.23 269 ALA B O 1
ATOM 5074 N N . ILE B 1 273 ? -10.433 -6.672 25.723 1.00 42.90 270 ILE B N 1
ATOM 5075 C CA . ILE B 1 273 ? -9.354 -6.022 26.491 1.00 43.66 270 ILE B CA 1
ATOM 5076 C C . ILE B 1 273 ? -8.102 -5.798 25.604 1.00 43.92 270 ILE B C 1
ATOM 5077 O O . ILE B 1 273 ? -7.556 -4.670 25.541 1.00 44.39 270 ILE B O 1
ATOM 5082 N N . GLU B 1 274 ? -7.675 -6.846 24.888 1.00 42.86 271 GLU B N 1
ATOM 5083 C CA . GLU B 1 274 ? -6.458 -6.743 24.095 1.00 43.61 271 GLU B CA 1
ATOM 5084 C C . GLU B 1 274 ? -6.568 -5.685 22.999 1.00 44.77 271 GLU B C 1
ATOM 5085 O O . GLU B 1 274 ? -5.608 -5.020 22.708 1.00 44.87 271 GLU B O 1
ATOM 5091 N N . ALA B 1 275 ? -7.742 -5.566 22.385 1.00 45.38 272 ALA B N 1
ATOM 5092 C CA . ALA B 1 275 ? -8.032 -4.487 21.439 1.00 47.23 272 ALA B CA 1
ATOM 5093 C C . ALA B 1 275 ? -7.720 -3.115 22.050 1.00 49.06 272 ALA B C 1
ATOM 5094 O O . ALA B 1 275 ? -7.147 -2.270 21.393 1.00 50.23 272 ALA B O 1
ATOM 5096 N N . VAL B 1 276 ? -8.043 -2.914 23.321 1.00 49.29 273 VAL B N 1
ATOM 5097 C CA . VAL B 1 276 ? -7.759 -1.621 23.976 1.00 51.24 273 VAL B CA 1
ATOM 5098 C C . VAL B 1 276 ? -6.281 -1.487 24.361 1.00 50.71 273 VAL B C 1
ATOM 5099 O O . VAL B 1 276 ? -5.726 -0.416 24.231 1.00 52.79 273 VAL B O 1
ATOM 5103 N N . LEU B 1 277 ? -5.657 -2.566 24.815 1.00 48.45 274 LEU B N 1
ATOM 5104 C CA . LEU B 1 277 ? -4.327 -2.507 25.456 1.00 48.45 274 LEU B CA 1
ATOM 5105 C C . LEU B 1 277 ? -3.133 -3.011 24.663 1.00 48.09 274 LEU B C 1
ATOM 5106 O O . LEU B 1 277 ? -1.996 -2.845 25.114 1.00 48.09 274 LEU B O 1
ATOM 5111 N N . THR B 1 278 ? -3.364 -3.647 23.511 1.00 47.29 275 THR B N 1
ATOM 5112 C CA . THR B 1 278 ? -2.262 -4.002 22.590 1.00 47.04 275 THR B CA 1
ATOM 5113 C C . THR B 1 278 ? -1.532 -2.729 22.135 1.00 48.62 275 THR B C 1
ATOM 5114 O O . THR B 1 278 ? -2.188 -1.718 21.970 1.00 49.84 275 THR B O 1
ATOM 5118 N N . PRO B 1 279 ? -0.212 -2.732 21.930 1.00 49.12 276 PRO B N 1
ATOM 5119 C CA . PRO B 1 279 ? 0.671 -3.876 22.089 1.00 48.21 276 PRO B CA 1
ATOM 5120 C C . PRO B 1 279 ? 1.299 -4.002 23.478 1.00 47.59 276 PRO B C 1
ATOM 5121 O O . PRO B 1 279 ? 2.082 -4.930 23.688 1.00 46.82 276 PRO B O 1
ATOM 5125 N N . GLU B 1 280 ? 0.979 -3.106 24.412 1.00 48.10 277 GLU B N 1
ATOM 5126 C CA . GLU B 1 280 ? 1.601 -3.153 25.740 1.00 48.49 277 GLU B CA 1
ATOM 5127 C C . GLU B 1 280 ? 1.188 -4.402 26.510 1.00 46.69 277 GLU B C 1
ATOM 5128 O O . GLU B 1 280 ? 2.007 -4.950 27.242 1.00 46.59 277 GLU B O 1
ATOM 5134 N N . ALA B 1 281 ? -0.078 -4.824 26.356 1.00 45.30 278 ALA B N 1
ATOM 5135 C CA . ALA B 1 281 ? -0.552 -6.124 26.868 1.00 43.84 278 ALA B CA 1
ATOM 5136 C C . ALA B 1 281 ? -0.430 -7.191 25.777 1.00 43.07 278 ALA B C 1
ATOM 5137 O O . ALA B 1 281 ? -0.852 -6.961 24.621 1.00 42.86 278 ALA B O 1
ATOM 5139 N N . LEU B 1 282 ? 0.138 -8.333 26.139 1.00 42.35 279 LEU B N 1
ATOM 5140 C CA . LEU B 1 282 ? 0.190 -9.483 25.230 1.00 42.29 279 LEU B CA 1
ATOM 5141 C C . LEU B 1 282 ? -1.075 -10.269 25.292 1.00 41.78 279 LEU B C 1
ATOM 5142 O O . LEU B 1 282 ? -1.896 -10.101 26.200 1.00 41.75 279 LEU B O 1
ATOM 5147 N N . HIS B 1 283 ? -1.214 -11.167 24.328 1.00 41.72 280 HIS B N 1
ATOM 5148 C CA . HIS B 1 283 ? -2.460 -11.865 24.080 1.00 41.76 280 HIS B CA 1
ATOM 5149 C C . HIS B 1 283 ? -2.818 -12.801 25.214 1.00 41.04 280 HIS B C 1
ATOM 5150 O O . HIS B 1 283 ? -3.955 -12.797 25.665 1.00 41.03 280 HIS B O 1
ATOM 5157 N N . GLY B 1 284 ? -1.865 -13.604 25.655 1.00 40.44 281 GLY B N 1
ATOM 5158 C CA . GLY B 1 284 ? -2.074 -14.532 26.774 1.00 40.35 281 GLY B CA 1
ATOM 5159 C C . GLY B 1 284 ? -2.400 -13.820 28.084 1.00 39.60 281 GLY B C 1
ATOM 5160 O O . GLY B 1 284 ? -3.243 -14.254 28.854 1.00 39.36 281 GLY B O 1
ATOM 5161 N N . GLU B 1 285 ? -1.744 -12.703 28.325 1.00 39.68 282 GLU B N 1
ATOM 5162 C CA . GLU B 1 285 ? -2.014 -11.899 29.482 1.00 39.89 282 GLU B CA 1
ATOM 5163 C C . GLU B 1 285 ? -3.480 -11.494 29.486 1.00 38.80 282 GLU B C 1
ATOM 5164 O O . GLU B 1 285 ? -4.150 -11.598 30.517 1.00 38.45 282 GLU B O 1
ATOM 5170 N N . CYS B 1 286 ? -3.954 -10.998 28.349 1.00 37.97 283 CYS B N 1
ATOM 5171 C CA . CYS B 1 286 ? -5.364 -10.623 28.197 1.00 38.18 283 CYS B CA 1
ATOM 5172 C C . CYS B 1 286 ? -6.330 -11.816 28.253 1.00 36.94 283 CYS B C 1
ATOM 5173 O O . CYS B 1 286 ? -7.398 -11.714 28.832 1.00 36.96 283 CYS B O 1
ATOM 5176 N N . VAL B 1 287 ? -5.935 -12.945 27.676 1.00 36.23 284 VAL B N 1
ATOM 5177 C CA . VAL B 1 287 ? -6.750 -14.160 27.745 1.00 35.81 284 VAL B CA 1
ATOM 5178 C C . VAL B 1 287 ? -6.906 -14.695 29.178 1.00 35.67 284 VAL B C 1
ATOM 5179 O O . VAL B 1 287 ? -8.006 -15.132 29.560 1.00 35.74 284 VAL B O 1
ATOM 5183 N N . SER B 1 288 ? -5.850 -14.617 29.982 1.00 35.03 285 SER B N 1
ATOM 5184 C CA . SER B 1 288 ? -5.922 -14.997 31.390 1.00 35.43 285 SER B CA 1
ATOM 5185 C C . SER B 1 288 ? -6.954 -14.180 32.168 1.00 35.22 285 SER B C 1
ATOM 5186 O O . SER B 1 288 ? -7.788 -14.712 32.898 1.00 34.33 285 SER B O 1
ATOM 5189 N N . ILE B 1 289 ? -6.902 -12.865 31.992 1.00 36.60 286 ILE B N 1
ATOM 5190 C CA . ILE B 1 289 ? -7.849 -11.975 32.634 1.00 37.28 286 ILE B CA 1
ATOM 5191 C C . ILE B 1 289 ? -9.263 -12.278 32.136 1.00 37.06 286 ILE B C 1
ATOM 5192 O O . ILE B 1 289 ? -10.224 -12.303 32.913 1.00 36.95 286 ILE B O 1
ATOM 5197 N N . GLY B 1 290 ? -9.366 -12.507 30.835 1.00 36.72 287 GLY B N 1
ATOM 5198 C CA . GLY B 1 290 ? -10.620 -12.896 30.203 1.00 37.35 287 GLY B CA 1
ATOM 5199 C C . GLY B 1 290 ? -11.235 -14.156 30.750 1.00 36.43 287 GLY B C 1
ATOM 5200 O O . GLY B 1 290 ? -12.439 -14.210 30.954 1.00 38.30 287 GLY B O 1
ATOM 5201 N N . MET B 1 291 ? -10.438 -15.195 30.945 1.00 36.18 288 MET B N 1
ATOM 5202 C CA . MET B 1 291 ? -10.964 -16.453 31.501 1.00 35.61 288 MET B CA 1
ATOM 5203 C C . MET B 1 291 ? -11.580 -16.229 32.870 1.00 36.14 288 MET B C 1
ATOM 5204 O O . MET B 1 291 ? -12.641 -16.781 33.156 1.00 35.21 288 MET B O 1
ATOM 5209 N N . ILE B 1 292 ? -10.904 -15.423 33.704 1.00 37.00 289 ILE B N 1
ATOM 5210 C CA . ILE B 1 292 ? -11.450 -15.062 35.022 1.00 38.59 289 ILE B CA 1
ATOM 5211 C C . ILE B 1 292 ? -12.771 -14.292 34.917 1.00 38.97 289 ILE B C 1
ATOM 5212 O O . ILE B 1 292 ? -13.747 -14.664 35.543 1.00 38.82 289 ILE B O 1
ATOM 5217 N N . LYS B 1 293 ? -12.825 -13.254 34.099 1.00 39.68 290 LYS B N 1
ATOM 5218 C CA . LYS B 1 293 ? -14.089 -12.531 33.906 1.00 40.99 290 LYS B CA 1
ATOM 5219 C C . LYS B 1 293 ? -15.171 -13.428 33.369 1.00 39.96 290 LYS B C 1
ATOM 5220 O O . LYS B 1 293 ? -16.305 -13.339 33.817 1.00 40.42 290 LYS B O 1
ATOM 5226 N N . GLU B 1 294 ? -14.819 -14.288 32.404 1.00 38.12 291 GLU B N 1
ATOM 5227 C CA . GLU B 1 294 ? -15.800 -15.175 31.822 1.00 37.86 291 GLU B CA 1
ATOM 5228 C C . GLU B 1 294 ? -16.254 -16.216 32.833 1.00 37.72 291 GLU B C 1
ATOM 5229 O O . GLU B 1 294 ? -17.421 -16.579 32.876 1.00 37.19 291 GLU B O 1
ATOM 5235 N N . ALA B 1 295 ? -15.325 -16.678 33.656 1.00 37.07 292 ALA B N 1
ATOM 5236 C CA . ALA B 1 295 ? -15.675 -17.596 34.717 1.00 37.59 292 ALA B CA 1
ATOM 5237 C C . ALA B 1 295 ? -16.638 -16.943 35.741 1.00 39.03 292 ALA B C 1
ATOM 5238 O O . ALA B 1 295 ? -17.580 -17.599 36.195 1.00 39.56 292 ALA B O 1
ATOM 5240 N N . GLU B 1 296 ? -16.388 -15.678 36.086 1.00 40.03 293 GLU B N 1
ATOM 5241 C CA . GLU B 1 296 ? -17.288 -14.873 36.954 1.00 42.23 293 GLU B CA 1
ATOM 5242 C C . GLU B 1 296 ? -18.666 -14.718 36.324 1.00 42.70 293 GLU B C 1
ATOM 5243 O O . GLU B 1 296 ? -19.679 -14.741 37.044 1.00 43.26 293 GLU B O 1
ATOM 5249 N N . LEU B 1 297 ? -18.705 -14.567 34.987 1.00 41.73 294 LEU B N 1
ATOM 5250 C CA . LEU B 1 297 ? -19.969 -14.533 34.250 1.00 42.18 294 LEU B CA 1
ATOM 5251 C C . LEU B 1 297 ? -20.728 -15.840 34.433 1.00 41.65 294 LEU B C 1
ATOM 5252 O O . LEU B 1 297 ? -21.899 -15.797 34.788 1.00 42.74 294 LEU B O 1
ATOM 5257 N N . SER B 1 298 ? -20.074 -16.984 34.218 1.00 40.19 295 SER B N 1
ATOM 5258 C CA . SER B 1 298 ? -20.729 -18.286 34.450 1.00 40.33 295 SER B CA 1
ATOM 5259 C C . SER B 1 298 ? -21.205 -18.459 35.920 1.00 41.03 295 SER B C 1
ATOM 5260 O O . SER B 1 298 ? -22.305 -18.975 36.201 1.00 42.41 295 SER B O 1
ATOM 5263 N N A ARG B 1 299 ? -20.361 -18.029 36.846 0.50 40.93 296 ARG B N 1
ATOM 5264 N N B ARG B 1 299 ? -20.363 -18.023 36.844 0.50 40.79 296 ARG B N 1
ATOM 5265 C CA A ARG B 1 299 ? -20.709 -18.013 38.251 0.50 41.84 296 ARG B CA 1
ATOM 5266 C CA B ARG B 1 299 ? -20.707 -18.013 38.249 0.50 41.61 296 ARG B CA 1
ATOM 5267 C C A ARG B 1 299 ? -21.970 -17.176 38.527 0.50 43.28 296 ARG B C 1
ATOM 5268 C C B ARG B 1 299 ? -21.968 -17.176 38.529 0.50 43.15 296 ARG B C 1
ATOM 5269 O O A ARG B 1 299 ? -22.897 -17.656 39.171 0.50 44.01 296 ARG B O 1
ATOM 5270 O O B ARG B 1 299 ? -22.893 -17.655 39.175 0.50 43.89 296 ARG B O 1
ATOM 5285 N N . TYR B 1 300 ? -21.998 -15.954 38.009 1.00 43.65 297 TYR B N 1
ATOM 5286 C CA . TYR B 1 300 ? -23.123 -15.047 38.184 1.00 46.02 297 TYR B CA 1
ATOM 5287 C C . TYR B 1 300 ? -24.454 -15.578 37.594 1.00 46.96 297 TYR B C 1
ATOM 5288 O O . TYR B 1 300 ? -25.536 -15.322 38.135 1.00 47.63 297 TYR B O 1
ATOM 5297 N N . LEU B 1 301 ? -24.345 -16.326 36.501 1.00 45.53 298 LEU B N 1
ATOM 5298 C CA . LEU B 1 301 ? -25.473 -16.977 35.883 1.00 46.70 298 LEU B CA 1
ATOM 5299 C C . LEU B 1 301 ? -25.884 -18.291 36.575 1.00 47.17 298 LEU B C 1
ATOM 5300 O O . LEU B 1 301 ? -26.802 -18.960 36.119 1.00 48.41 298 LEU B O 1
ATOM 5305 N N . GLY B 1 302 ? -25.212 -18.656 37.666 1.00 46.89 299 GLY B N 1
ATOM 5306 C CA . GLY B 1 302 ? -25.605 -19.796 38.509 1.00 46.93 299 GLY B CA 1
ATOM 5307 C C . GLY B 1 302 ? -25.083 -21.129 38.022 1.00 45.52 299 GLY B C 1
ATOM 5308 O O . GLY B 1 302 ? -25.585 -22.164 38.434 1.00 45.81 299 GLY B O 1
ATOM 5309 N N . ILE B 1 303 ? -24.060 -21.110 37.175 1.00 43.73 300 ILE B N 1
ATOM 5310 C CA . ILE B 1 303 ? -23.530 -22.332 36.593 1.00 42.94 300 ILE B CA 1
ATOM 5311 C C . ILE B 1 303 ? -22.218 -22.727 37.281 1.00 41.71 300 ILE B C 1
ATOM 5312 O O . ILE B 1 303 ? -22.223 -23.653 38.099 1.00 42.03 300 ILE B O 1
ATOM 5317 N N . LEU B 1 304 ? -21.117 -22.047 36.967 1.00 40.18 301 LEU B N 1
ATOM 5318 C CA . LEU B 1 304 ? -19.816 -22.379 37.565 1.00 40.02 301 LEU B CA 1
ATOM 5319 C C . LEU B 1 304 ? -19.847 -22.181 39.096 1.00 40.58 301 LEU B C 1
ATOM 5320 O O . LEU B 1 304 ? -20.316 -21.160 39.543 1.00 40.92 301 LEU B O 1
ATOM 5325 N N . PRO B 1 305 ? -19.406 -23.176 39.894 1.00 41.39 302 PRO B N 1
ATOM 5326 C CA . PRO B 1 305 ? -19.355 -22.942 41.328 1.00 42.99 302 PRO B CA 1
ATOM 5327 C C . PRO B 1 305 ? -18.253 -21.938 41.675 1.00 42.99 302 PRO B C 1
ATOM 5328 O O . PRO B 1 305 ? -17.225 -21.923 41.001 1.00 42.09 302 PRO B O 1
ATOM 5332 N N . PRO B 1 306 ? -18.470 -21.096 42.697 1.00 44.27 303 PRO B N 1
ATOM 5333 C CA . PRO B 1 306 ? -17.445 -20.080 43.039 1.00 44.35 303 PRO B CA 1
ATOM 5334 C C . PRO B 1 306 ? -16.054 -20.645 43.355 1.00 44.73 303 PRO B C 1
ATOM 5335 O O . PRO B 1 306 ? -15.067 -19.990 43.054 1.00 44.77 303 PRO B O 1
ATOM 5339 N N . VAL B 1 307 ? -15.970 -21.846 43.926 1.00 44.90 304 VAL B N 1
ATOM 5340 C CA . VAL B 1 307 ? -14.668 -22.479 44.210 1.00 44.85 304 VAL B CA 1
ATOM 5341 C C . VAL B 1 307 ? -13.839 -22.766 42.945 1.00 42.87 304 VAL B C 1
ATOM 5342 O O . VAL B 1 307 ? -12.617 -22.680 42.980 1.00 42.40 304 VAL B O 1
ATOM 5346 N N . ALA B 1 308 ? -14.497 -23.049 41.820 1.00 41.20 305 ALA B N 1
ATOM 5347 C CA . ALA B 1 308 ? -13.795 -23.304 40.576 1.00 39.76 305 ALA B CA 1
ATOM 5348 C C . ALA B 1 308 ? -13.187 -21.997 39.998 1.00 38.68 305 ALA B C 1
ATOM 5349 O O . ALA B 1 308 ? -12.074 -22.026 39.458 1.00 37.64 305 ALA B O 1
ATOM 5351 N N . VAL B 1 309 ? -13.909 -20.882 40.131 1.00 38.65 306 VAL B N 1
ATOM 5352 C CA . VAL B 1 309 ? -13.355 -19.538 39.882 1.00 39.07 306 VAL B CA 1
ATOM 5353 C C . VAL B 1 309 ? -12.044 -19.329 40.683 1.00 39.71 306 VAL B C 1
ATOM 5354 O O . VAL B 1 309 ? -11.033 -18.932 40.105 1.00 39.62 306 VAL B O 1
ATOM 5358 N N . ALA B 1 310 ? -12.053 -19.634 41.978 1.00 41.12 307 ALA B N 1
ATOM 5359 C CA . ALA B 1 310 ? -10.873 -19.455 42.810 1.00 41.80 307 ALA B CA 1
ATOM 5360 C C . ALA B 1 310 ? -9.745 -20.366 42.360 1.00 41.27 307 ALA B C 1
ATOM 5361 O O . ALA B 1 310 ? -8.610 -19.920 42.253 1.00 41.37 307 ALA B O 1
ATOM 5363 N N . ARG B 1 311 ? -10.068 -21.625 42.065 1.00 40.60 308 ARG B N 1
ATOM 5364 C CA . ARG B 1 311 ? -9.077 -22.594 41.596 1.00 40.29 308 ARG B CA 1
ATOM 5365 C C . ARG B 1 311 ? -8.403 -22.173 40.275 1.00 38.91 308 ARG B C 1
ATOM 5366 O O . ARG B 1 311 ? -7.192 -22.355 40.077 1.00 38.96 308 ARG B O 1
ATOM 5374 N N . LEU B 1 312 ? -9.201 -21.645 39.362 1.00 37.91 309 LEU B N 1
ATOM 5375 C CA . LEU B 1 312 ? -8.698 -21.186 38.055 1.00 37.20 309 LEU B CA 1
ATOM 5376 C C . LEU B 1 312 ? -7.740 -20.012 38.245 1.00 37.48 309 LEU B C 1
ATOM 5377 O O . LEU B 1 312 ? -6.638 -19.994 37.685 1.00 37.90 309 LEU B O 1
ATOM 5382 N N . SER B 1 313 ? -8.132 -19.065 39.089 1.00 37.87 310 SER B N 1
ATOM 5383 C CA . SER B 1 313 ? -7.323 -17.898 39.348 1.00 38.82 310 SER B CA 1
ATOM 5384 C C . SER B 1 313 ? -5.999 -18.268 40.018 1.00 40.05 310 SER B C 1
ATOM 5385 O O . SER B 1 313 ? -4.944 -17.767 39.632 1.00 40.26 310 SER B O 1
ATOM 5388 N N . LYS B 1 314 ? -6.050 -19.172 40.988 1.00 41.31 311 LYS B N 1
ATOM 5389 C CA . LYS B 1 314 ? -4.837 -19.648 41.699 1.00 43.00 311 LYS B CA 1
ATOM 5390 C C . LYS B 1 314 ? -3.785 -20.215 40.715 1.00 41.68 311 LYS B C 1
ATOM 5391 O O . LYS B 1 314 ? -2.562 -19.941 40.821 1.00 41.50 311 LYS B O 1
ATOM 5397 N N . CYS B 1 315 ? -4.278 -21.008 39.757 1.00 39.69 312 CYS B N 1
ATOM 5398 C CA . CYS B 1 315 ? -3.419 -21.658 38.764 1.00 38.92 312 CYS B CA 1
ATOM 5399 C C . CYS B 1 315 ? -2.784 -20.644 37.809 1.00 38.21 312 CYS B C 1
ATOM 5400 O O . CYS B 1 315 ? -1.602 -20.718 37.542 1.00 37.89 312 CYS B O 1
ATOM 5403 N N . LEU B 1 316 ? -3.575 -19.689 37.321 1.00 38.02 313 LEU B N 1
ATOM 5404 C CA . LEU B 1 316 ? -3.047 -18.621 36.450 1.00 37.95 313 LEU B CA 1
ATOM 5405 C C . LEU B 1 316 ? -2.014 -17.772 37.187 1.00 38.92 313 LEU B C 1
ATOM 5406 O O . LEU B 1 316 ? -0.955 -17.510 36.623 1.00 39.00 313 LEU B O 1
ATOM 5411 N N . VAL B 1 317 ? -2.293 -17.375 38.440 1.00 39.73 314 VAL B N 1
ATOM 5412 C CA . VAL B 1 317 ? -1.307 -16.585 39.238 1.00 41.05 314 VAL B CA 1
ATOM 5413 C C . VAL B 1 317 ? -0.046 -17.411 39.410 1.00 42.10 314 VAL B C 1
ATOM 5414 O O . VAL B 1 317 ? 1.053 -16.909 39.188 1.00 43.23 314 VAL B O 1
ATOM 5418 N N . ALA B 1 318 ? -0.196 -18.698 39.727 1.00 42.25 315 ALA B N 1
ATOM 5419 C CA . ALA B 1 318 ? 0.972 -19.561 39.911 1.00 43.54 315 ALA B CA 1
ATOM 5420 C C . ALA B 1 318 ? 1.857 -19.706 38.642 1.00 43.17 315 ALA B C 1
ATOM 5421 O O . ALA B 1 318 ? 3.047 -19.964 38.743 1.00 43.58 315 ALA B O 1
ATOM 5423 N N . TYR B 1 319 ? 1.278 -19.566 37.445 1.00 41.83 316 TYR B N 1
ATOM 5424 C CA . TYR B 1 319 ? 2.074 -19.540 36.218 1.00 41.81 316 TYR B CA 1
ATOM 5425 C C . TYR B 1 319 ? 2.512 -18.114 35.820 1.00 42.98 316 TYR B C 1
ATOM 5426 O O . TYR B 1 319 ? 2.989 -17.925 34.699 1.00 43.76 316 TYR B O 1
ATOM 5435 N N . GLY B 1 320 ? 2.352 -17.116 36.694 1.00 43.28 317 GLY B N 1
ATOM 5436 C CA . GLY B 1 320 ? 2.836 -15.753 36.413 1.00 43.67 317 GLY B CA 1
ATOM 5437 C C . GLY B 1 320 ? 1.950 -14.848 35.576 1.00 42.45 317 GLY B C 1
ATOM 5438 O O . GLY B 1 320 ? 2.421 -13.821 35.083 1.00 42.86 317 GLY B O 1
ATOM 5439 N N . LEU B 1 321 ? 0.687 -15.222 35.412 1.00 41.04 318 LEU B N 1
ATOM 5440 C CA . LEU B 1 321 ? -0.289 -14.473 34.607 1.00 40.36 318 LEU B CA 1
ATOM 5441 C C . LEU B 1 321 ? -1.207 -13.603 35.481 1.00 40.85 318 LEU B C 1
ATOM 5442 O O . LEU B 1 321 ? -1.435 -13.917 36.648 1.00 41.33 318 LEU B O 1
ATOM 5447 N N . PRO B 1 322 ? -1.719 -12.485 34.920 1.00 41.06 319 PRO B N 1
ATOM 5448 C CA . PRO B 1 322 ? -2.584 -11.611 35.696 1.00 41.11 319 PRO B CA 1
ATOM 5449 C C . PRO B 1 322 ? -3.999 -12.132 35.711 1.00 40.31 319 PRO B C 1
ATOM 5450 O O . PRO B 1 322 ? -4.467 -12.766 34.727 1.00 38.83 319 PRO B O 1
ATOM 5454 N N . VAL B 1 323 ? -4.693 -11.857 36.796 1.00 40.56 320 VAL B N 1
ATOM 5455 C CA . VAL B 1 323 ? -6.080 -12.250 36.896 1.00 40.94 320 VAL B CA 1
ATOM 5456 C C . VAL B 1 323 ? -7.075 -11.092 36.973 1.00 42.08 320 VAL B C 1
ATOM 5457 O O . VAL B 1 323 ? -8.249 -11.323 37.011 1.00 42.65 320 VAL B O 1
ATOM 5461 N N . SER B 1 324 ? -6.602 -9.857 36.941 1.00 44.20 321 SER B N 1
ATOM 5462 C CA . SER B 1 324 ? -7.465 -8.706 36.626 1.00 44.99 321 SER B CA 1
ATOM 5463 C C . SER B 1 324 ? -6.626 -7.620 35.951 1.00 45.71 321 SER B C 1
ATOM 5464 O O . SER B 1 324 ? -5.383 -7.617 36.069 1.00 46.60 321 SER B O 1
ATOM 5467 N N . ILE B 1 325 ? -7.296 -6.675 35.301 1.00 48.05 322 ILE B N 1
ATOM 5468 C CA . ILE B 1 325 ? -6.598 -5.535 34.716 1.00 48.94 322 ILE B CA 1
ATOM 5469 C C . ILE B 1 325 ? -5.948 -4.633 35.760 1.00 50.76 322 ILE B C 1
ATOM 5470 O O . ILE B 1 325 ? -5.146 -3.793 35.384 1.00 51.41 322 ILE B O 1
ATOM 5475 N N . ASP B 1 326 ? -6.294 -4.790 37.043 1.00 52.10 323 ASP B N 1
ATOM 5476 C CA . ASP B 1 326 ? -5.618 -4.075 38.108 1.00 54.62 323 ASP B CA 1
ATOM 5477 C C . ASP B 1 326 ? -4.426 -4.773 38.771 1.00 54.48 323 ASP B C 1
ATOM 5478 O O . ASP B 1 326 ? -3.865 -4.243 39.718 1.00 55.69 323 ASP B O 1
ATOM 5483 N N . ASP B 1 327 ? -4.047 -5.946 38.277 1.00 52.48 324 ASP B N 1
ATOM 5484 C CA . ASP B 1 327 ? -2.797 -6.614 38.680 1.00 52.92 324 ASP B CA 1
ATOM 5485 C C . ASP B 1 327 ? -1.628 -5.619 38.605 1.00 54.07 324 ASP B C 1
ATOM 5486 O O . ASP B 1 327 ? -1.478 -4.917 37.594 1.00 52.57 324 ASP B O 1
ATOM 5491 N N . LYS B 1 328 ? -0.814 -5.547 39.665 1.00 56.45 325 LYS B N 1
ATOM 5492 C CA . LYS B 1 328 ? 0.239 -4.506 39.764 1.00 58.37 325 LYS B CA 1
ATOM 5493 C C . LYS B 1 328 ? 1.219 -4.515 38.604 1.00 57.08 325 LYS B C 1
ATOM 5494 O O . LYS B 1 328 ? 1.512 -3.466 38.040 1.00 56.75 325 LYS B O 1
ATOM 5500 N N . GLU B 1 329 ? 1.721 -5.694 38.247 1.00 56.18 326 GLU B N 1
ATOM 5501 C CA . GLU B 1 329 ? 2.676 -5.808 37.136 1.00 55.76 326 GLU B CA 1
ATOM 5502 C C . GLU B 1 329 ? 2.006 -5.502 35.800 1.00 53.02 326 GLU B C 1
ATOM 5503 O O . GLU B 1 329 ? 2.611 -4.871 34.915 1.00 53.32 326 GLU B O 1
ATOM 5509 N N . PHE B 1 330 ? 0.762 -5.930 35.667 1.00 50.34 327 PHE B N 1
ATOM 5510 C CA . PHE B 1 330 ? -0.001 -5.612 34.459 1.00 48.44 327 PHE B CA 1
ATOM 5511 C C . PHE B 1 330 ? -0.205 -4.068 34.293 1.00 49.12 327 PHE B C 1
ATOM 5512 O O . PHE B 1 330 ? 0.000 -3.505 33.201 1.00 48.12 327 PHE B O 1
ATOM 5520 N N . LEU B 1 331 ? -0.551 -3.384 35.388 1.00 50.60 328 LEU B N 1
ATOM 5521 C CA . LEU B 1 331 ? -0.615 -1.920 35.388 1.00 52.41 328 LEU B CA 1
ATOM 5522 C C . LEU B 1 331 ? 0.710 -1.266 34.951 1.00 53.71 328 LEU B C 1
ATOM 5523 O O . LEU B 1 331 ? 0.710 -0.283 34.203 1.00 53.79 328 LEU B O 1
ATOM 5528 N N . LYS B 1 332 ? 1.825 -1.836 35.402 1.00 54.79 329 LYS B N 1
ATOM 5529 C CA . LYS B 1 332 ? 3.159 -1.434 34.958 1.00 56.65 329 LYS B CA 1
ATOM 5530 C C . LYS B 1 332 ? 3.351 -1.625 33.432 1.00 55.59 329 LYS B C 1
ATOM 5531 O O . LYS B 1 332 ? 3.871 -0.742 32.759 1.00 56.11 329 LYS B O 1
ATOM 5537 N N . LYS B 1 333 ? 2.938 -2.766 32.885 1.00 54.01 330 LYS B N 1
ATOM 5538 C CA . LYS B 1 333 ? 3.086 -2.987 31.460 1.00 53.63 330 LYS B CA 1
ATOM 5539 C C . LYS B 1 333 ? 2.220 -1.998 30.652 1.00 52.68 330 LYS B C 1
ATOM 5540 O O . LYS B 1 333 ? 2.708 -1.414 29.690 1.00 53.59 330 LYS B O 1
ATOM 5546 N N . VAL B 1 334 ? 0.968 -1.774 31.060 1.00 50.99 331 VAL B N 1
ATOM 5547 C CA . VAL B 1 334 ? 0.010 -0.976 30.239 1.00 50.38 331 VAL B CA 1
ATOM 5548 C C . VAL B 1 334 ? 0.046 0.540 30.474 1.00 51.25 331 VAL B C 1
ATOM 5549 O O . VAL B 1 334 ? -0.391 1.315 29.617 1.00 51.34 331 VAL B O 1
ATOM 5553 N N . GLY B 1 335 ? 0.584 0.947 31.614 1.00 51.78 332 GLY B N 1
ATOM 5554 C CA . GLY B 1 335 ? 0.702 2.368 31.981 1.00 53.78 332 GLY B CA 1
ATOM 5555 C C . GLY B 1 335 ? -0.523 3.258 31.720 1.00 54.28 332 GLY B C 1
ATOM 5556 O O . GLY B 1 335 ? -1.615 2.961 32.201 1.00 53.72 332 GLY B O 1
ATOM 5557 N N . PRO B 1 336 ? -0.345 4.347 30.939 1.00 55.74 333 PRO B N 1
ATOM 5558 C CA . PRO B 1 336 ? -1.428 5.303 30.641 1.00 57.03 333 PRO B CA 1
ATOM 5559 C C . PRO B 1 336 ? -2.644 4.749 29.864 1.00 56.22 333 PRO B C 1
ATOM 5560 O O . PRO B 1 336 ? -3.678 5.422 29.832 1.00 57.08 333 PRO B O 1
ATOM 5564 N N . LYS B 1 337 ? -2.523 3.567 29.246 1.00 54.43 334 LYS B N 1
ATOM 5565 C CA . LYS B 1 337 ? -3.674 2.906 28.578 1.00 54.29 334 LYS B CA 1
ATOM 5566 C C . LYS B 1 337 ? -4.707 2.259 29.515 1.00 53.49 334 LYS B C 1
ATOM 5567 O O . LYS B 1 337 ? -5.827 2.012 29.100 1.00 53.20 334 LYS B O 1
ATOM 5573 N N . ARG B 1 338 ? -4.338 2.016 30.767 1.00 53.96 335 ARG B N 1
ATOM 5574 C CA . ARG B 1 338 ? -5.262 1.460 31.762 1.00 54.06 335 ARG B CA 1
ATOM 5575 C C . ARG B 1 338 ? -6.647 2.118 31.789 1.00 55.59 335 ARG B C 1
ATOM 5576 O O . ARG B 1 338 ? -7.658 1.398 31.787 1.00 54.90 335 ARG B O 1
ATOM 5584 N N . HIS B 1 339 ? -6.692 3.457 31.829 1.00 58.04 336 HIS B N 1
ATOM 5585 C CA . HIS B 1 339 ? -7.951 4.218 31.907 1.00 60.10 336 HIS B CA 1
ATOM 5586 C C . HIS B 1 339 ? -8.806 4.172 30.627 1.00 60.72 336 HIS B C 1
ATOM 5587 O O . HIS B 1 339 ? -9.962 4.568 30.660 1.00 62.39 336 HIS B O 1
ATOM 5594 N N . TYR B 1 340 ? -8.263 3.702 29.504 1.00 60.26 337 TYR B N 1
ATOM 5595 C CA . TYR B 1 340 ? -9.080 3.517 28.293 1.00 61.56 337 TYR B CA 1
ATOM 5596 C C . TYR B 1 340 ? -10.109 2.398 28.411 1.00 60.37 337 TYR B C 1
ATOM 5597 O O . TYR B 1 340 ? -11.059 2.364 27.629 1.00 61.22 337 TYR B O 1
ATOM 5606 N N . VAL B 1 341 ? -9.875 1.457 29.327 1.00 58.74 338 VAL B N 1
ATOM 5607 C CA . VAL B 1 341 ? -10.730 0.288 29.485 1.00 58.17 338 VAL B CA 1
ATOM 5608 C C . VAL B 1 341 ? -11.983 0.720 30.218 1.00 60.78 338 VAL B C 1
ATOM 5609 O O . VAL B 1 341 ? -12.007 0.702 31.438 1.00 62.33 338 VAL B O 1
ATOM 5613 N N . GLU B 1 342 ? -12.991 1.174 29.473 1.00 63.26 339 GLU B N 1
ATOM 5614 C CA . GLU B 1 342 ? -14.331 1.494 30.019 1.00 65.75 339 GLU B CA 1
ATOM 5615 C C . GLU B 1 342 ? -15.289 0.380 29.545 1.00 64.56 339 GLU B C 1
ATOM 5616 O O . GLU B 1 342 ? -15.087 -0.168 28.470 1.00 63.31 339 GLU B O 1
ATOM 5622 N N . ILE B 1 343 ? -16.302 0.046 30.356 1.00 64.85 340 ILE B N 1
ATOM 5623 C CA . ILE B 1 343 ? -17.332 -0.971 30.012 1.00 64.13 340 ILE B CA 1
ATOM 5624 C C . ILE B 1 343 ? -17.900 -0.818 28.596 1.00 65.32 340 ILE B C 1
ATOM 5625 O O . ILE B 1 343 ? -18.072 -1.793 27.874 1.00 63.81 340 ILE B O 1
ATOM 5630 N N . ASP B 1 344 ? -18.229 0.411 28.226 1.00 67.99 341 ASP B N 1
ATOM 5631 C CA . ASP B 1 344 ? -18.876 0.685 26.941 1.00 70.09 341 ASP B CA 1
ATOM 5632 C C . ASP B 1 344 ? -18.032 0.293 25.734 1.00 68.48 341 ASP B C 1
ATOM 5633 O O . ASP B 1 344 ? -18.565 -0.263 24.775 1.00 69.02 341 ASP B O 1
ATOM 5638 N N . ILE B 1 345 ? -16.732 0.582 25.783 1.00 66.75 342 ILE B N 1
ATOM 5639 C CA . ILE B 1 345 ? -15.842 0.254 24.667 1.00 66.08 342 ILE B CA 1
ATOM 5640 C C . ILE B 1 345 ? -15.588 -1.260 24.622 1.00 62.84 342 ILE B C 1
ATOM 5641 O O . ILE B 1 345 ? -15.414 -1.819 23.546 1.00 62.83 342 ILE B O 1
ATOM 5646 N N . LEU B 1 346 ? -15.604 -1.910 25.780 1.00 60.53 343 LEU B N 1
ATOM 5647 C CA . LEU B 1 346 ? -15.542 -3.368 25.829 1.00 58.18 343 LEU B CA 1
ATOM 5648 C C . LEU B 1 346 ? -16.798 -4.024 25.240 1.00 59.41 343 LEU B C 1
ATOM 5649 O O . LEU B 1 346 ? -16.672 -4.935 24.459 1.00 58.21 343 LEU B O 1
ATOM 5654 N N . LEU B 1 347 ? -17.998 -3.546 25.580 1.00 62.17 344 LEU B N 1
ATOM 5655 C CA . LEU B 1 347 ? -19.235 -4.120 25.006 1.00 64.44 344 LEU B CA 1
ATOM 5656 C C . LEU B 1 347 ? -19.300 -3.899 23.498 1.00 67.05 344 LEU B C 1
ATOM 5657 O O . LEU B 1 347 ? -19.839 -4.736 22.766 1.00 67.54 344 LEU B O 1
ATOM 5662 N N . LYS B 1 348 ? -18.735 -2.775 23.054 1.00 69.44 345 LYS B N 1
ATOM 5663 C CA . LYS B 1 348 ? -18.640 -2.451 21.636 1.00 72.40 345 LYS B CA 1
ATOM 5664 C C . LYS B 1 348 ? -17.684 -3.416 20.922 1.00 70.87 345 LYS B C 1
ATOM 5665 O O . LYS B 1 348 ? -18.096 -4.052 19.953 1.00 72.30 345 LYS B O 1
ATOM 5671 N N . LYS B 1 349 ? -16.440 -3.547 21.403 1.00 68.71 346 LYS B N 1
ATOM 5672 C CA . LYS B 1 349 ? -15.503 -4.579 20.870 1.00 66.87 346 LYS B CA 1
ATOM 5673 C C . LYS B 1 349 ? -16.155 -5.975 20.746 1.00 65.79 346 LYS B C 1
ATOM 5674 O O . LYS B 1 349 ? -16.012 -6.631 19.712 1.00 66.92 346 LYS B O 1
ATOM 5680 N N . MET B 1 350 ? -16.872 -6.410 21.786 1.00 64.27 347 MET B N 1
ATOM 5681 C CA . MET B 1 350 ? -17.497 -7.754 21.836 1.00 62.98 347 MET B CA 1
ATOM 5682 C C . MET B 1 350 ? -18.796 -7.920 21.014 1.00 66.38 347 MET B C 1
ATOM 5683 O O . MET B 1 350 ? -19.362 -9.020 20.994 1.00 65.83 347 MET B O 1
ATOM 5688 N N . ALA B 1 351 ? -19.291 -6.845 20.404 1.00 69.90 348 ALA B N 1
ATOM 5689 C CA . ALA B 1 351 ? -20.415 -6.935 19.457 1.00 74.06 348 ALA B CA 1
ATOM 5690 C C . ALA B 1 351 ? -19.936 -7.482 18.113 1.00 75.13 348 ALA B C 1
ATOM 5691 O O . ALA B 1 351 ? -19.217 -6.791 17.380 1.00 77.03 348 ALA B O 1
ATOM 5693 N N . SER B 1 359 ? -27.640 -8.052 19.431 1.00 82.83 356 SER B N 1
ATOM 5694 C CA . SER B 1 359 ? -26.761 -7.443 20.410 1.00 79.52 356 SER B CA 1
ATOM 5695 C C . SER B 1 359 ? -26.590 -8.295 21.683 1.00 75.53 356 SER B C 1
ATOM 5696 O O . SER B 1 359 ? -26.073 -7.799 22.699 1.00 73.78 356 SER B O 1
ATOM 5699 N N . LYS B 1 360 ? -27.012 -9.563 21.642 1.00 73.92 357 LYS B N 1
ATOM 5700 C CA . LYS B 1 360 ? -26.537 -10.535 22.619 1.00 69.76 357 LYS B CA 1
ATOM 5701 C C . LYS B 1 360 ? -25.070 -10.819 22.245 1.00 66.20 357 LYS B C 1
ATOM 5702 O O . LYS B 1 360 ? -24.627 -10.489 21.153 1.00 67.27 357 LYS B O 1
ATOM 5708 N N . ILE B 1 361 ? -24.318 -11.423 23.148 1.00 62.28 358 ILE B N 1
ATOM 5709 C CA . ILE B 1 361 ? -22.912 -11.712 22.909 1.00 59.45 358 ILE B CA 1
ATOM 5710 C C . ILE B 1 361 ? -22.715 -13.192 23.118 1.00 57.15 358 ILE B C 1
ATOM 5711 O O . ILE B 1 361 ? -23.317 -13.790 24.010 1.00 56.93 358 ILE B O 1
ATOM 5716 N N . ARG B 1 362 ? -21.860 -13.794 22.322 1.00 56.06 359 ARG B N 1
ATOM 5717 C CA . ARG B 1 362 ? -21.628 -15.222 22.438 1.00 53.98 359 ARG B CA 1
ATOM 5718 C C . ARG B 1 362 ? -20.440 -15.427 23.383 1.00 49.60 359 ARG B C 1
ATOM 5719 O O . ARG B 1 362 ? -19.444 -14.731 23.290 1.00 47.84 359 ARG B O 1
ATOM 5727 N N . CYS B 1 363 ? -20.554 -16.386 24.295 1.00 47.32 360 CYS B N 1
ATOM 5728 C CA . CYS B 1 363 ? -19.498 -16.610 25.276 1.00 45.03 360 CYS B CA 1
ATOM 5729 C C . CYS B 1 363 ? -19.519 -18.049 25.784 1.00 43.44 360 CYS B C 1
ATOM 5730 O O . CYS B 1 363 ? -20.583 -18.661 25.898 1.00 43.91 360 CYS B O 1
ATOM 5733 N N . VAL B 1 364 ? -18.336 -18.575 26.067 1.00 41.33 361 VAL B N 1
ATOM 5734 C CA . VAL B 1 364 ? -18.201 -19.868 26.715 1.00 40.23 361 VAL B CA 1
ATOM 5735 C C . VAL B 1 364 ? -18.516 -19.709 28.183 1.00 39.72 361 VAL B C 1
ATOM 5736 O O . VAL B 1 364 ? -17.960 -18.830 28.842 1.00 39.07 361 VAL B O 1
ATOM 5740 N N . LEU B 1 365 ? -19.387 -20.576 28.687 1.00 40.01 362 LEU B N 1
ATOM 5741 C CA . LEU B 1 365 ? -19.718 -20.634 30.111 1.00 40.28 362 LEU B CA 1
ATOM 5742 C C . LEU B 1 365 ? -19.181 -21.917 30.738 1.00 39.44 362 LEU B C 1
ATOM 5743 O O . LEU B 1 365 ? -19.721 -23.029 30.502 1.00 39.92 362 LEU B O 1
ATOM 5748 N N . LEU B 1 366 ? -18.112 -21.772 31.507 1.00 38.73 363 LEU B N 1
ATOM 5749 C CA . LEU B 1 366 ? -17.484 -22.932 32.125 1.00 38.66 363 LEU B CA 1
ATOM 5750 C C . LEU B 1 366 ? -18.450 -23.582 33.117 1.00 39.48 363 LEU B C 1
ATOM 5751 O O . LEU B 1 366 ? -19.154 -22.862 33.861 1.00 39.52 363 LEU B O 1
ATOM 5756 N N . GLU B 1 367 ? -18.505 -24.922 33.125 1.00 39.58 364 GLU B N 1
ATOM 5757 C CA . GLU B 1 367 ? -19.391 -25.662 34.066 1.00 41.42 364 GLU B CA 1
ATOM 5758 C C . GLU B 1 367 ? -18.641 -26.084 35.302 1.00 41.70 364 GLU B C 1
ATOM 5759 O O . GLU B 1 367 ? -19.188 -25.997 36.390 1.00 42.84 364 GLU B O 1
ATOM 5765 N N . LYS B 1 368 ? -17.417 -26.563 35.101 1.00 41.04 365 LYS B N 1
ATOM 5766 C CA . LYS B 1 368 ? -16.486 -26.895 36.172 1.00 42.50 365 LYS B CA 1
ATOM 5767 C C . LYS B 1 368 ? -15.064 -26.915 35.570 1.00 41.35 365 LYS B C 1
ATOM 5768 O O . LYS B 1 368 ? -14.902 -26.786 34.348 1.00 39.30 365 LYS B O 1
ATOM 5774 N N . ILE B 1 369 ? -14.036 -27.105 36.407 1.00 41.75 366 ILE B N 1
ATOM 5775 C CA . ILE B 1 369 ? -12.700 -27.290 35.842 1.00 41.26 366 ILE B CA 1
ATOM 5776 C C . ILE B 1 369 ? -12.694 -28.568 34.989 1.00 41.10 366 ILE B C 1
ATOM 5777 O O . ILE B 1 369 ? -13.014 -29.639 35.492 1.00 41.77 366 ILE B O 1
ATOM 5782 N N . GLY B 1 370 ? -12.374 -28.431 33.701 1.00 40.02 367 GLY B N 1
ATOM 5783 C CA . GLY B 1 370 ? -12.380 -29.544 32.743 1.00 40.28 367 GLY B CA 1
ATOM 5784 C C . GLY B 1 370 ? -13.646 -29.749 31.912 1.00 39.93 367 GLY B C 1
ATOM 5785 O O . GLY B 1 370 ? -13.710 -30.715 31.162 1.00 40.10 367 GLY B O 1
ATOM 5786 N N . LYS B 1 371 ? -14.650 -28.870 32.033 1.00 39.82 368 LYS B N 1
ATOM 5787 C CA . LYS B 1 371 ? -15.915 -29.052 31.312 1.00 40.54 368 LYS B CA 1
ATOM 5788 C C . LYS B 1 371 ? -16.653 -27.757 31.032 1.00 39.39 368 LYS B C 1
ATOM 5789 O O . LYS B 1 371 ? -16.841 -26.951 31.936 1.00 38.44 368 LYS B O 1
ATOM 5795 N N . CYS B 1 372 ? -17.090 -27.567 29.783 1.00 38.99 369 CYS B N 1
ATOM 5796 C CA . CYS B 1 372 ? -17.941 -26.417 29.424 1.00 39.18 369 CYS B CA 1
ATOM 5797 C C . CYS B 1 372 ? -19.426 -26.762 29.444 1.00 40.08 369 CYS B C 1
ATOM 5798 O O . CYS B 1 372 ? -19.810 -27.812 28.952 1.00 39.94 369 CYS B O 1
ATOM 5801 N N . TYR B 1 373 ? -20.249 -25.821 29.916 1.00 40.47 370 TYR B N 1
ATOM 5802 C CA . TYR B 1 373 ? -21.668 -26.033 30.097 1.00 42.03 370 TYR B CA 1
ATOM 5803 C C . TYR B 1 373 ? -22.360 -26.316 28.791 1.00 43.30 370 TYR B C 1
ATOM 5804 O O . TYR B 1 373 ? -22.368 -25.486 27.911 1.00 43.11 370 TYR B O 1
ATOM 5813 N N . GLN B 1 374 ? -22.949 -27.508 28.708 1.00 44.81 371 GLN B N 1
ATOM 5814 C CA . GLN B 1 374 ? -23.695 -27.990 27.545 1.00 46.77 371 GLN B CA 1
ATOM 5815 C C . GLN B 1 374 ? -22.868 -28.103 26.274 1.00 46.93 371 GLN B C 1
ATOM 5816 O O . GLN B 1 374 ? -23.423 -28.220 25.194 1.00 48.15 371 GLN B O 1
ATOM 5822 N N . LEU B 1 375 ? -21.551 -28.124 26.434 1.00 46.16 372 LEU B N 1
ATOM 5823 C CA . LEU B 1 375 ? -20.609 -28.342 25.356 1.00 46.30 372 LEU B CA 1
ATOM 5824 C C . LEU B 1 375 ? -20.829 -27.404 24.189 1.00 47.07 372 LEU B C 1
ATOM 5825 O O . LEU B 1 375 ? -20.752 -27.798 23.041 1.00 48.16 372 LEU B O 1
ATOM 5830 N N . LYS B 1 376 ? -21.076 -26.140 24.495 1.00 46.54 373 LYS B N 1
ATOM 5831 C CA . LYS B 1 376 ? -21.279 -25.135 23.451 1.00 47.64 373 LYS B CA 1
ATOM 5832 C C . LYS B 1 376 ? -21.167 -23.740 24.050 1.00 46.16 373 LYS B C 1
ATOM 5833 O O . LYS B 1 376 ? -21.271 -23.576 25.282 1.00 44.07 373 LYS B O 1
ATOM 5839 N N . ALA B 1 377 ? -21.034 -22.747 23.164 1.00 46.48 374 ALA B N 1
ATOM 5840 C CA . ALA B 1 377 ? -21.054 -21.344 23.570 1.00 46.26 374 ALA B CA 1
ATOM 5841 C C . ALA B 1 377 ? -22.508 -20.927 23.739 1.00 48.31 374 ALA B C 1
ATOM 5842 O O . ALA B 1 377 ? -23.392 -21.616 23.260 1.00 48.88 374 ALA B O 1
ATOM 5844 N N . HIS B 1 378 ? -22.718 -19.826 24.471 1.00 48.35 375 HIS B N 1
ATOM 5845 C CA . HIS B 1 378 ? -24.040 -19.323 24.829 1.00 50.71 375 HIS B CA 1
ATOM 5846 C C . HIS B 1 378 ? -24.161 -17.851 24.520 1.00 51.89 375 HIS B C 1
ATOM 5847 O O . HIS B 1 378 ? -23.195 -17.112 24.599 1.00 50.14 375 HIS B O 1
ATOM 5854 N N . GLN B 1 379 ? -25.367 -17.433 24.159 1.00 54.50 376 GLN B N 1
ATOM 5855 C CA . GLN B 1 379 ? -25.660 -16.028 23.977 1.00 56.84 376 GLN B CA 1
ATOM 5856 C C . GLN B 1 379 ? -25.952 -15.438 25.352 1.00 56.68 376 GLN B C 1
ATOM 5857 O O . GLN B 1 379 ? -26.737 -15.995 26.096 1.00 57.28 376 GLN B O 1
ATOM 5863 N N . VAL B 1 380 ? -25.272 -14.360 25.717 1.00 56.30 377 VAL B N 1
ATOM 5864 C CA . VAL B 1 380 ? -25.492 -13.685 27.002 1.00 56.69 377 VAL B CA 1
ATOM 5865 C C . VAL B 1 380 ? -25.783 -12.216 26.728 1.00 59.37 377 VAL B C 1
ATOM 5866 O O . VAL B 1 380 ? -25.423 -11.696 25.685 1.00 60.15 377 VAL B O 1
ATOM 5870 N N . SER B 1 381 ? -26.446 -11.560 27.671 1.00 61.60 378 SER B N 1
ATOM 5871 C CA . SER B 1 381 ? -26.885 -10.177 27.478 1.00 64.89 378 SER B CA 1
ATOM 5872 C C . SER B 1 381 ? -25.780 -9.218 27.869 1.00 63.88 378 SER B C 1
ATOM 5873 O O . SER B 1 381 ? -24.858 -9.573 28.635 1.00 60.95 378 SER B O 1
ATOM 5876 N N . LYS B 1 382 ? -25.897 -8.000 27.349 1.00 66.48 379 LYS B N 1
ATOM 5877 C CA . LYS B 1 382 ? -25.006 -6.894 27.708 1.00 66.40 379 LYS B CA 1
ATOM 5878 C C . LYS B 1 382 ? -25.140 -6.539 29.179 1.00 66.72 379 LYS B C 1
ATOM 5879 O O . LYS B 1 382 ? -24.172 -6.170 29.811 1.00 65.08 379 LYS B O 1
ATOM 5885 N N . GLN B 1 383 ? -26.355 -6.633 29.707 1.00 69.30 380 GLN B N 1
ATOM 5886 C CA . GLN B 1 383 ? -26.625 -6.351 31.114 1.00 70.39 380 GLN B CA 1
ATOM 5887 C C . GLN B 1 383 ? -25.791 -7.270 32.012 1.00 67.03 380 GLN B C 1
ATOM 5888 O O . GLN B 1 383 ? -25.115 -6.816 32.931 1.00 66.63 380 GLN B O 1
ATOM 5894 N N . ASP B 1 384 ? -25.813 -8.561 31.729 1.00 65.05 381 ASP B N 1
ATOM 5895 C CA . ASP B 1 384 ? -25.070 -9.503 32.553 1.00 62.41 381 ASP B CA 1
ATOM 5896 C C . ASP B 1 384 ? -23.562 -9.290 32.426 1.00 60.00 381 ASP B C 1
ATOM 5897 O O . ASP B 1 384 ? -22.843 -9.281 33.428 1.00 58.89 381 ASP B O 1
ATOM 5902 N N . LEU B 1 385 ? -23.072 -9.078 31.213 1.00 59.54 382 LEU B N 1
ATOM 5903 C CA . LEU B 1 385 ? -21.645 -8.781 31.057 1.00 57.80 382 LEU B CA 1
ATOM 5904 C C . LEU B 1 385 ? -21.221 -7.522 31.783 1.00 58.90 382 LEU B C 1
ATOM 5905 O O . LEU B 1 385 ? -20.138 -7.497 32.381 1.00 57.12 382 LEU B O 1
ATOM 5910 N N . SER B 1 386 ? -22.057 -6.491 31.711 1.00 61.77 383 SER B N 1
ATOM 5911 C CA . SER B 1 386 ? -21.869 -5.288 32.519 1.00 63.95 383 SER B CA 1
ATOM 5912 C C . SER B 1 386 ? -21.686 -5.581 33.997 1.00 64.16 383 SER B C 1
ATOM 5913 O O . SER B 1 386 ? -20.799 -5.009 34.624 1.00 63.73 383 SER B O 1
ATOM 5916 N N . PHE B 1 387 ? -22.520 -6.466 34.552 1.00 65.30 384 PHE B N 1
ATOM 5917 C CA . PHE B 1 387 ? -22.422 -6.811 35.975 1.00 65.71 384 PHE B CA 1
ATOM 5918 C C . PHE B 1 387 ? -21.039 -7.307 36.343 1.00 62.45 384 PHE B C 1
ATOM 5919 O O . PHE B 1 387 ? -20.473 -6.811 37.311 1.00 63.16 384 PHE B O 1
ATOM 5927 N N . VAL B 1 388 ? -20.484 -8.257 35.593 1.00 59.02 385 VAL B N 1
ATOM 5928 C CA . VAL B 1 388 ? -19.131 -8.757 35.926 1.00 56.49 385 VAL B CA 1
ATOM 5929 C C . VAL B 1 388 ? -18.022 -7.732 35.645 1.00 55.73 385 VAL B C 1
ATOM 5930 O O . VAL B 1 388 ? -16.976 -7.793 36.248 1.00 54.37 385 VAL B O 1
ATOM 5934 N N . LEU B 1 389 ? -18.247 -6.795 34.734 1.00 56.90 386 LEU B N 1
ATOM 5935 C CA . LEU B 1 389 ? -17.230 -5.792 34.417 1.00 57.19 386 LEU B CA 1
ATOM 5936 C C . LEU B 1 389 ? -17.356 -4.508 35.271 1.00 60.53 386 LEU B C 1
ATOM 5937 O O . LEU B 1 389 ? -16.454 -3.700 35.237 1.00 61.54 386 LEU B O 1
ATOM 5942 N N . THR B 1 390 ? -18.454 -4.318 36.015 1.00 63.85 387 THR B N 1
ATOM 5943 C CA . THR B 1 390 ? -18.685 -3.095 36.852 1.00 67.61 387 THR B CA 1
ATOM 5944 C C . THR B 1 390 ? -17.534 -2.785 37.807 1.00 68.00 387 THR B C 1
ATOM 5945 O O . THR B 1 390 ? -16.930 -3.694 38.370 1.00 67.68 387 THR B O 1
#

Radius of gyration: 29.68 Å; Cα contacts (8 Å, |Δi|>4): 1510; chains: 2; bounding box: 61×50×88 Å

Foldseek 3Di:
DDPVFWDFADFLRDGFEIFGALCLLVVLCCCCVPQPAQEEEEEEEPLLCPDPVNCVNVVSNQVVCCVPPVNHDYHYYYDHDDLVCLDDVNLVVVLVVCVVVPHDQSYEYEQAEALSSLQSVLQSQCPNVNHHAYEYEHLFLQRLQARNPQQWHAGADPVGGRPDGDRHGHSHYYYHVNSCQSPQLVRNLLSVLLLLLLQQAANVPVNVLLQVCLLVVQVQSPDPRRDCVVCRVVSSVSSVSSNNSNSVLSNDPPPQLVCSSCQLVLLLVLVCVLQPPLDDSSLSSLLSNLLLAVLLVVVVQEPPVQSVSSCVSSVSSVHDNHCVPPVNCVSRPPSSVVPDLVSSVVVSCVVQVVHNWHWRRRHRRHTPPSHIDDDDSVSSSVSSD/DVVDQWDFADFLRHGFEIFHALCLLVVLCVCCVPQPAQEEEEEEEPVLCPDPSSVVNVVSNVVVCCVRPVNHDYHYDYDHDDLVCLDDVNLVVVLVVCVVVVNDQSYEYEQAEALSSLQSVLQSQCPNVNHHAYEYEHQFLQRLQPNNPQQHHAGADPVGGRPDGDRHGHSHYYYHVNSCQSPQLVRNLLSCLLLLLLQQAANVPVNVVLLVCLQVVLVQSPDPRRDCVVCRVVSSVSSVSSNNSQSVQSNCCVPVPQLNCSSCQQVLLLVLVCVLQPPLDDSSLSSQLSNLLLQVLLVVVVAEPVVQSVSSCSSSVSSVHDNHCVDPVNCVSRPPSSVVDDLVSSCVSQDPFGWHWRRRGRRHTDVSHIDTHHSVSSVVSVD

Sequence (768 aa):
SNAMSIEKVPILGKKETIHVGYGIADHIVREVIANLASSTYVIVTDTNMARTPQYSKLTDDFKTNLSEKRPESRLLTYCVSPGENNKNRATKAAVEDFLLQQGCTRDTVILAVGGGVIGDMIGFVAATFMRGVRVVQVPTTLLAMVDSSVGGKTAIDTPLGKNFIGAFHQPEYVFCDVSFLETLPARQFINGMAEVVKTAAIWNEEEFTRLENFSKKFLSVVTSKKPDLQSIKAELVKTVLESVRVKAGVVSSDEAGLRRNLLNFGHTIGHAIEAVLTPEALHGECVSIGMIKEAELSRYLGILPPVAVARLSKCLVAYGLPVSIDDKEFLKKVGPKRHYVEIDILLKKMAIDKKNDIRCVLLEKIGKCYQLKAHQVSKQDLSFVLTSNAMSIEKVPILGKETIHVGYGIADHIVREVIANLASSTYVIVTDTNMARTPQYSKLTDDFKTNLSEKRPESRLLTYCVSPGENNKNRATKAAVEDFLLQQGCTRDTVILAVGGGVIGDMIGFVAATFMRGVRVVQVPTTLLAMVDSSVGGKTAIDTPLGKNFIGAFHQPEYVFCDVSFLETLPARQFINGMAEVVKTAAIWNEEEEFTRLENFSKKFLSVVTSKKPDLQSIKAELVKTVLESVRVKAGVVSSDEKEAGLRNLLNFGHTIGHAIEAVLTPEALHGECVSIGMIKEAELSRRYLGILPPVAVARLSKCLVAYGLPVSIDDKEFLKKVGPKRHYVEIDILLKKMASKIRCVLLEKIGKCYQLKAHQVSKQDLSFVLT

Nearest PDB structures (foldseek):
  6c5c-assembly1_B  TM=1.003E+00  e=7.440E-69  Candida albicans SC5314
  1sg6-assembly2_B  TM=9.395E-01  e=8.600E-41  Aspergillus nidulans
  1nua-assembly1_A  TM=9.472E-01  e=4.138E-40  Aspergillus nidulans
  1nva-assembly1_A  TM=9.358E-01  e=1.546E-39  Aspergillus nidulans
  1nrx-assembly1_A  TM=9.523E-01  e=1.366E-38  Aspergillus nidulans

InterPro domains:
  IPR000623 Shikimate kinase/Threonine synthase-like 1 [MF_00109] (858-1025)
  IPR000623 Shikimate kinase/Threonine synthase-like 1 [cd00464] (860-1015)
  IPR001381 3-dehydroquinate dehydratase type I [PF01487] (1046-1266)
  IPR001381 3-dehydroquinate dehydratase type I [TIGR01093] (1045-1246)
  IPR001381 3-dehydroquinate dehydratase type I [cd00502] (1044-1249)
  IPR001986 Enolpyruvate transferase domain [PF00275] (404-832)
  IPR006151 Quinate/shikimate 5-dehydrogenase/glutamyl-tRNA reductase [PF01488] (1388-1466)
  IPR006264 3-phosphoshikimate 1-carboxyvinyltransferase [MF_00210] (398-838)
  IPR006264 3-phosphoshikimate 1-carboxyvinyltransferase [TIGR01356] (404-834)
  IPR006264 3-phosphoshikimate 1-carboxyvinyltransferase [cd01556] (403-834)
  IPR008289 Pentafunctional AroM protein [MF_03143] (1-1551)
  IPR008289 Pentafunctional AroM protein [PIRSF000514] (3-1550)
  IPR010110 Shikimate dehydrogenase, AroM-type [TIGR01809] (1269-1548)
  IPR013708 Shikimate dehydrogenase substrate binding, N-terminal [PF08501] (1276-1357)
  IPR013785 Aldolase-type TIM barrel [G3DSA:3.20.20.70] (1029-1267)
  IPR013792 RNA 3'-terminal phosphate cyclase/enolpyruvate transferase, alpha/beta [SSF55205] (399-834)
  IPR016037 3-dehydroquinate synthase AroB [TIGR01357] (13-381)
  IPR023193 3-phosphoshikimate 1-carboxyvinyltransferase, conserved site [PS00104] (478-492)
  IPR023193 3-phosphoshikimate 1-carboxyvinyltransferase, conserved site [PS00885] (742-760)
  IPR027417 P-loop containing nucleoside triphosphate hydrolase [G3DSA:3.40.50.300] (848-1028)

B-factor: mean 42.05, std 11.79, range [20.86, 89.28]